Protein AF-0000000078444090 (afdb_homodimer)

Nearest PDB structures (foldseek):
  6neu-assembly3_B  TM=7.704E-01  e=2.405E-23  Talaromyces stipitatus ATCC 10500
  5mzk-assembly1_A  TM=6.919E-01  e=2.244E-19  Pseudomonas fluorescens
  5x6q-assembly1_A  TM=6.931E-01  e=4.967E-19  Pseudomonas fluorescens
  6foy-assembly1_A  TM=7.038E-01  e=1.007E-17  Pseudomonas fluorescens
  5nak-assembly1_B  TM=7.046E-01  e=2.961E-17  Pseudomonas fluorescens

Structure (mmCIF, N/CA/C/O backbone):
data_AF-0000000078444090-model_v1
#
loop_
_entity.id
_entity.type
_entity.pdbx_description
1 polymer 'Salicylate hydroxylase'
#
loop_
_atom_site.group_PDB
_atom_site.id
_atom_site.type_symbol
_atom_site.label_atom_id
_atom_site.label_alt_id
_atom_site.label_comp_id
_atom_site.label_asym_id
_atom_site.label_entity_id
_atom_site.label_seq_id
_atom_site.pdbx_PDB_ins_code
_atom_site.Cartn_x
_atom_site.Cartn_y
_atom_site.Cartn_z
_atom_site.occupancy
_atom_site.B_iso_or_equiv
_atom_site.auth_seq_id
_atom_site.auth_comp_id
_atom_site.auth_asym_id
_atom_site.auth_atom_id
_atom_site.pdbx_PDB_model_num
ATOM 1 N N . MET A 1 1 ? 32.938 17.219 -3.74 1 83.38 1 MET A N 1
ATOM 2 C CA . MET A 1 1 ? 32.25 18.125 -2.803 1 83.38 1 MET A CA 1
ATOM 3 C C . MET A 1 1 ? 30.938 17.547 -2.342 1 83.38 1 MET A C 1
ATOM 5 O O . MET A 1 1 ? 30.312 16.766 -3.061 1 83.38 1 MET A O 1
ATOM 9 N N . PRO A 1 2 ? 30.562 17.922 -1.137 1 93.38 2 PRO A N 1
ATOM 10 C CA . PRO A 1 2 ? 29.266 17.422 -0.648 1 93.38 2 PRO A CA 1
ATOM 11 C C . PRO A 1 2 ? 28.078 18.078 -1.335 1 93.38 2 PRO A C 1
ATOM 13 O O . PRO A 1 2 ? 28.172 19.219 -1.79 1 93.38 2 PRO A O 1
ATOM 16 N N . LEU A 1 3 ? 27.047 17.328 -1.494 1 95.69 3 LEU A N 1
ATOM 17 C CA . LEU A 1 3 ? 25.781 17.891 -1.929 1 95.69 3 LEU A CA 1
ATOM 18 C C . LEU A 1 3 ? 25.234 18.875 -0.898 1 95.69 3 LEU A C 1
ATOM 20 O O . LEU A 1 3 ? 25.094 18.531 0.28 1 95.69 3 LEU A O 1
ATOM 24 N N . ARG A 1 4 ? 25.047 20.125 -1.273 1 96.88 4 ARG A N 1
ATOM 25 C CA . ARG A 1 4 ? 24.531 21.141 -0.364 1 96.88 4 ARG A CA 1
ATOM 26 C C . ARG A 1 4 ? 23.016 21.25 -0.485 1 96.88 4 ARG A C 1
ATOM 28 O O . ARG A 1 4 ? 22.5 21.641 -1.532 1 96.88 4 ARG A O 1
ATOM 35 N N . ILE A 1 5 ? 22.312 20.953 0.616 1 98.44 5 ILE A N 1
ATOM 36 C CA . ILE A 1 5 ? 20.859 20.969 0.633 1 98.44 5 ILE A CA 1
ATOM 37 C C . ILE A 1 5 ? 20.359 22.078 1.569 1 98.44 5 ILE A C 1
ATOM 39 O O . ILE A 1 5 ? 20.688 22.078 2.758 1 98.44 5 ILE A O 1
ATOM 43 N N . GLY A 1 6 ? 19.594 23.062 1.029 1 98.5 6 GLY A N 1
ATOM 44 C CA . GLY A 1 6 ? 18.922 24.078 1.829 1 98.5 6 GLY A CA 1
ATOM 45 C C . GLY A 1 6 ? 17.453 23.797 2.029 1 98.5 6 GLY A C 1
ATOM 46 O O . GLY A 1 6 ? 16.719 23.578 1.062 1 98.5 6 GLY A O 1
ATOM 47 N N . ILE A 1 7 ? 17 23.766 3.281 1 98.88 7 ILE A N 1
ATOM 48 C CA . ILE A 1 7 ? 15.602 23.547 3.605 1 98.88 7 ILE A CA 1
ATOM 49 C C . ILE A 1 7 ? 14.992 24.828 4.156 1 98.88 7 ILE A C 1
ATOM 51 O O . ILE A 1 7 ? 15.578 25.484 5.031 1 98.88 7 ILE A O 1
ATOM 55 N N . VAL A 1 8 ? 13.836 25.234 3.584 1 98.5 8 VAL A N 1
ATOM 56 C CA . VAL A 1 8 ? 13.164 26.438 4.055 1 98.5 8 VAL A CA 1
ATOM 57 C C . VAL A 1 8 ? 11.969 26.047 4.922 1 98.5 8 VAL A C 1
ATOM 59 O O . VAL A 1 8 ? 10.961 25.547 4.418 1 98.5 8 VAL A O 1
ATOM 62 N N . GLY A 1 9 ? 12.016 26.344 6.207 1 97.44 9 GLY A N 1
ATOM 63 C CA . GLY A 1 9 ? 11.016 25.938 7.18 1 97.44 9 GLY A CA 1
ATOM 64 C C . GLY A 1 9 ? 11.461 24.797 8.055 1 97.44 9 GLY A C 1
ATOM 65 O O . GLY A 1 9 ? 12.023 23.812 7.559 1 97.44 9 GLY A O 1
ATOM 66 N N . ALA A 1 10 ? 11.219 24.922 9.383 1 97.06 10 ALA A N 1
ATOM 67 C CA . ALA A 1 10 ? 11.617 23.875 10.32 1 97.06 10 ALA A CA 1
ATOM 68 C C . ALA A 1 10 ? 10.461 23.5 11.25 1 97.06 10 ALA A C 1
ATOM 70 O O . ALA A 1 10 ? 10.664 23.281 12.445 1 97.06 10 ALA A O 1
ATOM 71 N N . GLY A 1 11 ? 9.258 23.516 10.711 1 95.75 11 GLY A N 1
ATOM 72 C CA . GLY A 1 11 ? 8.141 22.875 11.391 1 95.75 11 GLY A CA 1
ATOM 73 C C . GLY A 1 11 ? 8.219 21.359 11.367 1 95.75 11 GLY A C 1
ATOM 74 O O . GLY A 1 11 ? 9.305 20.797 11.234 1 95.75 11 GLY A O 1
ATOM 75 N N . LEU A 1 12 ? 7.086 20.734 11.516 1 96.38 12 LEU A N 1
ATOM 76 C CA . LEU A 1 12 ? 7.051 19.266 11.555 1 96.38 12 LEU A CA 1
ATOM 77 C C . LEU A 1 12 ? 7.641 18.688 10.273 1 96.38 12 LEU A C 1
ATOM 79 O O . LEU A 1 12 ? 8.547 17.844 10.336 1 96.38 12 LEU A O 1
ATOM 83 N N . VAL A 1 13 ? 7.184 19.125 9.141 1 97.88 13 VAL A N 1
ATOM 84 C CA . VAL A 1 13 ? 7.621 18.578 7.863 1 97.88 13 VAL A CA 1
ATOM 85 C C . VAL A 1 13 ? 9.07 18.969 7.602 1 97.88 13 VAL A C 1
ATOM 87 O O . VAL A 1 13 ? 9.875 18.141 7.168 1 97.88 13 VAL A O 1
ATOM 90 N N . GLY A 1 14 ? 9.445 20.234 7.895 1 98.31 14 GLY A N 1
ATOM 91 C CA . GLY A 1 14 ? 10.82 20.672 7.73 1 98.31 14 GLY A CA 1
ATOM 92 C C . GLY A 1 14 ? 11.797 19.891 8.586 1 98.31 14 GLY A C 1
ATOM 93 O O . GLY A 1 14 ? 12.891 19.531 8.125 1 98.31 14 GLY A O 1
ATOM 94 N N . SER A 1 15 ? 11.445 19.641 9.805 1 98.12 15 SER A N 1
ATOM 95 C CA . SER A 1 15 ? 12.297 18.859 10.688 1 98.12 15 SER A CA 1
ATOM 96 C C . SER A 1 15 ? 12.445 17.422 10.188 1 98.12 15 SER A C 1
ATOM 98 O O . SER A 1 15 ? 13.523 16.828 10.281 1 98.12 15 SER A O 1
ATOM 100 N N . ALA A 1 16 ? 11.352 16.859 9.711 1 98.69 16 ALA A N 1
ATOM 101 C CA . ALA A 1 16 ? 11.422 15.539 9.109 1 98.69 16 ALA A CA 1
ATOM 102 C C . ALA A 1 16 ? 12.344 15.531 7.898 1 98.69 16 ALA A C 1
ATOM 104 O O . ALA A 1 16 ? 13.07 14.562 7.668 1 98.69 16 ALA A O 1
ATOM 105 N N . ALA A 1 17 ? 12.273 16.578 7.113 1 98.88 17 ALA A N 1
ATOM 106 C CA . ALA A 1 17 ? 13.172 16.703 5.965 1 98.88 17 ALA A CA 1
ATOM 107 C C . ALA A 1 17 ? 14.633 16.688 6.402 1 98.88 17 ALA A C 1
ATOM 109 O O . ALA A 1 17 ? 15.461 16 5.812 1 98.88 17 ALA A O 1
ATOM 110 N N . VAL A 1 18 ? 14.945 17.469 7.441 1 98.81 18 VAL A N 1
ATOM 111 C CA . VAL A 1 18 ? 16.312 17.516 7.957 1 98.81 18 VAL A CA 1
ATOM 112 C C . VAL A 1 18 ? 16.75 16.125 8.391 1 98.81 18 VAL A C 1
ATOM 114 O O . VAL A 1 18 ? 17.828 15.656 8.023 1 98.81 18 VAL A O 1
ATOM 117 N N . LEU A 1 19 ? 15.883 15.422 9.133 1 98.69 19 LEU A N 1
ATOM 118 C CA . LEU A 1 19 ? 16.203 14.094 9.648 1 98.69 19 LEU A CA 1
ATOM 119 C C . LEU A 1 19 ? 16.469 13.117 8.508 1 98.69 19 LEU A C 1
ATOM 121 O O . LEU A 1 19 ? 17.469 12.391 8.523 1 98.69 19 LEU A O 1
ATOM 125 N N . ALA A 1 20 ? 15.586 13.094 7.531 1 98.75 20 ALA A N 1
ATOM 126 C CA . ALA A 1 20 ? 15.703 12.148 6.43 1 98.75 20 ALA A CA 1
ATOM 127 C C . ALA A 1 20 ? 16.938 12.445 5.574 1 98.75 20 ALA A C 1
ATOM 129 O O . ALA A 1 20 ? 17.766 11.562 5.328 1 98.75 20 ALA A O 1
ATOM 130 N N . LEU A 1 21 ? 17.109 13.719 5.16 1 98.75 21 LEU A N 1
ATOM 131 C CA . LEU A 1 21 ? 18.125 14.086 4.18 1 98.75 21 LEU A CA 1
ATOM 132 C C . LEU A 1 21 ? 19.516 14.094 4.812 1 98.75 21 LEU A C 1
ATOM 134 O O . LEU A 1 21 ? 20.516 13.977 4.109 1 98.75 21 LEU A O 1
ATOM 138 N N . SER A 1 22 ? 19.625 14.258 6.105 1 98.19 22 SER A N 1
ATOM 139 C CA . SER A 1 22 ? 20.922 14.227 6.793 1 98.19 22 SER A CA 1
ATOM 140 C C . SER A 1 22 ? 21.531 12.828 6.754 1 98.19 22 SER A C 1
ATOM 142 O O . SER A 1 22 ? 22.719 12.656 7.062 1 98.19 22 SER A O 1
ATOM 144 N N . ARG A 1 23 ? 20.797 11.867 6.371 1 97.25 23 ARG A N 1
ATOM 145 C CA . ARG A 1 23 ? 21.281 10.492 6.289 1 97.25 23 ARG A CA 1
ATOM 146 C C . ARG A 1 23 ? 22.047 10.258 4.988 1 97.25 23 ARG A C 1
ATOM 148 O O . ARG A 1 23 ? 22.719 9.234 4.832 1 97.25 23 ARG A O 1
ATOM 155 N N . LEU A 1 24 ? 21.922 11.117 4.047 1 97.69 24 LEU A N 1
ATOM 156 C CA . LEU A 1 24 ? 22.609 10.984 2.77 1 97.69 24 LEU A CA 1
ATOM 157 C C . LEU A 1 24 ? 24.125 11.062 2.959 1 97.69 24 LEU A C 1
ATOM 159 O O . LEU A 1 24 ? 24.625 11.938 3.668 1 97.69 24 LEU A O 1
ATOM 163 N N . PRO A 1 25 ? 24.844 10.164 2.34 1 95.69 25 PRO A N 1
ATOM 164 C CA . PRO A 1 25 ? 26.297 10.281 2.387 1 95.69 25 PRO A CA 1
ATOM 165 C C . PRO A 1 25 ? 26.828 11.484 1.608 1 95.69 25 PRO A C 1
ATOM 167 O O . PRO A 1 25 ? 26.281 11.828 0.554 1 95.69 25 PRO A O 1
ATOM 170 N N . ASP A 1 26 ? 27.828 12.141 2.125 1 95 26 ASP A N 1
ATOM 171 C CA . ASP A 1 26 ? 28.516 13.25 1.468 1 95 26 ASP A CA 1
ATOM 172 C C . ASP A 1 26 ? 27.547 14.375 1.132 1 95 26 ASP A C 1
ATOM 174 O O . ASP A 1 26 ? 27.516 14.852 -0.006 1 95 26 ASP A O 1
ATOM 178 N N . ALA A 1 27 ? 26.672 14.703 2.086 1 96.69 27 ALA A N 1
ATOM 179 C CA . ALA A 1 27 ? 25.719 15.797 1.943 1 96.69 27 ALA A CA 1
ATOM 180 C C . ALA A 1 27 ? 25.75 16.703 3.166 1 96.69 27 ALA A C 1
ATOM 182 O O . ALA A 1 27 ? 26.016 16.266 4.281 1 96.69 27 ALA A O 1
ATOM 183 N N . GLU A 1 28 ? 25.547 17.953 2.947 1 97.19 28 GLU A N 1
ATOM 184 C CA . GLU A 1 28 ? 25.375 18.969 3.984 1 97.19 28 GLU A CA 1
ATOM 185 C C . GLU A 1 28 ? 23.969 19.547 3.961 1 97.19 28 GLU A C 1
ATOM 187 O O . GLU A 1 28 ? 23.531 20.109 2.945 1 97.19 28 GLU A O 1
ATOM 192 N N . VAL A 1 29 ? 23.328 19.453 5.09 1 98.44 29 VAL A N 1
ATOM 193 C CA . VAL A 1 29 ? 21.922 19.875 5.18 1 98.44 29 VAL A CA 1
ATOM 194 C C . VAL A 1 29 ? 21.797 21.016 6.176 1 98.44 29 VAL A C 1
ATOM 196 O O . VAL A 1 29 ? 22.281 20.938 7.305 1 98.44 29 VAL A O 1
ATOM 199 N N . VAL A 1 30 ? 21.109 22.094 5.777 1 98.12 30 VAL A N 1
ATOM 200 C CA . VAL A 1 30 ? 20.828 23.203 6.676 1 98.12 30 VAL A CA 1
ATOM 201 C C . VAL A 1 30 ? 19.391 23.672 6.457 1 98.12 30 VAL A C 1
ATOM 203 O O . VAL A 1 30 ? 18.953 23.859 5.32 1 98.12 30 VAL A O 1
ATOM 206 N N . ALA A 1 31 ? 18.719 23.828 7.551 1 98.56 31 ALA A N 1
ATOM 207 C CA . ALA A 1 31 ? 17.359 24.359 7.492 1 98.56 31 ALA A CA 1
ATOM 208 C C . ALA A 1 31 ? 17.297 25.781 8.078 1 98.56 31 ALA A C 1
ATOM 210 O O . ALA A 1 31 ? 18.031 26.094 9.008 1 98.56 31 ALA A O 1
ATOM 211 N N . PHE A 1 32 ? 16.406 26.562 7.535 1 96.94 32 PHE A N 1
ATOM 212 C CA . PHE A 1 32 ? 16.203 27.938 7.98 1 96.94 32 PHE A CA 1
ATOM 213 C C . PHE A 1 32 ? 14.773 28.141 8.453 1 96.94 32 PHE A C 1
ATOM 215 O O . PHE A 1 32 ? 13.828 27.828 7.727 1 96.94 32 PHE A O 1
ATOM 222 N N . GLU A 1 33 ? 14.609 28.609 9.641 1 96.19 33 GLU A N 1
ATOM 223 C CA . GLU A 1 33 ? 13.305 28.906 10.242 1 96.19 33 GLU A CA 1
ATOM 224 C C . GLU A 1 33 ? 13.164 30.391 10.57 1 96.19 33 GLU A C 1
ATOM 226 O O . GLU A 1 33 ? 14.086 31 11.125 1 96.19 33 GLU A O 1
ATOM 231 N N . LYS A 1 34 ? 12.031 30.922 10.172 1 93.5 34 LYS A N 1
ATOM 232 C CA . LYS A 1 34 ? 11.805 32.344 10.375 1 93.5 34 LYS A CA 1
ATOM 233 C C . LYS A 1 34 ? 11.641 32.688 11.859 1 93.5 34 LYS A C 1
ATOM 235 O O . LYS A 1 34 ? 12.031 33.75 12.312 1 93.5 34 LYS A O 1
ATOM 240 N N . ALA A 1 35 ? 11.008 31.812 12.625 1 92.75 35 ALA A N 1
ATOM 241 C CA . ALA A 1 35 ? 10.805 32.031 14.055 1 92.75 35 ALA A CA 1
ATOM 242 C C . ALA A 1 35 ? 12.133 32.031 14.805 1 92.75 35 ALA A C 1
ATOM 244 O O . ALA A 1 35 ? 13.078 31.344 14.398 1 92.75 35 ALA A O 1
ATOM 245 N N . PRO A 1 36 ? 12.234 32.719 15.906 1 92.94 36 PRO A N 1
ATOM 246 C CA . PRO A 1 36 ? 13.484 32.781 16.672 1 92.94 36 PRO A CA 1
ATOM 247 C C . PRO A 1 36 ? 13.812 31.484 17.391 1 92.94 36 PRO A C 1
ATOM 249 O O . PRO A 1 36 ? 14.969 31.25 17.766 1 92.94 36 PRO A O 1
ATOM 252 N N . SER A 1 37 ? 12.75 30.672 17.609 1 92.31 37 SER A N 1
ATOM 253 C CA . SER A 1 37 ? 12.922 29.375 18.25 1 92.31 37 SER A CA 1
ATOM 254 C C . SER A 1 37 ? 11.844 28.391 17.812 1 92.31 37 SER A C 1
ATOM 256 O O . SER A 1 37 ? 10.891 28.766 17.125 1 92.31 37 SER A O 1
ATOM 258 N N . ALA A 1 38 ? 12.133 27.172 18.219 1 88.19 38 ALA A N 1
ATOM 259 C CA . ALA A 1 38 ? 11.148 26.141 17.906 1 88.19 38 ALA A CA 1
ATOM 260 C C . ALA A 1 38 ? 9.805 26.438 18.547 1 88.19 38 ALA A C 1
ATOM 262 O O . ALA A 1 38 ? 9.742 26.781 19.734 1 88.19 38 ALA A O 1
ATOM 263 N N . ARG A 1 39 ? 8.812 26.547 17.656 1 77.5 39 ARG A N 1
ATOM 264 C CA . ARG A 1 39 ? 7.48 26.766 18.203 1 77.5 39 ARG A CA 1
ATOM 265 C C . ARG A 1 39 ? 6.418 26.047 17.391 1 77.5 39 ARG A C 1
ATOM 267 O O . ARG A 1 39 ? 6.539 25.938 16.156 1 77.5 39 ARG A O 1
ATOM 274 N N . GLU A 1 40 ? 5.68 25.344 18 1 67.75 40 GLU A N 1
ATOM 275 C CA . GLU A 1 40 ? 4.453 24.812 17.406 1 67.75 40 GLU A CA 1
ATOM 276 C C . GLU A 1 40 ? 3.223 25.281 18.172 1 67.75 40 GLU A C 1
ATOM 278 O O . GLU A 1 40 ? 3.25 25.375 19.406 1 67.75 40 GLU A O 1
ATOM 283 N N . ALA A 1 41 ? 2.287 26.297 17.578 1 61.12 41 ALA A N 1
ATOM 284 C CA . ALA A 1 41 ? 1.018 26.719 18.156 1 61.12 41 ALA A CA 1
ATOM 285 C C . ALA A 1 41 ? 0.082 25.547 18.375 1 61.12 41 ALA A C 1
ATOM 287 O O . ALA A 1 41 ? 0.019 24.625 17.547 1 61.12 41 ALA A O 1
ATOM 288 N N . GLY A 1 42 ? -0.166 24.797 19.391 1 58.62 42 GLY A N 1
ATOM 289 C CA . GLY A 1 42 ? -0.359 23.484 20 1 58.62 42 GLY A CA 1
ATOM 290 C C . GLY A 1 42 ? -1.688 22.859 19.641 1 58.62 42 GLY A C 1
ATOM 291 O O . GLY A 1 42 ? -2.746 23.344 20.047 1 58.62 42 GLY A O 1
ATOM 292 N N . ALA A 1 43 ? -2.277 22.422 18.578 1 79.56 43 ALA A N 1
ATOM 293 C CA . ALA A 1 43 ? -3.434 21.547 18.391 1 79.56 43 ALA A CA 1
ATOM 294 C C . ALA A 1 43 ? -3.012 20.078 18.359 1 79.56 43 ALA A C 1
ATOM 296 O O . ALA A 1 43 ? -1.836 19.766 18.547 1 79.56 43 ALA A O 1
ATOM 297 N N . TRP A 1 44 ? -3.883 19.266 18.531 1 89.19 44 TRP A N 1
ATOM 298 C CA . TRP A 1 44 ? -3.58 17.844 18.469 1 89.19 44 TRP A CA 1
ATOM 299 C C . TRP A 1 44 ? -3.455 17.375 17.016 1 89.19 44 TRP A C 1
ATOM 301 O O . TRP A 1 44 ? -3.789 18.109 16.094 1 89.19 44 TRP A O 1
ATOM 311 N N . ILE A 1 45 ? -2.684 16.328 16.797 1 93.81 45 ILE A N 1
ATOM 312 C CA . ILE A 1 45 ? -2.352 15.805 15.477 1 93.81 45 ILE A CA 1
ATOM 313 C C . ILE A 1 45 ? -2.588 14.297 15.445 1 93.81 45 ILE A C 1
ATOM 315 O O . ILE A 1 45 ? -2.357 13.609 16.453 1 93.81 45 ILE A O 1
ATOM 319 N N . SER A 1 46 ? -3.1 13.906 14.32 1 95.44 46 SER A N 1
ATOM 320 C CA . SER A 1 46 ? -3.221 12.477 14.07 1 95.44 46 SER A CA 1
ATOM 321 C C . SER A 1 46 ? -1.963 11.922 13.414 1 95.44 46 SER A C 1
ATOM 323 O O . SER A 1 46 ? -1.43 12.523 12.477 1 95.44 46 SER A O 1
ATOM 325 N N . LEU A 1 47 ? -1.456 10.844 13.953 1 97 47 LEU A N 1
ATOM 326 C CA . LEU A 1 47 ? -0.4 10.062 13.32 1 97 47 LEU A CA 1
ATOM 327 C C . LEU A 1 47 ? -0.982 8.875 12.555 1 97 47 LEU A C 1
ATOM 329 O O . LEU A 1 47 ? -1.197 7.809 13.125 1 97 47 LEU A O 1
ATOM 333 N N . THR A 1 48 ? -1.205 9.078 11.258 1 97.44 48 THR A N 1
ATOM 334 C CA . THR A 1 48 ? -1.743 7.996 10.438 1 97.44 48 THR A CA 1
ATOM 335 C C . THR A 1 48 ? -0.699 6.902 10.227 1 97.44 48 THR A C 1
ATOM 337 O O . THR A 1 48 ? 0.48 7.098 10.531 1 97.44 48 THR A O 1
ATOM 340 N N . VAL A 1 49 ? -1.111 5.762 9.727 1 98.12 49 VAL A N 1
ATOM 341 C CA . VAL A 1 49 ? -0.21 4.652 9.43 1 98.12 49 VAL A CA 1
ATOM 342 C C . VAL A 1 49 ? 0.861 5.105 8.445 1 98.12 49 VAL A C 1
ATOM 344 O O . VAL A 1 49 ? 2.037 4.766 8.594 1 98.12 49 VAL A O 1
ATOM 347 N N . THR A 1 50 ? 0.49 5.895 7.438 1 98.06 50 THR A N 1
ATOM 348 C CA . THR A 1 50 ? 1.425 6.453 6.469 1 98.06 50 THR A CA 1
ATOM 349 C C . THR A 1 50 ? 2.545 7.215 7.168 1 98.06 50 THR A C 1
ATOM 351 O O . THR A 1 50 ? 3.725 6.98 6.898 1 98.06 50 THR A O 1
ATOM 354 N N . GLY A 1 51 ? 2.145 8.141 8.047 1 98.19 51 GLY A N 1
ATOM 355 C CA . GLY A 1 51 ? 3.129 8.922 8.773 1 98.19 51 GLY A CA 1
ATOM 356 C C . GLY A 1 51 ? 4.008 8.07 9.68 1 98.19 51 GLY A C 1
ATOM 357 O O . GLY A 1 51 ? 5.219 8.289 9.75 1 98.19 51 GLY A O 1
ATOM 358 N N . LEU A 1 52 ? 3.424 7.086 10.328 1 98.44 52 LEU A N 1
ATOM 359 C CA . LEU A 1 52 ? 4.152 6.238 11.266 1 98.44 52 LEU A CA 1
ATOM 360 C C . LEU A 1 52 ? 5.16 5.359 10.531 1 98.44 52 LEU A C 1
ATOM 362 O O . LEU A 1 52 ? 6.258 5.117 11.031 1 98.44 52 LEU A O 1
ATOM 366 N N . LYS A 1 53 ? 4.781 4.867 9.328 1 98.19 53 LYS A N 1
ATOM 367 C CA . LYS A 1 53 ? 5.711 4.078 8.523 1 98.19 53 LYS A CA 1
ATOM 368 C C . LYS A 1 53 ? 6.973 4.879 8.203 1 98.19 53 LYS A C 1
ATOM 370 O O . LYS A 1 53 ? 8.062 4.316 8.133 1 98.19 53 LYS A O 1
ATOM 375 N N . VAL A 1 54 ? 6.84 6.168 8.039 1 98.31 54 VAL A N 1
ATOM 376 C CA . VAL A 1 54 ? 7.973 7.027 7.719 1 98.31 54 VAL A CA 1
ATOM 377 C C . VAL A 1 54 ? 8.727 7.391 8.992 1 98.31 54 VAL A C 1
ATOM 379 O O . VAL A 1 54 ? 9.945 7.219 9.07 1 98.31 54 VAL A O 1
ATOM 382 N N . LEU A 1 55 ? 7.996 7.832 10.016 1 98.38 55 LEU A N 1
ATOM 383 C CA . LEU A 1 55 ? 8.617 8.32 11.242 1 98.38 55 LEU A CA 1
ATOM 384 C C . LEU A 1 55 ? 9.438 7.223 11.906 1 98.38 55 LEU A C 1
ATOM 386 O O . LEU A 1 55 ? 10.5 7.492 12.469 1 98.38 55 LEU A O 1
ATOM 390 N N . THR A 1 56 ? 8.992 5.98 11.836 1 97.31 56 THR A N 1
ATOM 391 C CA . THR A 1 56 ? 9.672 4.879 12.508 1 97.31 56 THR A CA 1
ATOM 392 C C . THR A 1 56 ? 11 4.562 11.812 1 97.31 56 THR A C 1
ATOM 394 O O . THR A 1 56 ? 11.844 3.865 12.375 1 97.31 56 THR A O 1
ATOM 397 N N . LYS A 1 57 ? 11.156 5 10.602 1 96.38 57 LYS A N 1
ATOM 398 C CA . LYS A 1 57 ? 12.43 4.852 9.906 1 96.38 57 LYS A CA 1
ATOM 399 C C . LYS A 1 57 ? 13.422 5.926 10.344 1 96.38 57 LYS A C 1
ATOM 401 O O . LYS A 1 57 ? 14.633 5.77 10.172 1 96.38 57 LYS A O 1
ATOM 406 N N . LEU A 1 58 ? 12.93 7.012 10.891 1 97.31 58 LEU A N 1
ATOM 407 C CA . LEU A 1 58 ? 13.75 8.164 11.234 1 97.31 58 LEU A CA 1
ATOM 408 C C . LEU A 1 58 ? 14.031 8.219 12.727 1 97.31 58 LEU A C 1
ATOM 410 O O . LEU A 1 58 ? 15.062 8.734 13.156 1 97.31 58 LEU A O 1
ATOM 414 N N . ILE A 1 59 ? 13.039 7.781 13.508 1 97.31 59 ILE A N 1
ATOM 415 C CA . ILE A 1 59 ? 13.055 7.844 14.969 1 97.31 59 ILE A CA 1
ATOM 416 C C . ILE A 1 59 ? 12.711 6.473 15.547 1 97.31 59 ILE A C 1
ATOM 418 O O . ILE A 1 59 ? 11.867 5.758 15.008 1 97.31 59 ILE A O 1
ATOM 422 N N . PRO A 1 60 ? 13.391 6.066 16.703 1 96.88 60 PRO A N 1
ATOM 423 C CA . PRO A 1 60 ? 13.008 4.801 17.328 1 96.88 60 PRO A CA 1
ATOM 424 C C . PRO A 1 60 ? 11.516 4.73 17.641 1 96.88 60 PRO A C 1
ATOM 426 O O . PRO A 1 60 ? 10.961 5.652 18.25 1 96.88 60 PRO A O 1
ATOM 429 N N . PRO A 1 61 ? 10.883 3.631 17.25 1 96.5 61 PRO A N 1
ATOM 430 C CA . PRO A 1 61 ? 9.43 3.516 17.422 1 96.5 61 PRO A CA 1
ATOM 431 C C . PRO A 1 61 ? 8.992 3.676 18.875 1 96.5 61 PRO A C 1
ATOM 433 O O . PRO A 1 61 ? 7.918 4.227 19.141 1 96.5 61 PRO A O 1
ATOM 436 N N . ALA A 1 62 ? 9.797 3.26 19.781 1 97.06 62 ALA A N 1
ATOM 437 C CA . ALA A 1 62 ? 9.453 3.336 21.203 1 97.06 62 ALA A CA 1
ATOM 438 C C . ALA A 1 62 ? 9.289 4.785 21.641 1 97.06 62 ALA A C 1
ATOM 440 O O . ALA A 1 62 ? 8.445 5.086 22.484 1 97.06 62 ALA A O 1
ATOM 441 N N . GLU A 1 63 ? 10.078 5.688 21.094 1 98.19 63 GLU A N 1
ATOM 442 C CA . GLU A 1 63 ? 9.992 7.102 21.453 1 98.19 63 GLU A CA 1
ATOM 443 C C . GLU A 1 63 ? 8.719 7.734 20.922 1 98.19 63 GLU A C 1
ATOM 445 O O . GLU A 1 63 ? 8.133 8.609 21.547 1 98.19 63 GLU A O 1
ATOM 450 N N . ILE A 1 64 ? 8.281 7.281 19.75 1 98.25 64 ILE A N 1
ATOM 451 C CA . ILE A 1 64 ? 7.023 7.758 19.188 1 98.25 64 ILE A CA 1
ATOM 452 C C . ILE A 1 64 ? 5.855 7.273 20.031 1 98.25 64 ILE A C 1
ATOM 454 O O . ILE A 1 64 ? 4.973 8.055 20.391 1 98.25 64 ILE A O 1
ATOM 458 N N . SER A 1 65 ? 5.922 5.977 20.375 1 97.44 65 SER A N 1
ATOM 459 C CA . SER A 1 65 ? 4.852 5.367 21.156 1 97.44 65 SER A CA 1
ATOM 460 C C . SER A 1 65 ? 4.727 6.027 22.531 1 97.44 65 SER A C 1
ATOM 462 O O . SER A 1 65 ? 3.623 6.141 23.078 1 97.44 65 SER A O 1
ATOM 464 N N . ALA A 1 66 ? 5.785 6.531 23.047 1 97.88 66 ALA A N 1
ATOM 465 C CA . ALA A 1 66 ? 5.805 7.121 24.391 1 97.88 66 ALA A CA 1
ATOM 466 C C . ALA A 1 66 ? 4.977 8.398 24.438 1 97.88 66 ALA A C 1
ATOM 468 O O . ALA A 1 66 ? 4.488 8.797 25.5 1 97.88 66 ALA A O 1
ATOM 469 N N . ILE A 1 67 ? 4.727 9.031 23.312 1 97.69 67 ILE A N 1
ATOM 470 C CA . ILE A 1 67 ? 4.02 10.312 23.344 1 97.69 67 ILE A CA 1
ATOM 471 C C . ILE A 1 67 ? 2.674 10.164 22.641 1 97.69 67 ILE A C 1
ATOM 473 O O . ILE A 1 67 ? 1.981 11.156 22.391 1 97.69 67 ILE A O 1
ATOM 477 N N . ALA A 1 68 ? 2.283 8.977 22.266 1 97.62 68 ALA A N 1
ATOM 478 C CA . ALA A 1 68 ? 1.104 8.781 21.422 1 97.62 68 ALA A CA 1
ATOM 479 C C . ALA A 1 68 ? 0.017 8.016 22.188 1 97.62 68 ALA A C 1
ATOM 481 O O . ALA A 1 68 ? 0.316 7.18 23.031 1 97.62 68 ALA A O 1
ATOM 482 N N . TYR A 1 69 ? -1.21 8.344 21.891 1 97.75 69 TYR A N 1
ATOM 483 C CA . TYR A 1 69 ? -2.375 7.582 22.312 1 97.75 69 TYR A CA 1
ATOM 484 C C . TYR A 1 69 ? -2.896 6.699 21.188 1 97.75 69 TYR A C 1
ATOM 486 O O . TYR A 1 69 ? -2.977 7.133 20.047 1 97.75 69 TYR A O 1
ATOM 494 N N . ARG A 1 70 ? -3.197 5.453 21.531 1 96.56 70 ARG A N 1
ATOM 495 C CA . ARG A 1 70 ? -3.863 4.516 20.641 1 96.56 70 ARG A CA 1
ATOM 496 C C . ARG A 1 70 ? -5.094 3.906 21.297 1 96.56 70 ARG A C 1
ATOM 498 O O . ARG A 1 70 ? -5.062 3.559 22.484 1 96.56 70 ARG A O 1
ATOM 505 N N . PRO A 1 71 ? -6.172 3.865 20.438 1 94.44 71 PRO A N 1
ATOM 506 C CA . PRO A 1 71 ? -7.328 3.182 21.016 1 94.44 71 PRO A CA 1
ATOM 507 C C . PRO A 1 71 ? -7.07 1.696 21.266 1 94.44 71 PRO A C 1
ATOM 509 O O . PRO A 1 71 ? -6.391 1.042 20.469 1 94.44 71 PRO A O 1
ATOM 512 N N . PRO A 1 72 ? -7.625 1.171 22.328 1 89.56 72 PRO A N 1
ATOM 513 C CA . PRO A 1 72 ? -7.34 -0.216 22.703 1 89.56 72 PRO A CA 1
ATOM 514 C C . PRO A 1 72 ? -7.875 -1.225 21.688 1 89.56 72 PRO A C 1
ATOM 516 O O . PRO A 1 72 ? -7.336 -2.328 21.562 1 89.56 72 PRO A O 1
ATOM 519 N N . ASP A 1 73 ? -8.875 -0.993 20.906 1 91.38 73 ASP A N 1
ATOM 520 C CA . ASP A 1 73 ? -9.492 -1.967 20.016 1 91.38 73 ASP A CA 1
ATOM 521 C C . ASP A 1 73 ? -9.125 -1.689 18.547 1 91.38 73 ASP A C 1
ATOM 523 O O . ASP A 1 73 ? -9.727 -2.252 17.641 1 91.38 73 ASP A O 1
ATOM 527 N N . ARG A 1 74 ? -8.227 -0.79 18.281 1 93.62 74 ARG A N 1
ATOM 528 C CA . ARG A 1 74 ? -7.715 -0.424 16.969 1 93.62 74 ARG A CA 1
ATOM 529 C C . ARG A 1 74 ? -8.758 0.359 16.172 1 93.62 74 ARG A C 1
ATOM 531 O O . ARG A 1 74 ? -8.617 0.536 14.961 1 93.62 74 ARG A O 1
ATOM 538 N N . ALA A 1 75 ? -9.914 0.694 16.844 1 95.06 75 ALA A N 1
ATOM 539 C CA . ALA A 1 75 ? -10.852 1.646 16.25 1 95.06 75 ALA A CA 1
ATOM 540 C C . ALA A 1 75 ? -10.312 3.07 16.328 1 95.06 75 ALA A C 1
ATOM 542 O O . ALA A 1 75 ? -10.523 3.766 17.328 1 95.06 75 ALA A O 1
ATOM 543 N N . VAL A 1 76 ? -9.781 3.518 15.258 1 95.5 76 VAL A N 1
ATOM 544 C CA . VAL A 1 76 ? -8.938 4.703 15.328 1 95.5 76 VAL A CA 1
ATOM 545 C C . VAL A 1 76 ? -9.773 5.953 15.062 1 95.5 76 VAL A C 1
ATOM 547 O O . VAL A 1 76 ? -9.305 7.078 15.258 1 95.5 76 VAL A O 1
ATOM 550 N N . TYR A 1 77 ? -10.992 5.816 14.57 1 94.88 77 TYR A N 1
ATOM 551 C CA . TYR A 1 77 ? -11.93 6.906 14.32 1 94.88 77 TYR A CA 1
ATOM 552 C C . TYR A 1 77 ? -13.367 6.422 14.414 1 94.88 77 TYR A C 1
ATOM 554 O O . TYR A 1 77 ? -13.789 5.551 13.648 1 94.88 77 TYR A O 1
ATOM 562 N N . VAL A 1 78 ? -14.125 6.945 15.328 1 95.56 78 VAL A N 1
ATOM 563 C CA . VAL A 1 78 ? -15.516 6.566 15.539 1 95.56 78 VAL A CA 1
ATOM 564 C C . VAL A 1 78 ? -16.438 7.73 15.164 1 95.56 78 VAL A C 1
ATOM 566 O O . VAL A 1 78 ? -16.312 8.82 15.734 1 95.56 78 VAL A O 1
ATOM 569 N N . THR A 1 79 ? -17.297 7.523 14.195 1 94.38 79 THR A N 1
ATOM 570 C CA . THR A 1 79 ? -18.281 8.531 13.812 1 94.38 79 THR A CA 1
ATOM 571 C C . THR A 1 79 ? -19.594 8.297 14.547 1 94.38 79 THR A C 1
ATOM 573 O O . THR A 1 79 ? -20.125 7.188 14.547 1 94.38 79 THR A O 1
ATOM 576 N N . ARG A 1 80 ? -20.094 9.383 15.125 1 95 80 ARG A N 1
ATOM 577 C CA . ARG A 1 80 ? -21.297 9.305 15.93 1 95 80 ARG A CA 1
ATOM 578 C C . ARG A 1 80 ? -22.359 10.273 15.422 1 95 80 ARG A C 1
ATOM 580 O O . ARG A 1 80 ? -22.031 11.312 14.844 1 95 80 ARG A O 1
ATOM 587 N N . HIS A 1 81 ? -23.609 9.859 15.664 1 93.56 81 HIS A N 1
ATOM 588 C CA . HIS A 1 81 ? -24.734 10.766 15.406 1 93.56 81 HIS A CA 1
ATOM 589 C C . HIS A 1 81 ? -24.656 11.992 16.312 1 93.56 81 HIS A C 1
ATOM 591 O O . HIS A 1 81 ? -24.406 11.867 17.516 1 93.56 81 HIS A O 1
ATOM 597 N N . TRP A 1 82 ? -24.922 13.109 15.805 1 93.69 82 TRP A N 1
ATOM 598 C CA . TRP A 1 82 ? -24.703 14.391 16.469 1 93.69 82 TRP A CA 1
ATOM 599 C C . TRP A 1 82 ? -25.547 14.508 17.734 1 93.69 82 TRP A C 1
ATOM 601 O O . TRP A 1 82 ? -25.109 15.055 18.734 1 93.69 82 TRP A O 1
ATOM 611 N N . ARG A 1 83 ? -26.734 13.984 17.75 1 93.5 83 ARG A N 1
ATOM 612 C CA . ARG A 1 83 ? -27.688 14.227 18.812 1 93.5 83 ARG A CA 1
ATOM 613 C C . ARG A 1 83 ? -27.719 13.055 19.797 1 93.5 83 ARG A C 1
ATOM 615 O O . ARG A 1 83 ? -27.75 13.25 21 1 93.5 83 ARG A O 1
ATOM 622 N N . THR A 1 84 ? -27.672 11.828 19.234 1 93.38 84 THR A N 1
ATOM 623 C CA . THR A 1 84 ? -27.891 10.656 20.078 1 93.38 84 THR A CA 1
ATOM 624 C C . THR A 1 84 ? -26.562 10.055 20.516 1 93.38 84 THR A C 1
ATOM 626 O O . THR A 1 84 ? -26.516 9.273 21.469 1 93.38 84 THR A O 1
ATOM 629 N N . GLY A 1 85 ? -25.547 10.336 19.812 1 94.44 85 GLY A N 1
ATOM 630 C CA . GLY A 1 85 ? -24.266 9.719 20.109 1 94.44 85 GLY A CA 1
ATOM 631 C C . GLY A 1 85 ? -24.141 8.297 19.594 1 94.44 85 GLY A C 1
ATOM 632 O O . GLY A 1 85 ? -23.141 7.625 19.828 1 94.44 85 GLY A O 1
ATOM 633 N N . ALA A 1 86 ? -25.141 7.871 18.859 1 93.75 86 ALA A N 1
ATOM 634 C CA . ALA A 1 86 ? -25.094 6.527 18.281 1 93.75 86 ALA A CA 1
ATOM 635 C C . ALA A 1 86 ? -23.922 6.383 17.328 1 93.75 86 ALA A C 1
ATOM 637 O O . ALA A 1 86 ? -23.625 7.297 16.547 1 93.75 86 ALA A O 1
ATOM 638 N N . VAL A 1 87 ? -23.266 5.223 17.406 1 94.75 87 VAL A N 1
ATOM 639 C CA . VAL A 1 87 ? -22.141 4.969 16.516 1 94.75 87 VAL A CA 1
ATOM 640 C C . VAL A 1 87 ? -22.656 4.727 15.094 1 94.75 87 VAL A C 1
ATOM 642 O O . VAL A 1 87 ? -23.484 3.842 14.867 1 94.75 87 VAL A O 1
ATOM 645 N N . LEU A 1 88 ? -22.172 5.559 14.172 1 91.75 88 LEU A N 1
ATOM 646 C CA . LEU A 1 88 ? -22.5 5.379 12.766 1 91.75 88 LEU A CA 1
ATOM 647 C C . LEU A 1 88 ? -21.469 4.504 12.07 1 91.75 88 LEU A C 1
ATOM 649 O O . LEU A 1 88 ? -21.812 3.646 11.258 1 91.75 88 LEU A O 1
ATOM 653 N N . LEU A 1 89 ? -20.266 4.73 12.328 1 92.38 89 LEU A N 1
ATOM 654 C CA . LEU A 1 89 ? -19.156 4.039 11.688 1 92.38 89 LEU A CA 1
ATOM 655 C C . LEU A 1 89 ? -17.969 3.918 12.633 1 92.38 89 LEU A C 1
ATOM 657 O O . LEU A 1 89 ? -17.703 4.832 13.414 1 92.38 89 LEU A O 1
ATOM 661 N N . ARG A 1 90 ? -17.281 2.787 12.602 1 93.81 90 ARG A N 1
ATOM 662 C CA . ARG A 1 90 ? -15.969 2.605 13.211 1 93.81 90 ARG A CA 1
ATOM 663 C C . ARG A 1 90 ? -14.898 2.318 12.164 1 93.81 90 ARG A C 1
ATOM 665 O O . ARG A 1 90 ? -15.047 1.389 11.367 1 93.81 90 ARG A O 1
ATOM 672 N N . ASN A 1 91 ? -13.961 3.145 12.094 1 93.81 91 ASN A N 1
ATOM 673 C CA . ASN A 1 91 ? -12.805 2.906 11.227 1 93.81 91 ASN A CA 1
ATOM 674 C C . ASN A 1 91 ? -11.648 2.285 12 1 93.81 91 ASN A C 1
ATOM 676 O O . ASN A 1 91 ? -11.227 2.812 13.031 1 93.81 91 ASN A O 1
ATOM 680 N N . TYR A 1 92 ? -11.133 1.168 11.492 1 95.38 92 TYR A N 1
ATOM 681 C CA . TYR A 1 92 ? -10.047 0.441 12.141 1 95.38 92 TYR A CA 1
ATOM 682 C C . TYR A 1 92 ? -8.758 0.542 11.336 1 95.38 92 TYR A C 1
ATOM 684 O O . TYR A 1 92 ? -8.789 0.635 10.109 1 95.38 92 TYR A O 1
ATOM 692 N N . SER A 1 93 ? -7.582 0.607 12.039 1 96.44 93 SER A N 1
ATOM 693 C CA . SER A 1 93 ? -6.336 0.296 11.352 1 96.44 93 SER A CA 1
ATOM 694 C C . SER A 1 93 ? -6.301 -1.161 10.898 1 96.44 93 SER A C 1
ATOM 696 O O . SER A 1 93 ? -6.855 -2.035 11.57 1 96.44 93 SER A O 1
ATOM 698 N N . SER A 1 94 ? -5.602 -1.399 9.75 1 95.75 94 SER A N 1
ATOM 699 C CA . SER A 1 94 ? -5.59 -2.727 9.141 1 95.75 94 SER A CA 1
ATOM 700 C C . SER A 1 94 ? -5.004 -3.766 10.094 1 95.75 94 SER A C 1
ATOM 702 O O . SER A 1 94 ? -4.059 -3.477 10.828 1 95.75 94 SER A O 1
ATOM 704 N N . ASP A 1 95 ? -5.434 -4.973 9.945 1 92.94 95 ASP A N 1
ATOM 705 C CA . ASP A 1 95 ? -5.121 -6.062 10.867 1 92.94 95 ASP A CA 1
ATOM 706 C C . ASP A 1 95 ? -3.664 -6.5 10.719 1 92.94 95 ASP A C 1
ATOM 708 O O . ASP A 1 95 ? -3.057 -6.984 11.672 1 92.94 95 ASP A O 1
ATOM 712 N N . HIS A 1 96 ? -3.135 -6.332 9.555 1 95.56 96 HIS A N 1
ATOM 713 C CA . HIS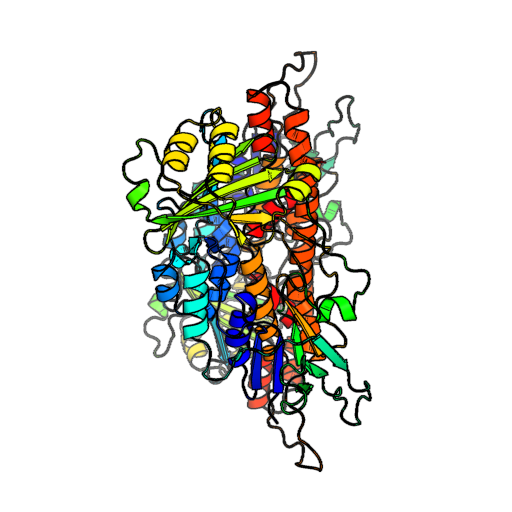 A 1 96 ? -1.802 -6.863 9.305 1 95.56 96 HIS A CA 1
ATOM 714 C C . HIS A 1 96 ? -0.727 -6 9.953 1 95.56 96 HIS A C 1
ATOM 716 O O . HIS A 1 96 ? 0.438 -6.398 10.023 1 95.56 96 HIS A O 1
ATOM 722 N N . LEU A 1 97 ? -1.091 -4.848 10.523 1 97.19 97 LEU A N 1
ATOM 723 C CA . LEU A 1 97 ? -0.135 -3.893 11.07 1 97.19 97 LEU A CA 1
ATOM 724 C C . LEU A 1 97 ? 0.254 -4.27 12.5 1 97.19 97 LEU A C 1
ATOM 726 O O . LEU A 1 97 ? -0.601 -4.66 13.297 1 97.19 97 LEU A O 1
ATOM 730 N N . LYS A 1 98 ? 1.552 -4.156 12.844 1 97.06 98 LYS A N 1
ATOM 731 C CA . LYS A 1 98 ? 2.006 -4.211 14.227 1 97.06 98 LYS A CA 1
ATOM 732 C C . LYS A 1 98 ? 1.421 -3.059 15.047 1 97.06 98 LYS A C 1
ATOM 734 O O . LYS A 1 98 ? 1.02 -2.037 14.484 1 97.06 98 LYS A O 1
ATOM 739 N N . ASP A 1 99 ? 1.444 -3.195 16.328 1 95.38 99 ASP A N 1
ATOM 740 C CA . ASP A 1 99 ? 0.791 -2.24 17.219 1 95.38 99 ASP A CA 1
ATOM 741 C C . ASP A 1 99 ? 1.414 -0.853 17.094 1 95.38 99 ASP A C 1
ATOM 743 O O . ASP A 1 99 ? 0.704 0.156 17.094 1 95.38 99 ASP A O 1
ATOM 747 N N . ASP A 1 100 ? 2.656 -0.768 16.875 1 95.44 100 ASP A N 1
ATOM 748 C CA . ASP A 1 100 ? 3.365 0.507 16.812 1 95.44 100 ASP A CA 1
ATOM 749 C C . ASP A 1 100 ? 2.984 1.296 15.562 1 95.44 100 ASP A C 1
ATOM 751 O O . ASP A 1 100 ? 3.281 2.488 15.461 1 95.44 100 ASP A O 1
ATOM 755 N N . TYR A 1 101 ? 2.281 0.614 14.695 1 97.44 101 TYR A N 1
ATOM 756 C CA . TYR A 1 101 ? 1.946 1.263 13.43 1 97.44 101 TYR A CA 1
ATOM 757 C C . TYR A 1 101 ? 0.462 1.603 13.367 1 97.44 101 TYR A C 1
ATOM 759 O O . TYR A 1 101 ? 0 2.217 12.406 1 97.44 101 TYR A O 1
ATOM 767 N N . VAL A 1 102 ? -0.278 1.216 14.438 1 97.5 102 VAL A N 1
ATOM 768 C CA . VAL A 1 102 ? -1.683 1.603 14.516 1 97.5 102 VAL A CA 1
ATOM 769 C C . VAL A 1 102 ? -1.796 3.121 14.625 1 97.5 102 VAL A C 1
ATOM 771 O O . VAL A 1 102 ? -1.035 3.758 15.359 1 97.5 102 VAL A O 1
ATOM 774 N N . GLN A 1 103 ? -2.684 3.666 13.836 1 97.44 103 GLN A N 1
ATOM 775 C CA . GLN A 1 103 ? -2.896 5.109 13.867 1 97.44 103 GLN A CA 1
ATOM 776 C C . GLN A 1 103 ? -3.051 5.613 15.305 1 97.44 103 GLN A C 1
ATOM 778 O O . GLN A 1 103 ? -3.701 4.965 16.125 1 97.44 103 GLN A O 1
ATOM 783 N N . ALA A 1 104 ? -2.463 6.773 15.602 1 97.56 104 ALA A N 1
ATOM 784 C CA . ALA A 1 104 ? -2.389 7.297 16.953 1 97.56 104 ALA A CA 1
ATOM 785 C C . ALA A 1 104 ? -2.586 8.812 16.969 1 97.56 104 ALA A C 1
ATOM 787 O O . ALA A 1 104 ? -2.746 9.43 15.922 1 97.56 104 ALA A O 1
ATOM 788 N N . ARG A 1 105 ? -2.688 9.344 18.188 1 97.31 105 ARG A N 1
ATOM 789 C CA . ARG A 1 105 ? -2.877 10.781 18.344 1 97.31 105 ARG A CA 1
ATOM 790 C C . ARG A 1 105 ? -1.98 11.336 19.438 1 97.31 105 ARG A C 1
ATOM 792 O O . ARG A 1 105 ? -1.727 10.664 20.438 1 97.31 105 ARG A O 1
ATOM 799 N N . THR A 1 106 ? -1.517 12.5 19.156 1 96 106 THR A N 1
ATOM 800 C CA . THR A 1 106 ? -0.717 13.234 20.125 1 96 106 THR A CA 1
ATOM 801 C C . THR A 1 106 ? -0.865 14.742 19.922 1 96 106 THR A C 1
ATOM 803 O O . THR A 1 106 ? -1.824 15.195 19.297 1 96 106 THR A O 1
ATOM 806 N N . HIS A 1 107 ? -0.051 15.516 20.641 1 92 107 HIS A N 1
ATOM 807 C CA . HIS A 1 107 ? 0.031 16.953 20.453 1 92 107 HIS A CA 1
ATOM 808 C C . HIS A 1 107 ? 1.24 17.344 19.594 1 92 107 HIS A C 1
ATOM 810 O O . HIS A 1 107 ? 2.26 16.641 19.625 1 92 107 HIS A O 1
ATOM 816 N N . ARG A 1 108 ? 1.102 18.391 18.891 1 93.19 108 ARG A N 1
ATOM 817 C CA . ARG A 1 108 ? 2.107 18.812 17.906 1 93.19 108 ARG A CA 1
ATOM 818 C C . ARG A 1 108 ? 3.422 19.172 18.594 1 93.19 108 ARG A C 1
ATOM 820 O O . ARG A 1 108 ? 4.5 18.844 18.094 1 93.19 108 ARG A O 1
ATOM 827 N N . GLU A 1 109 ? 3.312 19.766 19.75 1 92.94 109 GLU A N 1
ATOM 828 C CA . GLU A 1 109 ? 4.508 20.266 20.422 1 92.94 109 GLU A CA 1
ATOM 829 C C . GLU A 1 109 ? 5.43 19.109 20.828 1 92.94 109 GLU A C 1
ATOM 831 O O . GLU A 1 109 ? 6.621 19.125 20.5 1 92.94 109 GLU A O 1
ATOM 836 N N . PRO A 1 110 ? 4.906 18.109 21.516 1 94.5 110 PRO A N 1
ATOM 837 C CA . PRO A 1 110 ? 5.777 16.984 21.844 1 94.5 110 PRO A CA 1
ATOM 838 C C . PRO A 1 110 ? 6.332 16.281 20.609 1 94.5 110 PRO A C 1
ATOM 840 O O . PRO A 1 110 ? 7.461 15.781 20.625 1 94.5 110 PRO A O 1
ATOM 843 N N . LEU A 1 111 ? 5.57 16.188 19.594 1 96.62 111 LEU A N 1
ATOM 844 C CA . LEU A 1 111 ? 6.055 15.555 18.375 1 96.62 111 LEU A CA 1
ATOM 845 C C . LEU A 1 111 ? 7.211 16.344 17.781 1 96.62 111 LEU A C 1
ATOM 847 O O . LEU A 1 111 ? 8.227 15.773 17.391 1 96.62 111 LEU A O 1
ATOM 851 N N . LEU A 1 112 ? 7.023 17.641 17.688 1 96.56 112 LEU A N 1
ATOM 852 C CA . LEU A 1 112 ? 8.102 18.484 17.156 1 96.56 112 LEU A CA 1
ATOM 853 C C . LEU A 1 112 ? 9.352 18.344 18.016 1 96.56 112 LEU A C 1
ATOM 855 O O . LEU A 1 112 ? 10.461 18.203 17.5 1 96.56 112 LEU A O 1
ATOM 859 N N . LYS A 1 113 ? 9.148 18.406 19.328 1 95.88 113 LYS A N 1
ATOM 860 C CA . LYS A 1 113 ? 10.273 18.266 20.25 1 95.88 113 LYS A CA 1
ATOM 861 C C . LYS A 1 113 ? 11 16.938 20.016 1 95.88 113 LYS A C 1
ATOM 863 O O . LYS A 1 113 ? 12.234 16.891 20.016 1 95.88 113 LYS A O 1
ATOM 868 N N . LEU A 1 114 ? 10.242 15.93 19.859 1 97.44 114 LEU A N 1
ATOM 869 C CA . LEU A 1 114 ? 10.82 14.617 19.609 1 97.44 114 LEU A CA 1
ATOM 870 C C . LEU A 1 114 ? 11.625 14.617 18.312 1 97.44 114 LEU A C 1
ATOM 872 O O . LEU A 1 114 ? 12.766 14.148 18.281 1 97.44 114 LEU A O 1
ATOM 876 N N . LEU A 1 115 ? 11.07 15.133 17.234 1 97.94 115 LEU A N 1
ATOM 877 C CA . LEU A 1 115 ? 11.781 15.219 15.969 1 97.94 115 LEU A CA 1
ATOM 878 C C . LEU A 1 115 ? 13.086 16 16.125 1 97.94 115 LEU A C 1
ATOM 880 O O . LEU A 1 115 ? 14.141 15.539 15.695 1 97.94 115 LEU A O 1
ATOM 884 N N . LEU A 1 116 ? 13 17.141 16.781 1 97.19 116 LEU A N 1
ATOM 885 C CA . LEU A 1 116 ? 14.141 18.047 16.938 1 97.19 116 LEU A CA 1
ATOM 886 C C . LEU A 1 116 ? 15.242 17.391 17.75 1 97.19 116 LEU A C 1
ATOM 888 O O . LEU A 1 116 ? 16.422 17.672 17.547 1 97.19 116 LEU A O 1
ATOM 892 N N . SER A 1 117 ? 14.867 16.516 18.656 1 97.56 117 SER A N 1
ATOM 893 C CA . SER A 1 117 ? 15.852 15.852 19.5 1 97.56 117 SER A CA 1
ATOM 894 C C . SER A 1 117 ? 16.734 14.914 18.688 1 97.56 117 SER A C 1
ATOM 896 O O . SER A 1 117 ? 17.812 14.516 19.141 1 97.56 117 SER A O 1
ATOM 898 N N . HIS A 1 118 ? 16.328 14.555 17.516 1 98 118 HIS A N 1
ATOM 899 C CA . HIS A 1 118 ? 17.109 13.656 16.672 1 98 118 HIS A CA 1
ATOM 900 C C . HIS A 1 118 ? 17.797 14.414 15.539 1 98 118 HIS A C 1
ATOM 902 O O . HIS A 1 118 ? 18.562 13.836 14.781 1 98 118 HIS A O 1
ATOM 908 N N . VAL A 1 119 ? 17.484 15.703 15.391 1 96.94 119 VAL A N 1
ATOM 909 C CA . VAL A 1 119 ? 18.109 16.531 14.367 1 96.94 119 VAL A CA 1
ATOM 910 C C . VAL A 1 119 ? 19.562 16.828 14.742 1 96.94 119 VAL A C 1
ATOM 912 O O . VAL A 1 119 ? 19.859 17.156 15.891 1 96.94 119 VAL A O 1
ATOM 915 N N . PRO A 1 120 ? 20.484 16.703 13.766 1 95.81 120 PRO A N 1
ATOM 916 C CA . PRO A 1 120 ? 21.875 17.031 14.07 1 95.81 120 PRO A CA 1
ATOM 917 C C . PRO A 1 120 ? 22.062 18.469 14.562 1 95.81 120 PRO A C 1
ATOM 919 O O . PRO A 1 120 ? 21.391 19.375 14.078 1 95.81 120 PRO A O 1
ATOM 922 N N . THR A 1 121 ? 23 18.609 15.461 1 94 121 THR A N 1
ATOM 923 C CA . THR A 1 121 ? 23.281 19.922 16.016 1 94 121 THR A CA 1
ATOM 924 C C . THR A 1 121 ? 23.703 20.891 14.922 1 94 121 THR A C 1
ATOM 926 O O . THR A 1 121 ? 24.516 20.562 14.062 1 94 121 THR A O 1
ATOM 929 N N . GLY A 1 122 ? 23.062 22.031 14.914 1 94.12 122 GLY A N 1
ATOM 930 C CA . GLY A 1 122 ? 23.453 23.078 13.984 1 94.12 122 GLY A CA 1
ATOM 931 C C . GLY A 1 122 ? 22.75 22.984 12.648 1 94.12 122 GLY A C 1
ATOM 932 O O . GLY A 1 122 ? 22.891 23.875 11.797 1 94.12 122 GLY A O 1
ATOM 933 N N . ALA A 1 123 ? 21.953 22.016 12.477 1 97.44 123 ALA A N 1
ATOM 934 C CA . ALA A 1 123 ? 21.328 21.781 11.18 1 97.44 123 ALA A CA 1
ATOM 935 C C . ALA A 1 123 ? 20.156 22.75 10.961 1 97.44 123 ALA A C 1
ATOM 937 O O . ALA A 1 123 ? 19.672 22.906 9.836 1 97.44 123 ALA A O 1
ATOM 938 N N . ILE A 1 124 ? 19.688 23.359 11.984 1 97.75 124 ILE A N 1
ATOM 939 C CA . ILE A 1 124 ? 18.594 24.312 11.867 1 97.75 124 ILE A CA 1
ATOM 940 C C . ILE A 1 124 ? 19.047 25.672 12.367 1 97.75 124 ILE A C 1
ATOM 942 O O . ILE A 1 124 ? 19.594 25.797 13.469 1 97.75 124 ILE A O 1
ATOM 946 N N . GLN A 1 125 ? 18.859 26.625 11.555 1 95.88 125 GLN A N 1
ATOM 947 C CA . GLN A 1 125 ? 19.125 28.016 11.906 1 95.88 125 GLN A CA 1
ATOM 948 C C . GLN A 1 125 ? 17.828 28.797 12.086 1 95.88 125 GLN A C 1
ATOM 950 O O . GLN A 1 125 ? 17.047 28.938 11.141 1 95.88 125 GLN A O 1
ATOM 955 N N . TYR A 1 126 ? 17.594 29.281 13.242 1 94.56 126 TYR A N 1
ATOM 956 C CA . TYR A 1 126 ? 16.391 30.031 13.586 1 94.56 126 TYR A CA 1
ATOM 957 C C . TYR A 1 126 ? 16.562 31.516 13.32 1 94.56 126 TYR A C 1
ATOM 959 O O . TYR A 1 126 ? 17.688 32 13.164 1 94.56 126 TYR A O 1
ATOM 967 N N . GLY A 1 127 ? 15.438 32.219 13.219 1 91.94 127 GLY A N 1
ATOM 968 C CA . GLY A 1 127 ? 15.469 33.656 12.984 1 91.94 127 GLY A CA 1
ATOM 969 C C . GLY A 1 127 ? 15.977 34.031 11.602 1 91.94 127 GLY A C 1
ATOM 970 O O . GLY A 1 127 ? 16.641 35.062 11.438 1 91.94 127 GLY A O 1
ATOM 971 N N . GLN A 1 128 ? 15.742 33.125 10.625 1 92 128 GLN A N 1
ATOM 972 C CA . GLN A 1 128 ? 16.234 33.312 9.266 1 92 128 GLN A CA 1
ATOM 973 C C . GLN A 1 128 ? 15.078 33.281 8.258 1 92 128 GLN A C 1
ATOM 975 O O . GLN A 1 128 ? 14.906 32.281 7.559 1 92 128 GLN A O 1
ATOM 980 N N . PRO A 1 129 ? 14.352 34.344 8.141 1 93.38 129 PRO A N 1
ATOM 981 C CA . PRO A 1 129 ? 13.25 34.344 7.18 1 93.38 129 PRO A CA 1
ATOM 982 C C . PRO A 1 129 ? 13.727 34.344 5.73 1 93.38 129 PRO A C 1
ATOM 984 O O . PRO A 1 129 ? 14.461 35.25 5.324 1 93.38 129 PRO A O 1
ATOM 987 N N . VAL A 1 130 ? 13.391 33.344 4.996 1 95.44 130 VAL A N 1
ATOM 988 C CA . VAL A 1 130 ? 13.68 33.281 3.57 1 95.44 130 VAL A CA 1
ATOM 989 C C . VAL A 1 130 ? 12.57 33.969 2.781 1 95.44 130 VAL A C 1
ATOM 991 O O . VAL A 1 130 ? 11.383 33.719 3.021 1 95.44 130 VAL A O 1
ATOM 994 N N . VAL A 1 131 ? 12.961 34.781 1.802 1 93.62 131 VAL A N 1
ATOM 995 C CA . VAL A 1 131 ? 11.945 35.594 1.113 1 93.62 131 VAL A CA 1
ATOM 996 C C . VAL A 1 131 ? 11.867 35.156 -0.351 1 93.62 131 VAL A C 1
ATOM 998 O O . VAL A 1 131 ? 10.938 35.531 -1.068 1 93.62 131 VAL A O 1
ATOM 1001 N N . GLY A 1 132 ? 12.805 34.344 -0.779 1 93.88 132 GLY A N 1
ATOM 1002 C CA . GLY A 1 132 ? 12.781 33.906 -2.162 1 93.88 132 GLY A CA 1
ATOM 1003 C C . GLY A 1 132 ? 14.039 33.156 -2.568 1 93.88 132 GLY A C 1
ATOM 1004 O O . GLY A 1 132 ? 14.891 32.844 -1.727 1 93.88 132 GLY A O 1
ATOM 1005 N N . VAL A 1 133 ? 14.039 32.781 -3.83 1 94.69 133 VAL A N 1
ATOM 1006 C CA . VAL A 1 133 ? 15.203 32.062 -4.375 1 94.69 133 VAL A CA 1
ATOM 1007 C C . VAL A 1 133 ? 15.594 32.719 -5.711 1 94.69 133 VAL A C 1
ATOM 1009 O O . VAL A 1 133 ? 14.758 33.312 -6.395 1 94.69 133 VAL A O 1
ATOM 1012 N N . GLU A 1 134 ? 16.875 32.688 -6.012 1 92.31 134 GLU A N 1
ATOM 1013 C CA . GLU A 1 134 ? 17.406 33 -7.332 1 92.31 134 GLU A CA 1
ATOM 1014 C C . GLU A 1 134 ? 18.094 31.781 -7.953 1 92.31 134 GLU A C 1
ATOM 1016 O O . GLU A 1 134 ? 18.828 31.062 -7.277 1 92.31 134 GLU A O 1
ATOM 1021 N N . LEU A 1 135 ? 17.703 31.547 -9.195 1 89 135 LEU A N 1
ATOM 1022 C CA . LEU A 1 135 ? 18.312 30.438 -9.922 1 89 135 LEU A CA 1
ATOM 1023 C C . LEU A 1 135 ? 19.5 30.906 -10.75 1 89 135 LEU A C 1
ATOM 1025 O O . LEU A 1 135 ? 19.375 31.844 -11.539 1 89 135 LEU A O 1
ATOM 1029 N N . ALA A 1 136 ? 20.625 30.469 -10.391 1 77.25 136 ALA A N 1
ATOM 1030 C CA . ALA A 1 136 ? 21.766 30.75 -11.273 1 77.25 136 ALA A CA 1
ATOM 1031 C C . ALA A 1 136 ? 21.5 30.25 -12.688 1 77.25 136 ALA A C 1
ATOM 1033 O O . ALA A 1 136 ? 20.781 29.266 -12.883 1 77.25 136 ALA A O 1
ATOM 1034 N N . PRO A 1 137 ? 21.828 31.172 -13.727 1 65.12 137 PRO A N 1
ATOM 1035 C CA . PRO A 1 137 ? 21.562 30.797 -15.125 1 65.12 137 PRO A CA 1
ATOM 1036 C C . PRO A 1 137 ? 21.953 29.359 -15.438 1 65.12 137 PRO A C 1
ATOM 1038 O O . PRO A 1 137 ? 22.875 28.812 -14.82 1 65.12 137 PRO A O 1
ATOM 1041 N N . ASN A 1 138 ? 20.938 28.609 -15.93 1 55.28 138 ASN A N 1
ATOM 1042 C CA . ASN A 1 138 ? 21.031 27.203 -16.328 1 55.28 138 ASN A CA 1
ATOM 1043 C C . ASN A 1 138 ? 22.297 26.922 -17.141 1 55.28 138 ASN A C 1
ATOM 1045 O O . ASN A 1 138 ? 22.234 26.359 -18.234 1 55.28 138 ASN A O 1
ATOM 1049 N N . ASP A 1 139 ? 23.219 27.703 -17.094 1 48.94 139 ASP A N 1
ATOM 1050 C CA . ASP A 1 139 ? 24.266 27.234 -17.984 1 48.94 139 ASP A CA 1
ATOM 1051 C C . ASP A 1 139 ? 24.75 25.844 -17.594 1 48.94 139 ASP A C 1
ATOM 1053 O O . ASP A 1 139 ? 25.078 25.609 -16.422 1 48.94 139 ASP A O 1
ATOM 1057 N N . ILE A 1 140 ? 24.047 24.875 -18.156 1 49.34 140 ILE A N 1
ATOM 1058 C CA . ILE A 1 140 ? 24.641 23.547 -18.047 1 49.34 140 ILE A CA 1
ATOM 1059 C C . ILE A 1 140 ? 26.156 23.656 -18.188 1 49.34 140 ILE A C 1
ATOM 1061 O O . ILE A 1 140 ? 26.656 24.156 -19.203 1 49.34 140 ILE A O 1
ATOM 1065 N N . ASP A 1 141 ? 26.734 23.797 -17.219 1 48.25 141 ASP A N 1
ATOM 1066 C CA . ASP A 1 141 ? 28.188 23.828 -17.438 1 48.25 141 ASP A CA 1
ATOM 1067 C C . ASP A 1 141 ? 28.641 22.594 -18.203 1 48.25 141 ASP A C 1
ATOM 1069 O O . ASP A 1 141 ? 27.844 21.719 -18.531 1 48.25 141 ASP A O 1
ATOM 1073 N N . LYS A 1 142 ? 29.859 22.75 -18.719 1 44.06 142 LYS A N 1
ATOM 1074 C CA . LYS A 1 142 ? 30.453 21.734 -19.578 1 44.06 142 LYS A CA 1
ATOM 1075 C C . LYS A 1 142 ? 30.219 20.328 -19.016 1 44.06 142 LYS A C 1
ATOM 1077 O O . LYS A 1 142 ? 30.328 19.344 -19.75 1 44.06 142 LYS A O 1
ATOM 1082 N N . ASP A 1 143 ? 30.078 20.375 -17.656 1 45.41 143 ASP A N 1
ATOM 1083 C CA . ASP A 1 143 ? 30 19.047 -17.047 1 45.41 143 ASP A CA 1
ATOM 1084 C C . ASP A 1 143 ? 28.547 18.641 -16.812 1 45.41 143 ASP A C 1
ATOM 1086 O O . ASP A 1 143 ? 28.297 17.609 -16.172 1 45.41 143 ASP A O 1
ATOM 1090 N N . GLY A 1 144 ? 27.672 19.531 -17.281 1 52.44 144 GLY A N 1
ATOM 1091 C CA . GLY A 1 144 ? 26.266 19.172 -17.266 1 52.44 144 GLY A CA 1
ATOM 1092 C C . GLY A 1 144 ? 25.578 19.484 -15.961 1 52.44 144 GLY A C 1
ATOM 1093 O O . GLY A 1 144 ? 24.438 19.078 -15.734 1 52.44 144 GLY A O 1
ATOM 1094 N N . ALA A 1 145 ? 26.391 20.156 -15.109 1 56.81 145 ALA A N 1
ATOM 1095 C CA . ALA A 1 145 ? 25.828 20.469 -13.797 1 56.81 145 ALA A CA 1
ATOM 1096 C C . ALA A 1 145 ? 25.109 21.812 -13.812 1 56.81 145 ALA A C 1
ATOM 1098 O O . ALA A 1 145 ? 25.531 22.734 -14.484 1 56.81 145 ALA A O 1
ATOM 1099 N N . ARG A 1 146 ? 23.859 21.781 -13.219 1 69.69 146 ARG A N 1
ATOM 1100 C CA . ARG A 1 146 ? 23.094 23.016 -13.094 1 69.69 146 ARG A CA 1
ATOM 1101 C C . ARG A 1 146 ? 23.672 23.906 -11.992 1 69.69 146 ARG A C 1
ATOM 1103 O O . ARG A 1 146 ? 24.25 23.406 -11.023 1 69.69 146 ARG A O 1
ATOM 1110 N N . GLY A 1 147 ? 23.734 25.25 -12.203 1 80.62 147 GLY A N 1
ATOM 1111 C CA . GLY A 1 147 ? 24.188 26.188 -11.188 1 80.62 147 GLY A CA 1
ATOM 1112 C C . GLY A 1 147 ? 23.406 26.094 -9.898 1 80.62 147 GLY A C 1
ATOM 1113 O O . GLY A 1 147 ? 22.359 25.438 -9.844 1 80.62 147 GLY A O 1
ATOM 1114 N N . PRO A 1 148 ? 23.891 26.594 -8.867 1 89.12 148 PRO A N 1
ATOM 1115 C CA . PRO A 1 148 ? 23.266 26.531 -7.547 1 89.12 148 PRO A CA 1
ATOM 1116 C C . PRO A 1 148 ? 21.969 27.328 -7.469 1 89.12 148 PRO A C 1
ATOM 1118 O O . PRO A 1 148 ? 21.672 28.125 -8.375 1 89.12 148 PRO A O 1
ATOM 1121 N N . VAL A 1 149 ? 21.203 27.062 -6.496 1 94.06 149 VAL A N 1
ATOM 1122 C CA . VAL A 1 149 ? 20.062 27.859 -6.082 1 94.06 149 VAL A CA 1
ATOM 1123 C C . VAL A 1 149 ? 20.453 28.766 -4.922 1 94.06 149 VAL A C 1
ATOM 1125 O O . VAL A 1 149 ? 20.953 28.297 -3.895 1 94.06 149 VAL A O 1
ATOM 1128 N N . ARG A 1 150 ? 20.297 30.031 -5.125 1 94.56 150 ARG A N 1
ATOM 1129 C CA . ARG A 1 150 ? 20.625 31 -4.09 1 94.56 150 ARG A CA 1
ATOM 1130 C C . ARG A 1 150 ? 19.406 31.344 -3.252 1 94.56 150 ARG A C 1
ATOM 1132 O O . ARG A 1 150 ? 18.406 31.844 -3.777 1 94.56 150 ARG A O 1
ATOM 1139 N N . LEU A 1 151 ? 19.406 31.047 -1.957 1 95.62 151 LEU A N 1
ATOM 1140 C CA . LEU A 1 151 ? 18.359 31.469 -1.032 1 95.62 151 LEU A CA 1
ATOM 1141 C C . LEU A 1 151 ? 18.547 32.938 -0.629 1 95.62 151 LEU A C 1
ATOM 1143 O O . LEU A 1 151 ? 19.672 33.344 -0.346 1 95.62 151 LEU A O 1
ATOM 1147 N N . LEU A 1 152 ? 17.469 33.656 -0.663 1 93.88 152 LEU A N 1
ATOM 1148 C CA . LEU A 1 152 ? 17.484 35.062 -0.259 1 93.88 152 LEU A CA 1
ATOM 1149 C C . LEU A 1 152 ? 16.828 35.219 1.107 1 93.88 152 LEU A C 1
ATOM 1151 O O . LEU A 1 152 ? 15.727 34.719 1.342 1 93.88 152 LEU A O 1
ATOM 1155 N N . PHE A 1 153 ? 17.531 35.875 2.016 1 93.56 153 PHE A N 1
ATOM 1156 C CA . PHE A 1 153 ? 17.031 36.094 3.371 1 93.56 153 PHE A CA 1
ATOM 1157 C C . PHE A 1 153 ? 16.578 37.531 3.566 1 93.56 153 PHE A C 1
ATOM 1159 O O . PHE A 1 153 ? 17.078 38.438 2.895 1 93.56 153 PHE A O 1
ATOM 1166 N N . ALA A 1 154 ? 15.531 37.594 4.441 1 86.94 154 ALA A N 1
ATOM 1167 C CA . ALA A 1 154 ? 15.148 38.969 4.832 1 86.94 154 ALA A CA 1
ATOM 1168 C C . ALA A 1 154 ? 16.188 39.594 5.746 1 86.94 154 ALA A C 1
ATOM 1170 O O . ALA A 1 154 ? 16.797 38.906 6.574 1 86.94 154 ALA A O 1
ATOM 1171 N N . ASN A 1 155 ? 16.953 40.656 5.422 1 67.69 155 ASN A N 1
ATOM 1172 C CA . ASN A 1 155 ? 17.969 41.312 6.234 1 67.69 155 ASN A CA 1
ATOM 1173 C C . ASN A 1 155 ? 17.359 42 7.461 1 67.69 155 ASN A C 1
ATOM 1175 O O . ASN A 1 155 ? 16.75 43.062 7.348 1 67.69 155 ASN A O 1
ATOM 1179 N N . PRO A 1 156 ? 17.219 41.031 8.539 1 56.53 156 PRO A N 1
ATOM 1180 C CA . PRO A 1 156 ? 16.609 41.719 9.664 1 56.53 156 PRO A CA 1
ATOM 1181 C C . PRO A 1 156 ? 17.406 42.938 10.109 1 56.53 156 PRO A C 1
ATOM 1183 O O . PRO A 1 156 ? 16.828 43.938 10.602 1 56.53 156 PRO A O 1
ATOM 1186 N N . ASP A 1 157 ? 18.766 42.562 10.477 1 53.16 157 ASP A N 1
ATOM 1187 C CA . ASP A 1 157 ? 19.547 43.562 11.211 1 53.16 157 ASP A CA 1
ATOM 1188 C C . ASP A 1 157 ? 20.062 44.656 10.281 1 53.16 157 ASP A C 1
ATOM 1190 O O . ASP A 1 157 ? 20.969 45.406 10.641 1 53.16 157 ASP A O 1
ATOM 1194 N N . GLY A 1 158 ? 19.672 45.062 9.297 1 50.28 158 GLY A N 1
ATOM 1195 C CA . GLY A 1 158 ? 20.094 46.281 8.664 1 50.28 158 GLY A CA 1
ATOM 1196 C C . GLY A 1 158 ? 21.406 46.156 7.914 1 50.28 158 GLY A C 1
ATOM 1197 O O . GLY A 1 158 ? 22.172 47.125 7.805 1 50.28 158 GLY A O 1
ATOM 1198 N N . GLY A 1 159 ? 22 44.875 7.438 1 51.41 159 GLY A N 1
ATOM 1199 C CA . GLY A 1 159 ? 23.109 44.875 6.512 1 51.41 159 GLY A CA 1
ATOM 1200 C C . GLY A 1 159 ? 24.156 43.812 6.863 1 51.41 159 GLY A C 1
ATOM 1201 O O . GLY A 1 159 ? 25.141 43.656 6.133 1 51.41 159 GLY A O 1
ATOM 1202 N N . THR A 1 160 ? 24.344 43.188 8.125 1 50 160 THR A N 1
ATOM 1203 C CA . THR A 1 160 ? 25.531 42.406 8.477 1 50 160 THR A CA 1
ATOM 1204 C C . THR A 1 160 ? 25.312 40.938 8.117 1 50 160 THR A C 1
ATOM 1206 O O . THR A 1 160 ? 26.281 40.156 8.039 1 50 160 THR A O 1
ATOM 1209 N N . THR A 1 161 ? 24.266 40.312 8.141 1 55.31 161 THR A N 1
ATOM 1210 C CA . THR A 1 161 ? 24.078 38.875 7.879 1 55.31 161 THR A CA 1
ATOM 1211 C C . THR A 1 161 ? 23.875 38.625 6.387 1 55.31 161 THR A C 1
ATOM 1213 O O . THR A 1 161 ? 23.234 39.438 5.695 1 55.31 161 THR A O 1
ATOM 1216 N N . PRO A 1 162 ? 24.781 37.562 5.891 1 62.19 162 PRO A N 1
ATOM 1217 C CA . PRO A 1 162 ? 24.641 37.281 4.461 1 62.19 162 PRO A CA 1
ATOM 1218 C C . PRO A 1 162 ? 23.172 37.25 4.008 1 62.19 162 PRO A C 1
ATOM 1220 O O . PRO A 1 162 ? 22.328 36.688 4.719 1 62.19 162 PRO A O 1
ATOM 1223 N N . THR A 1 163 ? 22.969 37.969 2.875 1 79 163 THR A N 1
ATOM 1224 C CA . THR A 1 163 ? 21.641 38.188 2.301 1 79 163 THR A CA 1
ATOM 1225 C C . THR A 1 163 ? 21.266 37.062 1.354 1 79 163 THR A C 1
ATOM 1227 O O . THR A 1 163 ? 20.156 37.031 0.827 1 79 163 THR A O 1
ATOM 1230 N N . SER A 1 164 ? 22.297 36.094 1.341 1 90.38 164 SER A N 1
ATOM 1231 C CA . SER A 1 164 ? 21.969 35 0.448 1 90.38 164 SER A CA 1
ATOM 1232 C C . SER A 1 164 ? 22.922 33.844 0.651 1 90.38 164 SER A C 1
ATOM 1234 O O . SER A 1 164 ? 24 34 1.225 1 90.38 164 SER A O 1
ATOM 1236 N N . ARG A 1 165 ? 22.609 32.656 0.437 1 93.19 165 ARG A N 1
ATOM 1237 C CA . ARG A 1 165 ? 23.422 31.438 0.494 1 93.19 165 ARG A CA 1
ATOM 1238 C C . ARG A 1 165 ? 23.094 30.516 -0.67 1 93.19 165 ARG A C 1
ATOM 1240 O O . ARG A 1 165 ? 21.922 30.344 -1.033 1 93.19 165 ARG A O 1
ATOM 1247 N N . ASP A 1 166 ? 24.141 29.828 -1.235 1 93.62 166 ASP A N 1
ATOM 1248 C CA . ASP A 1 166 ? 23.984 28.969 -2.404 1 93.62 166 ASP A CA 1
ATOM 1249 C C . ASP A 1 166 ? 23.828 27.516 -1.995 1 93.62 166 ASP A C 1
ATOM 1251 O O . ASP A 1 166 ? 24.516 27.031 -1.09 1 93.62 166 ASP A O 1
ATOM 1255 N N . PHE A 1 167 ? 22.953 26.828 -2.605 1 95.88 167 PHE A N 1
ATOM 1256 C CA . PHE A 1 167 ? 22.734 25.406 -2.41 1 95.88 167 PHE A CA 1
ATOM 1257 C C . PHE A 1 167 ? 22.594 24.688 -3.75 1 95.88 167 PHE A C 1
ATOM 1259 O O . PHE A 1 167 ? 22.328 25.328 -4.773 1 95.88 167 PHE A O 1
ATOM 1266 N N . ASP A 1 168 ? 22.859 23.406 -3.773 1 94.81 168 ASP A N 1
ATOM 1267 C CA . ASP A 1 168 ? 22.672 22.625 -4.98 1 94.81 168 ASP A CA 1
ATOM 1268 C C . ASP A 1 168 ? 21.203 22.266 -5.188 1 94.81 168 ASP A C 1
ATOM 1270 O O . ASP A 1 168 ? 20.734 22.156 -6.32 1 94.81 168 ASP A O 1
ATOM 1274 N N . ILE A 1 169 ? 20.469 22.062 -4.105 1 96.75 169 ILE A N 1
ATOM 1275 C CA . ILE A 1 169 ? 19.047 21.797 -4.113 1 96.75 169 ILE A CA 1
ATOM 1276 C C . ILE A 1 169 ? 18.375 22.484 -2.92 1 96.75 169 ILE A C 1
ATOM 1278 O O . ILE A 1 169 ? 18.953 22.531 -1.829 1 96.75 169 ILE A O 1
ATOM 1282 N N . VAL A 1 170 ? 17.188 23.016 -3.148 1 98.31 170 VAL A N 1
ATOM 1283 C CA . VAL A 1 170 ? 16.391 23.641 -2.102 1 98.31 170 VAL A CA 1
ATOM 1284 C C . VAL A 1 170 ? 15.102 22.859 -1.892 1 98.31 170 VAL A C 1
ATOM 1286 O O . VAL A 1 170 ? 14.453 22.438 -2.855 1 98.31 170 VAL A O 1
ATOM 1289 N N . VAL A 1 171 ? 14.773 22.594 -0.665 1 98.88 171 VAL A N 1
ATOM 1290 C CA . VAL A 1 171 ? 13.508 21.969 -0.276 1 98.88 171 VAL A CA 1
ATOM 1291 C C . VAL A 1 171 ? 12.609 23 0.396 1 98.88 171 VAL A C 1
ATOM 1293 O O . VAL A 1 171 ? 12.922 23.5 1.482 1 98.88 171 VAL A O 1
ATOM 1296 N N . ALA A 1 172 ? 11.547 23.344 -0.312 1 98.88 172 ALA A N 1
ATOM 1297 C CA . ALA A 1 172 ? 10.578 24.281 0.244 1 98.88 172 ALA A CA 1
ATOM 1298 C C . ALA A 1 172 ? 9.602 23.562 1.183 1 98.88 172 ALA A C 1
ATOM 1300 O O . ALA A 1 172 ? 8.641 22.938 0.732 1 98.88 172 ALA A O 1
ATOM 1301 N N . ALA A 1 173 ? 9.812 23.703 2.461 1 98.62 173 ALA A N 1
ATOM 1302 C CA . ALA A 1 173 ? 8.945 23.203 3.531 1 98.62 173 ALA A CA 1
ATOM 1303 C C . ALA A 1 173 ? 8.383 24.344 4.359 1 98.62 173 ALA A C 1
ATOM 1305 O O . ALA A 1 173 ? 8.242 24.234 5.578 1 98.62 173 ALA A O 1
ATOM 1306 N N . ASP A 1 174 ? 8.094 25.438 3.701 1 97.12 174 ASP A N 1
ATOM 1307 C CA . ASP A 1 174 ? 7.785 26.703 4.379 1 97.12 174 ASP A CA 1
ATOM 1308 C C . ASP A 1 174 ? 6.277 26.891 4.527 1 97.12 174 ASP A C 1
ATOM 1310 O O . ASP A 1 174 ? 5.816 27.984 4.824 1 97.12 174 ASP A O 1
ATOM 1314 N N . GLY A 1 175 ? 5.512 25.906 4.277 1 95.12 175 GLY A N 1
ATOM 1315 C CA . GLY A 1 175 ? 4.137 25.844 4.738 1 95.12 175 GLY A CA 1
ATOM 1316 C C . GLY A 1 175 ? 3.16 26.531 3.793 1 95.12 175 GLY A C 1
ATOM 1317 O O . GLY A 1 175 ? 3.469 26.734 2.617 1 95.12 175 GLY A O 1
ATOM 1318 N N . LEU A 1 176 ? 1.961 26.781 4.277 1 94.5 176 LEU A N 1
ATOM 1319 C CA . LEU A 1 176 ? 0.771 27.219 3.557 1 94.5 176 LEU A CA 1
ATOM 1320 C C . LEU A 1 176 ? 1.04 28.516 2.812 1 94.5 176 LEU A C 1
ATOM 1322 O O . LEU A 1 176 ? 0.56 28.703 1.692 1 94.5 176 LEU A O 1
ATOM 1326 N N . TYR A 1 177 ? 1.809 29.375 3.334 1 93.75 177 TYR A N 1
ATOM 1327 C CA . TYR A 1 177 ? 2.059 30.672 2.744 1 93.75 177 TYR A CA 1
ATOM 1328 C C . TYR A 1 177 ? 3.467 30.75 2.168 1 93.75 177 TYR A C 1
ATOM 1330 O O . TYR A 1 177 ? 4.137 31.781 2.289 1 93.75 177 TYR A O 1
ATOM 1338 N N . SER A 1 178 ? 3.867 29.734 1.64 1 96.12 178 SER A N 1
ATOM 1339 C CA . SER A 1 178 ? 5.211 29.578 1.091 1 96.12 178 SER A CA 1
ATOM 1340 C C . SER A 1 178 ? 5.555 30.719 0.14 1 96.12 178 SER A C 1
ATOM 1342 O O . SER A 1 178 ? 4.961 30.844 -0.933 1 96.12 178 SER A O 1
ATOM 1344 N N . PRO A 1 179 ? 6.613 31.547 0.497 1 94.62 179 PRO A N 1
ATOM 1345 C CA . PRO A 1 179 ? 7.078 32.562 -0.435 1 94.62 179 PRO A CA 1
ATOM 1346 C C . PRO A 1 179 ? 7.723 31.984 -1.688 1 94.62 179 PRO A C 1
ATOM 1348 O O . PRO A 1 179 ? 7.652 32.594 -2.764 1 94.62 179 PRO A O 1
ATOM 1351 N N . ILE A 1 180 ? 8.336 30.812 -1.551 1 96.31 180 ILE A N 1
ATOM 1352 C CA . ILE A 1 180 ? 8.984 30.188 -2.695 1 96.31 180 ILE A CA 1
ATOM 1353 C C . ILE A 1 180 ? 7.93 29.734 -3.705 1 96.31 180 ILE A C 1
ATOM 1355 O O . ILE A 1 180 ? 8.07 29.969 -4.906 1 96.31 180 ILE A O 1
ATOM 1359 N N . ARG A 1 181 ? 6.871 29.062 -3.189 1 96.81 181 ARG A N 1
ATOM 1360 C CA . ARG A 1 181 ? 5.797 28.641 -4.086 1 96.81 181 ARG A CA 1
ATOM 1361 C C . ARG A 1 181 ? 5.25 29.828 -4.871 1 96.81 181 ARG A C 1
ATOM 1363 O O . ARG A 1 181 ? 5.035 29.734 -6.082 1 96.81 181 ARG A O 1
ATOM 1370 N N . ARG A 1 182 ? 5.055 30.953 -4.234 1 94.5 182 ARG A N 1
ATOM 1371 C CA . ARG A 1 182 ? 4.457 32.125 -4.852 1 94.5 182 ARG A CA 1
ATOM 1372 C C . ARG A 1 182 ? 5.344 32.656 -5.973 1 94.5 182 ARG A C 1
ATOM 1374 O O . ARG A 1 182 ? 4.848 33.25 -6.93 1 94.5 182 ARG A O 1
ATOM 1381 N N . GLN A 1 183 ? 6.574 32.5 -5.867 1 94.44 183 GLN A N 1
ATOM 1382 C CA . GLN A 1 183 ? 7.512 32.969 -6.891 1 94.44 183 GLN A CA 1
ATOM 1383 C C . GLN A 1 183 ? 7.312 32.188 -8.195 1 94.44 183 GLN A C 1
ATOM 1385 O O . GLN A 1 183 ? 7.418 32.781 -9.281 1 94.44 183 GLN A O 1
ATOM 1390 N N . PHE A 1 184 ? 7.02 31 -8.125 1 95.06 184 PHE A N 1
ATOM 1391 C CA . PHE A 1 184 ? 6.934 30.156 -9.32 1 95.06 184 PHE A CA 1
ATOM 1392 C C . PHE A 1 184 ? 5.488 30.031 -9.789 1 95.06 184 PHE A C 1
ATOM 1394 O O . PHE A 1 184 ? 5.234 29.719 -10.945 1 95.06 184 PHE A O 1
ATOM 1401 N N . TRP A 1 185 ? 4.574 30.203 -8.859 1 95.5 185 TRP A N 1
ATOM 1402 C CA . TRP A 1 185 ? 3.148 30.203 -9.172 1 95.5 185 TRP A CA 1
ATOM 1403 C C . TRP A 1 185 ? 2.477 31.453 -8.609 1 95.5 185 TRP A C 1
ATOM 1405 O O . TRP A 1 185 ? 1.694 31.375 -7.66 1 95.5 185 TRP A O 1
ATOM 1415 N N . PRO A 1 186 ? 2.633 32.562 -9.305 1 92.56 186 PRO A N 1
ATOM 1416 C CA . PRO A 1 186 ? 2.145 33.844 -8.781 1 92.56 186 PRO A CA 1
ATOM 1417 C C . PRO A 1 186 ? 0.622 33.875 -8.695 1 92.56 186 PRO A C 1
ATOM 1419 O O . PRO A 1 186 ? 0.075 34.688 -7.938 1 92.56 186 PRO A O 1
ATOM 1422 N N . ASP A 1 187 ? -0.054 33.031 -9.43 1 93.06 187 ASP A N 1
ATOM 1423 C CA . ASP A 1 187 ? -1.514 33.031 -9.422 1 93.06 187 ASP A CA 1
ATOM 1424 C C . ASP A 1 187 ? -2.062 32.156 -8.297 1 93.06 187 ASP A C 1
ATOM 1426 O O . ASP A 1 187 ? -3.271 32.156 -8.055 1 93.06 187 ASP A O 1
ATOM 1430 N N . HIS A 1 188 ? -1.166 31.469 -7.652 1 93.19 188 HIS A N 1
ATOM 1431 C CA . HIS A 1 188 ? -1.587 30.656 -6.516 1 93.19 188 HIS A CA 1
ATOM 1432 C C . HIS A 1 188 ? -2.119 31.531 -5.383 1 93.19 188 HIS A C 1
ATOM 1434 O O . HIS A 1 188 ? -1.442 32.469 -4.941 1 93.19 188 HIS A O 1
ATOM 1440 N N . ARG A 1 189 ? -3.342 31.25 -4.91 1 91.81 189 ARG A N 1
ATOM 1441 C CA . ARG A 1 189 ? -3.957 32.031 -3.852 1 91.81 189 ARG A CA 1
ATOM 1442 C C . ARG A 1 189 ? -4.457 31.141 -2.719 1 91.81 189 ARG A C 1
ATOM 1444 O O . ARG A 1 189 ? -5.141 30.156 -2.963 1 91.81 189 ARG A O 1
ATOM 1451 N N . VAL A 1 190 ? -4.059 31.531 -1.51 1 92.06 190 VAL A N 1
ATOM 1452 C CA . VAL A 1 190 ? -4.617 30.922 -0.303 1 92.06 190 VAL A CA 1
ATOM 1453 C C . VAL A 1 190 ? -5.883 31.672 0.109 1 92.06 190 VAL A C 1
ATOM 1455 O O . VAL A 1 190 ? -5.902 32.906 0.121 1 92.06 190 VAL A O 1
ATOM 1458 N N . SER A 1 191 ? -6.957 30.938 0.336 1 89.81 191 SER A N 1
ATOM 1459 C CA . SER A 1 191 ? -8.219 31.562 0.711 1 89.81 191 SER A CA 1
ATOM 1460 C C . SER A 1 191 ? -8.883 30.812 1.867 1 89.81 191 SER A C 1
ATOM 1462 O O . SER A 1 191 ? -8.594 29.641 2.105 1 89.81 191 SER A O 1
ATOM 1464 N N . PHE A 1 192 ? -9.695 31.578 2.594 1 89.38 192 PHE A N 1
ATOM 1465 C CA . PHE A 1 192 ? -10.508 31 3.668 1 89.38 192 PHE A CA 1
ATOM 1466 C C . PHE A 1 192 ? -11.555 30.062 3.109 1 89.38 192 PHE A C 1
ATOM 1468 O O . PHE A 1 192 ? -12.297 30.406 2.189 1 89.38 192 PHE A O 1
ATOM 1475 N N . GLU A 1 193 ? -11.664 28.844 3.707 1 85.12 193 GLU A N 1
ATOM 1476 C CA . GLU A 1 193 ? -12.539 27.812 3.182 1 85.12 193 GLU A CA 1
ATOM 1477 C C . GLU A 1 193 ? -13.953 27.922 3.746 1 85.12 193 GLU A C 1
ATOM 1479 O O . GLU A 1 193 ? -14.828 27.109 3.436 1 85.12 193 GLU A O 1
ATOM 1484 N N . GLY A 1 194 ? -14.141 28.906 4.609 1 88.56 194 GLY A N 1
ATOM 1485 C CA . GLY A 1 194 ? -15.484 29.141 5.117 1 88.56 194 GLY A CA 1
ATOM 1486 C C . GLY A 1 194 ? -15.742 28.469 6.449 1 88.56 194 GLY A C 1
ATOM 1487 O O . GLY A 1 194 ? -16.859 28.516 6.969 1 88.56 194 GLY A O 1
ATOM 1488 N N . ALA A 1 195 ? -14.742 27.859 6.965 1 92.38 195 ALA A N 1
ATOM 1489 C CA . ALA A 1 195 ? -14.922 27.156 8.234 1 92.38 195 ALA A CA 1
ATOM 1490 C C . ALA A 1 195 ? -13.773 27.469 9.195 1 92.38 195 ALA A C 1
ATOM 1492 O O . ALA A 1 195 ? -12.688 27.859 8.766 1 92.38 195 ALA A O 1
ATOM 1493 N N . VAL A 1 196 ? -14.117 27.359 10.5 1 94.88 196 VAL A N 1
ATOM 1494 C CA . VAL A 1 196 ? -13.133 27.578 11.555 1 94.88 196 VAL A CA 1
ATOM 1495 C C . VAL A 1 196 ? -13.047 26.328 12.43 1 94.88 196 VAL A C 1
ATOM 1497 O O . VAL A 1 196 ? -14.062 25.719 12.758 1 94.88 196 VAL A O 1
ATOM 1500 N N . ALA A 1 197 ? -11.852 25.906 12.727 1 95.25 197 ALA A N 1
ATOM 1501 C CA . ALA A 1 197 ? -11.625 24.891 13.742 1 95.25 197 ALA A CA 1
ATOM 1502 C C . ALA A 1 197 ? -11.32 25.531 15.102 1 95.25 197 ALA A C 1
ATOM 1504 O O . ALA A 1 197 ? -10.375 26.312 15.227 1 95.25 197 ALA A O 1
ATOM 1505 N N . TYR A 1 198 ? -12.133 25.266 16.016 1 96.38 198 TYR A N 1
ATOM 1506 C CA . TYR A 1 198 ? -11.867 25.641 17.406 1 96.38 198 TYR A CA 1
ATOM 1507 C C . TYR A 1 198 ? -11.25 24.484 18.172 1 96.38 198 TYR A C 1
ATOM 1509 O O . TYR A 1 198 ? -11.812 23.375 18.219 1 96.38 198 TYR A O 1
ATOM 1517 N N . ARG A 1 199 ? -10.086 24.75 18.766 1 95.62 199 ARG A N 1
ATOM 1518 C CA . ARG A 1 199 ? -9.328 23.641 19.328 1 95.62 199 ARG A CA 1
ATOM 1519 C C . ARG A 1 199 ? -8.844 23.953 20.734 1 95.62 199 ARG A C 1
ATOM 1521 O O . ARG A 1 199 ? -8.57 25.109 21.047 1 95.62 199 ARG A O 1
ATOM 1528 N N . THR A 1 200 ? -8.766 22.922 21.531 1 95.38 200 THR A N 1
ATOM 1529 C CA . THR A 1 200 ? -8.109 23.016 22.828 1 95.38 200 THR A CA 1
ATOM 1530 C C . THR A 1 200 ? -7.586 21.656 23.281 1 95.38 200 THR A C 1
ATOM 1532 O O . THR A 1 200 ? -8.031 20.625 22.781 1 95.38 200 THR A O 1
ATOM 1535 N N . ILE A 1 201 ? -6.562 21.703 24.047 1 95.25 201 ILE A N 1
ATOM 1536 C CA . ILE A 1 201 ? -5.984 20.547 24.734 1 95.25 201 ILE A CA 1
ATOM 1537 C C . ILE A 1 201 ? -5.887 20.812 26.234 1 95.25 201 ILE A C 1
ATOM 1539 O O . ILE A 1 201 ? -5.543 21.922 26.641 1 95.25 201 ILE A O 1
ATOM 1543 N N . PHE A 1 202 ? -6.223 19.844 27 1 95.5 202 PHE A N 1
ATOM 1544 C CA . PHE A 1 202 ? -6.137 19.953 28.453 1 95.5 202 PHE A CA 1
ATOM 1545 C C . PHE A 1 202 ? -5.902 18.594 29.078 1 95.5 202 PHE A C 1
ATOM 1547 O O . PHE A 1 202 ? -5.988 17.562 28.406 1 95.5 202 PHE A O 1
ATOM 1554 N N . PRO A 1 203 ? -5.523 18.516 30.359 1 96.5 203 PRO A N 1
ATOM 1555 C CA . PRO A 1 203 ? -5.277 17.219 31 1 96.5 203 PRO A CA 1
ATOM 1556 C C . PRO A 1 203 ? -6.508 16.312 31 1 96.5 203 PRO A C 1
ATOM 1558 O O . PRO A 1 203 ? -7.613 16.766 31.312 1 96.5 203 PRO A O 1
ATOM 1561 N N . ALA A 1 204 ? -6.227 15.094 30.672 1 96.62 204 ALA A N 1
ATOM 1562 C CA . ALA A 1 204 ? -7.301 14.109 30.562 1 96.62 204 ALA A CA 1
ATOM 1563 C C . ALA A 1 204 ? -8.008 13.914 31.891 1 96.62 204 ALA A C 1
ATOM 1565 O O . ALA A 1 204 ? -9.18 13.523 31.938 1 96.62 204 ALA A O 1
ATOM 1566 N N . ALA A 1 205 ? -7.41 14.195 32.938 1 96.75 205 ALA A N 1
ATOM 1567 C CA . ALA A 1 205 ? -7.973 14.055 34.281 1 96.75 205 ALA A CA 1
ATOM 1568 C C . ALA A 1 205 ? -9.234 14.898 34.438 1 96.75 205 ALA A C 1
ATOM 1570 O O . ALA A 1 205 ? -10.133 14.547 35.219 1 96.75 205 ALA A O 1
ATOM 1571 N N . ARG A 1 206 ? -9.336 15.961 33.656 1 97 206 ARG A N 1
ATOM 1572 C CA . ARG A 1 206 ? -10.469 16.875 33.75 1 97 206 ARG A CA 1
ATOM 1573 C C . ARG A 1 206 ? -11.75 16.234 33.25 1 97 206 ARG A C 1
ATOM 1575 O O . ARG A 1 206 ? -12.852 16.688 33.562 1 97 206 ARG A O 1
ATOM 1582 N N . VAL A 1 207 ? -11.602 15.203 32.438 1 97.31 207 VAL A N 1
ATOM 1583 C CA . VAL A 1 207 ? -12.797 14.562 31.891 1 97.31 207 VAL A CA 1
ATOM 1584 C C . VAL A 1 207 ? -12.914 13.141 32.438 1 97.31 207 VAL A C 1
ATOM 1586 O O . VAL A 1 207 ? -13.812 12.398 32.031 1 97.31 207 VAL A O 1
ATOM 1589 N N . ALA A 1 208 ? -12.117 12.656 33.312 1 94.69 208 ALA A N 1
ATOM 1590 C CA . ALA A 1 208 ? -12.078 11.289 33.812 1 94.69 208 ALA A CA 1
ATOM 1591 C C . ALA A 1 208 ? -13.359 10.953 34.562 1 94.69 208 ALA A C 1
ATOM 1593 O O . ALA A 1 208 ? -13.789 9.805 34.594 1 94.69 208 ALA A O 1
ATOM 1594 N N . GLY A 1 209 ? -14.023 11.922 35.094 1 93.5 209 GLY A N 1
ATOM 1595 C CA . GLY A 1 209 ? -15.203 11.688 35.906 1 93.5 209 GLY A CA 1
ATOM 1596 C C . GLY A 1 209 ? -16.5 11.758 35.125 1 93.5 209 GLY A C 1
ATOM 1597 O O . GLY A 1 209 ? -17.578 11.5 35.656 1 93.5 209 GLY A O 1
ATOM 1598 N N . ILE A 1 210 ? -16.375 11.984 33.844 1 96.38 210 ILE A N 1
ATOM 1599 C CA . ILE A 1 210 ? -17.578 12.133 33.031 1 96.38 210 ILE A CA 1
ATOM 1600 C C . ILE A 1 210 ? -18.094 10.75 32.625 1 96.38 210 ILE A C 1
ATOM 1602 O O . ILE A 1 210 ? -17.438 10.031 31.875 1 96.38 210 ILE A O 1
ATOM 1606 N N . ALA A 1 211 ? -19.266 10.398 33.125 1 93.69 211 ALA A N 1
ATOM 1607 C CA . ALA A 1 211 ? -19.891 9.102 32.844 1 93.69 211 ALA A CA 1
ATOM 1608 C C . ALA A 1 211 ? -20.219 8.969 31.359 1 93.69 211 ALA A C 1
ATOM 1610 O O . ALA A 1 211 ? -20.766 9.891 30.75 1 93.69 211 ALA A O 1
ATOM 1611 N N . GLY A 1 212 ? -19.781 7.895 30.859 1 91.88 212 GLY A N 1
ATOM 1612 C CA . GLY A 1 212 ? -20.141 7.605 29.484 1 91.88 212 GLY A CA 1
ATOM 1613 C C . GLY A 1 212 ? -19.109 8.047 28.484 1 91.88 212 GLY A C 1
ATOM 1614 O O . GLY A 1 212 ? -19.203 7.723 27.297 1 91.88 212 GLY A O 1
ATOM 1615 N N . LEU A 1 213 ? -18.156 8.789 28.938 1 93.75 213 LEU A N 1
ATOM 1616 C CA . LEU A 1 213 ? -17.109 9.219 28.016 1 93.75 213 LEU A CA 1
ATOM 1617 C C . LEU A 1 213 ? -16.266 8.023 27.578 1 93.75 213 LEU A C 1
ATOM 1619 O O . LEU A 1 213 ? -15.734 7.289 28.406 1 93.75 213 LEU A O 1
ATOM 1623 N N . HIS A 1 214 ? -16.188 7.844 26.281 1 88.94 214 HIS A N 1
ATOM 1624 C CA . HIS A 1 214 ? -15.508 6.691 25.703 1 88.94 214 HIS A CA 1
ATOM 1625 C C . HIS A 1 214 ? -14 6.934 25.609 1 88.94 214 HIS A C 1
ATOM 1627 O O . HIS A 1 214 ? -13.562 8.07 25.438 1 88.94 214 HIS A O 1
ATOM 1633 N N . ASP A 1 215 ? -13.266 5.844 25.812 1 91.5 215 ASP A N 1
ATOM 1634 C CA . ASP A 1 215 ? -11.828 5.883 25.562 1 91.5 215 ASP A CA 1
ATOM 1635 C C . ASP A 1 215 ? -11.531 5.633 24.078 1 91.5 215 ASP A C 1
ATOM 1637 O O . ASP A 1 215 ? -11.055 4.559 23.719 1 91.5 215 ASP A O 1
ATOM 1641 N N . ASP A 1 216 ? -11.875 6.527 23.297 1 93 216 ASP A N 1
ATOM 1642 C CA . ASP A 1 216 ? -11.711 6.434 21.859 1 93 216 ASP A CA 1
ATOM 1643 C C . ASP A 1 216 ? -11.547 7.816 21.219 1 93 216 ASP A C 1
ATOM 1645 O O . ASP A 1 216 ? -11.312 8.797 21.938 1 93 216 ASP A O 1
ATOM 1649 N N . SER A 1 217 ? -11.422 7.918 19.984 1 95.56 217 SER A N 1
ATOM 1650 C CA . SER A 1 217 ? -11.461 9.133 19.172 1 95.56 217 SER A CA 1
ATOM 1651 C C . SER A 1 217 ? -12.773 9.234 18.406 1 95.56 217 SER A C 1
ATOM 1653 O O . SER A 1 217 ? -12.953 8.586 17.375 1 95.56 217 SER A O 1
ATOM 1655 N N . SER A 1 218 ? -13.602 10.109 18.906 1 96.38 218 SER A N 1
ATOM 1656 C CA . SER A 1 218 ? -14.969 10.156 18.391 1 96.38 218 SER A CA 1
ATOM 1657 C C . SER A 1 218 ? -15.266 11.5 17.734 1 96.38 218 SER A C 1
ATOM 1659 O O . SER A 1 218 ? -14.859 12.547 18.25 1 96.38 218 SER A O 1
ATOM 1661 N N . ALA A 1 219 ? -15.961 11.445 16.641 1 96 219 ALA A N 1
ATOM 1662 C CA . ALA A 1 219 ? -16.453 12.625 15.938 1 96 219 ALA A CA 1
ATOM 1663 C C . ALA A 1 219 ? -17.969 12.594 15.805 1 96 219 ALA A C 1
ATOM 1665 O O . ALA A 1 219 ? -18.516 11.68 15.188 1 96 219 ALA A O 1
ATOM 1666 N N . TRP A 1 220 ? -18.641 13.523 16.469 1 95.75 220 TRP A N 1
ATOM 1667 C CA . TRP A 1 220 ? -20.062 13.75 16.234 1 95.75 220 TRP A CA 1
ATOM 1668 C C . TRP A 1 220 ? -20.281 14.633 15.016 1 95.75 220 TRP A C 1
ATOM 1670 O O . TRP A 1 220 ? -19.656 15.68 14.875 1 95.75 220 TRP A O 1
ATOM 1680 N N . ARG A 1 221 ? -21.188 14.195 14.125 1 91.56 221 ARG A N 1
ATOM 1681 C CA . ARG A 1 221 ? -21.297 14.891 12.852 1 91.56 221 ARG A CA 1
ATOM 1682 C C . ARG A 1 221 ? -22.75 15.289 12.578 1 91.56 221 ARG A C 1
ATOM 1684 O O . ARG A 1 221 ? -23.672 14.523 12.844 1 91.56 221 ARG A O 1
ATOM 1691 N N . ARG A 1 222 ? -22.891 16.531 12.125 1 86.5 222 ARG A N 1
ATOM 1692 C CA . ARG A 1 222 ? -24.156 17.047 11.609 1 86.5 222 ARG A CA 1
ATOM 1693 C C . ARG A 1 222 ? -23.922 18.047 10.477 1 86.5 222 ARG A C 1
ATOM 1695 O O . ARG A 1 222 ? -23.297 19.094 10.672 1 86.5 222 ARG A O 1
ATOM 1702 N N . ASP A 1 223 ? -24.484 17.875 9.289 1 75.94 223 ASP A N 1
ATOM 1703 C CA . ASP A 1 223 ? -24.547 18.844 8.195 1 75.94 223 ASP A CA 1
ATOM 1704 C C . ASP A 1 223 ? -23.188 19.516 7.98 1 75.94 223 ASP A C 1
ATOM 1706 O O . ASP A 1 223 ? -23.109 20.734 7.945 1 75.94 223 ASP A O 1
ATOM 1710 N N . GLY A 1 224 ? -22.141 18.781 8.062 1 77.75 224 GLY A N 1
ATOM 1711 C CA . GLY A 1 224 ? -20.828 19.344 7.777 1 77.75 224 GLY A CA 1
ATOM 1712 C C . GLY A 1 224 ? -20.078 19.766 9.023 1 77.75 224 GLY A C 1
ATOM 1713 O O . GLY A 1 224 ? -18.875 20.031 8.969 1 77.75 224 GLY A O 1
ATOM 1714 N N . GLU A 1 225 ? -20.766 19.969 10.141 1 89.31 225 GLU A N 1
ATOM 1715 C CA . GLU A 1 225 ? -20.125 20.312 11.406 1 89.31 225 GLU A CA 1
ATOM 1716 C C . GLU A 1 225 ? -19.625 19.062 12.125 1 89.31 225 GLU A C 1
ATOM 1718 O O . GLU A 1 225 ? -20.234 17.984 12.008 1 89.31 225 GLU A O 1
ATOM 1723 N N . VAL A 1 226 ? -18.547 19.297 12.844 1 93.94 226 VAL A N 1
ATOM 1724 C CA . VAL A 1 226 ? -17.953 18.156 13.539 1 93.94 226 VAL A CA 1
ATOM 1725 C C . VAL A 1 226 ? -17.531 18.578 14.945 1 93.94 226 VAL A C 1
ATOM 1727 O O . VAL A 1 226 ? -16.984 19.672 15.133 1 93.94 226 VAL A O 1
ATOM 1730 N N . VAL A 1 227 ? -17.875 17.828 15.938 1 97.25 227 VAL A N 1
ATOM 1731 C CA . VAL A 1 227 ? -17.25 17.875 17.25 1 97.25 227 VAL A CA 1
ATOM 1732 C C . VAL A 1 227 ? -16.391 16.625 17.469 1 97.25 227 VAL A C 1
ATOM 1734 O O . VAL A 1 227 ? -16.891 15.508 17.5 1 97.25 227 VAL A O 1
ATOM 1737 N N . PHE A 1 228 ? -15.141 16.859 17.609 1 96.88 228 PHE A N 1
ATOM 1738 C CA . PHE A 1 228 ? -14.172 15.773 17.719 1 96.88 228 PHE A CA 1
ATOM 1739 C C . PHE A 1 228 ? -13.562 15.734 19.109 1 96.88 228 PHE A C 1
ATOM 1741 O O . PHE A 1 228 ? -13.016 16.734 19.578 1 96.88 228 PHE A O 1
ATOM 1748 N N . LEU A 1 229 ? -13.727 14.641 19.828 1 97.31 229 LEU A N 1
ATOM 1749 C CA . LEU A 1 229 ? -13.164 14.391 21.141 1 97.31 229 LEU A CA 1
ATOM 1750 C C . LEU A 1 229 ? -12.203 13.203 21.125 1 97.31 229 LEU A C 1
ATOM 1752 O O . LEU A 1 229 ? -12.516 12.164 20.547 1 97.31 229 LEU A O 1
ATOM 1756 N N . SER A 1 230 ? -11.055 13.398 21.734 1 97 230 SER A N 1
ATOM 1757 C CA . SER A 1 230 ? -10.117 12.281 21.75 1 97 230 SER A CA 1
ATOM 1758 C C . SER A 1 230 ? -9.133 12.398 22.906 1 97 230 SER A C 1
ATOM 1760 O O . SER A 1 230 ? -8.656 13.492 23.219 1 97 230 SER A O 1
ATOM 1762 N N . ALA A 1 231 ? -8.883 11.203 23.469 1 96.25 231 ALA A N 1
ATOM 1763 C CA . ALA A 1 231 ? -7.672 11.117 24.281 1 96.25 231 ALA A CA 1
ATOM 1764 C C . ALA A 1 231 ? -6.426 11.32 23.422 1 96.25 231 ALA A C 1
ATOM 1766 O O . ALA A 1 231 ? -6.426 10.992 22.234 1 96.25 231 ALA A O 1
ATOM 1767 N N . LEU A 1 232 ? -5.422 11.914 24 1 96.69 232 LEU A N 1
ATOM 1768 C CA . LEU A 1 232 ? -4.129 12.133 23.375 1 96.69 232 LEU A CA 1
ATOM 1769 C C . LEU A 1 232 ? -3.004 11.531 24.203 1 96.69 232 LEU A C 1
ATOM 1771 O O . LEU A 1 232 ? -3.23 11.086 25.328 1 96.69 232 LEU A O 1
ATOM 1775 N N . GLY A 1 233 ? -1.852 11.461 23.594 1 96.75 233 GLY A N 1
ATOM 1776 C CA . GLY A 1 233 ? -0.698 11.023 24.359 1 96.75 233 GLY A CA 1
ATOM 1777 C C . GLY A 1 233 ? -0.377 11.93 25.531 1 96.75 233 GLY A C 1
ATOM 1778 O O . GLY A 1 233 ? -0.894 13.047 25.625 1 96.75 233 GLY A O 1
ATOM 1779 N N . LEU A 1 234 ? 0.404 11.32 26.438 1 96.81 234 LEU A N 1
ATOM 1780 C CA . LEU A 1 234 ? 0.954 12.047 27.578 1 96.81 234 LEU A CA 1
ATOM 1781 C C . LEU A 1 234 ? -0.157 12.508 28.516 1 96.81 234 LEU A C 1
ATOM 1783 O O . LEU A 1 234 ? -0.056 13.578 29.125 1 96.81 234 LEU A O 1
ATOM 1787 N N . GLY A 1 235 ? -1.287 11.844 28.5 1 95.88 235 GLY A N 1
ATOM 1788 C CA . GLY A 1 235 ? -2.357 12.102 29.453 1 95.88 235 GLY A CA 1
ATOM 1789 C C . GLY A 1 235 ? -3.162 13.344 29.125 1 95.88 235 GLY A C 1
ATOM 1790 O O . GLY A 1 235 ? -3.727 13.977 30.016 1 95.88 235 GLY A O 1
ATOM 1791 N N . MET A 1 236 ? -3.15 13.695 27.875 1 95.94 236 MET A N 1
ATOM 1792 C CA . MET A 1 236 ? -3.893 14.883 27.453 1 95.94 236 MET A CA 1
ATOM 1793 C C . MET A 1 236 ? -5.195 14.492 26.766 1 95.94 236 MET A C 1
ATOM 1795 O O . MET A 1 236 ? -5.402 13.328 26.438 1 95.94 236 MET A O 1
ATOM 1799 N N . TYR A 1 237 ? -6.102 15.43 26.688 1 96.62 237 TYR A N 1
ATOM 1800 C CA . TYR A 1 237 ? -7.383 15.281 26 1 96.62 237 TYR A CA 1
ATOM 1801 C C . TYR A 1 237 ? -7.637 16.453 25.047 1 96.62 237 TYR A C 1
ATOM 1803 O O . TYR A 1 237 ? -7.309 17.594 25.359 1 96.62 237 TYR A O 1
ATOM 1811 N N . GLY A 1 238 ? -8.172 16.109 23.844 1 96.25 238 GLY A N 1
ATOM 1812 C CA . GLY A 1 238 ? -8.375 17.156 22.859 1 96.25 238 GLY A CA 1
ATOM 1813 C C . GLY A 1 238 ? -9.828 17.328 22.469 1 96.25 238 GLY A C 1
ATOM 1814 O O . GLY A 1 238 ? -10.594 16.359 22.422 1 96.25 238 GLY A O 1
ATOM 1815 N N . VAL A 1 239 ? -10.203 18.609 22.234 1 96.94 239 VAL A N 1
ATOM 1816 C CA . VAL A 1 239 ? -11.5 18.984 21.688 1 96.94 239 VAL A CA 1
ATOM 1817 C C . VAL A 1 239 ? -11.312 19.812 20.422 1 96.94 239 VAL A C 1
ATOM 1819 O O . VAL A 1 239 ? -10.555 20.797 20.438 1 96.94 239 VAL A O 1
ATOM 1822 N N . VAL A 1 240 ? -11.938 19.406 19.375 1 96.56 240 VAL A N 1
ATOM 1823 C CA . VAL A 1 240 ? -11.969 20.188 18.141 1 96.56 240 VAL A CA 1
ATOM 1824 C C . VAL A 1 240 ? -13.414 20.359 17.672 1 96.56 240 VAL A C 1
ATOM 1826 O O . VAL A 1 240 ? -14.172 19.391 17.625 1 96.56 240 VAL A O 1
ATOM 1829 N N . ILE A 1 241 ? -13.797 21.547 17.453 1 96.81 241 ILE A N 1
ATOM 1830 C CA . ILE A 1 241 ? -15.07 21.875 16.828 1 96.81 241 ILE A CA 1
ATOM 1831 C C . ILE A 1 241 ? -14.836 22.547 15.477 1 96.81 241 ILE A C 1
ATOM 1833 O O . ILE A 1 241 ? -14.18 23.594 15.406 1 96.81 241 ILE A O 1
ATOM 1837 N N . ILE A 1 242 ? -15.289 21.938 14.461 1 94.69 242 ILE A N 1
ATOM 1838 C CA . ILE A 1 242 ? -15.211 22.547 13.133 1 94.69 242 ILE A CA 1
ATOM 1839 C C . ILE A 1 242 ? -16.609 22.969 12.672 1 94.69 242 ILE A C 1
ATOM 1841 O O . ILE A 1 242 ? -17.516 22.141 12.609 1 94.69 242 ILE A O 1
ATOM 1845 N N . ARG A 1 243 ? -16.688 24.141 12.359 1 93.62 243 ARG A N 1
ATOM 1846 C CA . ARG A 1 243 ? -17.984 24.656 11.922 1 93.62 243 ARG A CA 1
ATOM 1847 C C . ARG A 1 243 ? -17.812 25.766 10.891 1 93.62 243 ARG A C 1
ATOM 1849 O O . ARG A 1 243 ? -16.797 26.453 10.875 1 93.62 243 ARG A O 1
ATOM 1856 N N . ASP A 1 244 ? -18.891 25.953 10.102 1 91.75 244 ASP A N 1
ATOM 1857 C CA . ASP A 1 244 ? -18.938 27.062 9.156 1 91.75 244 ASP A CA 1
ATOM 1858 C C . ASP A 1 244 ? -19.125 28.391 9.883 1 91.75 244 ASP A C 1
ATOM 1860 O O . ASP A 1 244 ? -19.906 28.484 10.828 1 91.75 244 ASP A O 1
ATOM 1864 N N . GLU A 1 245 ? -18.281 29.281 9.555 1 93.81 245 GLU A N 1
ATOM 1865 C CA . GLU A 1 245 ? -18.438 30.641 10.062 1 93.81 245 GLU A CA 1
ATOM 1866 C C . GLU A 1 245 ? -18.656 31.641 8.922 1 93.81 245 GLU A C 1
ATOM 1868 O O . GLU A 1 245 ? -18.016 31.531 7.871 1 93.81 245 GLU A O 1
ATOM 1873 N N . THR A 1 246 ? -19.531 32.594 9.094 1 89.38 246 THR A N 1
ATOM 1874 C CA . THR A 1 246 ? -19.859 33.562 8.062 1 89.38 246 THR A CA 1
ATOM 1875 C C . THR A 1 246 ? -18.766 34.625 7.957 1 89.38 246 THR A C 1
ATOM 1877 O O . THR A 1 246 ? -18.047 34.906 8.93 1 89.38 246 THR A O 1
ATOM 1880 N N . PRO A 1 247 ? -18.703 35.188 6.758 1 87.5 247 PRO A N 1
ATOM 1881 C CA . PRO A 1 247 ? -17.781 36.281 6.613 1 87.5 247 PRO A CA 1
ATOM 1882 C C . PRO A 1 247 ? -18.047 37.406 7.609 1 87.5 247 PRO A C 1
ATOM 1884 O O . PRO A 1 247 ? -17.109 38.031 8.117 1 87.5 247 PRO A O 1
ATOM 1887 N N . GLU A 1 248 ? -19.25 37.688 7.91 1 90.69 248 GLU A N 1
ATOM 1888 C CA . GLU A 1 248 ? -19.609 38.719 8.859 1 90.69 248 GLU A CA 1
ATOM 1889 C C . GLU A 1 248 ? -19.062 38.406 10.25 1 90.69 248 GLU A C 1
ATOM 1891 O O . GLU A 1 248 ? -18.562 39.312 10.93 1 90.69 248 GLU A O 1
ATOM 1896 N N . TYR A 1 249 ? -19.172 37.156 10.594 1 92.19 249 TYR A N 1
ATOM 1897 C CA . TYR A 1 249 ? -18.641 36.781 11.898 1 92.19 249 TYR A CA 1
ATOM 1898 C C . TYR A 1 249 ? -17.125 36.938 11.953 1 92.19 249 TYR A C 1
ATOM 1900 O O . TYR A 1 249 ? -16.578 37.406 12.945 1 92.19 249 TYR A O 1
ATOM 1908 N N . MET A 1 250 ? -16.547 36.531 10.945 1 91.75 250 MET A N 1
ATOM 1909 C CA . MET A 1 250 ? -15.094 36.625 10.859 1 91.75 250 MET A CA 1
ATOM 1910 C C . MET A 1 250 ? -14.633 38.094 10.953 1 91.75 250 MET A C 1
ATOM 1912 O O . MET A 1 250 ? -13.672 38.375 11.664 1 91.75 250 MET A O 1
ATOM 1916 N N . ASP A 1 251 ? -15.305 38.906 10.25 1 91.06 251 ASP A N 1
ATOM 1917 C CA . ASP A 1 251 ? -14.961 40.344 10.258 1 91.06 251 ASP A CA 1
ATOM 1918 C C . ASP A 1 251 ? -15.172 40.938 11.641 1 91.06 251 ASP A C 1
ATOM 1920 O O . ASP A 1 251 ? -14.344 41.75 12.109 1 91.06 251 ASP A O 1
ATOM 1924 N N . ARG A 1 252 ? -16.203 40.594 12.188 1 92.06 252 ARG A N 1
ATOM 1925 C CA . ARG A 1 252 ? -16.578 41.156 13.492 1 92.06 252 ARG A CA 1
ATOM 1926 C C . ARG A 1 252 ? -15.594 40.719 14.57 1 92.06 252 ARG A C 1
ATOM 1928 O O . ARG A 1 252 ? -15.234 41.5 15.453 1 92.06 252 ARG A O 1
ATOM 1935 N N . THR A 1 253 ? -15.172 39.469 14.523 1 92.19 253 THR A N 1
ATOM 1936 C CA . THR A 1 253 ? -14.367 38.906 15.602 1 92.19 253 THR A CA 1
ATOM 1937 C C . THR A 1 253 ? -12.883 39 15.281 1 92.19 253 THR A C 1
ATOM 1939 O O . THR A 1 253 ? -12.039 38.906 16.172 1 92.19 253 THR A O 1
ATOM 1942 N N . GLY A 1 254 ? -12.57 39.094 13.977 1 92.25 254 GLY A N 1
ATOM 1943 C CA . GLY A 1 254 ? -11.18 39.188 13.562 1 92.25 254 GLY A CA 1
ATOM 1944 C C . GLY A 1 254 ? -10.406 37.906 13.844 1 92.25 254 GLY A C 1
ATOM 1945 O O . GLY A 1 254 ? -9.219 37.938 14.18 1 92.25 254 GLY A O 1
ATOM 1946 N N . LEU A 1 255 ? -11.078 36.812 13.766 1 90.94 255 LEU A N 1
ATOM 1947 C CA . LEU A 1 255 ? -10.43 35.562 14.062 1 90.94 255 LEU A CA 1
ATOM 1948 C C . LEU A 1 255 ? -9.258 35.312 13.109 1 90.94 255 LEU A C 1
ATOM 1950 O O . LEU A 1 255 ? -9.375 35.531 11.906 1 90.94 255 LEU A O 1
ATOM 1954 N N . ARG A 1 256 ? -8.164 34.875 13.664 1 88.56 256 ARG A N 1
ATOM 1955 C CA . ARG A 1 256 ? -6.949 34.5 12.945 1 88.56 256 ARG A CA 1
ATOM 1956 C C . ARG A 1 256 ? -6.344 33.25 13.516 1 88.56 256 ARG A C 1
ATOM 1958 O O . ARG A 1 256 ? -6.887 32.656 14.453 1 88.56 256 ARG A O 1
ATOM 1965 N N . TRP A 1 257 ? -5.309 32.812 12.883 1 86.44 257 TRP A N 1
ATOM 1966 C CA . TRP A 1 257 ? -4.66 31.562 13.289 1 86.44 257 TRP A CA 1
ATOM 1967 C C . TRP A 1 257 ? -4.211 31.641 14.75 1 86.44 257 TRP A C 1
ATOM 1969 O O . TRP A 1 257 ? -3.504 32.562 15.141 1 86.44 257 TRP A O 1
ATOM 1979 N N . GLU A 1 258 ? -4.605 30.609 15.516 1 85.38 258 GLU A N 1
ATOM 1980 C CA . GLU A 1 258 ? -4.281 30.484 16.938 1 85.38 258 GLU A CA 1
ATOM 1981 C C . GLU A 1 258 ? -4.852 31.641 17.734 1 85.38 258 GLU A C 1
ATOM 1983 O O . GLU A 1 258 ? -4.219 32.125 18.688 1 85.38 258 GLU A O 1
ATOM 1988 N N . HIS A 1 259 ? -5.992 32.062 17.406 1 90.5 259 HIS A N 1
ATOM 1989 C CA . HIS A 1 259 ? -6.633 33.188 18.078 1 90.5 259 HIS A CA 1
ATOM 1990 C C . HIS A 1 259 ? -7.453 32.719 19.281 1 90.5 259 HIS A C 1
ATOM 1992 O O . HIS A 1 259 ? -8.422 31.969 19.109 1 90.5 259 HIS A O 1
ATOM 1998 N N . PRO A 1 260 ? -7.129 33.156 20.469 1 93.81 260 PRO A N 1
ATOM 1999 C CA . PRO A 1 260 ? -7.996 32.812 21.609 1 93.81 260 PRO A CA 1
ATOM 2000 C C . PRO A 1 260 ? -9.383 33.438 21.484 1 93.81 260 PRO A C 1
ATOM 2002 O O . PRO A 1 260 ? -9.508 34.656 21.203 1 93.81 260 PRO A O 1
ATOM 2005 N N . ILE A 1 261 ? -10.359 32.688 21.656 1 95.06 261 ILE A N 1
ATOM 2006 C CA . ILE A 1 261 ? -11.711 33.219 21.453 1 95.06 261 ILE A CA 1
ATOM 2007 C C . ILE A 1 261 ? -12.273 33.75 22.766 1 95.06 261 ILE A C 1
ATOM 2009 O O . ILE A 1 261 ? -13.359 34.312 22.797 1 95.06 261 ILE A O 1
ATOM 2013 N N . GLY A 1 262 ? -11.609 33.531 23.875 1 93.88 262 GLY A N 1
ATOM 2014 C CA . GLY A 1 262 ? -12 34.062 25.188 1 93.88 262 GLY A CA 1
ATOM 2015 C C . GLY A 1 262 ? -13.227 33.375 25.766 1 93.88 262 GLY A C 1
ATOM 2016 O O . GLY A 1 262 ? -13.766 32.438 25.141 1 93.88 262 GLY A O 1
ATOM 2017 N N . ALA A 1 263 ? -13.641 33.875 26.891 1 94.75 263 ALA A N 1
ATOM 2018 C CA . ALA A 1 263 ? -14.766 33.281 27.625 1 94.75 263 ALA A CA 1
ATOM 2019 C C . ALA A 1 263 ? -16.062 33.406 26.812 1 94.75 263 ALA A C 1
ATOM 2021 O O . ALA A 1 263 ? -16.891 32.5 26.812 1 94.75 263 ALA A O 1
ATOM 2022 N N . ALA A 1 264 ? -16.172 34.469 26.203 1 94.19 264 ALA A N 1
ATOM 2023 C CA . ALA A 1 264 ? -17.375 34.719 25.406 1 94.19 264 ALA A CA 1
ATOM 2024 C C . ALA A 1 264 ? -17.469 33.719 24.234 1 94.19 264 ALA A C 1
ATOM 2026 O O . ALA A 1 264 ? -18.547 33.25 23.891 1 94.19 264 ALA A O 1
ATOM 2027 N N . GLY A 1 265 ? -16.328 33.562 23.625 1 95.69 265 GLY A N 1
ATOM 2028 C CA . GLY A 1 265 ? -16.297 32.594 22.547 1 95.69 265 GLY A CA 1
ATOM 2029 C C . GLY A 1 265 ? -16.625 31.172 22.984 1 95.69 265 GLY A C 1
ATOM 2030 O O . GLY A 1 265 ? -17.375 30.469 22.312 1 95.69 265 GLY A O 1
ATOM 2031 N N . VAL A 1 266 ? -16.109 30.766 24.141 1 97.06 266 VAL A N 1
ATOM 2032 C CA . VAL A 1 266 ? -16.391 29.453 24.688 1 97.06 266 VAL A CA 1
ATOM 2033 C C . VAL A 1 266 ? -17.875 29.328 25.047 1 97.06 266 VAL A C 1
ATOM 2035 O O . VAL A 1 266 ? -18.5 28.312 24.766 1 97.06 266 VAL A O 1
ATOM 2038 N N . ALA A 1 267 ? -18.406 30.375 25.609 1 97.06 267 ALA A N 1
ATOM 2039 C CA . ALA A 1 267 ? -19.812 30.391 25.953 1 97.06 267 ALA A CA 1
ATOM 2040 C C . ALA A 1 267 ? -20.688 30.25 24.703 1 97.06 267 ALA A C 1
ATOM 2042 O O . ALA A 1 267 ? -21.719 29.578 24.719 1 97.06 267 ALA A O 1
ATOM 2043 N N . ARG A 1 268 ? -20.266 30.938 23.656 1 96.88 268 ARG A N 1
ATOM 2044 C CA . ARG A 1 268 ? -20.984 30.828 22.391 1 96.88 268 ARG A CA 1
ATOM 2045 C C . ARG A 1 268 ? -21.031 29.391 21.906 1 96.88 268 ARG A C 1
ATOM 2047 O O . ARG A 1 268 ? -22.078 28.891 21.516 1 96.88 268 ARG A O 1
ATOM 2054 N N . LEU A 1 269 ? -19.891 28.766 21.984 1 97.56 269 LEU A N 1
ATOM 2055 C CA . LEU A 1 269 ? -19.828 27.375 21.531 1 97.56 269 LEU A CA 1
ATOM 2056 C C . LEU A 1 269 ? -20.656 26.469 22.422 1 97.56 269 LEU A C 1
ATOM 2058 O O . LEU A 1 269 ? -21.359 25.578 21.922 1 97.56 269 LEU A O 1
ATOM 2062 N N . ARG A 1 270 ? -20.641 26.672 23.719 1 97.88 270 ARG A N 1
ATOM 2063 C CA . ARG A 1 270 ? -21.484 25.906 24.625 1 97.88 270 ARG A CA 1
ATOM 2064 C C . ARG A 1 270 ? -22.969 26.047 24.266 1 97.88 270 ARG A C 1
ATOM 2066 O O . ARG A 1 270 ? -23.703 25.062 24.281 1 97.88 270 ARG A O 1
ATOM 2073 N N . GLY A 1 271 ? -23.344 27.234 23.922 1 97.62 271 GLY A N 1
ATOM 2074 C CA . GLY A 1 271 ? -24.719 27.484 23.516 1 97.62 271 GLY A CA 1
ATOM 2075 C C . GLY A 1 271 ? -25.078 26.812 22.203 1 97.62 271 GLY A C 1
ATOM 2076 O O . GLY A 1 271 ? -26.141 26.219 22.078 1 97.62 271 GLY A O 1
ATOM 2077 N N . LEU A 1 272 ? -24.203 26.922 21.234 1 96.25 272 LEU A N 1
ATOM 2078 C CA . LEU A 1 272 ? -24.438 26.406 19.891 1 96.25 272 LEU A CA 1
ATOM 2079 C C . LEU A 1 272 ? -24.562 24.875 19.922 1 96.25 272 LEU A C 1
ATOM 2081 O O . LEU A 1 272 ? -25.297 24.297 19.109 1 96.25 272 LEU A O 1
ATOM 2085 N N . TYR A 1 273 ? -23.922 24.219 20.906 1 97.44 273 TYR A N 1
ATOM 2086 C CA . TYR A 1 273 ? -23.875 22.766 20.891 1 97.44 273 TYR A CA 1
ATOM 2087 C C . TYR A 1 273 ? -24.625 22.172 22.078 1 97.44 273 TYR A C 1
ATOM 2089 O O . TYR A 1 273 ? -24.422 21.016 22.438 1 97.44 273 TYR A O 1
ATOM 2097 N N . ALA A 1 274 ? -25.484 22.938 22.609 1 97 274 ALA A N 1
ATOM 2098 C CA . ALA A 1 274 ? -26.281 22.531 23.766 1 97 274 ALA A CA 1
ATOM 2099 C C . ALA A 1 274 ? -27.266 21.438 23.391 1 97 274 ALA A C 1
ATOM 2101 O O . ALA A 1 274 ? -27.625 20.594 24.234 1 97 274 ALA A O 1
ATOM 2102 N N . ASP A 1 275 ? -27.688 21.422 22.078 1 95.94 275 ASP A N 1
ATOM 2103 C CA . ASP A 1 275 ? -28.703 20.453 21.656 1 95.94 275 ASP A CA 1
ATOM 2104 C C . ASP A 1 275 ? -28.047 19.203 21.078 1 95.94 275 ASP A C 1
ATOM 2106 O O . ASP A 1 275 ? -28.75 18.312 20.594 1 95.94 275 ASP A O 1
ATOM 2110 N N . TRP A 1 276 ? -26.828 19.172 21.078 1 97.19 276 TRP A N 1
ATOM 2111 C CA . TRP A 1 276 ? -26.109 17.984 20.625 1 97.19 276 TRP A CA 1
ATOM 2112 C C . TRP A 1 276 ? -26.062 16.922 21.719 1 97.19 276 TRP A C 1
ATOM 2114 O O . TRP A 1 276 ? -26.734 17.047 22.734 1 97.19 276 TRP A O 1
ATOM 2124 N N . ASP A 1 277 ? -25.406 15.727 21.469 1 96.88 277 ASP A N 1
ATOM 2125 C CA . ASP A 1 277 ? -25.188 14.695 22.484 1 96.88 277 ASP A CA 1
ATOM 2126 C C . ASP A 1 277 ? -24.781 15.312 23.828 1 96.88 277 ASP A C 1
ATOM 2128 O O . ASP A 1 277 ? -23.828 16.094 23.891 1 96.88 277 ASP A O 1
ATOM 2132 N N . PRO A 1 278 ? -25.469 14.992 24.906 1 96.88 278 PRO A N 1
ATOM 2133 C CA . PRO A 1 278 ? -25.203 15.586 26.219 1 96.88 278 PRO A CA 1
ATOM 2134 C C . PRO A 1 278 ? -23.75 15.406 26.656 1 96.88 278 PRO A C 1
ATOM 2136 O O . PRO A 1 278 ? -23.234 16.203 27.438 1 96.88 278 PRO A O 1
ATOM 2139 N N . LEU A 1 279 ? -23.125 14.414 26.188 1 97.06 279 LEU A N 1
ATOM 2140 C CA . LEU A 1 279 ? -21.719 14.188 26.484 1 97.06 279 LEU A CA 1
ATOM 2141 C C . LEU A 1 279 ? -20.875 15.375 26.062 1 97.06 279 LEU A C 1
ATOM 2143 O O . LEU A 1 279 ? -19.891 15.719 26.719 1 97.06 279 LEU A O 1
ATOM 2147 N N . ILE A 1 280 ? -21.219 15.969 24.953 1 97.81 280 ILE A N 1
ATOM 2148 C CA . ILE A 1 280 ? -20.5 17.109 24.422 1 97.81 280 ILE A CA 1
ATOM 2149 C C . ILE A 1 280 ? -20.594 18.281 25.391 1 97.81 280 ILE A C 1
ATOM 2151 O O . ILE A 1 280 ? -19.594 18.938 25.703 1 97.81 280 ILE A O 1
ATOM 2155 N N . GLY A 1 281 ? -21.781 18.5 25.906 1 97.38 281 GLY A N 1
ATOM 2156 C CA . GLY A 1 281 ? -21.969 19.547 26.875 1 97.38 281 GLY A CA 1
ATOM 2157 C C . GLY A 1 281 ? -21.172 19.344 28.141 1 97.38 281 GLY A C 1
ATOM 2158 O O . GLY A 1 281 ? -20.609 20.297 28.703 1 97.38 281 GLY A O 1
ATOM 2159 N N . ARG A 1 282 ? -21.094 18.141 28.594 1 97.62 282 ARG A N 1
ATOM 2160 C CA . ARG A 1 282 ? -20.344 17.812 29.797 1 97.62 282 ARG A CA 1
ATOM 2161 C C . ARG A 1 282 ? -18.844 18.078 29.594 1 97.62 282 ARG A C 1
ATOM 2163 O O . ARG A 1 282 ? -18.172 18.594 30.484 1 97.62 282 ARG A O 1
ATOM 2170 N N . VAL A 1 283 ? -18.344 17.734 28.453 1 98 283 VAL A N 1
ATOM 2171 C CA . VAL A 1 283 ? -16.938 17.969 28.156 1 98 283 VAL A CA 1
ATOM 2172 C C . VAL A 1 283 ? -16.672 19.453 28.016 1 98 283 VAL A C 1
ATOM 2174 O O . VAL A 1 283 ? -15.703 19.984 28.562 1 98 283 VAL A O 1
ATOM 2177 N N . LEU A 1 284 ? -17.562 20.188 27.281 1 97.75 284 LEU A N 1
ATOM 2178 C CA . LEU A 1 284 ? -17.375 21.609 27.062 1 97.75 284 LEU A CA 1
ATOM 2179 C C . LEU A 1 284 ? -17.438 22.391 28.375 1 97.75 284 LEU A C 1
ATOM 2181 O O . LEU A 1 284 ? -16.875 23.469 28.484 1 97.75 284 LEU A O 1
ATOM 2185 N N . ALA A 1 285 ? -18.094 21.812 29.344 1 96.62 285 ALA A N 1
ATOM 2186 C CA . ALA A 1 285 ? -18.25 22.469 30.641 1 96.62 285 ALA A CA 1
ATOM 2187 C C . ALA A 1 285 ? -16.906 22.594 31.359 1 96.62 285 ALA A C 1
ATOM 2189 O O . ALA A 1 285 ? -16.719 23.484 32.188 1 96.62 285 ALA A O 1
ATOM 2190 N N . VAL A 1 286 ? -15.977 21.734 31.031 1 95.56 286 VAL A N 1
ATOM 2191 C CA . VAL A 1 286 ? -14.703 21.766 31.75 1 95.56 286 VAL A CA 1
ATOM 2192 C C . VAL A 1 286 ? -13.656 22.5 30.922 1 95.56 286 VAL A C 1
ATOM 2194 O O . VAL A 1 286 ? -12.5 22.609 31.328 1 95.56 286 VAL A O 1
ATOM 2197 N N . VAL A 1 287 ? -14.047 22.984 29.75 1 95.81 287 VAL A N 1
ATOM 2198 C CA . VAL A 1 287 ? -13.141 23.703 28.859 1 95.81 287 VAL A CA 1
ATOM 2199 C C . VAL A 1 287 ? -13.062 25.172 29.281 1 95.81 287 VAL A C 1
ATOM 2201 O O . VAL A 1 287 ? -14.078 25.859 29.328 1 95.81 287 VAL A O 1
ATOM 2204 N N . ASP A 1 288 ? -11.812 25.578 29.484 1 92.81 288 ASP A N 1
ATOM 2205 C CA . ASP A 1 288 ? -11.625 26.953 29.953 1 92.81 288 ASP A CA 1
ATOM 2206 C C . ASP A 1 288 ? -11.305 27.891 28.797 1 92.81 288 ASP A C 1
ATOM 2208 O O . ASP A 1 288 ? -11.445 29.109 28.922 1 92.81 288 ASP A O 1
ATOM 2212 N N . GLY A 1 289 ? -10.828 27.453 27.797 1 94.81 289 GLY A N 1
ATOM 2213 C CA . GLY A 1 289 ? -10.422 28.25 26.672 1 94.81 289 GLY A CA 1
ATOM 2214 C C . GLY A 1 289 ? -10.219 27.438 25.406 1 94.81 289 GLY A C 1
ATOM 2215 O O . GLY A 1 289 ? -9.961 26.234 25.469 1 94.81 289 GLY A O 1
ATOM 2216 N N . MET A 1 290 ? -10.453 28.125 24.328 1 95.44 290 MET A N 1
ATOM 2217 C CA . MET A 1 290 ? -10.219 27.547 23.016 1 95.44 290 MET A CA 1
ATOM 2218 C C . MET A 1 290 ? -9.578 28.547 22.078 1 95.44 290 MET A C 1
ATOM 2220 O O . MET A 1 290 ? -9.75 29.766 22.25 1 95.44 290 MET A O 1
ATOM 2224 N N . ASP A 1 291 ? -8.82 28.016 21.125 1 95 291 ASP A N 1
ATOM 2225 C CA . ASP A 1 291 ? -8.234 28.828 20.062 1 95 291 ASP A CA 1
ATOM 2226 C C . ASP A 1 291 ? -8.914 28.562 18.719 1 95 291 ASP A C 1
ATOM 2228 O O . ASP A 1 291 ? -9.312 27.438 18.438 1 95 291 ASP A O 1
ATOM 2232 N N . ALA A 1 292 ? -9.055 29.672 18 1 94.94 292 ALA A N 1
ATOM 2233 C CA . ALA A 1 292 ? -9.633 29.578 16.656 1 94.94 292 ALA A CA 1
ATOM 2234 C C . ALA A 1 292 ? -8.547 29.375 15.602 1 94.94 292 ALA A C 1
ATOM 2236 O O . ALA A 1 292 ? -7.48 29.984 15.68 1 94.94 292 ALA A O 1
ATOM 2237 N N . TYR A 1 293 ? -8.812 28.5 14.672 1 93.25 293 TYR A N 1
ATOM 2238 C CA . TYR A 1 293 ? -7.977 28.25 13.5 1 93.25 293 TYR A CA 1
ATOM 2239 C C . TYR A 1 293 ? -8.797 28.297 12.219 1 93.25 293 TYR A C 1
ATOM 2241 O O . TYR A 1 293 ? -9.328 27.281 11.766 1 93.25 293 TYR A O 1
ATOM 2249 N N . PRO A 1 294 ? -8.922 29.547 11.664 1 93.38 294 PRO A N 1
ATOM 2250 C CA . PRO A 1 294 ? -9.57 29.578 10.352 1 93.38 294 PRO A CA 1
ATOM 2251 C C . PRO A 1 294 ? -8.93 28.625 9.352 1 93.38 294 PRO A C 1
ATOM 2253 O O . PRO A 1 294 ? -7.699 28.547 9.258 1 93.38 294 PRO A O 1
ATOM 2256 N N . LEU A 1 295 ? -9.742 27.859 8.672 1 91.69 295 LEU A N 1
ATOM 2257 C CA . LEU A 1 295 ? -9.234 26.875 7.723 1 91.69 295 LEU A CA 1
ATOM 2258 C C . LEU A 1 295 ? -9 27.516 6.355 1 91.69 295 LEU A C 1
ATOM 2260 O O . LEU A 1 295 ? -9.953 27.766 5.613 1 91.69 295 LEU A O 1
ATOM 2264 N N . ASP A 1 296 ? -7.723 27.766 6.082 1 90.25 296 ASP A N 1
ATOM 2265 C CA . ASP A 1 296 ? -7.273 28.297 4.793 1 90.25 296 ASP A CA 1
ATOM 2266 C C . ASP A 1 296 ? -6.695 27.172 3.924 1 90.25 296 ASP A C 1
ATOM 2268 O O . ASP A 1 296 ? -6.125 26.219 4.438 1 90.25 296 ASP A O 1
ATOM 2272 N N . SER A 1 297 ? -6.984 27.297 2.707 1 90.44 297 SER A N 1
ATOM 2273 C CA . SER A 1 297 ? -6.395 26.344 1.771 1 90.44 297 SER A CA 1
ATOM 2274 C C . SER A 1 297 ? -6.164 26.984 0.406 1 90.44 297 SER A C 1
ATOM 2276 O O . SER A 1 297 ? -6.477 28.156 0.202 1 90.44 297 SER A O 1
ATOM 2278 N N . GLY A 1 298 ? -5.445 26.312 -0.439 1 91.75 298 GLY A N 1
ATOM 2279 C CA . GLY A 1 298 ? -5.188 26.672 -1.824 1 91.75 298 GLY A CA 1
ATOM 2280 C C . GLY A 1 298 ? -5.047 25.469 -2.738 1 91.75 298 GLY A C 1
ATOM 2281 O O . GLY A 1 298 ? -5.07 24.328 -2.279 1 91.75 298 GLY A O 1
ATOM 2282 N N . PRO A 1 299 ? -4.977 25.797 -4.02 1 94.06 299 PRO A N 1
ATOM 2283 C CA . PRO A 1 299 ? -4.816 24.688 -4.961 1 94.06 299 PRO A CA 1
ATOM 2284 C C . PRO A 1 299 ? -3.543 23.875 -4.707 1 94.06 299 PRO A C 1
ATOM 2286 O O . PRO A 1 299 ? -2.51 24.453 -4.344 1 94.06 299 PRO A O 1
ATOM 2289 N N . TRP A 1 300 ? -3.635 22.562 -4.801 1 97 300 TRP A N 1
ATOM 2290 C CA . TRP A 1 300 ? -2.443 21.734 -4.676 1 97 300 TRP A CA 1
ATOM 2291 C C . TRP A 1 300 ? -1.556 21.875 -5.91 1 97 300 TRP A C 1
ATOM 2293 O O . TRP A 1 300 ? -2.053 22.062 -7.023 1 97 300 TRP A O 1
ATOM 2303 N N . LEU A 1 301 ? -0.256 21.828 -5.715 1 97.69 301 LEU A N 1
ATOM 2304 C CA . LEU A 1 301 ? 0.667 21.906 -6.844 1 97.69 301 LEU A CA 1
ATOM 2305 C C . LEU A 1 301 ? 0.531 20.672 -7.738 1 97.69 301 LEU A C 1
ATOM 2307 O O . LEU A 1 301 ? 0.432 19.547 -7.246 1 97.69 301 LEU A O 1
ATOM 2311 N N . GLN A 1 302 ? 0.526 20.891 -9.055 1 96.94 302 GLN A N 1
ATOM 2312 C CA . GLN A 1 302 ? 0.46 19.828 -10.039 1 96.94 302 GLN A CA 1
ATOM 2313 C C . GLN A 1 302 ? 1.856 19.359 -10.438 1 96.94 302 GLN A C 1
ATOM 2315 O O . GLN A 1 302 ? 2.002 18.406 -11.211 1 96.94 302 GLN A O 1
ATOM 2320 N N . GLN A 1 303 ? 2.844 20.016 -9.93 1 97.31 303 GLN A N 1
ATOM 2321 C CA . GLN A 1 303 ? 4.262 19.672 -10.023 1 97.31 303 GLN A CA 1
ATOM 2322 C C . GLN A 1 303 ? 4.965 19.906 -8.688 1 97.31 303 GLN A C 1
ATOM 2324 O O . GLN A 1 303 ? 4.82 20.969 -8.086 1 97.31 303 GLN A O 1
ATOM 2329 N N . LEU A 1 304 ? 5.734 18.984 -8.258 1 98.44 304 LEU A N 1
ATOM 2330 C CA . LEU A 1 304 ? 6.312 19.094 -6.922 1 98.44 304 LEU A CA 1
ATOM 2331 C C . LEU A 1 304 ? 7.746 19.609 -6.988 1 98.44 304 LEU A C 1
ATOM 2333 O O . LEU A 1 304 ? 8.352 19.891 -5.957 1 98.44 304 LEU A O 1
ATOM 2337 N N . ALA A 1 305 ? 8.297 19.609 -8.172 1 97.44 305 ALA A N 1
ATOM 2338 C CA . ALA A 1 305 ? 9.672 20.062 -8.375 1 97.44 305 ALA A CA 1
ATOM 2339 C C . ALA A 1 305 ? 9.727 21.203 -9.391 1 97.44 305 ALA A C 1
ATOM 2341 O O . ALA A 1 305 ? 8.867 21.297 -10.266 1 97.44 305 ALA A O 1
ATOM 2342 N N . GLN A 1 306 ? 10.688 22.078 -9.203 1 93.88 306 GLN A N 1
ATOM 2343 C CA . GLN A 1 306 ? 10.891 23.188 -10.117 1 93.88 306 GLN A CA 1
ATOM 2344 C C . GLN A 1 306 ? 12.359 23.344 -10.5 1 93.88 306 GLN A C 1
ATOM 2346 O O . GLN A 1 306 ? 13.242 23.172 -9.648 1 93.88 306 GLN A O 1
ATOM 2351 N N . ALA A 1 307 ? 12.688 23.562 -11.758 1 91.25 307 ALA A N 1
ATOM 2352 C CA . ALA A 1 307 ? 13.992 23.922 -12.297 1 91.25 307 ALA A CA 1
ATOM 2353 C C . ALA A 1 307 ? 15.016 22.828 -12.062 1 91.25 307 ALA A C 1
ATOM 2355 O O . ALA A 1 307 ? 16.219 23.078 -12.055 1 91.25 307 ALA A O 1
ATOM 2356 N N . ASP A 1 308 ? 14.516 21.641 -11.688 1 91.56 308 ASP A N 1
ATOM 2357 C CA . ASP A 1 308 ? 15.359 20.484 -11.406 1 91.56 308 ASP A CA 1
ATOM 2358 C C . ASP A 1 308 ? 16.266 20.734 -10.211 1 91.56 308 ASP A C 1
ATOM 2360 O O . ASP A 1 308 ? 17.359 20.172 -10.117 1 91.56 308 ASP A O 1
ATOM 2364 N N . ARG A 1 309 ? 15.859 21.688 -9.312 1 94.19 309 ARG A N 1
ATOM 2365 C CA . ARG A 1 309 ? 16.734 22.016 -8.18 1 94.19 309 ARG A CA 1
ATOM 2366 C C . ARG A 1 309 ? 15.914 22.359 -6.941 1 94.19 309 ARG A C 1
ATOM 2368 O O . ARG A 1 309 ? 16.469 22.594 -5.871 1 94.19 309 ARG A O 1
ATOM 2375 N N . ILE A 1 310 ? 14.594 22.438 -7.078 1 97.5 310 ILE A N 1
ATOM 2376 C CA . ILE A 1 310 ? 13.734 22.797 -5.961 1 97.5 310 ILE A CA 1
ATOM 2377 C C . ILE A 1 310 ? 12.648 21.734 -5.777 1 97.5 310 ILE A C 1
ATOM 2379 O O . ILE A 1 310 ? 12.008 21.328 -6.75 1 97.5 310 ILE A O 1
ATOM 2383 N N . ALA A 1 311 ? 12.477 21.281 -4.625 1 98.81 311 ALA A N 1
ATOM 2384 C CA . ALA A 1 311 ? 11.391 20.359 -4.262 1 98.81 311 ALA A CA 1
ATOM 2385 C C . ALA A 1 311 ? 10.422 21.031 -3.281 1 98.81 311 ALA A C 1
ATOM 2387 O O . ALA A 1 311 ? 10.852 21.734 -2.361 1 98.81 311 ALA A O 1
ATOM 2388 N N . PHE A 1 312 ? 9.148 20.891 -3.496 1 98.81 312 PHE A N 1
ATOM 2389 C CA . PHE A 1 312 ? 8.117 21.359 -2.588 1 98.81 312 PHE A CA 1
ATOM 2390 C C . PHE A 1 312 ? 7.512 20.203 -1.8 1 98.81 312 PHE A C 1
ATOM 2392 O O . PHE A 1 312 ? 7.137 19.188 -2.377 1 98.81 312 PHE A O 1
ATOM 2399 N N . VAL A 1 313 ? 7.395 20.375 -0.412 1 98.81 313 VAL A N 1
ATOM 2400 C CA . VAL A 1 313 ? 6.879 19.312 0.44 1 98.81 313 VAL A CA 1
ATOM 2401 C C . VAL A 1 313 ? 5.855 19.875 1.42 1 98.81 313 VAL A C 1
ATOM 2403 O O . VAL A 1 313 ? 5.91 21.062 1.77 1 98.81 313 VAL A O 1
ATOM 2406 N N . GLY A 1 314 ? 4.934 19.062 1.885 1 98.12 314 GLY A N 1
ATOM 2407 C CA . GLY A 1 314 ? 3.932 19.469 2.859 1 98.12 314 GLY A CA 1
ATOM 2408 C C . GLY A 1 314 ? 2.994 20.547 2.344 1 98.12 314 GLY A C 1
ATOM 2409 O O . GLY A 1 314 ? 2.609 20.531 1.173 1 98.12 314 GLY A O 1
ATOM 2410 N N . ASP A 1 315 ? 2.631 21.422 3.236 1 96.5 315 ASP A N 1
ATOM 2411 C CA . ASP A 1 315 ? 1.624 22.422 2.922 1 96.5 315 ASP A CA 1
ATOM 2412 C C . ASP A 1 315 ? 2.143 23.406 1.874 1 96.5 315 ASP A C 1
ATOM 2414 O O . ASP A 1 315 ? 1.361 24.141 1.258 1 96.5 315 ASP A O 1
ATOM 2418 N N . ALA A 1 316 ? 3.463 23.438 1.658 1 97.88 316 ALA A N 1
ATOM 2419 C CA . ALA A 1 316 ? 3.988 24.234 0.554 1 97.88 316 ALA A CA 1
ATOM 2420 C C . ALA A 1 316 ? 3.553 23.656 -0.792 1 97.88 316 ALA A C 1
ATOM 2422 O O . ALA A 1 316 ? 3.459 24.391 -1.783 1 97.88 316 ALA A O 1
ATOM 2423 N N . ALA A 1 317 ? 3.273 22.391 -0.835 1 98.25 317 ALA A N 1
ATOM 2424 C CA . ALA A 1 317 ? 2.889 21.719 -2.074 1 98.25 317 ALA A CA 1
ATOM 2425 C C . ALA A 1 317 ? 1.399 21.391 -2.078 1 98.25 317 ALA A C 1
ATOM 2427 O O . ALA A 1 317 ? 0.729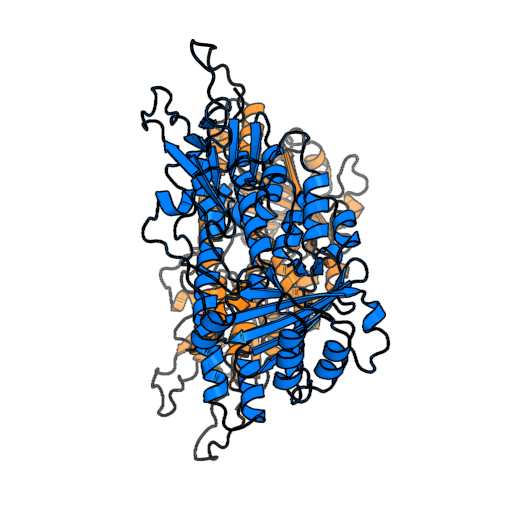 21.516 -3.104 1 98.25 317 ALA A O 1
ATOM 2428 N N . HIS A 1 318 ? 0.907 20.922 -0.987 1 97.75 318 HIS A N 1
ATOM 2429 C CA . HIS A 1 318 ? -0.457 20.422 -0.926 1 97.75 318 HIS A CA 1
ATOM 2430 C C . HIS A 1 318 ? -1.131 20.797 0.387 1 97.75 318 HIS A C 1
ATOM 2432 O O . HIS A 1 318 ? -1.303 19.953 1.27 1 97.75 318 HIS A O 1
ATOM 2438 N N . PRO A 1 319 ? -1.594 22.016 0.481 1 95.12 319 PRO A N 1
ATOM 2439 C CA . PRO A 1 319 ? -2.268 22.469 1.697 1 95.12 319 PRO A CA 1
ATOM 2440 C C . PRO A 1 319 ? -3.617 21.797 1.917 1 95.12 319 PRO A C 1
ATOM 2442 O O . PRO A 1 319 ? -4.551 22.016 1.14 1 95.12 319 PRO A O 1
ATOM 2445 N N . THR A 1 320 ? -3.816 21.062 3.016 1 89.06 320 THR A N 1
ATOM 2446 C CA . THR A 1 320 ? -4.965 20.188 3.217 1 89.06 320 THR A CA 1
ATOM 2447 C C . THR A 1 320 ? -6.031 20.875 4.059 1 89.06 320 THR A C 1
ATOM 2449 O O . THR A 1 320 ? -7.176 20.422 4.125 1 89.06 320 THR A O 1
ATOM 2452 N N . ALA A 1 321 ? -5.758 21.969 4.734 1 85.31 321 ALA A N 1
ATOM 2453 C CA . ALA A 1 321 ? -6.668 22.609 5.676 1 85.31 321 ALA A CA 1
ATOM 2454 C C . ALA A 1 321 ? -7.172 21.625 6.723 1 85.31 321 ALA A C 1
ATOM 2456 O O . ALA A 1 321 ? -8.352 21.641 7.082 1 85.31 321 ALA A O 1
ATOM 2457 N N . GLY A 1 322 ? -6.367 20.656 7.051 1 86.31 322 GLY A N 1
ATOM 2458 C CA . GLY A 1 322 ? -6.715 19.719 8.102 1 86.31 322 GLY A CA 1
ATOM 2459 C C . GLY A 1 322 ? -7.457 18.5 7.59 1 86.31 322 GLY A C 1
ATOM 2460 O O . GLY A 1 322 ? -7.773 17.594 8.359 1 86.31 322 GLY A O 1
ATOM 2461 N N . ALA A 1 323 ? -7.691 18.375 6.324 1 85.81 323 ALA A N 1
ATOM 2462 C CA . ALA A 1 323 ? -8.469 17.281 5.758 1 85.81 323 ALA A CA 1
ATOM 2463 C C . ALA A 1 323 ? -7.848 15.93 6.121 1 85.81 323 ALA A C 1
ATOM 2465 O O . ALA A 1 323 ? -6.625 15.766 6.062 1 85.81 323 ALA A O 1
ATOM 2466 N N . TYR A 1 324 ? -8.688 15.016 6.633 1 88.69 324 TYR A N 1
ATOM 2467 C CA . TYR A 1 324 ? -8.367 13.625 6.934 1 88.69 324 TYR A CA 1
ATOM 2468 C C . TYR A 1 324 ? -7.352 13.531 8.062 1 88.69 324 TYR A C 1
ATOM 2470 O O . TYR A 1 324 ? -6.902 12.43 8.414 1 88.69 324 TYR A O 1
ATOM 2478 N N . GLY A 1 325 ? -6.918 14.648 8.633 1 91.5 325 GLY A N 1
ATOM 2479 C CA . GLY A 1 325 ? -5.848 14.586 9.609 1 91.5 325 GLY A CA 1
ATOM 2480 C C . GLY A 1 325 ? -4.57 13.977 9.07 1 91.5 325 GLY A C 1
ATOM 2481 O O . GLY A 1 325 ? -3.824 13.328 9.805 1 91.5 325 GLY A O 1
ATOM 2482 N N . ALA A 1 326 ? -4.344 14.156 7.793 1 94.06 326 ALA A N 1
ATOM 2483 C CA . ALA A 1 326 ? -3.279 13.398 7.141 1 94.06 326 ALA A CA 1
ATOM 2484 C C . ALA A 1 326 ? -2.215 14.328 6.57 1 94.06 326 ALA A C 1
ATOM 2486 O O . ALA A 1 326 ? -1.26 13.875 5.938 1 94.06 326 ALA A O 1
ATOM 2487 N N . GLY A 1 327 ? -2.311 15.648 6.789 1 95.06 327 GLY A N 1
ATOM 2488 C CA . GLY A 1 327 ? -1.405 16.609 6.172 1 95.06 327 GLY A CA 1
ATOM 2489 C C . GLY A 1 327 ? 0.048 16.375 6.543 1 95.06 327 GLY A C 1
ATOM 2490 O O . GLY A 1 327 ? 0.91 16.281 5.668 1 95.06 327 GLY A O 1
ATOM 2491 N N . ALA A 1 328 ? 0.276 16.297 7.82 1 95.81 328 ALA A N 1
ATOM 2492 C CA . ALA A 1 328 ? 1.649 16.094 8.273 1 95.81 328 ALA A CA 1
ATOM 2493 C C . ALA A 1 328 ? 2.203 14.773 7.758 1 95.81 328 ALA A C 1
ATOM 2495 O O . ALA A 1 328 ? 3.355 14.703 7.324 1 95.81 328 ALA A O 1
ATOM 2496 N N . ALA A 1 329 ? 1.363 13.758 7.832 1 97.5 329 ALA A N 1
ATOM 2497 C CA . ALA A 1 329 ? 1.776 12.438 7.363 1 97.5 329 ALA A CA 1
ATOM 2498 C C . ALA A 1 329 ? 2.184 12.484 5.895 1 97.5 329 ALA A C 1
ATOM 2500 O O . ALA A 1 329 ? 3.193 11.891 5.508 1 97.5 329 ALA A O 1
ATOM 2501 N N . MET A 1 330 ? 1.395 13.133 5.062 1 98.19 330 MET A N 1
ATOM 2502 C CA . MET A 1 330 ? 1.738 13.281 3.65 1 98.19 330 MET A CA 1
ATOM 2503 C C . MET A 1 330 ? 3.045 14.055 3.488 1 98.19 330 MET A C 1
ATOM 2505 O O . MET A 1 330 ? 3.875 13.703 2.648 1 98.19 330 MET A O 1
ATOM 2509 N N . GLY A 1 331 ? 3.229 15.055 4.285 1 98.56 331 GLY A N 1
ATOM 2510 C CA . GLY A 1 331 ? 4.48 15.789 4.27 1 98.56 331 GLY A CA 1
ATOM 2511 C C . GLY A 1 331 ? 5.684 14.938 4.633 1 98.56 331 GLY A C 1
ATOM 2512 O O . GLY A 1 331 ? 6.73 15.031 3.988 1 98.56 331 GLY A O 1
ATOM 2513 N N . PHE A 1 332 ? 5.531 14.141 5.742 1 98.75 332 PHE A N 1
ATOM 2514 C CA . PHE A 1 332 ? 6.59 13.203 6.098 1 98.75 332 PHE A CA 1
ATOM 2515 C C . PHE A 1 332 ? 6.914 12.273 4.93 1 98.75 332 PHE A C 1
ATOM 2517 O O . PHE A 1 332 ? 8.086 12 4.656 1 98.75 332 PHE A O 1
ATOM 2524 N N . GLY A 1 333 ? 5.836 11.82 4.281 1 98.81 333 GLY A N 1
ATOM 2525 C CA . GLY A 1 333 ? 6.016 10.969 3.111 1 98.81 333 GLY A CA 1
ATOM 2526 C C . GLY A 1 333 ? 6.816 11.641 2.008 1 98.81 333 GLY A C 1
ATOM 2527 O O . GLY A 1 333 ? 7.648 11 1.363 1 98.81 333 GLY A O 1
ATOM 2528 N N . ASP A 1 334 ? 6.551 12.93 1.794 1 98.88 334 ASP A N 1
ATOM 2529 C CA . ASP A 1 334 ? 7.312 13.68 0.805 1 98.88 334 ASP A CA 1
ATOM 2530 C C . ASP A 1 334 ? 8.805 13.68 1.139 1 98.88 334 ASP A C 1
ATOM 2532 O O . ASP A 1 334 ? 9.641 13.445 0.264 1 98.88 334 ASP A O 1
ATOM 2536 N N . CYS A 1 335 ? 9.102 13.898 2.355 1 98.88 335 CYS A N 1
ATOM 2537 C CA . CYS A 1 335 ? 10.492 13.984 2.799 1 98.88 335 CYS A CA 1
ATOM 2538 C C . CYS A 1 335 ? 11.203 12.648 2.627 1 98.88 335 CYS A C 1
ATOM 2540 O O . CYS A 1 335 ? 12.336 12.594 2.158 1 98.88 335 CYS A O 1
ATOM 2542 N N . TRP A 1 336 ? 10.516 11.602 2.975 1 98.88 336 TRP A N 1
ATOM 2543 C CA . TRP A 1 336 ? 11.078 10.266 2.828 1 98.88 336 TRP A CA 1
ATOM 2544 C C . TRP A 1 336 ? 11.297 9.93 1.358 1 98.88 336 TRP A C 1
ATOM 2546 O O . TRP A 1 336 ? 12.352 9.398 0.988 1 98.88 336 TRP A O 1
ATOM 2556 N N . ALA A 1 337 ? 10.297 10.211 0.549 1 98.81 337 ALA A N 1
ATOM 2557 C CA . ALA A 1 337 ? 10.422 9.945 -0.883 1 98.81 337 ALA A CA 1
ATOM 2558 C C . ALA A 1 337 ? 11.602 10.695 -1.485 1 98.81 337 ALA A C 1
ATOM 2560 O O . ALA A 1 337 ? 12.336 10.156 -2.314 1 98.81 337 ALA A O 1
ATOM 2561 N N . LEU A 1 338 ? 11.789 11.945 -1.086 1 98.88 338 LEU A N 1
ATOM 2562 C CA . LEU A 1 338 ? 12.898 12.742 -1.591 1 98.88 338 LEU A CA 1
ATOM 2563 C C . LEU A 1 338 ? 14.234 12.141 -1.175 1 98.88 338 LEU A C 1
ATOM 2565 O O . LEU A 1 338 ? 15.164 12.055 -1.985 1 98.88 338 LEU A O 1
ATOM 2569 N N . TYR A 1 339 ? 14.391 11.727 0.104 1 98.81 339 TYR A N 1
ATOM 2570 C CA . TYR A 1 339 ? 15.594 11.07 0.6 1 98.81 339 TYR A CA 1
ATOM 2571 C C . TYR A 1 339 ? 15.914 9.828 -0.228 1 98.81 339 TYR A C 1
ATOM 2573 O O . TYR A 1 339 ? 17.047 9.664 -0.69 1 98.81 339 TYR A O 1
ATOM 2581 N N . ARG A 1 340 ? 14.898 9.008 -0.461 1 97.94 340 ARG A N 1
ATOM 2582 C CA . ARG A 1 340 ? 15.07 7.766 -1.202 1 97.94 340 ARG A CA 1
ATOM 2583 C C . ARG A 1 340 ? 15.461 8.039 -2.65 1 97.94 340 ARG A C 1
ATOM 2585 O O . ARG A 1 340 ? 16.312 7.348 -3.215 1 97.94 340 ARG A O 1
ATOM 2592 N N . ALA A 1 341 ? 14.805 9.023 -3.246 1 98 341 ALA A N 1
ATOM 2593 C CA . ALA A 1 341 ? 15.086 9.398 -4.629 1 98 341 ALA A CA 1
ATOM 2594 C C . ALA A 1 341 ? 16.531 9.883 -4.785 1 98 341 ALA A C 1
ATOM 2596 O O . ALA A 1 341 ? 17.234 9.477 -5.715 1 98 341 ALA A O 1
ATOM 2597 N N . LEU A 1 342 ? 16.984 10.758 -3.879 1 97.88 342 LEU A N 1
ATOM 2598 C CA . LEU A 1 342 ? 18.359 11.25 -3.914 1 97.88 342 LEU A CA 1
ATOM 2599 C C . LEU A 1 342 ? 19.344 10.109 -3.697 1 97.88 342 LEU A C 1
ATOM 2601 O O . LEU A 1 342 ? 20.344 10.016 -4.402 1 97.88 342 LEU A O 1
ATOM 2605 N N . SER A 1 343 ? 19.062 9.242 -2.756 1 95.81 343 SER A N 1
ATOM 2606 C CA . SER A 1 343 ? 19.922 8.094 -2.49 1 95.81 343 SER A CA 1
ATOM 2607 C C . SER A 1 343 ? 20.094 7.227 -3.736 1 95.81 343 SER A C 1
ATOM 2609 O O . SER A 1 343 ? 21.203 6.773 -4.039 1 95.81 343 SER A O 1
ATOM 2611 N N . ALA A 1 344 ? 19.047 7.031 -4.469 1 93.38 344 ALA A N 1
ATOM 2612 C CA . ALA A 1 344 ? 19.062 6.176 -5.652 1 93.38 344 ALA A CA 1
ATOM 2613 C C . ALA A 1 344 ? 19.797 6.848 -6.809 1 93.38 344 ALA A C 1
ATOM 2615 O O . ALA A 1 344 ? 20.219 6.18 -7.758 1 93.38 344 ALA A O 1
ATOM 2616 N N . SER A 1 345 ? 19.906 8.102 -6.746 1 92.44 345 SER A N 1
ATOM 2617 C CA . SER A 1 345 ? 20.5 8.844 -7.852 1 92.44 345 SER A CA 1
ATOM 2618 C C . SER A 1 345 ? 22.016 8.953 -7.691 1 92.44 345 SER A C 1
ATOM 2620 O O . SER A 1 345 ? 22.703 9.453 -8.586 1 92.44 345 SER A O 1
ATOM 2622 N N . ARG A 1 346 ? 22.516 8.477 -6.582 1 90.88 346 ARG A N 1
ATOM 2623 C CA . ARG A 1 346 ? 23.938 8.609 -6.293 1 90.88 346 ARG A CA 1
ATOM 2624 C C . ARG A 1 346 ? 24.766 7.621 -7.109 1 90.88 346 ARG A C 1
ATOM 2626 O O . ARG A 1 346 ? 24.422 6.438 -7.184 1 90.88 346 ARG A O 1
ATOM 2633 N N . SER A 1 347 ? 25.75 8.031 -7.727 1 80.75 347 SER A N 1
ATOM 2634 C CA . SER A 1 347 ? 26.656 7.172 -8.484 1 80.75 347 SER A CA 1
ATOM 2635 C C . SER A 1 347 ? 27.609 6.426 -7.562 1 80.75 347 SER A C 1
ATOM 2637 O O . SER A 1 347 ? 28.047 6.961 -6.539 1 80.75 347 SER A O 1
ATOM 2639 N N . ALA A 1 348 ? 27.781 5 -7.754 1 64.94 348 ALA A N 1
ATOM 2640 C CA . ALA A 1 348 ? 28.688 4.168 -6.977 1 64.94 348 ALA A CA 1
ATOM 2641 C C . ALA A 1 348 ? 30.141 4.613 -7.16 1 64.94 348 ALA A C 1
ATOM 2643 O O . ALA A 1 348 ? 30.969 4.426 -6.273 1 64.94 348 ALA A O 1
ATOM 2644 N N . ALA A 1 349 ? 30.719 4.363 -8.516 1 50.84 349 ALA A N 1
ATOM 2645 C CA . ALA A 1 349 ? 32.125 4.305 -8.859 1 50.84 349 ALA A CA 1
ATOM 2646 C C . ALA A 1 349 ? 32.875 5.512 -8.297 1 50.84 349 ALA A C 1
ATOM 2648 O O . ALA A 1 349 ? 32.531 6.66 -8.578 1 50.84 349 ALA A O 1
ATOM 2649 N N . ALA A 1 350 ? 33.5 5.395 -7.184 1 44.94 350 ALA A N 1
ATOM 2650 C CA . ALA A 1 350 ? 34.688 6.219 -7.055 1 44.94 350 ALA A CA 1
ATOM 2651 C C . ALA A 1 350 ? 35.438 6.312 -8.383 1 44.94 350 ALA A C 1
ATOM 2653 O O . ALA A 1 350 ? 36.656 6.586 -8.406 1 44.94 350 ALA A O 1
ATOM 2654 N N . ASP A 1 351 ? 34.938 5.688 -9.453 1 40 351 ASP A N 1
ATOM 2655 C CA . ASP A 1 351 ? 35.906 5.637 -10.555 1 40 351 ASP A CA 1
ATOM 2656 C C . ASP A 1 351 ? 36.625 6.977 -10.719 1 40 351 ASP A C 1
ATOM 2658 O O . ASP A 1 351 ? 36.094 8.023 -10.328 1 40 351 ASP A O 1
ATOM 2662 N N . GLU A 1 352 ? 37.875 6.652 -11.305 1 39.81 352 GLU A N 1
ATOM 2663 C CA . GLU A 1 352 ? 39.062 7.41 -11.688 1 39.81 352 GLU A CA 1
ATOM 2664 C C . GLU A 1 352 ? 38.688 8.656 -12.477 1 39.81 352 GLU A C 1
ATOM 2666 O O . GLU A 1 352 ? 38.719 8.656 -13.711 1 39.81 352 GLU A O 1
ATOM 2671 N N . GLN A 1 353 ? 37.5 8.969 -12.547 1 38.28 353 GLN A N 1
ATOM 2672 C CA . GLN A 1 353 ? 37.75 10.141 -13.375 1 38.28 353 GLN A CA 1
ATOM 2673 C C . GLN A 1 353 ? 39.031 10.867 -12.938 1 38.28 353 GLN A C 1
ATOM 2675 O O . GLN A 1 353 ? 39.219 11.109 -11.742 1 38.28 353 GLN A O 1
ATOM 2680 N N . PRO A 1 354 ? 40 10.812 -13.789 1 36.69 354 PRO A N 1
ATOM 2681 C CA . PRO A 1 354 ? 41.156 11.625 -13.461 1 36.69 354 PRO A CA 1
ATOM 2682 C C . PRO A 1 354 ? 40.781 12.93 -12.758 1 36.69 354 PRO A C 1
ATOM 2684 O O . PRO A 1 354 ? 39.719 13.5 -13.023 1 36.69 354 PRO A O 1
ATOM 2687 N N . ALA A 1 355 ? 41.375 13.156 -11.672 1 38.41 355 ALA A N 1
ATOM 2688 C CA . ALA A 1 355 ? 41.469 14.461 -11.023 1 38.41 355 ALA A CA 1
ATOM 2689 C C . ALA A 1 355 ? 41.406 15.586 -12.055 1 38.41 355 ALA A C 1
ATOM 2691 O O . ALA A 1 355 ? 42.406 16.297 -12.258 1 38.41 355 ALA A O 1
ATOM 2692 N N . SER A 1 356 ? 41.094 15.344 -13.266 1 37.44 356 SER A N 1
ATOM 2693 C CA . SER A 1 356 ? 41.406 16.641 -13.844 1 37.44 356 SER A CA 1
ATOM 2694 C C . SER A 1 356 ? 40.969 17.781 -12.914 1 37.44 356 SER A C 1
ATOM 2696 O O . SER A 1 356 ? 40.25 17.531 -11.938 1 37.44 356 SER A O 1
ATOM 2698 N N . THR A 1 357 ? 40.844 19.016 -13.609 1 38.44 357 THR A N 1
ATOM 2699 C CA . THR A 1 357 ? 41.062 20.312 -13 1 38.44 357 THR A CA 1
ATOM 2700 C C . THR A 1 357 ? 40.125 20.547 -11.828 1 38.44 357 THR A C 1
ATOM 2702 O O . THR A 1 357 ? 40.562 20.984 -10.758 1 38.44 357 THR A O 1
ATOM 2705 N N . GLY A 1 358 ? 38.844 21.266 -12.18 1 38.06 358 GLY A N 1
ATOM 2706 C CA . GLY A 1 358 ? 38.125 22.188 -11.32 1 38.06 358 GLY A CA 1
ATOM 2707 C C . GLY A 1 358 ? 37.344 21.484 -10.211 1 38.06 358 GLY A C 1
ATOM 2708 O O . GLY A 1 358 ? 37.469 20.266 -10.055 1 38.06 358 GLY A O 1
ATOM 2709 N N . GLN A 1 359 ? 36.375 22.297 -9.398 1 45.03 359 GLN A N 1
ATOM 2710 C CA . GLN A 1 359 ? 35.5 22.156 -8.242 1 45.03 359 GLN A CA 1
ATOM 2711 C C . GLN A 1 359 ? 34.656 20.891 -8.336 1 45.03 359 GLN A C 1
ATOM 2713 O O . GLN A 1 359 ? 33.906 20.734 -9.281 1 45.03 359 GLN A O 1
ATOM 2718 N N . SER A 1 360 ? 35.031 19.781 -7.949 1 54.34 360 SER A N 1
ATOM 2719 C CA . SER A 1 360 ? 34.531 18.406 -7.902 1 54.34 360 SER A CA 1
ATOM 2720 C C . SER A 1 360 ? 33.062 18.359 -7.578 1 54.34 360 SER A C 1
ATOM 2722 O O . SER A 1 360 ? 32.625 18.875 -6.555 1 54.34 360 SER A O 1
ATOM 2724 N N . ALA A 1 361 ? 32.094 18.125 -8.547 1 69.12 361 ALA A N 1
ATOM 2725 C CA . ALA A 1 361 ? 30.641 18.016 -8.539 1 69.12 361 ALA A CA 1
ATOM 2726 C C . ALA A 1 361 ? 30.188 16.859 -7.652 1 69.12 361 ALA A C 1
ATOM 2728 O O . ALA A 1 361 ? 30.906 15.883 -7.465 1 69.12 361 ALA A O 1
ATOM 2729 N N . HIS A 1 362 ? 29.234 17.109 -6.676 1 81.31 362 HIS A N 1
ATOM 2730 C CA . HIS A 1 362 ? 28.641 16.047 -5.871 1 81.31 362 HIS A CA 1
ATOM 2731 C C . HIS A 1 362 ? 28.219 14.867 -6.742 1 81.31 362 HIS A C 1
ATOM 2733 O O . HIS A 1 362 ? 28.172 14.977 -7.969 1 81.31 362 HIS A O 1
ATOM 2739 N N . ARG A 1 363 ? 28.016 13.75 -6.18 1 87.88 363 ARG A N 1
ATOM 2740 C CA . ARG A 1 363 ? 27.828 12.492 -6.887 1 87.88 363 ARG A CA 1
ATOM 2741 C C . ARG A 1 363 ? 26.344 12.227 -7.137 1 87.88 363 ARG A C 1
ATOM 2743 O O . ARG A 1 363 ? 25.969 11.156 -7.625 1 87.88 363 ARG A O 1
ATOM 2750 N N . TYR A 1 364 ? 25.516 13.195 -6.828 1 93.31 364 TYR A N 1
ATOM 2751 C CA . TYR A 1 364 ? 24.078 13.008 -6.945 1 93.31 364 TYR A CA 1
ATOM 2752 C C . TYR A 1 364 ? 23.562 13.578 -8.258 1 93.31 364 TYR A C 1
ATOM 2754 O O . TYR A 1 364 ? 23.953 14.672 -8.664 1 93.31 364 TYR A O 1
ATOM 2762 N N . ASP A 1 365 ? 22.734 12.859 -8.961 1 92.69 365 ASP A N 1
ATOM 2763 C CA . ASP A 1 365 ? 21.953 13.367 -10.086 1 92.69 365 ASP A CA 1
ATOM 2764 C C . ASP A 1 365 ? 20.641 13.961 -9.617 1 92.69 365 ASP A C 1
ATOM 2766 O O . ASP A 1 365 ? 19.625 13.258 -9.531 1 92.69 365 ASP A O 1
ATOM 2770 N N . ILE A 1 366 ? 20.625 15.258 -9.375 1 95.31 366 ILE A N 1
ATOM 2771 C CA . ILE A 1 366 ? 19.5 15.938 -8.742 1 95.31 366 ILE A CA 1
ATOM 2772 C C . ILE A 1 366 ? 18.281 15.883 -9.664 1 95.31 366 ILE A C 1
ATOM 2774 O O . ILE A 1 366 ? 17.172 15.633 -9.203 1 95.31 366 ILE A O 1
ATOM 2778 N N . ALA A 1 367 ? 18.438 16.109 -10.914 1 94.06 367 ALA A N 1
ATOM 2779 C CA . ALA A 1 367 ? 17.328 16.094 -11.867 1 94.06 367 ALA A CA 1
ATOM 2780 C C . ALA A 1 367 ? 16.625 14.742 -11.867 1 94.06 367 ALA A C 1
ATOM 2782 O O . ALA A 1 367 ? 15.398 14.672 -11.812 1 94.06 367 ALA A O 1
ATOM 2783 N N . LYS A 1 368 ? 17.422 13.688 -11.906 1 94.88 368 LYS A N 1
ATOM 2784 C CA . LYS A 1 368 ? 16.875 12.344 -11.859 1 94.88 368 LYS A CA 1
ATOM 2785 C C . LYS A 1 368 ? 16.125 12.102 -10.547 1 94.88 368 LYS A C 1
ATOM 2787 O O . LYS A 1 368 ? 15.031 11.547 -10.539 1 94.88 368 LYS A O 1
ATOM 2792 N N . ALA A 1 369 ? 16.75 12.508 -9.453 1 97.44 369 ALA A N 1
ATOM 2793 C CA . ALA A 1 369 ? 16.141 12.336 -8.141 1 97.44 369 ALA A CA 1
ATOM 2794 C C . ALA A 1 369 ? 14.789 13.031 -8.062 1 97.44 369 ALA A C 1
ATOM 2796 O O . ALA A 1 369 ? 13.82 12.469 -7.547 1 97.44 369 ALA A O 1
ATOM 2797 N N . LEU A 1 370 ? 14.68 14.219 -8.609 1 97.69 370 LEU A N 1
ATOM 2798 C CA . LEU A 1 370 ? 13.445 14.992 -8.539 1 97.69 370 LEU A CA 1
ATOM 2799 C C . LEU A 1 370 ? 12.367 14.375 -9.43 1 97.69 370 LEU A C 1
ATOM 2801 O O . LEU A 1 370 ? 11.18 14.43 -9.102 1 97.69 370 LEU A O 1
ATOM 2805 N N . ARG A 1 371 ? 12.742 13.773 -10.523 1 97.19 371 ARG A N 1
ATOM 2806 C CA . ARG A 1 371 ? 11.781 13.047 -11.344 1 97.19 371 ARG A CA 1
ATOM 2807 C C . ARG A 1 371 ? 11.227 11.836 -10.602 1 97.19 371 ARG A C 1
ATOM 2809 O O . ARG A 1 371 ? 10.016 11.594 -10.617 1 97.19 371 ARG A O 1
ATOM 2816 N N . ILE A 1 372 ? 12.125 11.078 -9.945 1 97.62 372 ILE A N 1
ATOM 2817 C CA . ILE A 1 372 ? 11.719 9.922 -9.156 1 97.62 372 ILE A CA 1
ATOM 2818 C C . ILE A 1 372 ? 10.781 10.367 -8.039 1 97.62 372 ILE A C 1
ATOM 2820 O O . ILE A 1 372 ? 9.734 9.758 -7.812 1 97.62 372 ILE A O 1
ATOM 2824 N N . PHE A 1 373 ? 11.164 11.469 -7.379 1 98.69 373 PHE A N 1
ATOM 2825 C CA . PHE A 1 373 ? 10.367 12.055 -6.301 1 98.69 373 PHE A CA 1
ATOM 2826 C C . PHE A 1 373 ? 8.961 12.383 -6.781 1 98.69 373 PHE A C 1
ATOM 2828 O O . PHE A 1 373 ? 7.977 11.961 -6.164 1 98.69 373 PHE A O 1
ATOM 2835 N N . GLU A 1 374 ? 8.836 13.047 -7.859 1 98.25 374 GLU A N 1
ATOM 2836 C CA . GLU A 1 374 ? 7.547 13.461 -8.406 1 98.25 374 GLU A CA 1
ATOM 2837 C C . GLU A 1 374 ? 6.715 12.25 -8.828 1 98.25 374 GLU A C 1
ATOM 2839 O O . GLU A 1 374 ? 5.516 12.188 -8.547 1 98.25 374 GLU A O 1
ATOM 2844 N N . GLN A 1 375 ? 7.332 11.344 -9.406 1 97.19 375 GLN A N 1
ATOM 2845 C CA . GLN A 1 375 ? 6.621 10.156 -9.867 1 97.19 375 GLN A CA 1
ATOM 2846 C C . GLN A 1 375 ? 6.109 9.336 -8.688 1 97.19 375 GLN A C 1
ATOM 2848 O O . GLN A 1 375 ? 5.055 8.695 -8.781 1 97.19 375 GLN A O 1
ATOM 2853 N N . ALA A 1 376 ? 6.828 9.32 -7.621 1 98.12 376 ALA A N 1
ATOM 2854 C CA . ALA A 1 376 ? 6.465 8.539 -6.445 1 98.12 376 ALA A CA 1
ATOM 2855 C C . ALA A 1 376 ? 5.301 9.18 -5.695 1 98.12 376 ALA A C 1
ATOM 2857 O O . ALA A 1 376 ? 4.453 8.477 -5.137 1 98.12 376 ALA A O 1
ATOM 2858 N N . ARG A 1 377 ? 5.215 10.492 -5.691 1 98.75 377 ARG A N 1
ATOM 2859 C CA . ARG A 1 377 ? 4.312 11.164 -4.758 1 98.75 377 ARG A CA 1
ATOM 2860 C C . ARG A 1 377 ? 3.09 11.711 -5.48 1 98.75 377 ARG A C 1
ATOM 2862 O O . ARG A 1 377 ? 1.973 11.648 -4.961 1 98.75 377 ARG A O 1
ATOM 2869 N N . LEU A 1 378 ? 3.238 12.211 -6.672 1 98.38 378 LEU A N 1
ATOM 2870 C CA . LEU A 1 378 ? 2.25 13.07 -7.316 1 98.38 378 LEU A CA 1
ATOM 2871 C C . LEU A 1 378 ? 0.96 12.297 -7.59 1 98.38 378 LEU A C 1
ATOM 2873 O O . LEU A 1 378 ? -0.135 12.805 -7.332 1 98.38 378 LEU A O 1
ATOM 2877 N N . PRO A 1 379 ? 1.024 11.047 -8.086 1 97.12 379 PRO A N 1
ATOM 2878 C CA . PRO A 1 379 ? -0.229 10.344 -8.383 1 97.12 379 PRO A CA 1
ATOM 2879 C C . PRO A 1 379 ? -1.13 10.211 -7.152 1 97.12 379 PRO A C 1
ATOM 2881 O O . PRO A 1 379 ? -2.34 10.438 -7.242 1 97.12 379 PRO A O 1
ATOM 2884 N N . PHE A 1 380 ? -0.56 9.844 -6.055 1 97.81 380 PHE A N 1
ATOM 2885 C CA . PHE A 1 380 ? -1.336 9.711 -4.828 1 97.81 380 PHE A CA 1
ATOM 2886 C C . PHE A 1 380 ? -1.912 11.055 -4.406 1 97.81 380 PHE A C 1
ATOM 2888 O O . PHE A 1 380 ? -3.088 11.148 -4.051 1 97.81 380 PHE A O 1
ATOM 2895 N N . LEU A 1 381 ? -1.11 12.102 -4.41 1 98.25 381 LEU A N 1
ATOM 2896 C CA . LEU A 1 381 ? -1.537 13.422 -3.967 1 98.25 381 LEU A CA 1
ATOM 2897 C C . LEU A 1 381 ? -2.668 13.953 -4.844 1 98.25 381 LEU A C 1
ATOM 2899 O O . LEU A 1 381 ? -3.641 14.516 -4.332 1 98.25 381 LEU A O 1
ATOM 2903 N N . LEU A 1 382 ? -2.551 13.75 -6.109 1 96.94 382 LEU A N 1
ATOM 2904 C CA . LEU A 1 382 ? -3.607 14.188 -7.016 1 96.94 382 LEU A CA 1
ATOM 2905 C C . LEU A 1 382 ? -4.906 13.438 -6.738 1 96.94 382 LEU A C 1
ATOM 2907 O O . LEU A 1 382 ? -5.992 14.023 -6.816 1 96.94 382 LEU A O 1
ATOM 2911 N N . ARG A 1 383 ? -4.797 12.195 -6.43 1 96.25 383 ARG A N 1
ATOM 2912 C CA . ARG A 1 383 ? -5.984 11.414 -6.098 1 96.25 383 ARG A CA 1
ATOM 2913 C C . ARG A 1 383 ? -6.629 11.922 -4.812 1 96.25 383 ARG A C 1
ATOM 2915 O O . ARG A 1 383 ? -7.855 11.969 -4.707 1 96.25 383 ARG A O 1
ATOM 2922 N N . VAL A 1 384 ? -5.852 12.242 -3.818 1 96.19 384 VAL A N 1
ATOM 2923 C CA . VAL A 1 384 ? -6.375 12.781 -2.564 1 96.19 384 VAL A CA 1
ATOM 2924 C C . VAL A 1 384 ? -7.078 14.109 -2.826 1 96.19 384 VAL A C 1
ATOM 2926 O O . VAL A 1 384 ? -8.156 14.367 -2.285 1 96.19 384 VAL A O 1
ATOM 2929 N N . GLU A 1 385 ? -6.441 14.938 -3.65 1 95.12 385 GLU A N 1
ATOM 2930 C CA . GLU A 1 385 ? -7.07 16.203 -4.004 1 95.12 385 GLU A CA 1
ATOM 2931 C C . GLU A 1 385 ? -8.445 15.992 -4.625 1 95.12 385 GLU A C 1
ATOM 2933 O O . GLU A 1 385 ? -9.414 16.672 -4.266 1 95.12 385 GLU A O 1
ATOM 2938 N N . GLU A 1 386 ? -8.492 15.055 -5.543 1 93 386 GLU A N 1
ATOM 2939 C CA . GLU A 1 386 ? -9.766 14.703 -6.16 1 93 386 GLU A CA 1
ATOM 2940 C C . GLU A 1 386 ? -10.781 14.258 -5.113 1 93 386 GLU A C 1
ATOM 2942 O O . GLU A 1 386 ? -11.953 14.641 -5.172 1 93 386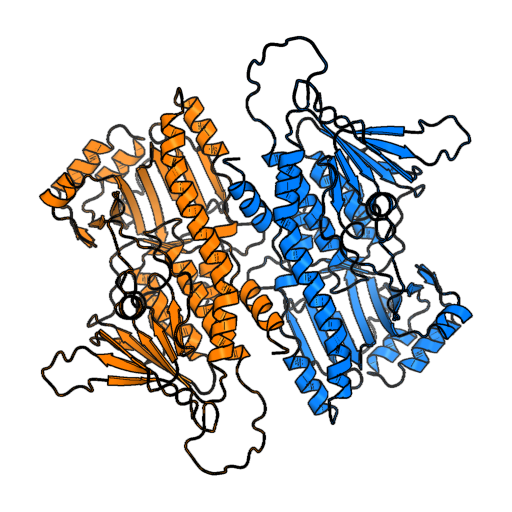 GLU A O 1
ATOM 2947 N N . GLN A 1 387 ? -10.336 13.445 -4.207 1 91.69 387 GLN A N 1
ATOM 2948 C CA . GLN A 1 387 ? -11.227 12.953 -3.158 1 91.69 387 GLN A CA 1
ATOM 2949 C C . GLN A 1 387 ? -11.742 14.102 -2.293 1 91.69 387 GLN A C 1
ATOM 2951 O O . GLN A 1 387 ? -12.906 14.109 -1.896 1 91.69 387 GLN A O 1
ATOM 2956 N N . MET A 1 388 ? -10.898 15.031 -1.962 1 89.44 388 MET A N 1
ATOM 2957 C CA . MET A 1 388 ? -11.297 16.188 -1.177 1 89.44 388 MET A CA 1
ATOM 2958 C C . MET A 1 388 ? -12.398 16.969 -1.883 1 89.44 388 MET A C 1
ATOM 2960 O O . MET A 1 388 ? -13.352 17.438 -1.243 1 89.44 388 MET A O 1
ATOM 2964 N N . GLU A 1 389 ? -12.281 17.141 -3.15 1 86.12 389 GLU A N 1
ATOM 2965 C CA . GLU A 1 389 ? -13.305 17.828 -3.938 1 86.12 389 GLU A CA 1
ATOM 2966 C C . GLU A 1 389 ? -14.625 17.062 -3.898 1 86.12 389 GLU A C 1
ATOM 2968 O O . GLU A 1 389 ? -15.688 17.672 -3.736 1 86.12 389 GLU A O 1
ATOM 2973 N N . LEU A 1 390 ? -14.508 15.789 -3.994 1 83.56 390 LEU A N 1
ATOM 2974 C CA . LEU A 1 390 ? -15.703 14.953 -3.949 1 83.56 390 LEU A CA 1
ATOM 2975 C C . LEU A 1 390 ? -16.375 15.031 -2.584 1 83.56 390 LEU A C 1
ATOM 2977 O O . LEU A 1 390 ? -17.594 15.148 -2.496 1 83.56 390 LEU A O 1
ATOM 2981 N N . ASP A 1 391 ? -15.594 15.008 -1.548 1 82.56 391 ASP A N 1
ATOM 2982 C CA . ASP A 1 391 ? -16.125 15.086 -0.188 1 82.56 391 ASP A CA 1
ATOM 2983 C C . ASP A 1 391 ? -16.797 16.438 0.061 1 82.56 391 ASP A C 1
ATOM 2985 O O . ASP A 1 391 ? -17.812 16.5 0.76 1 82.56 391 ASP A O 1
ATOM 2989 N N . GLY A 1 392 ? -16.188 17.5 -0.384 1 76.06 392 GLY A N 1
ATOM 2990 C CA . GLY A 1 392 ? -16.781 18.812 -0.241 1 76.06 392 GLY A CA 1
ATOM 2991 C C . GLY A 1 392 ? -18.156 18.938 -0.887 1 76.06 392 GLY A C 1
ATOM 2992 O O . GLY A 1 392 ? -19.047 19.562 -0.332 1 76.06 392 GLY A O 1
ATOM 2993 N N . ARG A 1 393 ? -18.359 18.25 -1.941 1 69.69 393 ARG A N 1
ATOM 2994 C CA . ARG A 1 393 ? -19.641 18.281 -2.66 1 69.69 393 ARG A CA 1
ATOM 2995 C C . ARG A 1 393 ? -20.688 17.422 -1.95 1 69.69 393 ARG A C 1
ATOM 2997 O O . ARG A 1 393 ? -21.844 17.812 -1.834 1 69.69 393 ARG A O 1
ATOM 3004 N N . ASP A 1 394 ? -20.328 16.234 -1.487 1 66.62 394 ASP A N 1
ATOM 3005 C CA . ASP A 1 394 ? -21.234 15.234 -0.939 1 66.62 394 ASP A CA 1
ATOM 3006 C C . ASP A 1 394 ? -21.766 15.664 0.43 1 66.62 394 ASP A C 1
ATOM 3008 O O . ASP A 1 394 ? -22.938 15.461 0.741 1 66.62 394 ASP A O 1
ATOM 3012 N N . GLY A 1 395 ? -20.875 16.016 1.338 1 59.5 395 GLY A N 1
ATOM 3013 C CA . GLY A 1 395 ? -21.312 16.391 2.676 1 59.5 395 GLY A CA 1
ATOM 3014 C C . GLY A 1 395 ? -22.5 17.328 2.676 1 59.5 395 GLY A C 1
ATOM 3015 O O . GLY A 1 395 ? -23.469 17.094 3.395 1 59.5 395 GLY A O 1
ATOM 3016 N N . ARG A 1 396 ? -22.531 18.141 1.871 1 56.56 396 ARG A N 1
ATOM 3017 C CA . ARG A 1 396 ? -23.625 19.094 1.773 1 56.56 396 ARG A CA 1
ATOM 3018 C C . ARG A 1 396 ? -24.875 18.453 1.166 1 56.56 396 ARG A C 1
ATOM 3020 O O . ARG A 1 396 ? -25.984 18.719 1.596 1 56.56 396 ARG A O 1
ATOM 3027 N N . TYR A 1 397 ? -24.562 17.484 0.448 1 55.84 397 TYR A N 1
ATOM 3028 C CA . TYR A 1 397 ? -25.656 16.891 -0.312 1 55.84 397 TYR A CA 1
ATOM 3029 C C . TYR A 1 397 ? -26.438 15.883 0.534 1 55.84 397 TYR A C 1
ATOM 3031 O O . TYR A 1 397 ? -27.672 15.852 0.508 1 55.84 397 TYR A O 1
ATOM 3039 N N . VAL A 1 398 ? -25.703 15.094 1.242 1 61.84 398 VAL A N 1
ATOM 3040 C CA . VAL A 1 398 ? -26.359 14.047 2.012 1 61.84 398 VAL A CA 1
ATOM 3041 C C . VAL A 1 398 ? -27.359 14.664 2.982 1 61.84 398 VAL A C 1
ATOM 3043 O O . VAL A 1 398 ? -28.484 14.18 3.123 1 61.84 398 VAL A O 1
ATOM 3046 N N . SER A 1 399 ? -27.047 15.641 3.578 1 62.09 399 SER A N 1
ATOM 3047 C CA . SER A 1 399 ? -27.906 16.281 4.57 1 62.09 399 SER A CA 1
ATOM 3048 C C . SER A 1 399 ? -29.141 16.891 3.922 1 62.09 399 SER A C 1
ATOM 3050 O O . SER A 1 399 ? -30.25 16.75 4.445 1 62.09 399 SER A O 1
ATOM 3052 N N . ALA A 1 400 ? -28.906 17.391 2.812 1 64.88 400 ALA A N 1
ATOM 3053 C CA . ALA A 1 400 ? -30.016 18.094 2.148 1 64.88 400 ALA A CA 1
ATOM 3054 C C . ALA A 1 400 ? -31.016 17.109 1.561 1 64.88 400 ALA A C 1
ATOM 3056 O O . ALA A 1 400 ? -32.219 17.406 1.469 1 64.88 400 ALA A O 1
ATOM 3057 N N . ALA A 1 401 ? -30.531 16 1.317 1 68.25 401 ALA A N 1
ATOM 3058 C CA . ALA A 1 401 ? -31.359 15.078 0.549 1 68.25 401 ALA A CA 1
ATOM 3059 C C . ALA A 1 401 ? -32.094 14.117 1.469 1 68.25 401 ALA A C 1
ATOM 3061 O O . ALA A 1 401 ? -33.094 13.5 1.062 1 68.25 401 ALA A O 1
ATOM 3062 N N . ALA A 1 402 ? -31.672 14.078 2.68 1 75.5 402 ALA A N 1
ATOM 3063 C CA . ALA A 1 402 ? -32.281 13.07 3.551 1 75.5 402 ALA A CA 1
ATOM 3064 C C . ALA A 1 402 ? -33.625 13.539 4.086 1 75.5 402 ALA A C 1
ATOM 3066 O O . ALA A 1 402 ? -33.75 14.672 4.535 1 75.5 402 ALA A O 1
ATOM 3067 N N . ALA A 1 403 ? -34.562 12.68 3.904 1 76.06 403 ALA A N 1
ATOM 3068 C CA . ALA A 1 403 ? -35.906 12.977 4.324 1 76.06 403 ALA A CA 1
ATOM 3069 C C . ALA A 1 403 ? -36.031 13.016 5.848 1 76.06 403 ALA A C 1
ATOM 3071 O O . ALA A 1 403 ? -36.844 13.75 6.398 1 76.06 403 ALA A O 1
ATOM 3072 N N . ASP A 1 404 ? -35.312 12.172 6.434 1 80.75 404 ASP A N 1
ATOM 3073 C CA . ASP A 1 404 ? -35.344 12.102 7.895 1 80.75 404 ASP A CA 1
ATOM 3074 C C . ASP A 1 404 ? -33.969 11.641 8.422 1 80.75 404 ASP A C 1
ATOM 3076 O O . ASP A 1 404 ? -33.031 11.484 7.656 1 80.75 404 ASP A O 1
ATOM 3080 N N . GLU A 1 405 ? -33.969 11.547 9.688 1 81.12 405 GLU A N 1
ATOM 3081 C CA . GLU A 1 405 ? -32.719 11.25 10.367 1 81.12 405 GLU A CA 1
ATOM 3082 C C . GLU A 1 405 ? -32.219 9.844 10.039 1 81.12 405 GLU A C 1
ATOM 3084 O O . GLU A 1 405 ? -31.031 9.609 9.906 1 81.12 405 GLU A O 1
ATOM 3089 N N . GLN A 1 406 ? -33.125 9.008 9.93 1 82.06 406 GLN A N 1
ATOM 3090 C CA . GLN A 1 406 ? -32.781 7.621 9.625 1 82.06 406 GLN A CA 1
ATOM 3091 C C . GLN A 1 406 ? -32.188 7.508 8.227 1 82.06 406 GLN A C 1
ATOM 3093 O O . GLN A 1 406 ? -31.203 6.789 8.016 1 82.06 406 GLN A O 1
ATOM 3098 N N . GLU A 1 407 ? -32.781 8.242 7.402 1 83.38 407 GLU A N 1
ATOM 3099 C CA . GLU A 1 407 ? -32.281 8.242 6.035 1 83.38 407 GLU A CA 1
ATOM 3100 C C . GLU A 1 407 ? -30.906 8.914 5.965 1 83.38 407 GLU A C 1
ATOM 3102 O O . GLU A 1 407 ? -30.031 8.484 5.207 1 83.38 407 GLU A O 1
ATOM 3107 N N . TRP A 1 408 ? -30.766 9.898 6.73 1 82.19 408 TRP A N 1
ATOM 3108 C CA . TRP A 1 408 ? -29.469 10.562 6.762 1 82.19 408 TRP A CA 1
ATOM 3109 C C . TRP A 1 408 ? -28.375 9.602 7.219 1 82.19 408 TRP A C 1
ATOM 3111 O O . TRP A 1 408 ? -27.312 9.516 6.59 1 82.19 408 TRP A O 1
ATOM 3121 N N . MET A 1 409 ? -28.703 8.898 8.234 1 84.25 409 MET A N 1
ATOM 3122 C CA . MET A 1 409 ? -27.719 7.965 8.789 1 84.25 409 MET A CA 1
ATOM 3123 C C . MET A 1 409 ? -27.359 6.895 7.766 1 84.25 409 MET A C 1
ATOM 3125 O O . MET A 1 409 ? -26.172 6.582 7.586 1 84.25 409 MET A O 1
ATOM 3129 N N . ARG A 1 410 ? -28.344 6.465 7.184 1 82.81 410 ARG A N 1
ATOM 3130 C CA . ARG A 1 410 ? -28.125 5.434 6.176 1 82.81 410 ARG A CA 1
ATOM 3131 C C . ARG A 1 410 ? -27.266 5.957 5.035 1 82.81 410 ARG A C 1
ATOM 3133 O O . ARG A 1 410 ? -26.297 5.312 4.637 1 82.81 410 ARG A O 1
ATOM 3140 N N . ARG A 1 411 ? -27.609 7.066 4.551 1 80 411 ARG A N 1
ATOM 3141 C CA . ARG A 1 411 ? -26.875 7.672 3.441 1 80 411 ARG A CA 1
ATOM 3142 C C . ARG A 1 411 ? -25.438 7.984 3.842 1 80 411 ARG A C 1
ATOM 3144 O O . ARG A 1 411 ? -24.516 7.828 3.037 1 80 411 ARG A O 1
ATOM 3151 N N . TYR A 1 412 ? -25.297 8.398 5.035 1 81.62 412 TYR A N 1
ATOM 3152 C CA . TYR A 1 412 ? -23.953 8.719 5.508 1 81.62 412 TYR A CA 1
ATOM 3153 C C . TYR A 1 412 ? -23.062 7.48 5.5 1 81.62 412 TYR A C 1
ATOM 3155 O O . TYR A 1 412 ? -21.938 7.52 4.984 1 81.62 412 TYR A O 1
ATOM 3163 N N . VAL A 1 413 ? -23.531 6.473 6.02 1 81.62 413 VAL A N 1
ATOM 3164 C CA . VAL A 1 413 ? -22.766 5.234 6.113 1 81.62 413 VAL A CA 1
ATOM 3165 C C . VAL A 1 413 ? -22.453 4.715 4.715 1 81.62 413 VAL A C 1
ATOM 3167 O O . VAL A 1 413 ? -21.328 4.305 4.438 1 81.62 413 VAL A O 1
ATOM 3170 N N . GLU A 1 414 ? -23.391 4.82 3.857 1 78.5 414 GLU A N 1
ATOM 3171 C CA . GLU A 1 414 ? -23.234 4.32 2.494 1 78.5 414 GLU A CA 1
ATOM 3172 C C . GLU A 1 414 ? -22.188 5.125 1.727 1 78.5 414 GLU A C 1
ATOM 3174 O O . GLU A 1 414 ? -21.484 4.582 0.869 1 78.5 414 GLU A O 1
ATOM 3179 N N . ARG A 1 415 ? -22.047 6.312 2.129 1 79.56 415 ARG A N 1
ATOM 3180 C CA . ARG A 1 415 ? -21.203 7.211 1.342 1 79.56 415 ARG A CA 1
ATOM 3181 C C . ARG A 1 415 ? -19.828 7.379 1.982 1 79.56 415 ARG A C 1
ATOM 3183 O O . ARG A 1 415 ? -18.984 8.109 1.463 1 79.56 415 ARG A O 1
ATOM 3190 N N . ASN A 1 416 ? -19.625 6.688 3.082 1 80.06 416 ASN A N 1
ATOM 3191 C CA . ASN A 1 416 ? -18.359 6.832 3.781 1 80.06 416 ASN A CA 1
ATOM 3192 C C . ASN A 1 416 ? -17.719 5.477 4.082 1 80.06 416 ASN A C 1
ATOM 3194 O O . ASN A 1 416 ? -17.438 5.164 5.242 1 80.06 416 ASN A O 1
ATOM 3198 N N . PRO A 1 417 ? -17.406 4.793 3.029 1 77.56 417 PRO A N 1
ATOM 3199 C CA . PRO A 1 417 ? -16.688 3.539 3.271 1 77.56 417 PRO A CA 1
ATOM 3200 C C . PRO A 1 417 ? -15.297 3.758 3.85 1 77.56 417 PRO A C 1
ATOM 3202 O O . PRO A 1 417 ? -14.828 4.898 3.928 1 77.56 417 PRO A O 1
ATOM 3205 N N . SER A 1 418 ? -14.727 2.633 4.305 1 81.19 418 SER A N 1
ATOM 3206 C CA . SER A 1 418 ? -13.367 2.688 4.84 1 81.19 418 SER A CA 1
ATOM 3207 C C . SER A 1 418 ? -12.406 3.324 3.842 1 81.19 418 SER A C 1
ATOM 3209 O O . SER A 1 418 ? -12.492 3.064 2.639 1 81.19 418 SER A O 1
ATOM 3211 N N . SER A 1 419 ? -11.602 4.227 4.32 1 84.69 419 SER A N 1
ATOM 3212 C CA . SER A 1 419 ? -10.695 4.969 3.443 1 84.69 419 SER A CA 1
ATOM 3213 C C . SER A 1 419 ? -9.242 4.777 3.861 1 84.69 419 SER A C 1
ATOM 3215 O O . SER A 1 419 ? -8.461 5.73 3.846 1 84.69 419 SER A O 1
ATOM 3217 N N . ASN A 1 420 ? -8.914 3.531 4.254 1 95 420 ASN A N 1
ATOM 3218 C CA . ASN A 1 420 ? -7.539 3.229 4.648 1 95 420 ASN A CA 1
ATOM 3219 C C . ASN A 1 420 ? -6.559 3.498 3.51 1 95 420 ASN A C 1
ATOM 3221 O O . ASN A 1 420 ? -5.359 3.666 3.746 1 95 420 ASN A O 1
ATOM 3225 N N . TRP A 1 421 ? -7.082 3.537 2.26 1 95.38 421 TRP A N 1
ATOM 3226 C CA . TRP A 1 421 ? -6.199 3.799 1.126 1 95.38 421 TRP A CA 1
ATOM 3227 C C . TRP A 1 421 ? -5.477 5.129 1.294 1 95.38 421 TRP A C 1
ATOM 3229 O O . TRP A 1 421 ? -4.348 5.297 0.824 1 95.38 421 TRP A O 1
ATOM 3239 N N . LEU A 1 422 ? -6.125 6.047 2.023 1 95.31 422 LEU A N 1
ATOM 3240 C CA . LEU A 1 422 ? -5.582 7.383 2.229 1 95.31 422 LEU A CA 1
ATOM 3241 C C . LEU A 1 422 ? -4.688 7.426 3.463 1 95.31 422 LEU A C 1
ATOM 3243 O O . LEU A 1 422 ? -3.604 8.008 3.43 1 95.31 422 LEU A O 1
ATOM 3247 N N . THR A 1 423 ? -5.051 6.691 4.523 1 96.38 423 THR A N 1
ATOM 3248 C CA . THR A 1 423 ? -4.375 6.824 5.809 1 96.38 423 THR A CA 1
ATOM 3249 C C . THR A 1 423 ? -3.303 5.754 5.965 1 96.38 423 THR A C 1
ATOM 3251 O O . THR A 1 423 ? -2.486 5.812 6.891 1 96.38 423 THR A O 1
ATOM 3254 N N . GLU A 1 424 ? -3.283 4.758 5.086 1 97.69 424 GLU A N 1
ATOM 3255 C CA . GLU A 1 424 ? -2.305 3.68 5.211 1 97.69 424 GLU A CA 1
ATOM 3256 C C . GLU A 1 424 ? -1.466 3.545 3.943 1 97.69 424 GLU A C 1
ATOM 3258 O O . GLU A 1 424 ? -0.871 2.494 3.695 1 97.69 424 GLU A O 1
ATOM 3263 N N . HIS A 1 425 ? -1.465 4.609 3.176 1 97.12 425 HIS A N 1
ATOM 3264 C CA . HIS A 1 425 ? -0.647 4.672 1.969 1 97.12 425 HIS A CA 1
ATOM 3265 C C . HIS A 1 425 ? 0.816 4.379 2.279 1 97.12 425 HIS A C 1
ATOM 3267 O O . HIS A 1 425 ? 1.354 4.867 3.275 1 97.12 425 HIS A O 1
ATOM 3273 N N . ASP A 1 426 ? 1.455 3.547 1.461 1 97.5 426 ASP A N 1
ATOM 3274 C CA . ASP A 1 426 ? 2.842 3.164 1.702 1 97.5 426 ASP A CA 1
ATOM 3275 C C . ASP A 1 426 ? 3.789 3.904 0.762 1 97.5 426 ASP A C 1
ATOM 3277 O O . ASP A 1 426 ? 4.02 3.467 -0.367 1 97.5 426 ASP A O 1
ATOM 3281 N N . VAL A 1 427 ? 4.414 4.91 1.25 1 98.25 427 VAL A N 1
ATOM 3282 C CA . VAL A 1 427 ? 5.266 5.781 0.449 1 98.25 427 VAL A CA 1
ATOM 3283 C C . VAL A 1 427 ? 6.52 5.023 0.016 1 98.25 427 VAL A C 1
ATOM 3285 O O . VAL A 1 427 ? 7.004 5.203 -1.104 1 98.25 427 VAL A O 1
ATOM 3288 N N . GLU A 1 428 ? 7.062 4.188 0.885 1 97.81 428 GLU A N 1
ATOM 3289 C CA . GLU A 1 428 ? 8.258 3.418 0.545 1 97.81 428 GLU A CA 1
ATOM 3290 C C . GLU A 1 428 ? 8.008 2.527 -0.669 1 97.81 428 GLU A C 1
ATOM 3292 O O . GLU A 1 428 ? 8.852 2.445 -1.567 1 97.81 428 GLU A O 1
ATOM 3297 N N . LEU A 1 429 ? 6.848 1.848 -0.722 1 96.81 429 LEU A N 1
ATOM 3298 C CA . LEU A 1 429 ? 6.531 0.989 -1.858 1 96.81 429 LEU A CA 1
ATOM 3299 C C . LEU A 1 429 ? 6.426 1.804 -3.143 1 96.81 429 LEU A C 1
ATOM 3301 O O . LEU A 1 429 ? 6.898 1.37 -4.199 1 96.81 429 LEU A O 1
ATOM 3305 N N . GLU A 1 430 ? 5.816 3.006 -3.018 1 97.19 430 GLU A N 1
ATOM 3306 C CA . GLU A 1 430 ? 5.68 3.863 -4.191 1 97.19 430 GLU A CA 1
ATOM 3307 C C . GLU A 1 430 ? 7.043 4.32 -4.703 1 97.19 430 GLU A C 1
ATOM 3309 O O . GLU A 1 430 ? 7.262 4.398 -5.914 1 97.19 430 GLU A O 1
ATOM 3314 N N . VAL A 1 431 ? 7.883 4.676 -3.807 1 97.12 431 VAL A N 1
ATOM 3315 C CA . VAL A 1 431 ? 9.188 5.172 -4.238 1 97.12 431 VAL A CA 1
ATOM 3316 C C . VAL A 1 431 ? 10.016 4.023 -4.812 1 97.12 431 VAL A C 1
ATOM 3318 O O . VAL A 1 431 ? 10.766 4.211 -5.773 1 97.12 431 VAL A O 1
ATOM 3321 N N . GLN A 1 432 ? 9.977 2.773 -4.242 1 95.56 432 GLN A N 1
ATOM 3322 C CA . GLN A 1 432 ? 10.633 1.609 -4.832 1 95.56 432 GLN A CA 1
ATOM 3323 C C . GLN A 1 432 ? 10.195 1.41 -6.281 1 95.56 432 GLN A C 1
ATOM 3325 O O . GLN A 1 432 ? 11.031 1.188 -7.156 1 95.56 432 GLN A O 1
ATOM 3330 N N . ASN A 1 433 ? 8.93 1.479 -6.48 1 95.12 433 ASN A N 1
ATOM 3331 C CA . ASN A 1 433 ? 8.375 1.333 -7.82 1 95.12 433 ASN A CA 1
ATOM 3332 C C . ASN A 1 433 ? 8.914 2.395 -8.773 1 95.12 433 ASN A C 1
ATOM 3334 O O . ASN A 1 433 ? 9.328 2.08 -9.891 1 95.12 433 ASN A O 1
ATOM 3338 N N . ALA A 1 434 ? 8.945 3.625 -8.328 1 95.81 434 ALA A N 1
ATOM 3339 C CA . ALA A 1 434 ? 9.445 4.73 -9.141 1 95.81 434 ALA A CA 1
ATOM 3340 C C . ALA A 1 434 ? 10.93 4.555 -9.461 1 95.81 434 ALA A C 1
ATOM 3342 O O . ALA A 1 434 ? 11.359 4.797 -10.594 1 95.81 434 ALA A O 1
ATOM 3343 N N . ILE A 1 435 ? 11.734 4.16 -8.461 1 94.44 435 ILE A N 1
ATOM 3344 C CA . ILE A 1 435 ? 13.164 3.936 -8.656 1 94.44 435 ILE A CA 1
ATOM 3345 C C . ILE A 1 435 ? 13.383 2.865 -9.719 1 94.44 435 ILE A C 1
ATOM 3347 O O . ILE A 1 435 ? 14.211 3.033 -10.617 1 94.44 435 ILE A O 1
ATOM 3351 N N . MET A 1 436 ? 12.617 1.773 -9.648 1 90.44 436 MET A N 1
ATOM 3352 C CA . MET A 1 436 ? 12.758 0.664 -10.586 1 90.44 436 MET A CA 1
ATOM 3353 C C . MET A 1 436 ? 12.477 1.123 -12.016 1 90.44 436 MET A C 1
ATOM 3355 O O . MET A 1 436 ? 13.102 0.634 -12.961 1 90.44 436 MET A O 1
ATOM 3359 N N . ARG A 1 437 ? 11.648 2.045 -12.133 1 88.44 437 ARG A N 1
ATOM 3360 C CA . ARG A 1 437 ? 11.289 2.549 -13.461 1 88.44 437 ARG A CA 1
ATOM 3361 C C . ARG A 1 437 ? 12.422 3.369 -14.062 1 88.44 437 ARG A C 1
ATOM 3363 O O . ARG A 1 437 ? 12.461 3.584 -15.273 1 88.44 437 ARG A O 1
ATOM 3370 N N . HIS A 1 438 ? 13.312 3.834 -13.242 1 86.25 438 HIS A N 1
ATOM 3371 C CA . HIS A 1 438 ? 14.344 4.75 -13.711 1 86.25 438 HIS A CA 1
ATOM 3372 C C . HIS A 1 438 ? 15.719 4.09 -13.703 1 86.25 438 HIS A C 1
ATOM 3374 O O . HIS A 1 438 ? 16.734 4.762 -13.883 1 86.25 438 HIS A O 1
ATOM 3380 N N . LEU A 1 439 ? 15.797 2.803 -13.477 1 74.12 439 LEU A N 1
ATOM 3381 C CA . LEU A 1 439 ? 17.094 2.146 -13.43 1 74.12 439 LEU A CA 1
ATOM 3382 C C . LEU A 1 439 ? 17.797 2.244 -14.781 1 74.12 439 LEU A C 1
ATOM 3384 O O . LEU A 1 439 ? 19.031 2.324 -14.836 1 74.12 439 LEU A O 1
ATOM 3388 N N . ASP A 1 440 ? 17 2.129 -16.016 1 61.41 440 ASP A N 1
ATOM 3389 C CA . ASP A 1 440 ? 17.672 2.123 -17.312 1 61.41 440 ASP A CA 1
ATOM 3390 C C . ASP A 1 440 ? 17.875 3.545 -17.828 1 61.41 440 ASP A C 1
ATOM 3392 O O . ASP A 1 440 ? 18.375 3.742 -18.938 1 61.41 440 ASP A O 1
ATOM 3396 N N . SER A 1 441 ? 17.312 4.539 -17.094 1 53.53 441 SER A N 1
ATOM 3397 C CA . SER A 1 441 ? 17.453 5.871 -17.672 1 53.53 441 SER A CA 1
ATOM 3398 C C . SER A 1 441 ? 18.734 6.551 -17.172 1 53.53 441 SER A C 1
ATOM 3400 O O . SER A 1 441 ? 19.188 6.293 -16.062 1 53.53 441 SER A O 1
ATOM 3402 N N . MET B 1 1 ? -34.344 -12.609 -6.625 1 83.56 1 MET B N 1
ATOM 3403 C CA . MET B 1 1 ? -33.562 -13.812 -6.949 1 83.56 1 MET B CA 1
ATOM 3404 C C . MET B 1 1 ? -32.094 -13.633 -6.602 1 83.56 1 MET B C 1
ATOM 3406 O O . MET B 1 1 ? -31.594 -12.508 -6.59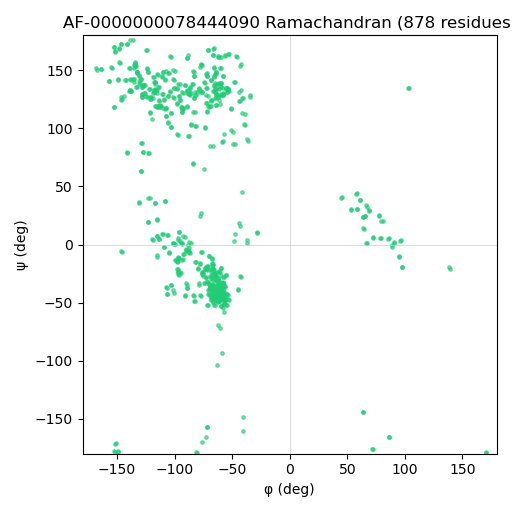8 1 83.56 1 MET B O 1
ATOM 3410 N N . PRO B 1 2 ? -31.484 -14.742 -6.281 1 93.44 2 PRO B N 1
ATOM 3411 C CA . PRO B 1 2 ? -30.047 -14.633 -5.957 1 93.44 2 PRO B CA 1
ATOM 3412 C C . PRO B 1 2 ? -29.188 -14.367 -7.188 1 93.44 2 PRO B C 1
ATOM 3414 O O . PRO B 1 2 ? -29.547 -14.75 -8.297 1 93.44 2 PRO B O 1
ATOM 3417 N N . LEU B 1 3 ? -28.141 -13.641 -6.98 1 95.62 3 LEU B N 1
ATOM 3418 C CA . LEU B 1 3 ? -27.125 -13.5 -8.016 1 95.62 3 LEU B CA 1
ATOM 3419 C C . LEU B 1 3 ? -26.469 -14.844 -8.312 1 95.62 3 LEU B C 1
ATOM 3421 O O . LEU B 1 3 ? -25.969 -15.508 -7.398 1 95.62 3 LEU B O 1
ATOM 3425 N N . ARG B 1 4 ? -26.547 -15.32 -9.531 1 96.81 4 ARG B N 1
ATOM 3426 C CA . ARG B 1 4 ? -25.938 -16.594 -9.914 1 96.81 4 ARG B CA 1
ATOM 3427 C C . ARG B 1 4 ? -24.531 -16.375 -10.484 1 96.81 4 ARG B C 1
ATOM 3429 O O . ARG B 1 4 ? -24.375 -15.75 -11.539 1 96.81 4 ARG B O 1
ATOM 3436 N N . ILE B 1 5 ? -23.531 -16.938 -9.797 1 98.44 5 ILE B N 1
ATOM 3437 C CA . ILE B 1 5 ? -22.141 -16.766 -10.195 1 98.44 5 ILE B CA 1
ATOM 3438 C C . ILE B 1 5 ? -21.562 -18.109 -10.625 1 98.44 5 ILE B C 1
ATOM 3440 O O . ILE B 1 5 ? -21.562 -19.078 -9.852 1 98.44 5 ILE B O 1
ATOM 3444 N N . GLY B 1 6 ? -21.109 -18.219 -11.898 1 98.5 6 GLY B N 1
ATOM 3445 C CA . GLY B 1 6 ? -20.375 -19.391 -12.383 1 98.5 6 GLY B CA 1
ATOM 3446 C C . GLY B 1 6 ? -18.875 -19.156 -12.453 1 98.5 6 GLY B C 1
ATOM 3447 O O . GLY B 1 6 ? -18.406 -18.188 -13.047 1 98.5 6 GLY B O 1
ATOM 3448 N N . ILE B 1 7 ? -18.109 -20.047 -11.82 1 98.88 7 ILE B N 1
ATOM 3449 C CA . ILE B 1 7 ? -16.656 -19.969 -11.844 1 98.88 7 ILE B CA 1
ATOM 3450 C C . ILE B 1 7 ? -16.094 -21.125 -12.672 1 98.88 7 ILE B C 1
ATOM 3452 O O . ILE B 1 7 ? -16.5 -22.281 -12.492 1 98.88 7 ILE B O 1
ATOM 3456 N N . VAL B 1 8 ? -15.203 -20.797 -13.625 1 98.5 8 VAL B N 1
ATOM 3457 C CA . VAL B 1 8 ? -14.578 -21.828 -14.453 1 98.5 8 VAL B CA 1
ATOM 3458 C C . VAL B 1 8 ? -13.156 -22.078 -13.969 1 98.5 8 VAL B C 1
ATOM 3460 O O . VAL B 1 8 ? -12.273 -21.25 -14.148 1 98.5 8 VAL B O 1
ATOM 3463 N N . GLY B 1 9 ? -12.898 -23.266 -13.438 1 97.44 9 GLY B N 1
ATOM 3464 C CA . GLY B 1 9 ? -11.625 -23.625 -12.836 1 97.44 9 GLY B CA 1
ATOM 3465 C C . GLY B 1 9 ? -11.664 -23.609 -11.32 1 97.44 9 GLY B C 1
ATOM 3466 O O . GLY B 1 9 ? -12.195 -22.688 -10.711 1 97.44 9 GLY B O 1
ATOM 3467 N N . ALA B 1 10 ? -11.078 -24.688 -10.703 1 97.06 10 ALA B N 1
ATOM 3468 C CA . ALA B 1 10 ? -11.07 -24.797 -9.25 1 97.06 10 ALA B CA 1
ATOM 3469 C C . ALA B 1 10 ? -9.672 -25.125 -8.734 1 97.06 10 ALA B C 1
ATOM 3471 O O . ALA B 1 10 ? -9.508 -25.922 -7.812 1 97.06 10 ALA B O 1
ATOM 3472 N N . GLY B 1 11 ? -8.672 -24.562 -9.391 1 95.75 11 GLY B N 1
ATOM 3473 C CA . GLY B 1 11 ? -7.336 -24.531 -8.805 1 95.75 11 GLY B CA 1
ATOM 3474 C C . GLY B 1 11 ? -7.219 -23.562 -7.641 1 95.75 11 GLY B C 1
ATOM 3475 O O . GLY B 1 11 ? -8.211 -23.234 -6.988 1 95.75 11 GLY B O 1
ATOM 3476 N N . LEU B 1 12 ? -6.02 -23.125 -7.367 1 96.38 12 LEU B N 1
ATOM 3477 C CA . LEU B 1 12 ? -5.785 -22.219 -6.246 1 96.38 12 LEU B CA 1
ATOM 3478 C C . LEU B 1 12 ? -6.617 -20.953 -6.379 1 96.38 12 LEU B C 1
ATOM 3480 O O . LEU B 1 12 ? -7.359 -20.594 -5.465 1 96.38 12 LEU B O 1
ATOM 3484 N N . VAL B 1 13 ? -6.555 -20.312 -7.52 1 97.88 13 VAL B N 1
ATOM 3485 C CA . VAL B 1 13 ? -7.242 -19.047 -7.738 1 97.88 13 VAL B CA 1
ATOM 3486 C C . VAL B 1 13 ? -8.75 -19.281 -7.789 1 97.88 13 VAL B C 1
ATOM 3488 O O . VAL B 1 13 ? -9.523 -18.516 -7.188 1 97.88 13 VAL B O 1
ATOM 3491 N N . GLY B 1 14 ? -9.188 -20.359 -8.484 1 98.31 14 GLY B N 1
ATOM 3492 C CA . GLY B 1 14 ? -10.602 -20.688 -8.531 1 98.31 14 GLY B CA 1
ATOM 3493 C C . GLY B 1 14 ? -11.195 -20.969 -7.168 1 98.31 14 GLY B C 1
ATOM 3494 O O . GLY B 1 14 ? -12.312 -20.531 -6.867 1 98.31 14 GLY B O 1
ATOM 3495 N N . SER B 1 15 ? -10.508 -21.703 -6.367 1 98.12 15 SER B N 1
ATOM 3496 C CA . SER B 1 15 ? -10.977 -21.984 -5.016 1 98.12 15 SER B CA 1
ATOM 3497 C C . SER B 1 15 ? -11.07 -20.719 -4.176 1 98.12 15 SER B C 1
ATOM 3499 O O . SER B 1 15 ? -11.992 -20.562 -3.379 1 98.12 15 SER B O 1
ATOM 3501 N N . ALA B 1 16 ? -10.07 -19.859 -4.324 1 98.69 16 ALA B N 1
ATOM 3502 C CA . ALA B 1 16 ? -10.125 -18.562 -3.641 1 98.69 16 ALA B CA 1
ATOM 3503 C C . ALA B 1 16 ? -11.336 -17.766 -4.098 1 98.69 16 ALA B C 1
ATOM 3505 O O . ALA B 1 16 ? -11.969 -17.062 -3.293 1 98.69 16 ALA B O 1
ATOM 3506 N N . ALA B 1 17 ? -11.625 -17.812 -5.379 1 98.88 17 ALA B N 1
ATOM 3507 C CA . ALA B 1 17 ? -12.805 -17.141 -5.898 1 98.88 17 ALA B CA 1
ATOM 3508 C C . ALA B 1 17 ? -14.078 -17.656 -5.238 1 98.88 17 ALA B C 1
ATOM 3510 O O . ALA B 1 17 ? -14.938 -16.875 -4.828 1 98.88 17 ALA B O 1
ATOM 3511 N N . VAL B 1 18 ? -14.195 -18.984 -5.145 1 98.81 18 VAL B N 1
ATOM 3512 C CA . VAL B 1 18 ? -15.359 -19.578 -4.508 1 98.81 18 VAL B CA 1
ATOM 3513 C C . VAL B 1 18 ? -15.477 -19.094 -3.066 1 98.81 18 VAL B C 1
ATOM 3515 O O . VAL B 1 18 ? -16.547 -18.656 -2.635 1 98.81 18 VAL B O 1
ATOM 3518 N N . LEU B 1 19 ? -14.367 -19.094 -2.328 1 98.69 19 LEU B N 1
ATOM 3519 C CA . LEU B 1 19 ? -14.359 -18.688 -0.928 1 98.69 19 LEU B CA 1
ATOM 3520 C C . LEU B 1 19 ? -14.797 -17.234 -0.781 1 98.69 19 LEU B C 1
ATOM 3522 O O . LEU B 1 19 ? -15.641 -16.922 0.057 1 98.69 19 LEU B O 1
ATOM 3526 N N . ALA B 1 20 ? -14.219 -16.359 -1.569 1 98.75 20 ALA B N 1
ATOM 3527 C CA . ALA B 1 20 ? -14.508 -14.938 -1.46 1 98.75 20 ALA B CA 1
ATOM 3528 C C . ALA B 1 20 ? -15.953 -14.633 -1.855 1 98.75 20 ALA B C 1
ATOM 3530 O O . ALA B 1 20 ? -16.688 -13.992 -1.103 1 98.75 20 ALA B O 1
ATOM 3531 N N . LEU B 1 21 ? -16.391 -15.156 -3.018 1 98.75 21 LEU B N 1
ATOM 3532 C CA . LEU B 1 21 ? -17.672 -14.766 -3.602 1 98.75 21 LEU B CA 1
ATOM 3533 C C . LEU B 1 21 ? -18.828 -15.438 -2.867 1 98.75 21 LEU B C 1
ATOM 3535 O O . LEU B 1 21 ? -19.969 -14.961 -2.916 1 98.75 21 LEU B O 1
ATOM 3539 N N . SER B 1 22 ? -18.609 -16.547 -2.205 1 98.19 22 SER B N 1
ATOM 3540 C CA . SER B 1 22 ? -19.641 -17.219 -1.431 1 98.19 22 SER B CA 1
ATOM 3541 C C . SER B 1 22 ? -20.062 -16.391 -0.219 1 98.19 22 SER B C 1
ATOM 3543 O O . SER B 1 22 ? -21.078 -16.672 0.412 1 98.19 22 SER B O 1
ATOM 3545 N N . ARG B 1 23 ? -19.328 -15.391 0.099 1 97.25 23 ARG B N 1
ATOM 3546 C CA . ARG B 1 23 ? -19.641 -14.516 1.229 1 97.25 23 ARG B CA 1
ATOM 3547 C C . ARG B 1 23 ? -20.688 -13.477 0.854 1 97.25 23 ARG B C 1
ATOM 3549 O O . ARG B 1 23 ? -21.234 -12.797 1.725 1 97.25 23 ARG B O 1
ATOM 3556 N N . LEU B 1 24 ? -20.938 -13.289 -0.396 1 97.62 24 LEU B N 1
ATOM 3557 C CA . LEU B 1 24 ? -21.922 -12.32 -0.853 1 97.62 24 LEU B CA 1
ATOM 3558 C C . LEU B 1 24 ? -23.312 -12.703 -0.393 1 97.62 24 LEU B C 1
ATOM 3560 O O . LEU B 1 24 ? -23.719 -13.867 -0.516 1 97.62 24 LEU B O 1
ATOM 3564 N N . PRO B 1 25 ? -24.062 -11.75 0.128 1 95.69 25 PRO B N 1
ATOM 3565 C CA . PRO B 1 25 ? -25.453 -12.047 0.466 1 95.69 25 PRO B CA 1
ATOM 3566 C C . PRO B 1 25 ? -26.328 -12.289 -0.768 1 95.69 25 PRO B C 1
ATOM 3568 O O . PRO B 1 25 ? -26.141 -11.633 -1.795 1 95.69 25 PRO B O 1
ATOM 3571 N N . ASP B 1 26 ? -27.234 -13.227 -0.685 1 95.12 26 ASP B N 1
ATOM 3572 C CA . ASP B 1 26 ? -28.219 -13.516 -1.726 1 95.12 26 ASP B CA 1
ATOM 3573 C C . ASP B 1 26 ? -27.531 -13.852 -3.049 1 95.12 26 ASP B C 1
ATOM 3575 O O . ASP B 1 26 ? -27.859 -13.281 -4.09 1 95.12 26 ASP B O 1
ATOM 3579 N N . ALA B 1 27 ? -26.484 -14.672 -2.969 1 96.69 27 ALA B N 1
ATOM 3580 C CA . ALA B 1 27 ? -25.75 -15.133 -4.148 1 96.69 27 ALA B CA 1
ATOM 3581 C C . ALA B 1 27 ? -25.562 -16.641 -4.125 1 96.69 27 ALA B C 1
ATOM 3583 O O . ALA B 1 27 ? -25.453 -17.25 -3.053 1 96.69 27 ALA B O 1
ATOM 3584 N N . GLU B 1 28 ? -25.594 -17.25 -5.266 1 97.25 28 GLU B N 1
ATOM 3585 C CA . GLU B 1 28 ? -25.281 -18.656 -5.484 1 97.25 28 GLU B CA 1
ATOM 3586 C C . GLU B 1 28 ? -24.016 -18.812 -6.32 1 97.25 28 GLU B C 1
ATOM 3588 O O . GLU B 1 28 ? -23.953 -18.328 -7.449 1 97.25 28 GLU B O 1
ATOM 3593 N N . VAL B 1 29 ? -23.094 -19.547 -5.762 1 98.44 29 VAL B N 1
ATOM 3594 C CA . VAL B 1 29 ? -21.781 -19.688 -6.406 1 98.44 29 VAL B CA 1
ATOM 3595 C C . VAL B 1 29 ? -21.531 -21.156 -6.738 1 98.44 29 VAL B C 1
ATOM 3597 O O . VAL B 1 29 ? -21.688 -22.031 -5.879 1 98.44 29 VAL B O 1
ATOM 3600 N N . VAL B 1 30 ? -21.141 -21.438 -7.973 1 98.12 30 VAL B N 1
ATOM 3601 C CA . VAL B 1 30 ? -20.766 -22.781 -8.375 1 98.12 30 VAL B CA 1
ATOM 3602 C C . VAL B 1 30 ? -19.516 -22.734 -9.258 1 98.12 30 VAL B C 1
ATOM 3604 O O . VAL B 1 30 ? -19.438 -21.922 -10.18 1 98.12 30 VAL B O 1
ATOM 3607 N N . ALA B 1 31 ? -18.594 -23.578 -8.914 1 98.56 31 ALA B N 1
ATOM 3608 C CA . ALA B 1 31 ? -17.391 -23.688 -9.727 1 98.56 31 ALA B CA 1
ATOM 3609 C C . ALA B 1 31 ? -17.344 -25.016 -10.469 1 98.56 31 ALA B C 1
ATOM 3611 O O . ALA B 1 31 ? -17.844 -26.031 -9.977 1 98.56 31 ALA B O 1
ATOM 3612 N N . PHE B 1 32 ? -16.75 -24.984 -11.625 1 96.88 32 PHE B N 1
ATOM 3613 C CA . PHE B 1 32 ? -16.625 -26.172 -12.469 1 96.88 32 PHE B CA 1
ATOM 3614 C C . PHE B 1 32 ? -15.148 -26.469 -12.75 1 96.88 32 PHE B C 1
ATOM 3616 O O . PHE B 1 32 ? -14.406 -25.594 -13.188 1 96.88 32 PHE B O 1
ATOM 3623 N N . GLU B 1 33 ? -14.719 -27.656 -12.453 1 96.12 33 GLU B N 1
ATOM 3624 C CA . GLU B 1 33 ? -13.352 -28.125 -12.672 1 96.12 33 GLU B CA 1
ATOM 3625 C C . GLU B 1 33 ? -13.32 -29.297 -13.648 1 96.12 33 GLU B C 1
ATOM 3627 O O . GLU B 1 33 ? -14.133 -30.219 -13.547 1 96.12 33 GLU B O 1
ATOM 3632 N N . LYS B 1 34 ? -12.414 -29.188 -14.609 1 93.5 34 LYS B N 1
ATOM 3633 C CA . LYS B 1 34 ? -12.328 -30.219 -15.641 1 93.5 34 LYS B CA 1
ATOM 3634 C C . LYS B 1 34 ? -11.812 -31.531 -15.07 1 93.5 34 LYS B C 1
ATOM 3636 O O . LYS B 1 34 ? -12.195 -32.594 -15.523 1 93.5 34 LYS B O 1
ATOM 3641 N N . ALA B 1 35 ? -10.883 -31.484 -14.125 1 92.69 35 ALA B N 1
ATOM 3642 C CA . ALA B 1 35 ? -10.328 -32.688 -13.516 1 92.69 35 ALA B CA 1
ATOM 3643 C C . ALA B 1 35 ? -11.391 -33.438 -12.703 1 92.69 35 ALA B C 1
ATOM 3645 O O . ALA B 1 35 ? -12.312 -32.812 -12.164 1 92.69 35 ALA B O 1
ATOM 3646 N N . PRO B 1 36 ? -11.273 -34.719 -12.555 1 93 36 PRO B N 1
ATOM 3647 C CA . PRO B 1 36 ? -12.266 -35.5 -11.82 1 93 36 PRO B CA 1
ATOM 3648 C C . PRO B 1 36 ? -12.211 -35.281 -10.312 1 93 36 PRO B C 1
ATOM 3650 O O . PRO B 1 36 ? -13.172 -35.562 -9.602 1 93 36 PRO B O 1
ATOM 3653 N N . SER B 1 37 ? -11.023 -34.781 -9.836 1 92.31 37 SER B N 1
ATOM 3654 C CA . SER B 1 37 ? -10.844 -34.469 -8.422 1 92.31 37 SER B CA 1
ATOM 3655 C C . SER B 1 37 ? -9.805 -33.375 -8.227 1 92.31 37 SER B C 1
ATOM 3657 O O . SER B 1 37 ? -9.133 -32.969 -9.18 1 92.31 37 SER B O 1
ATOM 3659 N N . ALA B 1 38 ? -9.797 -32.938 -6.977 1 88.25 38 ALA B N 1
ATOM 3660 C CA . ALA B 1 38 ? -8.812 -31.922 -6.645 1 88.25 38 ALA B CA 1
ATOM 3661 C C . ALA B 1 38 ? -7.391 -32.438 -6.855 1 88.25 38 ALA B C 1
ATOM 3663 O O . ALA B 1 38 ? -7.055 -33.531 -6.43 1 88.25 38 ALA B O 1
ATOM 3664 N N . ARG B 1 39 ? -6.684 -31.641 -7.691 1 78 39 ARG B N 1
ATOM 3665 C CA . ARG B 1 39 ? -5.293 -32.031 -7.895 1 78 39 ARG B CA 1
ATOM 3666 C C . ARG B 1 39 ? -4.402 -30.812 -8.102 1 78 39 ARG B C 1
ATOM 3668 O O . ARG B 1 39 ? -4.824 -29.828 -8.719 1 78 39 ARG B O 1
ATOM 3675 N N . GLU B 1 40 ? -3.406 -30.719 -7.359 1 69.81 40 GLU B N 1
ATOM 3676 C CA . GLU B 1 40 ? -2.328 -29.766 -7.621 1 69.81 40 GLU B CA 1
ATOM 3677 C C . GLU B 1 40 ? -1 -30.484 -7.84 1 69.81 40 GLU B C 1
ATOM 3679 O O . GLU B 1 40 ? -0.739 -31.516 -7.215 1 69.81 40 GLU B O 1
ATOM 3684 N N . ALA B 1 41 ? -0.371 -30.156 -9.016 1 64 41 ALA B N 1
ATOM 3685 C CA . ALA B 1 41 ? 0.951 -30.719 -9.281 1 64 41 ALA B CA 1
ATOM 3686 C C . ALA B 1 41 ? 1.994 -30.125 -8.328 1 64 41 ALA B C 1
ATOM 3688 O O . ALA B 1 41 ? 1.863 -28.984 -7.879 1 64 41 ALA B O 1
ATOM 3689 N N . GLY B 1 42 ? 2.812 -30.859 -7.488 1 62.75 42 GLY B N 1
ATOM 3690 C CA . GLY B 1 42 ? 3.783 -30.906 -6.406 1 62.75 42 GLY B CA 1
ATOM 3691 C C . GLY B 1 42 ? 4.84 -29.828 -6.504 1 62.75 42 GLY B C 1
ATOM 3692 O O . GLY B 1 42 ? 6 -30.047 -6.145 1 62.75 42 GLY B O 1
ATOM 3693 N N . ALA B 1 43 ? 4.27 -28.484 -6.824 1 80.31 43 ALA B N 1
ATOM 3694 C CA . ALA B 1 43 ? 5.32 -27.469 -6.789 1 80.31 43 ALA B CA 1
ATOM 3695 C C . ALA B 1 43 ? 5.188 -26.578 -5.551 1 80.31 43 ALA B C 1
ATOM 3697 O O . ALA B 1 43 ? 4.227 -26.719 -4.789 1 80.31 43 ALA B O 1
ATOM 3698 N N . TRP B 1 44 ? 6.352 -26.156 -5.152 1 89.62 44 TRP B N 1
ATOM 3699 C CA . TRP B 1 44 ? 6.277 -25.25 -4.02 1 89.62 44 TRP B CA 1
ATOM 3700 C C . TRP B 1 44 ? 5.84 -23.859 -4.473 1 89.62 44 TRP B C 1
ATOM 3702 O O . TRP B 1 44 ? 5.797 -23.578 -5.672 1 89.62 44 TRP B O 1
ATOM 3712 N N . ILE B 1 45 ? 5.266 -23.109 -3.58 1 93.88 45 ILE B N 1
ATOM 3713 C CA . ILE B 1 45 ? 4.664 -21.812 -3.861 1 93.88 45 ILE B CA 1
ATOM 3714 C C . ILE B 1 45 ? 5.078 -20.812 -2.789 1 93.88 45 ILE B C 1
ATOM 3716 O O . ILE B 1 45 ? 5.215 -21.172 -1.615 1 93.88 45 ILE B O 1
ATOM 3720 N N . SER B 1 46 ? 5.336 -19.641 -3.285 1 95.5 46 SER B N 1
ATOM 3721 C CA . SER B 1 46 ? 5.57 -18.531 -2.371 1 95.5 46 SER B CA 1
ATOM 3722 C C . SER B 1 46 ? 4.262 -17.844 -1.995 1 95.5 46 SER B C 1
ATOM 3724 O O . SER B 1 46 ? 3.416 -17.594 -2.857 1 95.5 46 SER B O 1
ATOM 3726 N N . LEU B 1 47 ? 4.078 -17.625 -0.721 1 97.06 47 LEU B N 1
ATOM 3727 C CA . LEU B 1 47 ? 3 -16.781 -0.213 1 97.06 47 LEU B CA 1
ATOM 3728 C C . LEU B 1 47 ? 3.504 -15.375 0.086 1 97.06 47 LEU B C 1
ATOM 3730 O O . LEU B 1 47 ? 4.012 -15.117 1.18 1 97.06 47 LEU B O 1
ATOM 3734 N N . THR B 1 48 ? 3.334 -14.477 -0.883 1 97.56 48 THR B N 1
ATOM 3735 C CA . THR B 1 48 ? 3.768 -13.102 -0.682 1 97.56 48 THR B CA 1
ATOM 3736 C C . THR B 1 48 ? 2.859 -12.383 0.316 1 97.56 48 THR B C 1
ATOM 3738 O O . THR B 1 48 ? 1.791 -12.891 0.663 1 97.56 48 THR B O 1
ATOM 3741 N N . VAL B 1 49 ? 3.266 -11.227 0.787 1 98.19 49 VAL B N 1
ATOM 3742 C CA . VAL B 1 49 ? 2.473 -10.422 1.707 1 98.19 49 VAL B CA 1
ATOM 3743 C C . VAL B 1 49 ? 1.124 -10.086 1.071 1 98.19 49 VAL B C 1
ATOM 3745 O O . VAL B 1 49 ? 0.087 -10.141 1.736 1 98.19 49 VAL B O 1
ATOM 3748 N N . THR B 1 50 ? 1.106 -9.773 -0.222 1 98.12 50 THR B N 1
ATOM 3749 C CA . THR B 1 50 ? -0.121 -9.5 -0.962 1 98.12 50 THR B CA 1
ATOM 3750 C C . THR B 1 50 ? -1.1 -10.664 -0.831 1 98.12 50 THR B C 1
ATOM 3752 O O . THR B 1 50 ? -2.268 -10.469 -0.491 1 98.12 50 THR B O 1
ATOM 3755 N N . GLY B 1 51 ? -0.599 -11.859 -1.127 1 98.25 51 GLY B N 1
ATOM 3756 C CA . GLY B 1 51 ? -1.441 -13.039 -1.027 1 98.25 51 GLY B CA 1
ATOM 3757 C C . GLY B 1 51 ? -1.926 -13.312 0.384 1 98.25 51 GLY B C 1
ATOM 3758 O O . GLY B 1 51 ? -3.088 -13.664 0.591 1 98.25 51 GLY B O 1
ATOM 3759 N N . LEU B 1 52 ? -1.065 -13.117 1.359 1 98.44 52 LEU B N 1
ATOM 3760 C CA . LEU B 1 52 ? -1.394 -13.391 2.754 1 98.44 52 LEU B CA 1
ATOM 3761 C C . LEU B 1 52 ? -2.439 -12.406 3.27 1 98.44 52 LEU B C 1
ATOM 3763 O O . LEU B 1 52 ? -3.318 -12.781 4.047 1 98.44 52 LEU B O 1
ATOM 3767 N N . LYS B 1 53 ? -2.342 -11.133 2.838 1 98.25 53 LYS B N 1
ATOM 3768 C CA . LYS B 1 53 ? -3.344 -10.141 3.221 1 98.25 53 LYS B CA 1
ATOM 3769 C C . LYS B 1 53 ? -4.738 -10.562 2.764 1 98.25 53 LYS B C 1
ATOM 3771 O O . LYS B 1 53 ? -5.73 -10.297 3.445 1 98.25 53 LYS B O 1
ATOM 3776 N N . VAL B 1 54 ? -4.824 -11.242 1.646 1 98.31 54 VAL B N 1
ATOM 3777 C CA . VAL B 1 54 ? -6.105 -11.688 1.108 1 98.31 54 VAL B CA 1
ATOM 3778 C C . VAL B 1 54 ? -6.523 -12.992 1.781 1 98.31 54 VAL B C 1
ATOM 3780 O O . VAL B 1 54 ? -7.641 -13.102 2.291 1 98.31 54 VAL B O 1
ATOM 3783 N N . LEU B 1 55 ? -5.609 -13.953 1.841 1 98.38 55 LEU B N 1
ATOM 3784 C CA . LEU B 1 55 ? -5.93 -15.281 2.354 1 98.38 55 LEU B CA 1
ATOM 3785 C C . LEU B 1 55 ? -6.383 -15.203 3.807 1 98.38 55 LEU B C 1
ATOM 3787 O O . LEU B 1 55 ? -7.281 -15.945 4.219 1 98.38 55 LEU B O 1
ATOM 3791 N N . THR B 1 56 ? -5.82 -14.305 4.59 1 97.38 56 THR B N 1
ATOM 3792 C CA . THR B 1 56 ? -6.145 -14.211 6.008 1 97.38 56 THR B CA 1
ATOM 3793 C C . THR B 1 56 ? -7.551 -13.648 6.203 1 97.38 56 THR B C 1
ATOM 3795 O O . THR B 1 56 ? -8.117 -13.75 7.297 1 97.38 56 THR B O 1
ATOM 3798 N N . LYS B 1 57 ? -8.086 -13.016 5.195 1 96.44 57 LYS B N 1
ATOM 3799 C CA . LYS B 1 57 ? -9.477 -12.562 5.25 1 96.44 57 LYS B CA 1
ATOM 3800 C C . LYS B 1 57 ? -10.438 -13.711 4.957 1 96.44 57 LYS B C 1
ATOM 3802 O O . LYS B 1 57 ? -11.617 -13.633 5.309 1 96.44 57 LYS B O 1
ATOM 3807 N N . LEU B 1 58 ? -9.969 -14.75 4.324 1 97.31 58 LEU B N 1
ATOM 3808 C CA . LEU B 1 58 ? -10.812 -15.844 3.863 1 97.31 58 LEU B CA 1
ATOM 3809 C C . LEU B 1 58 ? -10.68 -17.047 4.777 1 97.31 58 LEU B C 1
ATOM 3811 O O . LEU B 1 58 ? -11.617 -17.844 4.914 1 97.31 58 LEU B O 1
ATOM 3815 N N . ILE B 1 59 ? -9.469 -17.25 5.297 1 97.31 59 ILE B N 1
ATOM 3816 C CA . ILE B 1 59 ? -9.094 -18.406 6.105 1 97.31 59 ILE B CA 1
ATOM 3817 C C . ILE B 1 59 ? -8.43 -17.938 7.398 1 97.31 59 ILE B C 1
ATOM 3819 O O . ILE B 1 59 ? -7.68 -16.953 7.402 1 97.31 59 ILE B O 1
ATOM 3823 N N . PRO B 1 60 ? -8.703 -18.656 8.578 1 96.94 60 PRO B N 1
ATOM 3824 C CA . PRO B 1 60 ? -8 -18.281 9.805 1 96.94 60 PRO B CA 1
ATOM 3825 C C . PRO B 1 60 ? -6.484 -18.281 9.641 1 96.94 60 PRO B C 1
ATOM 3827 O O . PRO B 1 60 ? -5.914 -19.25 9.141 1 96.94 60 PRO B O 1
ATOM 3830 N N . PRO B 1 61 ? -5.84 -17.219 10.07 1 96.56 61 PRO B N 1
ATOM 3831 C CA . PRO B 1 61 ? -4.395 -17.078 9.867 1 96.56 61 PRO B CA 1
ATOM 3832 C C . PRO B 1 61 ? -3.6 -18.234 10.477 1 96.56 61 PRO B C 1
ATOM 3834 O O . PRO B 1 61 ? -2.578 -18.641 9.922 1 96.56 61 PRO B O 1
ATOM 3837 N N . ALA B 1 62 ? -4.078 -18.766 11.555 1 97.12 62 ALA B N 1
ATOM 3838 C CA . ALA B 1 62 ? -3.373 -19.844 12.234 1 97.12 62 ALA B CA 1
ATOM 3839 C C . ALA B 1 62 ? -3.283 -21.078 11.336 1 97.12 62 ALA B C 1
ATOM 3841 O O . ALA B 1 62 ? -2.289 -21.812 11.375 1 97.12 62 ALA B O 1
ATOM 3842 N N . GLU B 1 63 ? -4.309 -21.344 10.547 1 98.25 63 GLU B N 1
ATOM 3843 C CA . GLU B 1 63 ? -4.316 -22.5 9.656 1 98.25 63 GLU B CA 1
ATOM 3844 C C . GLU B 1 63 ? -3.326 -22.312 8.508 1 98.25 63 GLU B C 1
ATOM 3846 O O . GLU B 1 63 ? -2.709 -23.281 8.055 1 98.25 63 GLU B O 1
ATOM 3851 N N . ILE B 1 64 ? -3.164 -21.078 8.047 1 98.25 64 ILE B N 1
ATOM 3852 C CA . ILE B 1 64 ? -2.182 -20.781 7.008 1 98.25 64 ILE B CA 1
ATOM 3853 C C . ILE B 1 64 ? -0.772 -20.969 7.562 1 98.25 64 ILE B C 1
ATOM 3855 O O . ILE B 1 64 ? 0.062 -21.625 6.938 1 98.25 64 ILE B O 1
ATOM 3859 N N . SER B 1 65 ? -0.577 -20.422 8.766 1 97.5 65 SER B N 1
ATOM 3860 C CA . SER B 1 65 ? 0.735 -20.5 9.398 1 97.5 65 SER B CA 1
ATOM 3861 C C . SER B 1 65 ? 1.141 -21.938 9.672 1 97.5 65 SER B C 1
ATOM 3863 O O . SER B 1 65 ? 2.322 -22.281 9.602 1 97.5 65 SER B O 1
ATOM 3865 N N . ALA B 1 66 ? 0.208 -22.797 9.875 1 97.88 66 ALA B N 1
ATOM 3866 C CA . ALA B 1 66 ? 0.473 -24.188 10.211 1 97.88 66 ALA B CA 1
ATOM 3867 C C . ALA B 1 66 ? 1.107 -24.922 9.039 1 97.88 66 ALA B C 1
ATOM 3869 O O . ALA B 1 66 ? 1.807 -25.922 9.227 1 97.88 66 ALA B O 1
ATOM 3870 N N . ILE B 1 67 ? 0.962 -24.438 7.836 1 97.69 67 ILE B N 1
ATOM 3871 C CA . ILE B 1 67 ? 1.48 -25.172 6.688 1 97.69 67 ILE B CA 1
ATOM 3872 C C . ILE B 1 67 ? 2.586 -24.375 6.016 1 97.69 67 ILE B C 1
ATOM 3874 O O . ILE B 1 67 ? 3.047 -24.719 4.926 1 97.69 67 ILE B O 1
ATOM 3878 N N . ALA B 1 68 ? 3.012 -23.281 6.59 1 97.56 68 ALA B N 1
ATOM 3879 C CA . ALA B 1 68 ? 3.936 -22.359 5.93 1 97.56 68 ALA B CA 1
ATOM 3880 C C . ALA B 1 68 ? 5.277 -22.312 6.66 1 97.56 68 ALA B C 1
ATOM 3882 O O . ALA B 1 68 ? 5.332 -22.469 7.883 1 97.56 68 ALA B O 1
ATOM 3883 N N . TYR B 1 69 ? 6.324 -22.141 5.91 1 97.75 69 TYR B N 1
ATOM 3884 C CA . TYR B 1 69 ? 7.652 -21.828 6.43 1 97.75 69 TYR B CA 1
ATOM 3885 C C . TYR B 1 69 ? 7.957 -20.344 6.301 1 97.75 69 TYR B C 1
ATOM 3887 O O . TYR B 1 69 ? 7.664 -19.734 5.273 1 97.75 69 TYR B O 1
ATOM 3895 N N . ARG B 1 70 ? 8.492 -19.781 7.371 1 96.56 70 ARG B N 1
ATOM 3896 C CA . ARG B 1 70 ? 9.008 -18.406 7.375 1 96.56 70 ARG B CA 1
ATOM 3897 C C . ARG B 1 70 ? 10.438 -18.375 7.895 1 96.56 70 ARG B C 1
ATOM 3899 O O . ARG B 1 70 ? 10.781 -19.062 8.859 1 96.56 70 ARG B O 1
ATOM 3906 N N . PRO B 1 71 ? 11.242 -17.531 7.133 1 94.5 71 PRO B N 1
ATOM 3907 C CA . PRO B 1 71 ? 12.594 -17.391 7.68 1 94.5 71 PRO B CA 1
ATOM 3908 C C . PRO B 1 71 ? 12.617 -16.688 9.031 1 94.5 71 PRO B C 1
ATOM 3910 O O . PRO B 1 71 ? 11.836 -15.75 9.25 1 94.5 71 PRO B O 1
ATOM 3913 N N . PRO B 1 72 ? 13.492 -17.078 9.898 1 89.62 72 PRO B N 1
ATOM 3914 C CA . PRO B 1 72 ? 13.5 -16.531 11.258 1 89.62 72 PRO B CA 1
ATOM 3915 C C . PRO B 1 72 ? 13.867 -15.055 11.289 1 89.62 72 PRO B C 1
ATOM 3917 O O . PRO B 1 72 ? 13.469 -14.336 12.211 1 89.62 72 PRO B O 1
ATOM 3920 N N . ASP B 1 73 ? 14.594 -14.469 10.383 1 91.38 73 ASP B N 1
ATOM 3921 C CA . ASP B 1 73 ? 15.07 -13.086 10.438 1 91.38 73 ASP B CA 1
ATOM 3922 C C . ASP B 1 73 ? 14.289 -12.195 9.477 1 91.38 73 ASP B C 1
ATOM 3924 O O . ASP B 1 73 ? 14.688 -11.062 9.203 1 91.38 73 ASP B O 1
ATOM 3928 N N . ARG B 1 74 ? 13.234 -12.68 8.867 1 93.56 74 ARG B N 1
ATOM 3929 C CA . ARG B 1 74 ? 12.344 -11.969 7.953 1 93.56 74 ARG B CA 1
ATOM 3930 C C . ARG B 1 74 ? 13.023 -11.727 6.609 1 93.56 74 ARG B C 1
ATOM 3932 O O . ARG B 1 74 ? 12.531 -10.938 5.797 1 93.56 74 ARG B O 1
ATOM 3939 N N . ALA B 1 75 ? 14.266 -12.305 6.434 1 95.06 75 ALA B N 1
ATOM 3940 C CA . ALA B 1 75 ? 14.867 -12.328 5.105 1 95.06 75 ALA B CA 1
ATOM 3941 C C . ALA B 1 75 ? 14.18 -13.359 4.211 1 95.06 75 ALA B C 1
ATOM 3943 O O . ALA B 1 75 ? 14.562 -14.531 4.211 1 95.06 75 ALA B O 1
ATOM 3944 N N . VAL B 1 76 ? 13.336 -12.891 3.381 1 95.44 76 VAL B N 1
ATOM 3945 C CA . VAL B 1 76 ? 12.383 -13.805 2.744 1 95.44 76 VAL B CA 1
ATOM 3946 C C . VAL B 1 76 ? 12.953 -14.281 1.408 1 95.44 76 VAL B C 1
ATOM 3948 O O . VAL B 1 76 ? 12.406 -15.203 0.793 1 95.44 76 VAL B O 1
ATOM 3951 N N . TYR B 1 77 ? 14 -13.664 0.898 1 94.88 77 TYR B N 1
ATOM 3952 C CA . TYR B 1 77 ? 14.68 -14.039 -0.336 1 94.88 77 TYR B CA 1
ATOM 3953 C C . TYR B 1 77 ? 16.141 -13.617 -0.306 1 94.88 77 TYR B C 1
ATOM 3955 O O . TYR B 1 77 ? 16.453 -12.422 -0.208 1 94.88 77 TYR B O 1
ATOM 3963 N N . VAL B 1 78 ? 17.047 -14.547 -0.378 1 95.69 78 VAL B N 1
ATOM 3964 C CA . VAL B 1 78 ? 18.469 -14.289 -0.346 1 95.69 78 VAL B CA 1
ATOM 3965 C C . VAL B 1 78 ? 19.094 -14.617 -1.703 1 95.69 78 VAL B C 1
ATOM 3967 O O . VAL B 1 78 ? 19 -15.75 -2.176 1 95.69 78 VAL B O 1
ATOM 3970 N N . THR B 1 79 ? 19.672 -13.633 -2.352 1 94.38 79 THR B N 1
ATOM 3971 C CA . THR B 1 79 ? 20.375 -13.844 -3.611 1 94.38 79 THR B CA 1
ATOM 3972 C C . THR B 1 79 ? 21.859 -14.086 -3.365 1 94.38 79 THR B C 1
ATOM 3974 O O . THR B 1 79 ? 22.516 -13.32 -2.66 1 94.38 79 THR B O 1
ATOM 3977 N N . ARG B 1 80 ? 22.344 -15.148 -3.979 1 95.06 80 ARG B N 1
ATOM 3978 C CA . ARG B 1 80 ? 23.734 -15.547 -3.779 1 95.06 80 ARG B CA 1
ATOM 3979 C C . ARG B 1 80 ? 24.484 -15.633 -5.109 1 95.06 80 ARG B C 1
ATOM 3981 O O . ARG B 1 80 ? 23.875 -15.891 -6.148 1 95.06 80 ARG B O 1
ATOM 3988 N N . HIS B 1 81 ? 25.797 -15.398 -4.992 1 93.62 81 HIS B N 1
ATOM 3989 C CA . HIS B 1 81 ? 26.656 -15.625 -6.137 1 93.62 81 HIS B CA 1
ATOM 3990 C C . HIS B 1 81 ? 26.688 -17.094 -6.527 1 93.62 81 HIS B C 1
ATOM 3992 O O . HIS B 1 81 ? 26.797 -17.969 -5.664 1 93.62 81 HIS B O 1
ATOM 3998 N N . TRP B 1 82 ? 26.656 -17.391 -7.746 1 93.69 82 TRP B N 1
ATOM 3999 C CA . TRP B 1 82 ? 26.453 -18.734 -8.273 1 93.69 82 TRP B CA 1
ATOM 4000 C C . TRP B 1 82 ? 27.594 -19.656 -7.859 1 93.69 82 TRP B C 1
ATOM 4002 O O . TRP B 1 82 ? 27.375 -20.828 -7.562 1 93.69 82 TRP B O 1
ATOM 4012 N N . ARG B 1 83 ? 28.781 -19.172 -7.781 1 93.44 83 ARG B N 1
ATOM 4013 C CA . ARG B 1 83 ? 29.953 -20.031 -7.598 1 93.44 83 ARG B CA 1
ATOM 4014 C C . ARG B 1 83 ? 30.422 -20.016 -6.141 1 93.44 83 ARG B C 1
ATOM 4016 O O . ARG B 1 83 ? 30.75 -21.062 -5.586 1 93.44 83 ARG B O 1
ATOM 4023 N N . THR B 1 84 ? 30.375 -18.828 -5.516 1 93.44 84 THR B N 1
ATOM 4024 C CA . THR B 1 84 ? 30.969 -18.703 -4.195 1 93.44 84 THR B CA 1
ATOM 4025 C C . THR B 1 84 ? 29.906 -18.828 -3.105 1 93.44 84 THR B C 1
ATOM 4027 O O . THR B 1 84 ? 30.234 -19.047 -1.938 1 93.44 84 THR B O 1
ATOM 4030 N N . GLY B 1 85 ? 28.719 -18.609 -3.441 1 94.5 85 GLY B N 1
ATOM 4031 C CA . GLY B 1 85 ? 27.656 -18.609 -2.443 1 94.5 85 GLY B CA 1
ATOM 4032 C C . GLY B 1 85 ? 27.594 -17.328 -1.636 1 94.5 85 GLY B C 1
ATOM 4033 O O . GLY B 1 85 ? 26.781 -17.219 -0.708 1 94.5 85 GLY B O 1
ATOM 4034 N N . ALA B 1 86 ? 28.406 -16.375 -2.023 1 93.75 86 ALA B N 1
ATOM 4035 C CA . ALA B 1 86 ? 28.375 -15.094 -1.326 1 93.75 86 ALA B CA 1
ATOM 4036 C C . ALA B 1 86 ? 27.016 -14.422 -1.459 1 93.75 86 ALA B C 1
ATOM 4038 O O . ALA B 1 86 ? 26.406 -14.453 -2.527 1 93.75 86 ALA B O 1
ATOM 4039 N N . VAL B 1 87 ? 26.562 -13.844 -0.336 1 94.88 87 VAL B N 1
ATOM 4040 C CA . VAL B 1 87 ? 25.281 -13.148 -0.357 1 94.88 87 VAL B CA 1
ATOM 4041 C C . VAL B 1 87 ? 25.406 -11.844 -1.137 1 94.88 87 VAL B C 1
ATOM 4043 O O . VAL B 1 87 ? 26.25 -11 -0.815 1 94.88 87 VAL B O 1
ATOM 4046 N N . LEU B 1 88 ? 24.594 -11.727 -2.178 1 91.81 88 LEU B N 1
ATOM 4047 C CA . LEU B 1 88 ? 24.531 -10.492 -2.955 1 91.81 88 LEU B CA 1
ATOM 4048 C C . LEU B 1 88 ? 23.469 -9.547 -2.408 1 91.81 88 LEU B C 1
ATOM 4050 O O . LEU B 1 88 ? 23.703 -8.336 -2.322 1 91.81 88 LEU B O 1
ATOM 4054 N N . LEU B 1 89 ? 22.375 -10.055 -2.109 1 92.5 89 LEU B N 1
ATOM 4055 C CA . LEU B 1 89 ? 21.234 -9.273 -1.653 1 92.5 89 LEU B CA 1
ATOM 4056 C C . LEU B 1 89 ? 20.375 -10.078 -0.683 1 92.5 89 LEU B C 1
ATOM 4058 O O . LEU B 1 89 ? 20.219 -11.289 -0.844 1 92.5 89 LEU B O 1
ATOM 4062 N N . ARG B 1 90 ? 19.844 -9.422 0.347 1 93.88 90 ARG B N 1
ATOM 4063 C CA . ARG B 1 90 ? 18.781 -9.945 1.202 1 93.88 90 ARG B CA 1
ATOM 4064 C C . ARG B 1 90 ? 17.531 -9.102 1.095 1 93.88 90 ARG B C 1
ATOM 4066 O O . ARG B 1 90 ? 17.562 -7.887 1.31 1 93.88 90 ARG B O 1
ATOM 4073 N N . ASN B 1 91 ? 16.5 -9.695 0.666 1 93.81 91 ASN B N 1
ATOM 4074 C CA . ASN B 1 91 ? 15.203 -9.031 0.656 1 93.81 91 ASN B CA 1
ATOM 4075 C C . ASN B 1 91 ? 14.383 -9.383 1.897 1 93.81 91 ASN B C 1
ATOM 4077 O O . ASN B 1 91 ? 14.195 -10.562 2.213 1 93.81 91 ASN B O 1
ATOM 4081 N N . TYR B 1 92 ? 13.898 -8.352 2.602 1 95.44 92 TYR B N 1
ATOM 4082 C CA . TYR B 1 92 ? 13.141 -8.531 3.836 1 95.44 92 TYR B CA 1
ATOM 4083 C C . TYR B 1 92 ? 11.68 -8.156 3.641 1 95.44 92 TYR B C 1
ATOM 4085 O O . TYR B 1 92 ? 11.359 -7.27 2.842 1 95.44 92 TYR B O 1
ATOM 4093 N N . SER B 1 93 ? 10.734 -8.891 4.316 1 96.5 93 SER B N 1
ATOM 4094 C CA . SER B 1 93 ? 9.398 -8.328 4.488 1 96.5 93 SER B CA 1
ATOM 4095 C C . SER B 1 93 ? 9.43 -7.07 5.348 1 96.5 93 SER B C 1
ATOM 4097 O O . SER B 1 93 ? 10.258 -6.957 6.254 1 96.5 93 SER B O 1
ATOM 4099 N N . SER B 1 94 ? 8.484 -6.129 5.051 1 95.81 94 SER B N 1
ATOM 4100 C CA . SER B 1 94 ? 8.484 -4.828 5.711 1 95.81 94 SER B CA 1
ATOM 4101 C C . SER B 1 94 ? 8.328 -4.98 7.223 1 95.81 94 SER B C 1
ATOM 4103 O O . SER B 1 94 ? 7.594 -5.852 7.691 1 95.81 94 SER B O 1
ATOM 4105 N N . ASP B 1 95 ? 8.859 -4.039 7.945 1 92.94 95 ASP B N 1
ATOM 4106 C CA . ASP B 1 95 ? 8.953 -4.098 9.398 1 92.94 95 ASP B CA 1
ATOM 4107 C C . ASP B 1 95 ? 7.586 -3.896 10.047 1 92.94 95 ASP B C 1
ATOM 4109 O O . ASP B 1 95 ? 7.336 -4.398 11.141 1 92.94 95 ASP B O 1
ATOM 4113 N N . HIS B 1 96 ? 6.734 -3.191 9.383 1 95.62 96 HIS B N 1
ATOM 4114 C CA . HIS B 1 96 ? 5.465 -2.834 10.008 1 95.62 96 HIS B CA 1
ATOM 4115 C C . HIS B 1 96 ? 4.504 -4.02 10.016 1 95.62 96 HIS B C 1
ATOM 4117 O O . HIS B 1 96 ? 3.463 -3.969 10.68 1 95.62 96 HIS B O 1
ATOM 4123 N N . LEU B 1 97 ? 4.859 -5.133 9.375 1 97.25 97 LEU B N 1
ATOM 4124 C CA . LEU B 1 97 ? 3.969 -6.277 9.227 1 97.25 97 LEU B CA 1
ATOM 4125 C C . LEU B 1 97 ? 4.035 -7.18 10.453 1 97.25 97 LEU B C 1
ATOM 4127 O O . LEU B 1 97 ? 5.117 -7.434 10.984 1 97.25 97 LEU B O 1
ATOM 4131 N N . LYS B 1 98 ? 2.877 -7.684 10.922 1 97.06 98 LYS B N 1
ATOM 4132 C CA . LYS B 1 98 ? 2.828 -8.773 11.898 1 97.06 98 LYS B CA 1
ATOM 4133 C C . LYS B 1 98 ? 3.453 -10.047 11.336 1 97.06 98 LYS B C 1
ATOM 4135 O O . LYS B 1 98 ? 3.549 -10.211 10.117 1 97.06 98 LYS B O 1
ATOM 4140 N N . ASP B 1 99 ? 3.795 -10.953 12.203 1 95.38 99 ASP B N 1
ATOM 4141 C CA . ASP B 1 99 ? 4.535 -12.148 11.812 1 95.38 99 ASP B CA 1
ATOM 4142 C C . ASP B 1 99 ? 3.725 -13 10.844 1 95.38 99 ASP B C 1
ATOM 4144 O O . ASP B 1 99 ? 4.273 -13.547 9.883 1 95.38 99 ASP B O 1
ATOM 4148 N N . ASP B 1 100 ? 2.469 -13.047 10.992 1 95.5 100 ASP B N 1
ATOM 4149 C CA . ASP B 1 100 ? 1.611 -13.906 10.18 1 95.5 100 ASP B CA 1
ATOM 4150 C C . ASP B 1 100 ? 1.531 -13.398 8.742 1 95.5 100 ASP B C 1
ATOM 4152 O O . ASP B 1 100 ? 1.064 -14.109 7.852 1 95.5 100 ASP B O 1
ATOM 4156 N N . TYR B 1 101 ? 2.062 -12.211 8.555 1 97.44 101 TYR B N 1
ATOM 4157 C CA . TYR B 1 101 ? 1.953 -11.617 7.23 1 97.44 101 TYR B CA 1
ATOM 4158 C C . TYR B 1 101 ? 3.307 -11.586 6.531 1 97.44 101 TYR B C 1
ATOM 4160 O O . TYR B 1 101 ? 3.406 -11.172 5.371 1 97.44 101 TYR B O 1
ATOM 4168 N N . VAL B 1 102 ? 4.355 -12.062 7.25 1 97.56 102 VAL B N 1
ATOM 4169 C CA . VAL B 1 102 ? 5.668 -12.18 6.621 1 97.56 102 VAL B CA 1
ATOM 4170 C C . VAL B 1 102 ? 5.605 -13.211 5.492 1 97.56 102 VAL B C 1
ATOM 4172 O O . VAL B 1 102 ? 4.996 -14.273 5.645 1 97.56 102 VAL B O 1
ATOM 4175 N N . GLN B 1 103 ? 6.16 -12.844 4.367 1 97.5 103 GLN B N 1
ATOM 4176 C CA . GLN B 1 103 ? 6.18 -13.75 3.225 1 97.5 103 GLN B CA 1
ATOM 4177 C C . GLN B 1 103 ? 6.648 -15.141 3.639 1 97.5 103 GLN B C 1
ATOM 4179 O O . GLN B 1 103 ? 7.582 -15.273 4.434 1 97.5 103 GLN B O 1
ATOM 4184 N N . ALA B 1 104 ? 6.023 -16.172 3.088 1 97.56 104 ALA B N 1
ATOM 4185 C CA . ALA B 1 104 ? 6.25 -17.547 3.506 1 97.56 104 ALA B CA 1
ATOM 4186 C C . ALA B 1 104 ? 6.242 -18.5 2.307 1 97.56 104 ALA B C 1
ATOM 4188 O O . ALA B 1 104 ? 6.035 -18.062 1.171 1 97.56 104 ALA B O 1
ATOM 4189 N N . ARG B 1 105 ? 6.594 -19.75 2.574 1 97.31 105 ARG B N 1
ATOM 4190 C CA . ARG B 1 105 ? 6.629 -20.766 1.516 1 97.31 105 ARG B CA 1
ATOM 4191 C C . ARG B 1 105 ? 6.004 -22.078 1.981 1 97.31 105 ARG B C 1
ATOM 4193 O O . ARG B 1 105 ? 6.125 -22.438 3.15 1 97.31 105 ARG B O 1
ATOM 4200 N N . THR B 1 106 ? 5.336 -22.641 1.049 1 96 106 THR B N 1
ATOM 4201 C CA . THR B 1 106 ? 4.746 -23.953 1.273 1 96 106 THR B CA 1
ATOM 4202 C C . THR B 1 106 ? 4.633 -24.734 -0.038 1 96 106 THR B C 1
ATOM 4204 O O . THR B 1 106 ? 5.32 -24.422 -1.011 1 96 106 THR B O 1
ATOM 4207 N N . HIS B 1 107 ? 3.939 -25.875 -0.001 1 92.06 107 HIS B N 1
ATOM 4208 C CA . HIS B 1 107 ? 3.629 -26.641 -1.2 1 92.06 107 HIS B CA 1
ATOM 4209 C C . HIS B 1 107 ? 2.189 -26.406 -1.646 1 92.06 107 HIS B C 1
ATOM 4211 O O . HIS B 1 107 ? 1.316 -26.125 -0.821 1 92.06 107 HIS B O 1
ATOM 4217 N N . ARG B 1 108 ? 1.985 -26.5 -2.904 1 93.38 108 ARG B N 1
ATOM 4218 C CA . ARG B 1 108 ? 0.707 -26.141 -3.512 1 93.38 108 ARG B CA 1
ATOM 4219 C C . ARG B 1 108 ? -0.405 -27.078 -3.025 1 93.38 108 ARG B C 1
ATOM 4221 O O . ARG B 1 108 ? -1.526 -26.625 -2.777 1 93.38 108 ARG B O 1
ATOM 4228 N N . GLU B 1 109 ? -0.064 -28.312 -2.84 1 93 109 GLU B N 1
ATOM 4229 C CA . GLU B 1 109 ? -1.085 -29.297 -2.5 1 93 109 GLU B CA 1
ATOM 4230 C C . GLU B 1 109 ? -1.705 -29 -1.137 1 93 109 GLU B C 1
ATOM 4232 O O . GLU B 1 109 ? -2.928 -28.922 -1.011 1 93 109 GLU B O 1
ATOM 4237 N N . PRO B 1 110 ? -0.897 -28.828 -0.108 1 94.5 110 PRO B N 1
ATOM 4238 C CA . PRO B 1 110 ? -1.49 -28.484 1.185 1 94.5 110 PRO B CA 1
ATOM 4239 C C . PRO B 1 110 ? -2.264 -27.172 1.142 1 94.5 110 PRO B C 1
ATOM 4241 O O . PRO B 1 110 ? -3.266 -27.016 1.846 1 94.5 110 PRO B O 1
ATOM 4244 N N . LEU B 1 111 ? -1.793 -26.219 0.411 1 96.69 111 LEU B N 1
ATOM 4245 C CA . LEU B 1 111 ? -2.504 -24.953 0.311 1 96.69 111 LEU B CA 1
ATOM 4246 C C . LEU B 1 111 ? -3.873 -25.156 -0.333 1 96.69 111 LEU B C 1
ATOM 4248 O O . LEU B 1 111 ? -4.875 -24.625 0.157 1 96.69 111 LEU B O 1
ATOM 4252 N N . LEU B 1 112 ? -3.893 -25.875 -1.417 1 96.62 112 LEU B N 1
ATOM 4253 C CA . LEU B 1 112 ? -5.172 -26.156 -2.066 1 96.62 112 LEU B CA 1
ATOM 4254 C C . LEU B 1 112 ? -6.113 -26.891 -1.125 1 96.62 112 LEU B C 1
ATOM 4256 O O . LEU B 1 112 ? -7.293 -26.547 -1.016 1 96.62 112 LEU B O 1
ATOM 4260 N N . LYS B 1 113 ? -5.57 -27.906 -0.464 1 95.88 113 LYS B N 1
ATOM 4261 C CA . LYS B 1 113 ? -6.375 -28.656 0.49 1 95.88 113 LYS B CA 1
ATOM 4262 C C . LYS B 1 113 ? -6.957 -27.734 1.564 1 95.88 113 LYS B C 1
ATOM 4264 O O . LYS B 1 113 ? -8.125 -27.875 1.935 1 95.88 113 LYS B O 1
ATOM 4269 N N . LEU B 1 114 ? -6.141 -26.875 2.037 1 97.44 114 LEU B N 1
ATOM 4270 C CA . LEU B 1 114 ? -6.59 -25.938 3.051 1 97.44 114 LEU B CA 1
ATOM 4271 C C . LEU B 1 114 ? -7.711 -25.047 2.514 1 97.44 114 LEU B C 1
ATOM 4273 O O . LEU B 1 114 ? -8.742 -24.891 3.164 1 97.44 114 LEU B O 1
ATOM 4277 N N . LEU B 1 115 ? -7.539 -24.484 1.331 1 97.94 115 LEU B N 1
ATOM 4278 C CA . LEU B 1 115 ? -8.578 -23.672 0.721 1 97.94 115 LEU B CA 1
ATOM 4279 C C . LEU B 1 115 ? -9.875 -24.453 0.574 1 97.94 115 LEU B C 1
ATOM 4281 O O . LEU B 1 115 ? -10.945 -23.969 0.96 1 97.94 115 LEU B O 1
ATOM 4285 N N . LEU B 1 116 ? -9.773 -25.672 0.058 1 97.19 116 LEU B N 1
ATOM 4286 C CA . LEU B 1 116 ? -10.93 -26.5 -0.236 1 97.19 116 LEU B CA 1
ATOM 4287 C C . LEU B 1 116 ? -11.672 -26.859 1.044 1 97.19 116 LEU B C 1
ATOM 4289 O O . LEU B 1 116 ? -12.898 -27.047 1.029 1 97.19 116 LEU B O 1
ATOM 4293 N N . SER B 1 117 ? -10.961 -26.953 2.148 1 97.56 117 SER B N 1
ATOM 4294 C CA . SER B 1 117 ? -11.578 -27.297 3.42 1 97.56 117 SER B CA 1
ATOM 4295 C C . SER B 1 117 ? -12.523 -26.203 3.896 1 97.56 117 SER B C 1
ATOM 4297 O O . SER B 1 117 ? -13.375 -26.438 4.758 1 97.56 117 SER B O 1
ATOM 4299 N N . HIS B 1 118 ? -12.406 -25.016 3.363 1 98 118 HIS B N 1
ATOM 4300 C CA . HIS B 1 118 ? -13.258 -23.906 3.766 1 98 118 HIS B CA 1
ATOM 4301 C C . HIS B 1 118 ? -14.32 -23.609 2.709 1 98 118 HIS B C 1
ATOM 4303 O O . HIS B 1 118 ? -15.188 -22.766 2.916 1 98 118 HIS B O 1
ATOM 4309 N N . VAL B 1 119 ? -14.242 -24.281 1.565 1 96.94 119 VAL B N 1
ATOM 4310 C CA . VAL B 1 119 ? -15.211 -24.109 0.493 1 96.94 119 VAL B CA 1
ATOM 4311 C C . VAL B 1 119 ? -16.531 -24.766 0.88 1 96.94 119 VAL B C 1
ATOM 4313 O O . VAL B 1 119 ? -16.547 -25.891 1.391 1 96.94 119 VAL B O 1
ATOM 4316 N N . PRO B 1 120 ? -17.672 -24.062 0.657 1 95.81 120 PRO B N 1
ATOM 4317 C CA . PRO B 1 120 ? -18.953 -24.672 0.961 1 95.81 120 PRO B CA 1
ATOM 4318 C C . PRO B 1 120 ? -19.172 -25.984 0.204 1 95.81 120 PRO B C 1
ATOM 4320 O O . PRO B 1 120 ? -18.781 -26.094 -0.958 1 95.81 120 PRO B O 1
ATOM 4323 N N . THR B 1 121 ? -19.844 -26.875 0.879 1 93.94 121 THR B N 1
ATOM 4324 C CA . THR B 1 121 ? -20.141 -28.172 0.277 1 93.94 121 THR B CA 1
ATOM 4325 C C . THR B 1 121 ? -20.953 -28.016 -0.998 1 93.94 121 THR B C 1
ATOM 4327 O O . THR B 1 121 ? -21.922 -27.25 -1.024 1 93.94 121 THR B O 1
ATOM 4330 N N . GLY B 1 122 ? -20.5 -28.625 -2.043 1 94.12 122 GLY B N 1
ATOM 4331 C CA . GLY B 1 122 ? -21.25 -28.641 -3.287 1 94.12 122 GLY B CA 1
ATOM 4332 C C . GLY B 1 122 ? -20.938 -27.469 -4.188 1 94.12 122 GLY B C 1
ATOM 4333 O O . GLY B 1 122 ? -21.422 -27.391 -5.316 1 94.12 122 GLY B O 1
ATOM 4334 N N . ALA B 1 123 ? -20.094 -26.625 -3.756 1 97.44 123 ALA B N 1
ATOM 4335 C CA . ALA B 1 123 ? -19.828 -25.406 -4.516 1 97.44 123 ALA B CA 1
ATOM 4336 C C . ALA B 1 123 ? -18.906 -25.688 -5.695 1 97.44 123 ALA B C 1
ATOM 4338 O O . ALA B 1 123 ? -18.766 -24.859 -6.605 1 97.44 123 ALA B O 1
ATOM 4339 N N . ILE B 1 124 ? -1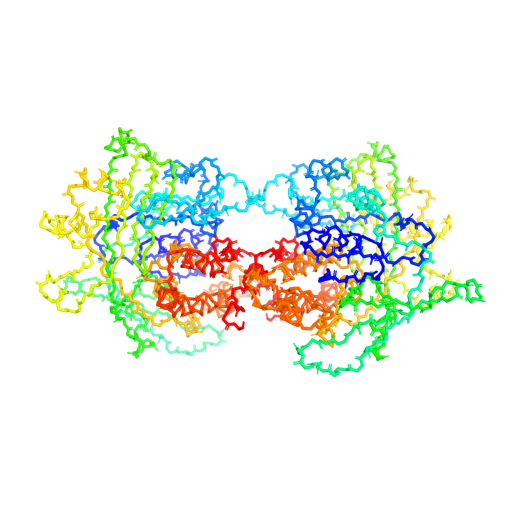8.266 -26.797 -5.691 1 97.75 124 ILE B N 1
ATOM 4340 C CA . ILE B 1 124 ? -17.375 -27.156 -6.785 1 97.75 124 ILE B CA 1
ATOM 4341 C C . ILE B 1 124 ? -17.828 -28.469 -7.418 1 97.75 124 ILE B C 1
ATOM 4343 O O . ILE B 1 124 ? -18.078 -29.453 -6.715 1 97.75 124 ILE B O 1
ATOM 4347 N N . GLN B 1 125 ? -18 -28.422 -8.664 1 95.81 125 GLN B N 1
ATOM 4348 C CA . GLN B 1 125 ? -18.344 -29.609 -9.445 1 95.81 125 GLN B CA 1
ATOM 4349 C C . GLN B 1 125 ? -17.156 -30.062 -10.289 1 95.81 125 GLN B C 1
ATOM 4351 O O . GLN B 1 125 ? -16.688 -29.328 -11.156 1 95.81 125 GLN B O 1
ATOM 4356 N N . TYR B 1 126 ? -16.672 -31.219 -10.047 1 94.5 126 TYR B N 1
ATOM 4357 C CA . TYR B 1 126 ? -15.531 -31.797 -10.742 1 94.5 126 TYR B CA 1
ATOM 4358 C C . TYR B 1 126 ? -15.961 -32.562 -11.984 1 94.5 126 TYR B C 1
ATOM 4360 O O . TYR B 1 126 ? -17.141 -32.906 -12.133 1 94.5 126 TYR B O 1
ATOM 4368 N N . GLY B 1 127 ? -15.008 -32.781 -12.898 1 91.88 127 GLY B N 1
ATOM 4369 C CA . GLY B 1 127 ? -15.289 -33.5 -14.117 1 91.88 127 GLY B CA 1
ATOM 4370 C C . GLY B 1 127 ? -16.188 -32.75 -15.07 1 91.88 127 GLY B C 1
ATOM 4371 O O . GLY B 1 127 ? -17.016 -33.344 -15.766 1 91.88 127 GLY B O 1
ATOM 4372 N N . GLN B 1 128 ? -16.125 -31.406 -15.023 1 91.88 128 GLN B N 1
ATOM 4373 C CA . GLN B 1 128 ? -16.969 -30.547 -15.836 1 91.88 128 GLN B CA 1
ATOM 4374 C C . GLN B 1 128 ? -16.141 -29.609 -16.703 1 91.88 128 GLN B C 1
ATOM 4376 O O . GLN B 1 128 ? -16.031 -28.406 -16.391 1 91.88 128 GLN B O 1
ATOM 4381 N N . PRO B 1 129 ? -15.625 -30.094 -17.781 1 93.38 129 PRO B N 1
ATOM 4382 C CA . PRO B 1 129 ? -14.836 -29.219 -18.641 1 93.38 129 PRO B CA 1
ATOM 4383 C C . PRO B 1 129 ? -15.695 -28.188 -19.375 1 93.38 129 PRO B C 1
ATOM 4385 O O . PRO B 1 129 ? -16.625 -28.547 -20.094 1 93.38 129 PRO B O 1
ATOM 4388 N N . VAL B 1 130 ? -15.438 -26.938 -19.125 1 95.31 130 VAL B N 1
ATOM 4389 C CA . VAL B 1 130 ? -16.094 -25.844 -19.828 1 95.31 130 VAL B CA 1
ATOM 4390 C C . VAL B 1 130 ? -15.336 -25.531 -21.125 1 95.31 130 VAL B C 1
ATOM 4392 O O . VAL B 1 130 ? -14.109 -25.406 -21.109 1 95.31 130 VAL B O 1
ATOM 4395 N N . VAL B 1 131 ? -16.094 -25.359 -22.219 1 93.5 131 VAL B N 1
ATOM 4396 C CA . VAL B 1 131 ? -15.414 -25.188 -23.5 1 93.5 131 VAL B CA 1
ATOM 4397 C C . VAL B 1 131 ? -15.68 -23.797 -24.047 1 93.5 131 VAL B C 1
ATOM 4399 O O . VAL B 1 131 ? -15.047 -23.375 -25.016 1 93.5 131 VAL B O 1
ATOM 4402 N N . GLY B 1 132 ? -16.578 -23.078 -23.422 1 93.81 132 GLY B N 1
ATOM 4403 C CA . GLY B 1 132 ? -16.875 -21.75 -23.906 1 93.81 132 GLY B CA 1
ATOM 4404 C C . GLY B 1 132 ? -18.094 -21.125 -23.219 1 93.81 132 GLY B C 1
ATOM 4405 O O . GLY B 1 132 ? -18.625 -21.688 -22.266 1 93.81 132 GLY B O 1
ATOM 4406 N N . VAL B 1 133 ? -18.375 -19.922 -23.672 1 94.62 133 VAL B N 1
ATOM 4407 C CA . VAL B 1 133 ? -19.547 -19.219 -23.141 1 94.62 133 VAL B CA 1
ATOM 4408 C C . VAL B 1 133 ? -20.359 -18.641 -24.297 1 94.62 133 VAL B C 1
ATOM 4410 O O . VAL B 1 133 ? -19.828 -18.391 -25.375 1 94.62 133 VAL B O 1
ATOM 4413 N N . GLU B 1 134 ? -21.656 -18.562 -24.125 1 92.25 134 GLU B N 1
ATOM 4414 C CA . GLU B 1 134 ? -22.578 -17.828 -24.984 1 92.25 134 GLU B CA 1
ATOM 4415 C C . GLU B 1 134 ? -23.234 -16.672 -24.234 1 92.25 134 GLU B C 1
ATOM 4417 O O . GLU B 1 134 ? -23.656 -16.828 -23.094 1 92.25 134 GLU B O 1
ATOM 4422 N N . LEU B 1 135 ? -23.172 -15.523 -24.875 1 88.88 135 LEU B N 1
ATOM 4423 C CA . LEU B 1 135 ? -23.797 -14.344 -24.281 1 88.88 135 LEU B CA 1
ATOM 4424 C C . LEU B 1 135 ? -25.219 -14.164 -24.812 1 88.88 135 LEU B C 1
ATOM 4426 O O . LEU B 1 135 ? -25.453 -14.133 -26.016 1 88.88 135 LEU B O 1
ATOM 4430 N N . ALA B 1 136 ? -26.141 -14.312 -23.953 1 77.19 136 ALA B N 1
ATOM 4431 C CA . ALA B 1 136 ? -27.5 -13.969 -24.375 1 77.19 136 ALA B CA 1
ATOM 4432 C C . ALA B 1 136 ? -27.562 -12.531 -24.891 1 77.19 136 ALA B C 1
ATOM 4434 O O . ALA B 1 136 ? -26.797 -11.672 -24.469 1 77.19 136 ALA B O 1
ATOM 4435 N N . PRO B 1 137 ? -28.297 -12.367 -26.109 1 65.31 137 PRO B N 1
ATOM 4436 C CA . PRO B 1 137 ? -28.359 -11.031 -26.719 1 65.31 137 PRO B CA 1
ATOM 4437 C C . PRO B 1 137 ? -28.625 -9.93 -25.703 1 65.31 137 PRO B C 1
ATOM 4439 O O . PRO B 1 137 ? -29.25 -10.172 -24.672 1 65.31 137 PRO B O 1
ATOM 4442 N N . ASN B 1 138 ? -27.688 -8.961 -25.688 1 54.97 138 ASN B N 1
ATOM 4443 C CA . ASN B 1 138 ? -27.688 -7.777 -24.844 1 54.97 138 ASN B CA 1
ATOM 4444 C C . ASN B 1 138 ? -29.078 -7.133 -24.781 1 54.97 138 ASN B C 1
ATOM 4446 O O . ASN B 1 138 ? -29.203 -5.91 -24.875 1 54.97 138 ASN B O 1
ATOM 4450 N N . ASP B 1 139 ? -30.047 -7.742 -25.141 1 49.06 139 ASP B N 1
ATOM 4451 C CA . ASP B 1 139 ? -31.219 -6.879 -25.031 1 49.06 139 ASP B CA 1
ATOM 4452 C C . ASP B 1 139 ? -31.406 -6.379 -23.609 1 49.06 139 ASP B C 1
ATOM 4454 O O . ASP B 1 139 ? -31.391 -7.168 -22.656 1 49.06 139 ASP B O 1
ATOM 4458 N N . ILE B 1 140 ? -30.766 -5.254 -23.359 1 49.22 140 ILE B N 1
ATOM 4459 C CA . ILE B 1 140 ? -31.156 -4.586 -22.109 1 49.22 140 ILE B CA 1
ATOM 4460 C C . ILE B 1 140 ? -32.656 -4.762 -21.875 1 49.22 140 ILE B C 1
ATOM 4462 O O . ILE B 1 140 ? -33.469 -4.371 -22.719 1 49.22 140 ILE B O 1
ATOM 4466 N N . ASP B 1 141 ? -32.938 -5.711 -21.281 1 48.38 141 ASP B N 1
ATOM 4467 C CA . ASP B 1 141 ? -34.375 -5.766 -21.062 1 48.38 141 ASP B CA 1
ATOM 4468 C C . ASP B 1 141 ? -34.875 -4.469 -20.438 1 48.38 141 ASP B C 1
ATOM 4470 O O . ASP B 1 141 ? -34.094 -3.547 -20.188 1 48.38 141 ASP B O 1
ATOM 4474 N N . LYS B 1 142 ? -36.188 -4.379 -20.562 1 43.12 142 LYS B N 1
ATOM 4475 C CA . LYS B 1 142 ? -36.875 -3.174 -20.125 1 43.12 142 LYS B CA 1
ATOM 4476 C C . LYS B 1 142 ? -36.344 -2.668 -18.797 1 43.12 142 LYS B C 1
ATOM 4478 O O . LYS B 1 142 ? -36.562 -1.505 -18.438 1 43.12 142 LYS B O 1
ATOM 4483 N N . ASP B 1 143 ? -35.844 -3.691 -18.047 1 44.81 143 ASP B N 1
ATOM 4484 C CA . ASP B 1 143 ? -35.438 -3.295 -16.703 1 44.81 143 ASP B CA 1
ATOM 4485 C C . ASP B 1 143 ? -33.938 -3.018 -16.625 1 44.81 143 ASP B C 1
ATOM 4487 O O . ASP B 1 143 ? -33.406 -2.814 -15.531 1 44.81 143 ASP B O 1
ATOM 4491 N N . GLY B 1 144 ? -33.344 -3.084 -17.844 1 52.75 144 GLY B N 1
ATOM 4492 C CA . GLY B 1 144 ? -31.969 -2.666 -17.906 1 52.75 144 GLY B CA 1
ATOM 4493 C C . GLY B 1 144 ? -31 -3.775 -17.547 1 52.75 144 GLY B C 1
ATOM 4494 O O . GLY B 1 144 ? -29.797 -3.529 -17.375 1 52.75 144 GLY B O 1
ATOM 4495 N N . ALA B 1 145 ? -31.594 -4.953 -17.344 1 56.84 145 ALA B N 1
ATOM 4496 C CA . ALA B 1 145 ? -30.75 -6.074 -16.938 1 56.84 145 ALA B CA 1
ATOM 4497 C C . ALA B 1 145 ? -30.219 -6.82 -18.156 1 56.84 145 ALA B C 1
ATOM 4499 O O . ALA B 1 145 ? -30.922 -6.961 -19.156 1 56.84 145 ALA B O 1
ATOM 4500 N N . ARG B 1 146 ? -28.875 -7.082 -18.125 1 69.94 146 ARG B N 1
ATOM 4501 C CA . ARG B 1 146 ? -28.266 -7.867 -19.188 1 69.94 146 ARG B CA 1
ATOM 4502 C C . ARG B 1 146 ? -28.625 -9.344 -19.062 1 69.94 146 ARG B C 1
ATOM 4504 O O . ARG B 1 146 ? -28.859 -9.836 -17.953 1 69.94 146 ARG B O 1
ATOM 4511 N N . GLY B 1 147 ? -28.922 -10.031 -20.188 1 80.56 147 GLY B N 1
ATOM 4512 C CA . GLY B 1 147 ? -29.203 -11.461 -20.188 1 80.56 147 GLY B CA 1
ATOM 4513 C C . GLY B 1 147 ? -28.078 -12.281 -19.578 1 80.56 147 GLY B C 1
ATOM 4514 O O . GLY B 1 147 ? -27 -11.766 -19.312 1 80.56 147 GLY B O 1
ATOM 4515 N N . PRO B 1 148 ? -28.328 -13.461 -19.219 1 89 148 PRO B N 1
ATOM 4516 C CA . PRO B 1 148 ? -27.359 -14.344 -18.578 1 89 148 PRO B CA 1
ATOM 4517 C C . PRO B 1 148 ? -26.219 -14.734 -19.5 1 89 148 PRO B C 1
ATOM 4519 O O . PRO B 1 148 ? -26.281 -14.5 -20.703 1 89 148 PRO B O 1
ATOM 4522 N N . VAL B 1 149 ? -25.188 -15.211 -18.922 1 94.06 149 VAL B N 1
ATOM 4523 C CA . VAL B 1 149 ? -24.094 -15.883 -19.609 1 94.06 149 VAL B CA 1
ATOM 4524 C C . VAL B 1 149 ? -24.266 -17.391 -19.516 1 94.06 149 VAL B C 1
ATOM 4526 O O . VAL B 1 149 ? -24.391 -17.938 -18.422 1 94.06 149 VAL B O 1
ATOM 4529 N N . ARG B 1 150 ? -24.344 -18.016 -20.641 1 94.5 150 ARG B N 1
ATOM 4530 C CA . ARG B 1 150 ? -24.516 -19.453 -20.688 1 94.5 150 ARG B CA 1
ATOM 4531 C C . ARG B 1 150 ? -23.156 -20.156 -20.781 1 94.5 150 ARG B C 1
ATOM 4533 O O . ARG B 1 150 ? -22.422 -19.938 -21.75 1 94.5 150 ARG B O 1
ATOM 4540 N N . LEU B 1 151 ? -22.766 -20.953 -19.812 1 95.56 151 LEU B N 1
ATOM 4541 C CA . LEU B 1 151 ? -21.578 -21.797 -19.875 1 95.56 151 LEU B CA 1
ATOM 4542 C C . LEU B 1 151 ? -21.844 -23.047 -20.703 1 95.56 151 LEU B C 1
ATOM 4544 O O . LEU B 1 151 ? -22.891 -23.688 -20.562 1 95.56 151 LEU B O 1
ATOM 4548 N N . LEU B 1 152 ? -20.906 -23.344 -21.562 1 93.69 152 LEU B N 1
ATOM 4549 C CA . LEU B 1 152 ? -20.984 -24.531 -22.391 1 93.69 152 LEU B CA 1
ATOM 4550 C C . LEU B 1 152 ? -20.016 -25.594 -21.906 1 93.69 152 LEU B C 1
ATOM 4552 O O . LEU B 1 152 ? -18.844 -25.312 -21.688 1 93.69 152 LEU B O 1
ATOM 4556 N N . PHE B 1 153 ? -20.516 -26.797 -21.688 1 93.38 153 PHE B N 1
ATOM 4557 C CA . PHE B 1 153 ? -19.703 -27.906 -21.188 1 93.38 153 PHE B CA 1
ATOM 4558 C C . PHE B 1 153 ? -19.422 -28.906 -22.297 1 93.38 153 PHE B C 1
ATOM 4560 O O . PHE B 1 153 ? -20.188 -29.047 -23.234 1 93.38 153 PHE B O 1
ATOM 4567 N N . ALA B 1 154 ? -18.188 -29.484 -22.109 1 86.69 154 ALA B N 1
ATOM 4568 C CA . ALA B 1 154 ? -17.891 -30.594 -23.016 1 86.69 154 ALA B CA 1
ATOM 4569 C C . ALA B 1 154 ? -18.719 -31.828 -22.656 1 86.69 154 ALA B C 1
ATOM 4571 O O . ALA B 1 154 ? -18.969 -32.094 -21.484 1 86.69 154 ALA B O 1
ATOM 4572 N N . ASN B 1 155 ? -19.672 -32.375 -23.453 1 67.81 155 ASN B N 1
ATOM 4573 C CA . ASN B 1 155 ? -20.5 -33.531 -23.188 1 67.81 155 ASN B CA 1
ATOM 4574 C C . ASN B 1 155 ? -19.672 -34.812 -23.188 1 67.81 155 ASN B C 1
ATOM 4576 O O . ASN B 1 155 ? -19.312 -35.344 -24.25 1 67.81 155 ASN B O 1
ATOM 4580 N N . PRO B 1 156 ? -19.062 -35.031 -21.891 1 56.72 156 PRO B N 1
ATOM 4581 C CA . PRO B 1 156 ? -18.266 -36.25 -21.969 1 56.72 156 PRO B CA 1
ATOM 4582 C C . PRO B 1 156 ? -19.078 -37.469 -22.375 1 56.72 156 PRO B C 1
ATOM 4584 O O . PRO B 1 156 ? -18.547 -38.406 -22.984 1 56.72 156 PRO B O 1
ATOM 4587 N N . ASP B 1 157 ? -20.234 -37.656 -21.5 1 53.56 157 ASP B N 1
ATOM 4588 C CA . ASP B 1 157 ? -20.922 -38.938 -21.578 1 53.56 157 ASP B CA 1
ATOM 4589 C C . ASP B 1 157 ? -21.812 -39 -22.812 1 53.56 157 ASP B C 1
ATOM 4591 O O . ASP B 1 157 ? -22.688 -39.844 -22.922 1 53.56 157 ASP B O 1
ATOM 4595 N N . GLY B 1 158 ? -21.766 -38.438 -23.812 1 50.62 158 GLY B N 1
ATOM 4596 C CA . GLY B 1 158 ? -22.5 -38.781 -25.016 1 50.62 158 GLY B CA 1
ATOM 4597 C C . GLY B 1 158 ? -23.938 -38.281 -25.016 1 50.62 158 GLY B C 1
ATOM 4598 O O . GLY B 1 158 ? -24.812 -38.906 -25.625 1 50.62 158 GLY B O 1
ATOM 4599 N N . GLY B 1 159 ? -24.453 -37.188 -24.156 1 51.25 159 GLY B N 1
ATOM 4600 C CA . GLY B 1 159 ? -25.766 -36.625 -24.391 1 51.25 159 GLY B CA 1
ATOM 4601 C C . GLY B 1 159 ? -26.547 -36.375 -23.109 1 51.25 159 GLY B C 1
ATOM 4602 O O . GLY B 1 159 ? -27.641 -35.812 -23.141 1 51.25 159 GLY B O 1
ATOM 4603 N N . THR B 1 160 ? -26.312 -36.969 -21.828 1 50.09 160 THR B N 1
ATOM 4604 C CA . THR B 1 160 ? -27.234 -36.906 -20.703 1 50.09 160 THR B CA 1
ATOM 4605 C C . THR B 1 160 ? -26.953 -35.656 -19.844 1 50.09 160 THR B C 1
ATOM 4607 O O . THR B 1 160 ? -27.797 -35.25 -19.047 1 50.09 160 THR B O 1
ATOM 4610 N N . THR B 1 161 ? -25.859 -35.156 -19.625 1 55.28 161 THR B N 1
ATOM 4611 C CA . THR B 1 161 ? -25.562 -34.031 -18.75 1 55.28 161 THR B CA 1
ATOM 4612 C C . THR B 1 161 ? -25.75 -32.719 -19.484 1 55.28 161 THR B C 1
ATOM 4614 O O . THR B 1 161 ? -25.406 -32.594 -20.656 1 55.28 161 THR B O 1
ATOM 4617 N N . PRO B 1 162 ? -26.594 -31.766 -18.719 1 62.12 162 PRO B N 1
ATOM 4618 C CA . PRO B 1 162 ? -26.812 -30.484 -19.391 1 62.12 162 PRO B CA 1
ATOM 4619 C C . PRO B 1 162 ? -25.547 -29.906 -20.016 1 62.12 162 PRO B C 1
ATOM 4621 O O . PRO B 1 162 ? -24.469 -30 -19.406 1 62.12 162 PRO B O 1
ATOM 4624 N N . THR B 1 163 ? -25.734 -29.5 -21.297 1 78.94 163 THR B N 1
ATOM 4625 C CA . THR B 1 163 ? -24.656 -29.016 -22.156 1 78.94 163 THR B CA 1
ATOM 4626 C C . THR B 1 163 ? -24.422 -27.531 -21.938 1 78.94 163 THR B C 1
ATOM 4628 O O . THR B 1 163 ? -23.484 -26.953 -22.516 1 78.94 163 THR B O 1
ATOM 4631 N N . SER B 1 164 ? -25.281 -27.062 -20.953 1 90.19 164 SER B N 1
ATOM 4632 C CA . SER B 1 164 ? -25.078 -25.641 -20.719 1 90.19 164 SER B CA 1
ATOM 4633 C C . SER B 1 164 ? -25.781 -25.172 -19.453 1 90.19 164 SER B C 1
ATOM 4635 O O . SER B 1 164 ? -26.672 -25.859 -18.953 1 90.19 164 SER B O 1
ATOM 4637 N N . ARG B 1 165 ? -25.391 -24.234 -18.75 1 93.06 165 ARG B N 1
ATOM 4638 C CA . ARG B 1 165 ? -25.984 -23.609 -17.578 1 93.06 165 ARG B CA 1
ATOM 4639 C C . ARG B 1 165 ? -25.859 -22.094 -17.625 1 93.06 165 ARG B C 1
ATOM 4641 O O . ARG B 1 165 ? -24.828 -21.562 -18.031 1 93.06 165 ARG B O 1
ATOM 4648 N N . ASP B 1 166 ? -26.922 -21.359 -17.172 1 93.56 166 ASP B N 1
ATOM 4649 C CA . ASP B 1 166 ? -26.969 -19.906 -17.234 1 93.56 166 ASP B CA 1
ATOM 4650 C C . ASP B 1 166 ? -26.516 -19.266 -15.922 1 93.56 166 ASP B C 1
ATOM 4652 O O . ASP B 1 166 ? -26.875 -19.75 -14.844 1 93.56 166 ASP B O 1
ATOM 4656 N N . PHE B 1 167 ? -25.781 -18.266 -15.992 1 95.88 167 PHE B N 1
ATOM 4657 C CA . PHE B 1 167 ? -25.328 -17.484 -14.852 1 95.88 167 PHE B CA 1
ATOM 4658 C C . PHE B 1 167 ? -25.469 -15.992 -15.125 1 95.88 167 PHE B C 1
ATOM 4660 O O . PHE B 1 167 ? -25.562 -15.578 -16.281 1 95.88 167 PHE B O 1
ATOM 4667 N N . ASP B 1 168 ? -25.562 -15.195 -14.102 1 94.75 168 ASP B N 1
ATOM 4668 C CA . ASP B 1 168 ? -25.609 -13.75 -14.25 1 94.75 168 ASP B CA 1
ATOM 4669 C C . ASP B 1 168 ? -24.219 -13.18 -14.5 1 94.75 168 ASP B C 1
ATOM 4671 O O . ASP B 1 168 ? -24.062 -12.188 -15.219 1 94.75 168 ASP B O 1
ATOM 4675 N N . ILE B 1 169 ? -23.203 -13.773 -13.898 1 96.75 169 ILE B N 1
ATOM 4676 C CA . ILE B 1 169 ? -21.797 -13.406 -14.086 1 96.75 169 ILE B CA 1
ATOM 4677 C C . ILE B 1 169 ? -20.938 -14.672 -14.094 1 96.75 169 ILE B C 1
ATOM 4679 O O . ILE B 1 169 ? -21.188 -15.609 -13.328 1 96.75 169 ILE B O 1
ATOM 4683 N N . VAL B 1 170 ? -19.938 -14.68 -14.961 1 98.31 170 VAL B N 1
ATOM 4684 C CA . VAL B 1 170 ? -18.969 -15.773 -15.047 1 98.31 170 VAL B CA 1
ATOM 4685 C C . VAL B 1 170 ? -17.578 -15.273 -14.672 1 98.31 170 VAL B C 1
ATOM 4687 O O . VAL B 1 170 ? -17.172 -14.188 -15.102 1 98.31 170 VAL B O 1
ATOM 4690 N N . VAL B 1 171 ? -16.906 -16 -13.836 1 98.88 171 VAL B N 1
ATOM 4691 C CA . VAL B 1 171 ? -15.516 -15.734 -13.469 1 98.88 171 VAL B CA 1
ATOM 4692 C C . VAL B 1 171 ? -14.602 -16.781 -14.117 1 98.88 171 VAL B C 1
ATOM 4694 O O . VAL B 1 171 ? -14.672 -17.969 -13.773 1 98.88 171 VAL B O 1
ATOM 4697 N N . ALA B 1 172 ? -13.828 -16.312 -15.07 1 98.88 172 ALA B N 1
ATOM 4698 C CA . ALA B 1 172 ? -12.867 -17.203 -15.727 1 98.88 172 ALA B CA 1
ATOM 4699 C C . ALA B 1 172 ? -11.594 -17.344 -14.898 1 98.88 172 ALA B C 1
ATOM 4701 O O . ALA B 1 172 ? -10.719 -16.469 -14.938 1 98.88 172 ALA B O 1
ATOM 4702 N N . ALA B 1 173 ? -11.461 -18.422 -14.203 1 98.62 173 ALA B N 1
ATOM 4703 C CA . ALA B 1 173 ? -10.289 -18.812 -13.43 1 98.62 173 ALA B CA 1
ATOM 4704 C C . ALA B 1 173 ? -9.672 -20.094 -13.977 1 98.62 173 ALA B C 1
ATOM 4706 O O . ALA B 1 173 ? -9.188 -20.938 -13.211 1 98.62 173 ALA B O 1
ATOM 4707 N N . ASP B 1 174 ? -9.711 -20.25 -15.281 1 97.12 174 ASP B N 1
ATOM 4708 C CA . ASP B 1 174 ? -9.398 -21.516 -15.93 1 97.12 174 ASP B CA 1
ATOM 4709 C C . ASP B 1 174 ? -7.949 -21.547 -16.391 1 97.12 174 ASP B C 1
ATOM 4711 O O . ASP B 1 174 ? -7.57 -22.406 -17.188 1 97.12 174 ASP B O 1
ATOM 4715 N N . GLY B 1 175 ? -7.164 -20.641 -16 1 95.25 175 GLY B N 1
ATOM 4716 C CA . GLY B 1 175 ? -5.715 -20.781 -16.062 1 95.25 175 GLY B CA 1
ATOM 4717 C C . GLY B 1 175 ? -5.129 -20.359 -17.406 1 95.25 175 GLY B C 1
ATOM 4718 O O . GLY B 1 175 ? -5.77 -19.641 -18.156 1 95.25 175 GLY B O 1
ATOM 4719 N N . LEU B 1 176 ? -3.885 -20.734 -17.625 1 94.5 176 LEU B N 1
ATOM 4720 C CA . LEU B 1 176 ? -3.002 -20.312 -18.703 1 94.5 176 LEU B CA 1
ATOM 4721 C C . LEU B 1 176 ? -3.629 -20.594 -20.062 1 94.5 176 LEU B C 1
ATOM 4723 O O . LEU B 1 176 ? -3.498 -19.797 -21 1 94.5 176 LEU B O 1
ATOM 4727 N N . TYR B 1 177 ? -4.336 -21.641 -20.203 1 93.81 177 TYR B N 1
ATOM 4728 C CA . TYR B 1 177 ? -4.902 -22.047 -21.484 1 93.81 177 TYR B CA 1
ATOM 4729 C C . TYR B 1 177 ? -6.414 -21.844 -21.5 1 93.81 177 TYR B C 1
ATOM 4731 O O . TYR B 1 177 ? -7.152 -22.672 -22.031 1 93.81 177 TYR B O 1
ATOM 4739 N N . SER B 1 178 ? -6.812 -20.844 -20.922 1 96.06 178 SER B N 1
ATOM 4740 C CA . SER B 1 178 ? -8.219 -20.5 -20.75 1 96.06 178 SER B CA 1
ATOM 4741 C C . SER B 1 178 ? -8.953 -20.547 -22.094 1 96.06 178 SER B C 1
ATOM 4743 O O . SER B 1 178 ? -8.695 -19.719 -22.969 1 96.06 178 SER B O 1
ATOM 4745 N N . PRO B 1 179 ? -9.977 -21.453 -22.234 1 94.56 179 PRO B N 1
ATOM 4746 C CA . PRO B 1 179 ? -10.805 -21.453 -23.438 1 94.56 179 PRO B CA 1
ATOM 4747 C C . PRO B 1 179 ? -11.68 -20.219 -23.547 1 94.56 179 PRO B C 1
ATOM 4749 O O . PRO B 1 179 ? -11.984 -19.766 -24.656 1 94.56 179 PRO B O 1
ATOM 4752 N N . ILE B 1 180 ? -12.078 -19.656 -22.406 1 96.25 180 ILE B N 1
ATOM 4753 C CA . ILE B 1 180 ? -12.93 -18.469 -22.422 1 96.25 180 ILE B CA 1
ATOM 4754 C C . ILE B 1 180 ? -12.133 -17.281 -22.953 1 96.25 180 ILE B C 1
ATOM 4756 O O . ILE B 1 180 ? -12.625 -16.531 -23.797 1 96.25 180 ILE B O 1
ATOM 4760 N N . ARG B 1 181 ? -10.898 -17.109 -22.406 1 96.81 181 ARG B N 1
ATOM 4761 C CA . ARG B 1 181 ? -10.062 -16.031 -22.906 1 96.81 181 ARG B CA 1
ATOM 4762 C C . ARG B 1 181 ? -9.906 -16.109 -24.422 1 96.81 181 ARG B C 1
ATOM 4764 O O . ARG B 1 181 ? -10.023 -15.086 -25.109 1 96.81 181 ARG B O 1
ATOM 4771 N N . ARG B 1 182 ? -9.68 -17.266 -24.953 1 94.5 182 ARG B N 1
ATOM 4772 C CA . ARG B 1 182 ? -9.438 -17.469 -26.391 1 94.5 182 ARG B CA 1
ATOM 4773 C C . ARG B 1 182 ? -10.656 -17.062 -27.203 1 94.5 182 ARG B C 1
ATOM 4775 O O . ARG B 1 182 ? -10.516 -16.641 -28.359 1 94.5 182 ARG B O 1
ATOM 4782 N N . GLN B 1 183 ? -11.789 -17.219 -26.703 1 94.44 183 GLN B N 1
ATOM 4783 C CA . GLN B 1 183 ? -13.016 -16.844 -27.391 1 94.44 183 GLN B CA 1
ATOM 4784 C C . GLN B 1 183 ? -13.086 -15.344 -27.625 1 94.44 183 GLN B C 1
ATOM 4786 O O . GLN B 1 183 ? -13.547 -14.891 -28.672 1 94.44 183 GLN B O 1
ATOM 4791 N N . PHE B 1 184 ? -12.641 -14.594 -26.734 1 95.06 184 PHE B N 1
ATOM 4792 C CA . PHE B 1 184 ? -12.781 -13.148 -26.812 1 95.06 184 PHE B CA 1
ATOM 4793 C C . PHE B 1 184 ? -11.516 -12.516 -27.391 1 95.06 184 PHE B C 1
ATOM 4795 O O . PHE B 1 184 ? -11.547 -11.391 -27.891 1 95.06 184 PHE B O 1
ATOM 4802 N N . TRP B 1 185 ? -10.406 -13.203 -27.219 1 95.5 185 TRP B N 1
ATOM 4803 C CA . TRP B 1 185 ? -9.133 -12.781 -27.797 1 95.5 185 TRP B CA 1
ATOM 4804 C C . TRP B 1 185 ? -8.5 -13.906 -28.594 1 95.5 185 TRP B C 1
ATOM 4806 O O . TRP B 1 185 ? -7.48 -14.469 -28.203 1 95.5 185 TRP B O 1
ATOM 4816 N N . PRO B 1 186 ? -8.977 -14.094 -29.797 1 92.62 186 PRO B N 1
ATOM 4817 C CA . PRO B 1 186 ? -8.531 -15.234 -30.609 1 92.62 186 PRO B CA 1
ATOM 4818 C C . PRO B 1 186 ? -7.059 -15.141 -31.016 1 92.62 186 PRO B C 1
ATOM 4820 O O . PRO B 1 186 ? -6.434 -16.156 -31.328 1 92.62 186 PRO B O 1
ATOM 4823 N N . ASP B 1 187 ? -6.516 -13.945 -30.969 1 93.06 187 ASP B N 1
ATOM 4824 C CA . ASP B 1 187 ? -5.121 -13.758 -31.375 1 93.06 187 ASP B CA 1
ATOM 4825 C C . ASP B 1 187 ? -4.18 -13.992 -30.188 1 93.06 187 ASP B C 1
ATOM 4827 O O . ASP B 1 187 ? -2.959 -13.992 -30.359 1 93.06 187 ASP B O 1
ATOM 4831 N N . HIS B 1 188 ? -4.773 -14.172 -29.031 1 93.12 188 HIS B N 1
ATOM 4832 C CA . HIS B 1 188 ? -3.957 -14.477 -27.859 1 93.12 188 HIS B CA 1
ATOM 4833 C C . HIS B 1 188 ? -3.252 -15.82 -28.016 1 93.12 188 HIS B C 1
ATOM 4835 O O . HIS B 1 188 ? -3.895 -16.828 -28.297 1 93.12 188 HIS B O 1
ATOM 4841 N N . ARG B 1 189 ? -1.906 -15.828 -27.859 1 91.81 189 ARG B N 1
ATOM 4842 C CA . ARG B 1 189 ? -1.131 -17.062 -28 1 91.81 189 ARG B CA 1
ATOM 4843 C C . ARG B 1 189 ? -0.233 -17.297 -26.797 1 91.81 189 ARG B C 1
ATOM 4845 O O . ARG B 1 189 ? 0.483 -16.391 -26.359 1 91.81 189 ARG B O 1
ATOM 4852 N N . VAL B 1 190 ? -0.348 -18.516 -26.266 1 92 190 VAL B N 1
ATOM 4853 C CA . VAL B 1 190 ? 0.591 -18.984 -25.25 1 92 190 VAL B CA 1
ATOM 4854 C C . VAL B 1 190 ? 1.809 -19.609 -25.922 1 92 190 VAL B C 1
ATOM 4856 O O . VAL B 1 190 ? 1.669 -20.406 -26.859 1 92 190 VAL B O 1
ATOM 4859 N N . SER B 1 191 ? 3.002 -19.172 -25.531 1 89.88 191 SER B N 1
ATOM 4860 C CA . SER B 1 191 ? 4.227 -19.688 -26.125 1 89.88 191 SER B CA 1
ATOM 4861 C C . SER B 1 191 ? 5.27 -20.016 -25.062 1 89.88 191 SER B C 1
ATOM 4863 O O . SER B 1 191 ? 5.211 -19.484 -23.953 1 89.88 191 SER B O 1
ATOM 4865 N N . PHE B 1 192 ? 6.145 -20.953 -25.438 1 89.44 192 PHE B N 1
ATOM 4866 C CA . PHE B 1 192 ? 7.285 -21.312 -24.594 1 89.44 192 PHE B CA 1
ATOM 4867 C C . PHE B 1 192 ? 8.258 -20.141 -24.484 1 89.44 192 PHE B C 1
ATOM 4869 O O . PHE B 1 192 ? 8.672 -19.562 -25.484 1 89.44 192 PHE B O 1
ATOM 4876 N N . GLU B 1 193 ? 8.688 -19.812 -23.25 1 85.38 193 GLU B N 1
ATOM 4877 C CA . GLU B 1 193 ? 9.508 -18.641 -22.984 1 85.38 193 GLU B CA 1
ATOM 4878 C C . GLU B 1 193 ? 10.992 -18.969 -23.141 1 85.38 193 GLU B C 1
ATOM 4880 O O . GLU B 1 193 ? 11.844 -18.094 -22.953 1 85.38 193 GLU B O 1
ATOM 4885 N N . GLY B 1 194 ? 11.281 -20.203 -23.422 1 88.56 194 GLY B N 1
ATOM 4886 C CA . GLY B 1 194 ? 12.672 -20.562 -23.672 1 88.56 194 GLY B CA 1
ATOM 4887 C C . GLY B 1 194 ? 13.367 -21.125 -22.453 1 88.56 194 GLY B C 1
ATOM 4888 O O . GLY B 1 194 ? 14.57 -21.406 -22.484 1 88.56 194 GLY B O 1
ATOM 4889 N N . ALA B 1 195 ? 12.633 -21.281 -21.422 1 92.38 195 ALA B N 1
ATOM 4890 C CA . ALA B 1 195 ? 13.234 -21.781 -20.188 1 92.38 195 ALA B CA 1
ATOM 4891 C C . ALA B 1 195 ? 12.367 -22.859 -19.547 1 92.38 195 ALA B C 1
ATOM 4893 O O . ALA B 1 195 ? 11.156 -22.922 -19.797 1 92.38 195 ALA B O 1
ATOM 4894 N N . VAL B 1 196 ? 13.047 -23.75 -18.812 1 94.94 196 VAL B N 1
ATOM 4895 C CA . VAL B 1 196 ? 12.367 -24.812 -18.078 1 94.94 196 VAL B CA 1
ATOM 4896 C C . VAL B 1 196 ? 12.688 -24.719 -16.594 1 94.94 196 VAL B C 1
ATOM 4898 O O . VAL B 1 196 ? 13.836 -24.453 -16.219 1 94.94 196 VAL B O 1
ATOM 4901 N N . ALA B 1 197 ? 11.688 -24.828 -15.773 1 95.25 197 ALA B N 1
ATOM 4902 C CA . ALA B 1 197 ? 11.883 -25 -14.336 1 95.25 197 ALA B CA 1
ATOM 4903 C C . ALA B 1 197 ? 11.875 -26.469 -13.953 1 95.25 197 ALA B C 1
ATOM 4905 O O . ALA B 1 197 ? 10.906 -27.188 -14.219 1 95.25 197 ALA B O 1
ATOM 4906 N N . TYR B 1 198 ? 12.93 -26.906 -13.438 1 96.44 198 TYR B N 1
ATOM 4907 C CA . TYR B 1 198 ? 13.008 -28.234 -12.836 1 96.44 198 TYR B CA 1
ATOM 4908 C C . TYR B 1 198 ? 12.781 -28.172 -11.328 1 96.44 198 TYR B C 1
ATOM 4910 O O . TYR B 1 198 ? 13.469 -27.438 -10.625 1 96.44 198 TYR B O 1
ATOM 4918 N N . ARG B 1 199 ? 11.789 -28.953 -10.875 1 95.69 199 ARG B N 1
ATOM 4919 C CA . ARG B 1 199 ? 11.367 -28.781 -9.484 1 95.69 199 ARG B CA 1
ATOM 4920 C C . ARG B 1 199 ? 11.25 -30.125 -8.773 1 95.69 199 ARG B C 1
ATOM 4922 O O . ARG B 1 199 ? 10.922 -31.125 -9.398 1 95.69 199 ARG B O 1
ATOM 4929 N N . THR B 1 200 ? 11.523 -30.078 -7.488 1 95.38 200 THR B N 1
ATOM 4930 C CA . THR B 1 200 ? 11.234 -31.219 -6.629 1 95.38 200 THR B CA 1
ATOM 4931 C C . THR B 1 200 ? 11.039 -30.766 -5.184 1 95.38 200 THR B C 1
ATOM 4933 O O . THR B 1 200 ? 11.469 -29.688 -4.805 1 95.38 200 THR B O 1
ATOM 4936 N N . ILE B 1 201 ? 10.273 -31.531 -4.484 1 95.25 201 ILE B N 1
ATOM 4937 C CA . ILE B 1 201 ? 10.055 -31.391 -3.049 1 95.25 201 ILE B CA 1
ATOM 4938 C C . ILE B 1 201 ? 10.336 -32.719 -2.352 1 95.25 201 ILE B C 1
ATOM 4940 O O . ILE B 1 201 ? 9.977 -33.781 -2.861 1 95.25 201 ILE B O 1
ATOM 4944 N N . PHE B 1 202 ? 10.992 -32.656 -1.252 1 95.5 202 PHE B N 1
ATOM 4945 C CA . PHE B 1 202 ? 11.289 -33.844 -0.462 1 95.5 202 PHE B CA 1
ATOM 4946 C C . PHE B 1 202 ? 11.422 -33.5 1.016 1 95.5 202 PHE B C 1
ATOM 4948 O O . PHE B 1 202 ? 11.453 -32.312 1.38 1 95.5 202 PHE B O 1
ATOM 4955 N N . PRO B 1 203 ? 11.406 -34.469 1.932 1 96.5 203 PRO B N 1
ATOM 4956 C CA . PRO B 1 203 ? 11.516 -34.188 3.361 1 96.5 203 PRO B CA 1
ATOM 4957 C C . PRO B 1 203 ? 12.805 -33.438 3.713 1 96.5 203 PRO B C 1
ATOM 4959 O O . PRO B 1 203 ? 13.883 -33.812 3.256 1 96.5 203 PRO B O 1
ATOM 4962 N N . ALA B 1 204 ? 12.609 -32.438 4.535 1 96.62 204 ALA B N 1
ATOM 4963 C CA . ALA B 1 204 ? 13.734 -31.594 4.926 1 96.62 204 ALA B CA 1
ATOM 4964 C C . ALA B 1 204 ? 14.797 -32.406 5.668 1 96.62 204 ALA B C 1
ATOM 4966 O O . ALA B 1 204 ? 15.977 -32.031 5.672 1 96.62 204 ALA B O 1
ATOM 4967 N N . ALA B 1 205 ? 14.477 -33.469 6.227 1 96.69 205 ALA B N 1
ATOM 4968 C CA . ALA B 1 205 ? 15.398 -34.312 6.965 1 96.69 205 ALA B CA 1
ATOM 4969 C C . ALA B 1 205 ? 16.531 -34.812 6.07 1 96.69 205 ALA B C 1
ATOM 4971 O O . ALA B 1 205 ? 17.641 -35.062 6.551 1 96.69 205 ALA B O 1
ATOM 4972 N N . ARG B 1 206 ? 16.281 -34.844 4.762 1 96.94 206 ARG B N 1
ATOM 4973 C CA . ARG B 1 206 ? 17.266 -35.375 3.818 1 96.94 206 ARG B CA 1
ATOM 4974 C C . ARG B 1 206 ? 18.438 -34.406 3.664 1 96.94 206 ARG B C 1
ATOM 4976 O O . ARG B 1 206 ? 19.516 -34.781 3.209 1 96.94 206 ARG B O 1
ATOM 4983 N N . VAL B 1 207 ? 18.203 -33.156 4.012 1 97.25 207 VAL B N 1
ATOM 4984 C CA . VAL B 1 207 ? 19.281 -32.188 3.854 1 97.25 207 VAL B CA 1
ATOM 4985 C C . VAL B 1 207 ? 19.734 -31.688 5.227 1 97.25 207 VAL B C 1
ATOM 4987 O O . VAL B 1 207 ? 20.578 -30.797 5.32 1 97.25 207 VAL B O 1
ATOM 4990 N N . ALA B 1 208 ? 19.266 -32.156 6.34 1 94.62 208 ALA B N 1
ATOM 4991 C CA . ALA B 1 208 ? 19.547 -31.688 7.691 1 94.62 208 ALA B CA 1
ATOM 4992 C C . ALA B 1 208 ? 21.016 -31.891 8.039 1 94.62 208 ALA B C 1
ATOM 4994 O O . ALA B 1 208 ? 21.594 -31.125 8.82 1 94.62 208 ALA B O 1
ATOM 4995 N N . GLY B 1 209 ? 21.672 -32.812 7.43 1 93.31 209 GLY B N 1
ATOM 4996 C CA . GLY B 1 209 ? 23.062 -33.125 7.758 1 93.31 209 GLY B CA 1
ATOM 4997 C C . GLY B 1 209 ? 24.062 -32.375 6.883 1 93.31 209 GLY B C 1
ATOM 4998 O O . GLY B 1 209 ? 25.266 -32.5 7.098 1 93.31 209 GLY B O 1
ATOM 4999 N N . ILE B 1 210 ? 23.562 -31.578 5.996 1 96.25 210 ILE B N 1
ATOM 5000 C CA . ILE B 1 210 ? 24.469 -30.891 5.082 1 96.25 210 ILE B CA 1
ATOM 5001 C C . ILE B 1 210 ? 25.031 -29.656 5.762 1 96.25 210 ILE B C 1
ATOM 5003 O O . ILE B 1 210 ? 24.297 -28.703 6.047 1 96.25 210 ILE B O 1
ATOM 5007 N N . ALA B 1 211 ? 26.344 -29.641 6.012 1 93.56 211 ALA B N 1
ATOM 5008 C CA . ALA B 1 211 ? 27.016 -28.531 6.664 1 93.56 211 ALA B CA 1
ATOM 5009 C C . ALA B 1 211 ? 26.938 -27.266 5.805 1 93.56 211 ALA B C 1
ATOM 5011 O O . ALA B 1 211 ? 27.188 -27.312 4.598 1 93.56 211 ALA B O 1
ATOM 5012 N N . GLY B 1 212 ? 26.531 -26.266 6.441 1 91.88 212 GLY B N 1
ATOM 5013 C CA . GLY B 1 212 ? 26.547 -24.984 5.758 1 91.88 212 GLY B CA 1
ATOM 5014 C C . GLY B 1 212 ? 25.219 -24.625 5.117 1 91.88 212 GLY B C 1
ATOM 5015 O O . GLY B 1 212 ? 25.031 -23.516 4.645 1 91.88 212 GLY B O 1
ATOM 5016 N N . LEU B 1 213 ? 24.344 -25.594 5.074 1 93.75 213 LEU B N 1
ATOM 5017 C CA . LEU B 1 213 ? 23.047 -25.281 4.496 1 93.75 213 LEU B CA 1
ATOM 5018 C C . LEU B 1 213 ? 22.266 -24.297 5.371 1 93.75 213 LEU B C 1
ATOM 5020 O O . LEU B 1 213 ? 22.094 -24.547 6.57 1 93.75 213 LEU B O 1
ATOM 5024 N N . HIS B 1 214 ? 21.875 -23.219 4.793 1 88.94 214 HIS B N 1
ATOM 5025 C CA . HIS B 1 214 ? 21.219 -22.125 5.52 1 88.94 214 HIS B CA 1
ATOM 5026 C C . HIS B 1 214 ? 19.719 -22.406 5.691 1 88.94 214 HIS B C 1
ATOM 5028 O O . HIS B 1 214 ? 19.109 -23.047 4.84 1 88.94 214 HIS B O 1
ATOM 5034 N N . ASP B 1 215 ? 19.219 -21.969 6.84 1 91.5 215 ASP B N 1
ATOM 5035 C CA . ASP B 1 215 ? 17.766 -21.984 7.051 1 91.5 215 ASP B CA 1
ATOM 5036 C C . ASP B 1 215 ? 17.125 -20.734 6.457 1 91.5 215 ASP B C 1
ATOM 5038 O O . ASP B 1 215 ? 16.719 -19.828 7.191 1 91.5 215 ASP B O 1
ATOM 5042 N N . ASP B 1 216 ? 17.109 -20.672 5.219 1 93.19 216 ASP B N 1
ATOM 5043 C CA . ASP B 1 216 ? 16.578 -19.531 4.488 1 93.19 216 ASP B CA 1
ATOM 5044 C C . ASP B 1 216 ? 16.062 -19.938 3.109 1 93.19 216 ASP B C 1
ATOM 5046 O O . ASP B 1 216 ? 15.906 -21.141 2.836 1 93.19 216 ASP B O 1
ATOM 5050 N N . SER B 1 217 ? 15.602 -19.062 2.332 1 95.62 217 SER B N 1
ATOM 5051 C CA . SER B 1 217 ? 15.266 -19.203 0.921 1 95.62 217 SER B CA 1
ATOM 5052 C C . SER B 1 217 ? 16.297 -18.516 0.033 1 95.62 217 SER B C 1
ATOM 5054 O O . SER B 1 217 ? 16.266 -17.297 -0.116 1 95.62 217 SER B O 1
ATOM 5056 N N . SER B 1 218 ? 17.094 -19.344 -0.573 1 96.38 218 SER B N 1
ATOM 5057 C CA . SER B 1 218 ? 18.266 -18.812 -1.28 1 96.38 218 SER B CA 1
ATOM 5058 C C . SER B 1 218 ? 18.188 -19.109 -2.771 1 96.38 218 SER B C 1
ATOM 5060 O O . SER B 1 218 ? 17.812 -20.219 -3.164 1 96.38 218 SER B O 1
ATOM 5062 N N . ALA B 1 219 ? 18.547 -18.156 -3.557 1 96 219 ALA B N 1
ATOM 5063 C CA . ALA B 1 219 ? 18.672 -18.297 -5.004 1 96 219 ALA B CA 1
ATOM 5064 C C . ALA B 1 219 ? 20.094 -17.969 -5.473 1 96 219 ALA B C 1
ATOM 5066 O O . ALA B 1 219 ? 20.562 -16.844 -5.293 1 96 219 ALA B O 1
ATOM 5067 N N . TRP B 1 220 ? 20.797 -18.984 -5.965 1 95.81 220 TRP B N 1
ATOM 5068 C CA . TRP B 1 220 ? 22.062 -18.766 -6.66 1 95.81 220 TRP B CA 1
ATOM 5069 C C . TRP B 1 220 ? 21.828 -18.344 -8.109 1 95.81 220 TRP B C 1
ATOM 5071 O O . TRP B 1 220 ? 21.047 -19 -8.82 1 95.81 220 TRP B O 1
ATOM 5081 N N . ARG B 1 221 ? 22.5 -17.281 -8.539 1 91.62 221 ARG B N 1
ATOM 5082 C CA . ARG B 1 221 ? 22.172 -16.734 -9.852 1 91.62 221 ARG B CA 1
ATOM 5083 C C . ARG B 1 221 ? 23.422 -16.578 -10.703 1 91.62 221 ARG B C 1
ATOM 5085 O O . ARG B 1 221 ? 24.484 -16.188 -10.211 1 91.62 221 ARG B O 1
ATOM 5092 N N . ARG B 1 222 ? 23.281 -17 -11.969 1 86.44 222 ARG B N 1
ATOM 5093 C CA . ARG B 1 222 ? 24.281 -16.766 -13.008 1 86.44 222 ARG B CA 1
ATOM 5094 C C . ARG B 1 222 ? 23.609 -16.547 -14.359 1 86.44 222 ARG B C 1
ATOM 5096 O O . ARG B 1 222 ? 22.938 -17.438 -14.875 1 86.44 222 ARG B O 1
ATOM 5103 N N . ASP B 1 223 ? 23.844 -15.461 -15.078 1 75.75 223 ASP B N 1
ATOM 5104 C CA . ASP B 1 223 ? 23.484 -15.227 -16.469 1 75.75 223 ASP B CA 1
ATOM 5105 C C . ASP B 1 223 ? 22.047 -15.672 -16.75 1 75.75 223 ASP B C 1
ATOM 5107 O O . ASP B 1 223 ? 21.797 -16.438 -17.688 1 75.75 223 ASP B O 1
ATOM 5111 N N . GLY B 1 224 ? 21.156 -15.422 -15.852 1 77.75 224 GLY B N 1
ATOM 5112 C CA . GLY B 1 224 ? 19.75 -15.727 -16.094 1 77.75 224 GLY B CA 1
ATOM 5113 C C . GLY B 1 224 ? 19.328 -17.047 -15.484 1 77.75 224 GLY B C 1
ATOM 5114 O O . GLY B 1 224 ? 18.125 -17.344 -15.406 1 77.75 224 GLY B O 1
ATOM 5115 N N . GLU B 1 225 ? 20.25 -17.938 -15.172 1 89.31 225 GLU B N 1
ATOM 5116 C CA . GLU B 1 225 ? 19.938 -19.203 -14.523 1 89.31 225 GLU B CA 1
ATOM 5117 C C . GLU B 1 225 ? 19.828 -19.031 -13.008 1 89.31 225 GLU B C 1
ATOM 5119 O O . GLU B 1 225 ? 20.516 -18.188 -12.422 1 89.31 225 GLU B O 1
ATOM 5124 N N . VAL B 1 226 ? 18.984 -19.875 -12.477 1 93.94 226 VAL B N 1
ATOM 5125 C CA . VAL B 1 226 ? 18.75 -19.766 -11.047 1 93.94 226 VAL B CA 1
ATOM 5126 C C . VAL B 1 226 ? 18.672 -21.172 -10.43 1 93.94 226 VAL B C 1
ATOM 5128 O O . VAL B 1 226 ? 18.062 -22.078 -11.008 1 93.94 226 VAL B O 1
ATOM 5131 N N . VAL B 1 227 ? 19.359 -21.391 -9.352 1 97.25 227 VAL B N 1
ATOM 5132 C CA . VAL B 1 227 ? 19.109 -22.516 -8.453 1 97.25 227 VAL B CA 1
ATOM 5133 C C . VAL B 1 227 ? 18.516 -22 -7.145 1 97.25 227 VAL B C 1
ATOM 5135 O O . VAL B 1 227 ? 19.156 -21.25 -6.41 1 97.25 227 VAL B O 1
ATOM 5138 N N . PHE B 1 228 ? 17.328 -22.422 -6.898 1 96.88 228 PHE B N 1
ATOM 5139 C CA . PHE B 1 228 ? 16.578 -21.953 -5.742 1 96.88 228 PHE B CA 1
ATOM 5140 C C . PHE B 1 228 ? 16.375 -23.062 -4.73 1 96.88 228 PHE B C 1
ATOM 5142 O O . PHE B 1 228 ? 15.852 -24.125 -5.066 1 96.88 228 PHE B O 1
ATOM 5149 N N . LEU B 1 229 ? 16.875 -22.891 -3.521 1 97.31 229 LEU B N 1
ATOM 5150 C CA . LEU B 1 229 ? 16.734 -23.828 -2.404 1 97.31 229 LEU B CA 1
ATOM 5151 C C . LEU B 1 229 ? 15.961 -23.172 -1.256 1 97.31 229 LEU B C 1
ATOM 5153 O O . LEU B 1 229 ? 16.234 -22.031 -0.88 1 97.31 229 LEU B O 1
ATOM 5157 N N . SER B 1 230 ? 15.008 -23.922 -0.726 1 96.94 230 SER B N 1
ATOM 5158 C CA . SER B 1 230 ? 14.266 -23.344 0.389 1 96.94 230 SER B CA 1
ATOM 5159 C C . SER B 1 230 ? 13.625 -24.438 1.246 1 96.94 230 SER B C 1
ATOM 5161 O O . SER B 1 230 ? 13.109 -25.422 0.722 1 96.94 230 SER B O 1
ATOM 5163 N N . ALA B 1 231 ? 13.703 -24.141 2.562 1 96.25 231 ALA B N 1
ATOM 5164 C CA . ALA B 1 231 ? 12.773 -24.859 3.43 1 96.25 231 ALA B CA 1
ATOM 5165 C C . ALA B 1 231 ? 11.328 -24.5 3.113 1 96.25 231 ALA B C 1
ATOM 5167 O O . ALA B 1 231 ? 11.047 -23.391 2.656 1 96.25 231 ALA B O 1
ATOM 5168 N N . LEU B 1 232 ? 10.445 -25.469 3.277 1 96.69 232 LEU B N 1
ATOM 5169 C CA . LEU B 1 232 ? 9.008 -25.281 3.09 1 96.69 232 LEU B CA 1
ATOM 5170 C C . LEU B 1 232 ? 8.242 -25.703 4.34 1 96.69 232 LEU B C 1
ATOM 5172 O O . LEU B 1 232 ? 8.828 -26.25 5.281 1 96.69 232 LEU B O 1
ATOM 5176 N N . GLY B 1 233 ? 6.992 -25.328 4.352 1 96.75 233 GLY B N 1
ATOM 5177 C CA . GLY B 1 233 ? 6.16 -25.797 5.449 1 96.75 233 GLY B CA 1
ATOM 5178 C C . GLY B 1 233 ? 6.059 -27.312 5.527 1 96.75 233 GLY B C 1
ATOM 5179 O O . GLY B 1 233 ? 6.426 -28.016 4.582 1 96.75 233 GLY B O 1
ATOM 5180 N N . LEU B 1 234 ? 5.641 -27.719 6.742 1 96.75 234 LEU B N 1
ATOM 5181 C CA . LEU B 1 234 ? 5.332 -29.109 7.004 1 96.75 234 LEU B CA 1
ATOM 5182 C C . LEU B 1 234 ? 6.582 -29.984 6.895 1 96.75 234 LEU B C 1
ATOM 5184 O O . LEU B 1 234 ? 6.512 -31.125 6.461 1 96.75 234 LEU B O 1
ATOM 5188 N N . GLY B 1 235 ? 7.738 -29.406 7.094 1 95.94 235 GLY B N 1
ATOM 5189 C CA . GLY B 1 235 ? 8.984 -30.156 7.164 1 95.94 235 GLY B CA 1
ATOM 5190 C C . GLY B 1 235 ? 9.5 -30.578 5.801 1 95.94 235 GLY B C 1
ATOM 5191 O O . GLY B 1 235 ? 10.203 -31.578 5.68 1 95.94 235 GLY B O 1
ATOM 5192 N N . MET B 1 236 ? 9.109 -29.828 4.801 1 95.94 236 MET B N 1
ATOM 5193 C CA . MET B 1 236 ? 9.547 -30.172 3.449 1 95.94 236 MET B CA 1
ATOM 5194 C C . MET B 1 236 ? 10.656 -29.219 2.984 1 95.94 236 MET B C 1
ATOM 5196 O O . MET B 1 236 ? 10.914 -28.203 3.625 1 95.94 236 MET B O 1
ATOM 5200 N N . TYR B 1 237 ? 11.367 -29.641 1.964 1 96.69 237 TYR B N 1
ATOM 5201 C CA . TYR B 1 237 ? 12.422 -28.859 1.333 1 96.69 237 TYR B CA 1
ATOM 5202 C C . TYR B 1 237 ? 12.258 -28.828 -0.181 1 96.69 237 TYR B C 1
ATOM 5204 O O . TYR B 1 237 ? 11.875 -29.844 -0.787 1 96.69 237 TYR B O 1
ATOM 5212 N N . GLY B 1 238 ? 12.477 -27.625 -0.774 1 96.25 238 GLY B N 1
ATOM 5213 C CA . GLY B 1 238 ? 12.266 -27.5 -2.207 1 96.25 238 GLY B CA 1
ATOM 5214 C C . GLY B 1 238 ? 13.531 -27.125 -2.965 1 96.25 238 GLY B C 1
ATOM 5215 O O . GLY B 1 238 ? 14.367 -26.375 -2.459 1 96.25 238 GLY B O 1
ATOM 5216 N N . VAL B 1 239 ? 13.648 -27.703 -4.184 1 96.94 239 VAL B N 1
ATOM 5217 C CA . VAL B 1 239 ? 14.695 -27.344 -5.141 1 96.94 239 VAL B CA 1
ATOM 5218 C C . VAL B 1 239 ? 14.055 -26.938 -6.469 1 96.94 239 VAL B C 1
ATOM 5220 O O . VAL B 1 239 ? 13.211 -27.656 -7.004 1 96.94 239 VAL B O 1
ATOM 5223 N N . VAL B 1 240 ? 14.422 -25.797 -6.949 1 96.62 240 VAL B N 1
ATOM 5224 C CA . VAL B 1 240 ? 14.016 -25.344 -8.273 1 96.62 240 VAL B CA 1
ATOM 5225 C C . VAL B 1 240 ? 15.25 -24.906 -9.07 1 96.62 240 VAL B C 1
ATOM 5227 O O . VAL B 1 240 ? 16.094 -24.172 -8.57 1 96.62 240 VAL B O 1
ATOM 5230 N N . ILE B 1 241 ? 15.391 -25.438 -10.219 1 96.88 241 ILE B N 1
ATOM 5231 C CA . ILE B 1 241 ? 16.391 -25 -11.172 1 96.88 241 ILE B CA 1
ATOM 5232 C C . ILE B 1 241 ? 15.719 -24.422 -12.414 1 96.88 241 ILE B C 1
ATOM 5234 O O . ILE B 1 241 ? 14.938 -25.109 -13.078 1 96.88 241 ILE B O 1
ATOM 5238 N N . ILE B 1 242 ? 15.953 -23.203 -12.672 1 94.69 242 ILE B N 1
ATOM 5239 C CA . ILE B 1 242 ? 15.438 -22.578 -13.883 1 94.69 242 ILE B CA 1
ATOM 5240 C C . ILE B 1 242 ? 16.594 -22.312 -14.859 1 94.69 242 ILE B C 1
ATOM 5242 O O . ILE B 1 242 ? 17.547 -21.625 -14.508 1 94.69 242 ILE B O 1
ATOM 5246 N N . ARG B 1 243 ? 16.438 -22.812 -15.961 1 93.56 243 ARG B N 1
ATOM 5247 C CA . ARG B 1 243 ? 17.484 -22.625 -16.953 1 93.56 243 ARG B CA 1
ATOM 5248 C C . ARG B 1 243 ? 16.906 -22.562 -18.359 1 93.56 243 ARG B C 1
ATOM 5250 O O . ARG B 1 243 ? 15.828 -23.125 -18.625 1 93.56 243 ARG B O 1
ATOM 5257 N N . ASP B 1 244 ? 17.672 -21.922 -19.25 1 91.75 244 ASP B N 1
ATOM 5258 C CA . ASP B 1 244 ? 17.328 -21.906 -20.672 1 91.75 244 ASP B CA 1
ATOM 5259 C C . ASP B 1 244 ? 17.531 -23.266 -21.312 1 91.75 244 ASP B C 1
ATOM 5261 O O . ASP B 1 244 ? 18.516 -23.953 -21.031 1 91.75 244 ASP B O 1
ATOM 5265 N N . GLU B 1 245 ? 16.516 -23.703 -21.953 1 93.81 245 GLU B N 1
ATOM 5266 C CA . GLU B 1 245 ? 16.625 -24.922 -22.75 1 93.81 245 GLU B CA 1
ATOM 5267 C C . GLU B 1 245 ? 16.391 -24.656 -24.234 1 93.81 245 GLU B C 1
ATOM 5269 O O . GLU B 1 245 ? 15.516 -23.875 -24.594 1 93.81 245 GLU B O 1
ATOM 5274 N N . THR B 1 246 ? 17.141 -25.266 -25.109 1 89.38 246 THR B N 1
ATOM 5275 C CA . THR B 1 246 ? 17.031 -25.062 -26.547 1 89.38 246 THR B CA 1
ATOM 5276 C C . THR B 1 246 ? 15.82 -25.781 -27.109 1 89.38 246 THR B C 1
ATOM 5278 O O . THR B 1 246 ? 15.375 -26.781 -26.547 1 89.38 246 THR B O 1
ATOM 5281 N N . PRO B 1 247 ? 15.375 -25.234 -28.203 1 87.56 247 PRO B N 1
ATOM 5282 C CA . PRO B 1 247 ? 14.297 -25.953 -28.891 1 87.56 247 PRO B CA 1
ATOM 5283 C C . PRO B 1 247 ? 14.68 -27.391 -29.25 1 87.56 247 PRO B C 1
ATOM 5285 O O . PRO B 1 247 ? 13.844 -28.297 -29.172 1 87.56 247 PRO B O 1
ATOM 5288 N N . GLU B 1 248 ? 15.859 -27.625 -29.594 1 90.69 248 GLU B N 1
ATOM 5289 C CA . GLU B 1 248 ? 16.344 -28.953 -29.938 1 90.69 248 GLU B CA 1
ATOM 5290 C C . GLU B 1 248 ? 16.234 -29.906 -28.734 1 90.69 248 GLU B C 1
ATOM 5292 O O . GLU B 1 248 ? 15.812 -31.062 -28.891 1 90.69 248 GLU B O 1
ATOM 5297 N N . TYR B 1 249 ? 16.594 -29.359 -27.609 1 92.25 249 TYR B N 1
ATOM 5298 C CA . TYR B 1 249 ? 16.5 -30.188 -26.406 1 92.25 249 TYR B CA 1
ATOM 5299 C C . TYR B 1 249 ? 15.055 -30.516 -26.078 1 92.25 249 TYR B C 1
ATOM 5301 O O . TYR B 1 249 ? 14.734 -31.641 -25.703 1 92.25 249 TYR B O 1
ATOM 5309 N N . MET B 1 250 ? 14.266 -29.578 -26.203 1 91.75 250 MET B N 1
ATOM 5310 C CA . MET B 1 250 ? 12.844 -29.766 -25.938 1 91.75 250 MET B CA 1
ATOM 5311 C C . MET B 1 250 ? 12.242 -30.812 -26.859 1 91.75 250 MET B C 1
ATOM 5313 O O . MET B 1 250 ? 11.484 -31.688 -26.422 1 91.75 250 MET B O 1
ATOM 5317 N N . ASP B 1 251 ? 12.586 -30.719 -28.094 1 91.12 251 ASP B N 1
ATOM 5318 C CA . ASP B 1 251 ? 12.07 -31.672 -29.094 1 91.12 251 ASP B CA 1
ATOM 5319 C C . ASP B 1 251 ? 12.57 -33.094 -28.797 1 91.12 251 ASP B C 1
ATOM 5321 O O . ASP B 1 251 ? 11.805 -34.031 -28.906 1 91.12 251 ASP B O 1
ATOM 5325 N N . ARG B 1 252 ? 13.75 -33.156 -28.5 1 92.06 252 ARG B N 1
ATOM 5326 C CA . ARG B 1 252 ? 14.375 -34.438 -28.266 1 92.06 252 ARG B CA 1
ATOM 5327 C C . ARG B 1 252 ? 13.805 -35.125 -27.016 1 92.06 252 ARG B C 1
ATOM 5329 O O . ARG B 1 252 ? 13.594 -36.344 -27 1 92.06 252 ARG B O 1
ATOM 5336 N N . THR B 1 253 ? 13.555 -34.344 -25.969 1 92.25 253 THR B N 1
ATOM 5337 C CA . THR B 1 253 ? 13.164 -34.906 -24.688 1 92.25 253 THR B CA 1
ATOM 5338 C C . THR B 1 253 ? 11.641 -34.938 -24.547 1 92.25 253 THR B C 1
ATOM 5340 O O . THR B 1 253 ? 11.102 -35.656 -23.719 1 92.25 253 THR B O 1
ATOM 5343 N N . GLY B 1 254 ? 10.977 -34.031 -25.297 1 92.38 254 GLY B N 1
ATOM 5344 C CA . GLY B 1 254 ? 9.531 -33.938 -25.219 1 92.38 254 GLY B CA 1
ATOM 5345 C C . GLY B 1 254 ? 9.039 -33.469 -23.875 1 92.38 254 GLY B C 1
ATOM 5346 O O . GLY B 1 254 ? 7.992 -33.906 -23.391 1 92.38 254 GLY B O 1
ATOM 5347 N N . LEU B 1 255 ? 9.797 -32.625 -23.281 1 91.12 255 LEU B N 1
ATOM 5348 C CA . LEU B 1 255 ? 9.43 -32.125 -21.953 1 91.12 255 LEU B CA 1
ATOM 5349 C C . LEU B 1 255 ? 8.094 -31.391 -22 1 91.12 255 LEU B C 1
ATOM 5351 O O . LEU B 1 255 ? 7.84 -30.609 -22.906 1 91.12 255 LEU B O 1
ATOM 5355 N N . ARG B 1 256 ? 7.254 -31.703 -21.062 1 88.81 256 ARG B N 1
ATOM 5356 C CA . ARG B 1 256 ? 5.949 -31.078 -20.875 1 88.81 256 ARG B CA 1
ATOM 5357 C C . ARG B 1 256 ? 5.699 -30.781 -19.391 1 88.81 256 ARG B C 1
ATOM 5359 O O . ARG B 1 256 ? 6.547 -31.047 -18.547 1 88.81 256 ARG B O 1
ATOM 5366 N N . TRP B 1 257 ? 4.598 -30.156 -19.141 1 86.56 257 TRP B N 1
ATOM 5367 C CA . TRP B 1 257 ? 4.258 -29.766 -17.781 1 86.56 257 TRP B CA 1
ATOM 5368 C C . TRP B 1 257 ? 4.211 -30.984 -16.859 1 86.56 257 TRP B C 1
ATOM 5370 O O . TRP B 1 257 ? 3.516 -31.969 -17.156 1 86.56 257 TRP B O 1
ATOM 5380 N N . GLU B 1 258 ? 4.926 -30.875 -15.727 1 85.56 258 GLU B N 1
ATOM 5381 C CA . GLU B 1 258 ? 5.016 -31.922 -14.711 1 85.56 258 GLU B CA 1
ATOM 5382 C C . GLU B 1 258 ? 5.621 -33.188 -15.289 1 85.56 258 GLU B C 1
ATOM 5384 O O . GLU B 1 258 ? 5.211 -34.312 -14.93 1 85.56 258 GLU B O 1
ATOM 5389 N N . HIS B 1 259 ? 6.562 -33.062 -16.125 1 90.56 259 HIS B N 1
ATOM 5390 C CA . HIS B 1 259 ? 7.207 -34.219 -16.766 1 90.56 259 HIS B CA 1
ATOM 5391 C C . HIS B 1 259 ? 8.375 -34.719 -15.938 1 90.56 259 HIS B C 1
ATOM 5393 O O . HIS B 1 259 ? 9.352 -34 -15.727 1 90.56 259 HIS B O 1
ATOM 5399 N N . PRO B 1 260 ? 8.328 -35.938 -15.469 1 93.88 260 PRO B N 1
ATOM 5400 C CA . PRO B 1 260 ? 9.508 -36.5 -14.789 1 93.88 260 PRO B CA 1
ATOM 5401 C C . PRO B 1 260 ? 10.719 -36.625 -15.711 1 93.88 260 PRO B C 1
ATOM 5403 O O . PRO B 1 260 ? 10.602 -37.125 -16.828 1 93.88 260 PRO B O 1
ATOM 5406 N N . ILE B 1 261 ? 11.797 -36.156 -15.312 1 95.19 261 ILE B N 1
ATOM 5407 C CA . ILE B 1 261 ? 12.961 -36.125 -16.203 1 95.19 261 ILE B CA 1
ATOM 5408 C C . ILE B 1 261 ? 13.781 -37.406 -15.977 1 95.19 261 ILE B C 1
ATOM 5410 O O . ILE B 1 261 ? 14.758 -37.656 -16.703 1 95.19 261 ILE B O 1
ATOM 5414 N N . GLY B 1 262 ? 13.477 -38.219 -14.984 1 93.88 262 GLY B N 1
ATOM 5415 C CA . GLY B 1 262 ? 14.133 -39.469 -14.727 1 93.88 262 GLY B CA 1
ATOM 5416 C C . GLY B 1 262 ? 15.547 -39.312 -14.195 1 93.88 262 GLY B C 1
ATOM 5417 O O . GLY B 1 262 ? 16.016 -38.188 -14 1 93.88 262 GLY B O 1
ATOM 5418 N N . ALA B 1 263 ? 16.188 -40.469 -14.031 1 94.75 263 ALA B N 1
ATOM 5419 C CA . ALA B 1 263 ? 17.531 -40.5 -13.477 1 94.75 263 ALA B CA 1
ATOM 5420 C C . ALA B 1 263 ? 18.531 -39.781 -14.391 1 94.75 263 ALA B C 1
ATOM 5422 O O . ALA B 1 263 ? 19.438 -39.094 -13.922 1 94.75 263 ALA B O 1
ATOM 5423 N N . ALA B 1 264 ? 18.328 -39.969 -15.602 1 94.12 264 ALA B N 1
ATOM 5424 C CA . ALA B 1 264 ? 19.234 -39.375 -16.562 1 94.12 264 ALA B CA 1
ATOM 5425 C C . ALA B 1 264 ? 19.125 -37.844 -16.531 1 94.12 264 ALA B C 1
ATOM 5427 O O . ALA B 1 264 ? 20.141 -37.156 -16.656 1 94.12 264 ALA B O 1
ATOM 5428 N N . GLY B 1 265 ? 17.906 -37.406 -16.438 1 95.69 265 GLY B N 1
ATOM 5429 C CA . GLY B 1 265 ? 17.703 -35.969 -16.328 1 95.69 265 GLY B CA 1
ATOM 5430 C C . GLY B 1 265 ? 18.344 -35.375 -15.086 1 95.69 265 GLY B C 1
ATOM 5431 O O . GLY B 1 265 ? 18.969 -34.344 -15.141 1 95.69 265 GLY B O 1
ATOM 5432 N N . VAL B 1 266 ? 18.219 -36.062 -13.969 1 97 266 VAL B N 1
ATOM 5433 C CA . VAL B 1 266 ? 18.797 -35.625 -12.711 1 97 266 VAL B CA 1
ATOM 5434 C C . VAL B 1 266 ? 20.328 -35.625 -12.82 1 97 266 VAL B C 1
ATOM 5436 O O . VAL B 1 266 ? 20.984 -34.688 -12.375 1 97 266 VAL B O 1
ATOM 5439 N N . ALA B 1 267 ? 20.844 -36.625 -13.414 1 97 267 ALA B N 1
ATOM 5440 C CA . ALA B 1 267 ? 22.297 -36.719 -13.617 1 97 267 ALA B CA 1
ATOM 5441 C C . ALA B 1 267 ? 22.797 -35.594 -14.477 1 97 267 ALA B C 1
ATOM 5443 O O . ALA B 1 267 ? 23.875 -35.031 -14.227 1 97 267 ALA B O 1
ATOM 5444 N N . ARG B 1 268 ? 22.016 -35.281 -15.5 1 96.81 268 ARG B N 1
ATOM 5445 C CA . ARG B 1 268 ? 22.375 -34.156 -16.359 1 96.81 268 ARG B CA 1
ATOM 5446 C C . ARG B 1 268 ? 22.469 -32.844 -15.555 1 96.81 268 ARG B C 1
ATOM 5448 O O . ARG B 1 268 ? 23.438 -32.094 -15.695 1 96.81 268 ARG B O 1
ATOM 5455 N N . LEU B 1 269 ? 21.5 -32.656 -14.719 1 97.56 269 LEU B N 1
ATOM 5456 C CA . LEU B 1 269 ? 21.484 -31.453 -13.914 1 97.56 269 LEU B CA 1
ATOM 5457 C C . LEU B 1 269 ? 22.641 -31.438 -12.93 1 97.56 269 LEU B C 1
ATOM 5459 O O . LEU B 1 269 ? 23.297 -30.406 -12.727 1 97.56 269 LEU B O 1
ATOM 5463 N N . ARG B 1 270 ? 22.953 -32.562 -12.312 1 97.88 270 ARG B N 1
ATOM 5464 C CA . ARG B 1 270 ? 24.109 -32.656 -11.422 1 97.88 270 ARG B CA 1
ATOM 5465 C C . ARG B 1 270 ? 25.391 -32.281 -12.148 1 97.88 270 ARG B C 1
ATOM 5467 O O . ARG B 1 270 ? 26.234 -31.578 -11.586 1 97.88 270 ARG B O 1
ATOM 5474 N N . GLY B 1 271 ? 25.5 -32.719 -13.359 1 97.62 271 GLY B N 1
ATOM 5475 C CA . GLY B 1 271 ? 26.672 -32.406 -14.164 1 97.62 271 GLY B CA 1
ATOM 5476 C C . GLY B 1 271 ? 26.75 -30.922 -14.516 1 97.62 271 GLY B C 1
ATOM 5477 O O . GLY B 1 271 ? 27.812 -30.312 -14.43 1 97.62 271 GLY B O 1
ATOM 5478 N N . LEU B 1 272 ? 25.641 -30.359 -14.922 1 96.25 272 LEU B N 1
ATOM 5479 C CA . LEU B 1 272 ? 25.578 -28.984 -15.375 1 96.25 272 LEU B CA 1
ATOM 5480 C C . LEU B 1 272 ? 25.906 -28.016 -14.234 1 96.25 272 LEU B C 1
ATOM 5482 O O . LEU B 1 272 ? 26.453 -26.938 -14.469 1 96.25 272 LEU B O 1
ATOM 5486 N N . TYR B 1 273 ? 25.641 -28.453 -12.977 1 97.44 273 TYR B N 1
ATOM 5487 C CA . TYR B 1 273 ? 25.781 -27.516 -11.859 1 97.44 273 TYR B CA 1
ATOM 5488 C C . TYR B 1 273 ? 26.891 -27.953 -10.922 1 97.44 273 TYR B C 1
ATOM 5490 O O . TYR B 1 273 ? 26.953 -27.516 -9.773 1 97.44 273 TYR B O 1
ATOM 5498 N N . ALA B 1 274 ? 27.766 -28.734 -11.43 1 97 274 ALA B N 1
ATOM 5499 C CA . ALA B 1 274 ? 28.891 -29.25 -10.656 1 97 274 ALA B CA 1
ATOM 5500 C C . ALA B 1 274 ? 29.875 -28.141 -10.312 1 97 274 ALA B C 1
ATOM 5502 O O . ALA B 1 274 ? 30.562 -28.203 -9.289 1 97 274 ALA B O 1
ATOM 5503 N N . ASP B 1 275 ? 29.906 -27.078 -11.188 1 95.88 275 ASP B N 1
ATOM 5504 C CA . ASP B 1 275 ? 30.891 -26.016 -10.969 1 95.88 275 ASP B CA 1
ATOM 5505 C C . ASP B 1 275 ? 30.266 -24.859 -10.188 1 95.88 275 ASP B C 1
ATOM 5507 O O . ASP B 1 275 ? 30.922 -23.844 -9.969 1 95.88 275 ASP B O 1
ATOM 5511 N N . TRP B 1 276 ? 29.109 -25.016 -9.828 1 97.19 276 TRP B N 1
ATOM 5512 C CA . TRP B 1 276 ? 28.469 -24 -8.992 1 97.19 276 TRP B CA 1
ATOM 5513 C C . TRP B 1 276 ? 28.859 -24.172 -7.531 1 97.19 276 TRP B C 1
ATOM 5515 O O . TRP B 1 276 ? 29.766 -24.953 -7.211 1 97.19 276 TRP B O 1
ATOM 5525 N N . ASP B 1 277 ? 28.328 -23.312 -6.574 1 96.81 277 ASP B N 1
ATOM 5526 C CA . ASP B 1 277 ? 28.516 -23.469 -5.137 1 96.81 277 ASP B CA 1
ATOM 5527 C C . ASP B 1 277 ? 28.422 -24.922 -4.715 1 96.81 277 ASP B C 1
ATOM 5529 O O . ASP B 1 277 ? 27.422 -25.594 -5.012 1 96.81 277 ASP B O 1
ATOM 5533 N N . PRO B 1 278 ? 29.422 -25.469 -4.008 1 96.88 278 PRO B N 1
ATOM 5534 C CA . PRO B 1 278 ? 29.438 -26.875 -3.613 1 96.88 278 PRO B CA 1
ATOM 5535 C C . PRO B 1 278 ? 28.188 -27.281 -2.826 1 96.88 278 PRO B C 1
ATOM 5537 O O . PRO B 1 278 ? 27.797 -28.453 -2.842 1 96.88 278 PRO B O 1
ATOM 5540 N N . LEU B 1 279 ? 27.609 -26.359 -2.186 1 97 279 LEU B N 1
ATOM 5541 C CA . LEU B 1 279 ? 26.375 -26.641 -1.453 1 97 279 LEU B CA 1
ATOM 5542 C C . LEU B 1 279 ? 25.297 -27.172 -2.385 1 97 279 LEU B C 1
ATOM 5544 O O . LEU B 1 279 ? 24.5 -28.031 -1.99 1 97 279 LEU B O 1
ATOM 5548 N N . ILE B 1 280 ? 25.25 -26.672 -3.572 1 97.81 280 ILE B N 1
ATOM 5549 C CA . ILE B 1 280 ? 24.266 -27.078 -4.559 1 97.81 280 ILE B CA 1
ATOM 5550 C C . ILE B 1 280 ? 24.469 -28.547 -4.914 1 97.81 280 ILE B C 1
ATOM 5552 O O . ILE B 1 280 ? 23.516 -29.328 -4.949 1 97.81 280 ILE B O 1
ATOM 5556 N N . GLY B 1 281 ? 25.703 -28.906 -5.109 1 97.38 281 GLY B N 1
ATOM 5557 C CA . GLY B 1 281 ? 26.016 -30.312 -5.395 1 97.38 281 GLY B CA 1
ATOM 5558 C C . GLY B 1 281 ? 25.609 -31.25 -4.27 1 97.38 281 GLY B C 1
ATOM 5559 O O . GLY B 1 281 ? 25.094 -32.344 -4.52 1 97.38 281 GLY B O 1
ATOM 5560 N N . ARG B 1 282 ? 25.828 -30.828 -3.057 1 97.62 282 ARG B N 1
ATOM 5561 C CA . ARG B 1 282 ? 25.484 -31.641 -1.897 1 97.62 282 ARG B CA 1
ATOM 5562 C C . ARG B 1 282 ? 23.969 -31.844 -1.817 1 97.62 282 ARG B C 1
ATOM 5564 O O . ARG B 1 282 ? 23.5 -32.938 -1.494 1 97.62 282 ARG B O 1
ATOM 5571 N N . VAL B 1 283 ? 23.234 -30.828 -2.1 1 98 283 VAL B N 1
ATOM 5572 C CA . VAL B 1 283 ? 21.781 -30.938 -2.053 1 98 283 VAL B CA 1
ATOM 5573 C C . VAL B 1 283 ? 21.281 -31.797 -3.207 1 98 283 VAL B C 1
ATOM 5575 O O . VAL B 1 283 ? 20.438 -32.688 -3.012 1 98 283 VAL B O 1
ATOM 5578 N N . LEU B 1 284 ? 21.844 -31.594 -4.43 1 97.69 284 LEU B N 1
ATOM 5579 C CA . LEU B 1 284 ? 21.406 -32.344 -5.598 1 97.69 284 LEU B CA 1
ATOM 5580 C C . LEU B 1 284 ? 21.734 -33.812 -5.441 1 97.69 284 LEU B C 1
ATOM 5582 O O . LEU B 1 284 ? 21.078 -34.688 -6.051 1 97.69 284 LEU B O 1
ATOM 5586 N N . ALA B 1 285 ? 22.688 -34.125 -4.605 1 96.56 285 ALA B N 1
ATOM 5587 C CA . ALA B 1 285 ? 23.094 -35.5 -4.398 1 96.56 285 ALA B CA 1
ATOM 5588 C C . ALA B 1 285 ? 22 -36.312 -3.699 1 96.56 285 ALA B C 1
ATOM 5590 O O . ALA B 1 285 ? 21.938 -37.531 -3.844 1 96.56 285 ALA B O 1
ATOM 5591 N N . VAL B 1 286 ? 21.141 -35.625 -2.977 1 95.5 286 VAL B N 1
ATOM 5592 C CA . VAL B 1 286 ? 20.125 -36.375 -2.23 1 95.5 286 VAL B CA 1
ATOM 5593 C C . VAL B 1 286 ? 18.797 -36.344 -2.992 1 95.5 286 VAL B C 1
ATOM 5595 O O . VAL B 1 286 ? 17.797 -36.875 -2.523 1 95.5 286 VAL B O 1
ATOM 5598 N N . VAL B 1 287 ? 18.781 -35.688 -4.16 1 95.75 287 VAL B N 1
ATOM 5599 C CA . VAL B 1 287 ? 17.594 -35.594 -4.98 1 95.75 287 VAL B CA 1
ATOM 5600 C C . VAL B 1 287 ? 17.438 -36.844 -5.832 1 95.75 287 VAL B C 1
ATOM 5602 O O . VAL B 1 287 ? 18.328 -37.188 -6.609 1 95.75 287 VAL B O 1
ATOM 5605 N N . ASP B 1 288 ? 16.234 -37.438 -5.691 1 92.81 288 ASP B N 1
ATOM 5606 C CA . ASP B 1 288 ? 16 -38.688 -6.41 1 92.81 288 ASP B CA 1
ATOM 5607 C C . ASP B 1 288 ? 15.258 -38.438 -7.715 1 92.81 288 ASP B C 1
ATOM 5609 O O . ASP B 1 288 ? 15.258 -39.281 -8.609 1 92.81 288 ASP B O 1
ATOM 5613 N N . GLY B 1 289 ? 14.602 -37.469 -7.836 1 94.81 289 GLY B N 1
ATOM 5614 C CA . GLY B 1 289 ? 13.789 -37.156 -9.008 1 94.81 289 GLY B CA 1
ATOM 5615 C C . GLY B 1 289 ? 13.359 -35.688 -9.07 1 94.81 289 GLY B C 1
ATOM 5616 O O . GLY B 1 289 ? 13.297 -35.031 -8.039 1 94.81 289 GLY B O 1
ATOM 5617 N N . MET B 1 290 ? 13.195 -35.281 -10.297 1 95.44 290 MET B N 1
ATOM 5618 C CA . MET B 1 290 ? 12.688 -33.938 -10.555 1 95.44 290 MET B CA 1
ATOM 5619 C C . MET B 1 290 ? 11.688 -33.938 -11.703 1 95.44 290 MET B C 1
ATOM 5621 O O . MET B 1 290 ? 11.734 -34.812 -12.57 1 95.44 290 MET B O 1
ATOM 5625 N N . ASP B 1 291 ? 10.789 -32.969 -11.633 1 95.06 291 ASP B N 1
ATOM 5626 C CA . ASP B 1 291 ? 9.836 -32.75 -12.719 1 95.06 291 ASP B CA 1
ATOM 5627 C C . ASP B 1 291 ? 10.156 -31.484 -13.492 1 95.06 291 ASP B C 1
ATOM 5629 O O . ASP B 1 291 ? 10.602 -30.5 -12.906 1 95.06 291 ASP B O 1
ATOM 5633 N N . ALA B 1 292 ? 9.938 -31.609 -14.805 1 95.06 292 ALA B N 1
ATOM 5634 C CA . ALA B 1 292 ? 10.141 -30.453 -15.672 1 95.06 292 ALA B CA 1
ATOM 5635 C C . ALA B 1 292 ? 8.852 -29.656 -15.836 1 95.06 292 ALA B C 1
ATOM 5637 O O . ALA B 1 292 ? 7.77 -30.234 -15.961 1 95.06 292 ALA B O 1
ATOM 5638 N N . TYR B 1 293 ? 8.977 -28.359 -15.781 1 93.38 293 TYR B N 1
ATOM 5639 C CA . TYR B 1 293 ? 7.895 -27.406 -16.031 1 93.38 293 TYR B CA 1
ATOM 5640 C C . TYR B 1 293 ? 8.32 -26.359 -17.062 1 93.38 293 TYR B C 1
ATOM 5642 O O . TYR B 1 293 ? 8.852 -25.312 -16.688 1 93.38 293 TYR B O 1
ATOM 5650 N N . PRO B 1 294 ? 8.117 -26.703 -18.375 1 93.5 294 PRO B N 1
ATOM 5651 C CA . PRO B 1 294 ? 8.383 -25.625 -19.344 1 93.5 294 PRO B CA 1
ATOM 5652 C C . PRO B 1 294 ? 7.625 -24.344 -19.031 1 93.5 294 PRO B C 1
ATOM 5654 O O . PRO B 1 294 ? 6.441 -24.391 -18.688 1 93.5 294 PRO B O 1
ATOM 5657 N N . LEU B 1 295 ? 8.312 -23.234 -19.062 1 91.88 295 LEU B N 1
ATOM 5658 C CA . LEU B 1 295 ? 7.699 -21.953 -18.734 1 91.88 295 LEU B CA 1
ATOM 5659 C C . LEU B 1 295 ? 7.02 -21.344 -19.953 1 91.88 295 LEU B C 1
ATOM 5661 O O . LEU B 1 295 ? 7.695 -20.812 -20.844 1 91.88 295 LEU B O 1
ATOM 5665 N N . ASP B 1 296 ? 5.699 -21.469 -19.953 1 90.5 296 ASP B N 1
ATOM 5666 C CA . ASP B 1 296 ? 4.855 -20.875 -20.984 1 90.5 296 ASP B CA 1
ATOM 5667 C C . ASP B 1 296 ? 4.215 -19.578 -20.484 1 90.5 296 ASP B C 1
ATOM 5669 O O . ASP B 1 296 ? 3.932 -19.438 -19.297 1 90.5 296 ASP B O 1
ATOM 5673 N N . SER B 1 297 ? 4.148 -18.688 -21.359 1 90.44 29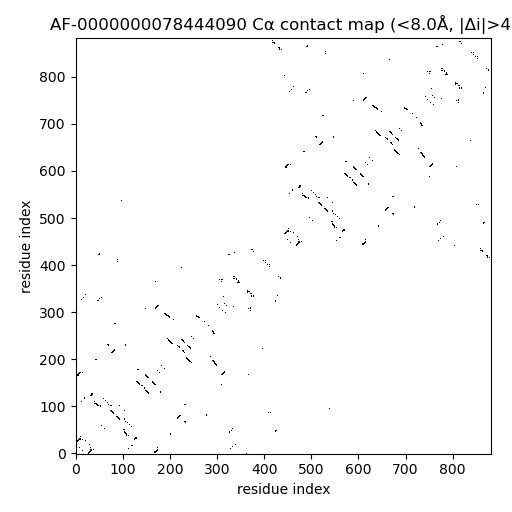7 SER B N 1
ATOM 5674 C CA . SER B 1 297 ? 3.459 -17.438 -21.016 1 90.44 297 SER B CA 1
ATOM 5675 C C . SER B 1 297 ? 2.783 -16.828 -22.25 1 90.44 297 SER B C 1
ATOM 5677 O O . SER B 1 297 ? 2.873 -17.375 -23.344 1 90.44 297 SER B O 1
ATOM 5679 N N . GLY B 1 298 ? 1.956 -15.859 -22.047 1 91.75 298 GLY B N 1
ATOM 5680 C CA . GLY B 1 298 ? 1.29 -15.062 -23.062 1 91.75 298 GLY B CA 1
ATOM 5681 C C . GLY B 1 298 ? 1.063 -13.625 -22.641 1 91.75 298 GLY B C 1
ATOM 5682 O O . GLY B 1 298 ? 1.363 -13.25 -21.5 1 91.75 298 GLY B O 1
ATOM 5683 N N . PRO B 1 299 ? 0.604 -12.859 -23.625 1 94.12 299 PRO B N 1
ATOM 5684 C CA . PRO B 1 299 ? 0.338 -11.461 -23.266 1 94.12 299 PRO B CA 1
ATOM 5685 C C . PRO B 1 299 ? -0.701 -11.312 -22.156 1 94.12 299 PRO B C 1
ATOM 5687 O O . PRO B 1 299 ? -1.66 -12.086 -22.109 1 94.12 299 PRO B O 1
ATOM 5690 N N . TRP B 1 300 ? -0.461 -10.406 -21.234 1 97.06 300 TRP B N 1
ATOM 5691 C CA . TRP B 1 300 ? -1.458 -10.133 -20.203 1 97.06 300 TRP B CA 1
ATOM 5692 C C . TRP B 1 300 ? -2.656 -9.391 -20.797 1 97.06 300 TRP B C 1
ATOM 5694 O O . TRP B 1 300 ? -2.508 -8.602 -21.719 1 97.06 300 TRP B O 1
ATOM 5704 N N . LEU B 1 301 ? -3.842 -9.672 -20.297 1 97.69 301 LEU B N 1
ATOM 5705 C CA . LEU B 1 301 ? -5.035 -8.977 -20.75 1 97.69 301 LEU B CA 1
ATOM 5706 C C . LEU B 1 301 ? -4.988 -7.5 -20.375 1 97.69 301 LEU B C 1
ATOM 5708 O O . LEU B 1 301 ? -4.609 -7.156 -19.25 1 97.69 301 LEU B O 1
ATOM 5712 N N . GLN B 1 302 ? -5.367 -6.641 -21.312 1 97 302 GLN B N 1
ATOM 5713 C CA . GLN B 1 302 ? -5.434 -5.203 -21.094 1 97 302 GLN B CA 1
ATOM 5714 C C . GLN B 1 302 ? -6.812 -4.785 -20.594 1 97 302 GLN B C 1
ATOM 5716 O O . GLN B 1 302 ? -7.039 -3.615 -20.281 1 97 302 GLN B O 1
ATOM 5721 N N . GLN B 1 303 ? -7.699 -5.707 -20.516 1 97.31 303 GLN B N 1
ATOM 5722 C CA . GLN B 1 303 ? -9.031 -5.613 -19.938 1 97.31 303 GLN B CA 1
ATOM 5723 C C . GLN B 1 303 ? -9.375 -6.875 -19.141 1 97.31 303 GLN B C 1
ATOM 5725 O O . GLN B 1 303 ? -9.203 -7.988 -19.641 1 97.31 303 GLN B O 1
ATOM 5730 N N . LEU B 1 304 ? -9.867 -6.734 -17.969 1 98.38 304 LEU B N 1
ATOM 5731 C CA . LEU B 1 304 ? -10.07 -7.895 -17.109 1 98.38 304 LEU B CA 1
ATOM 5732 C C . LEU B 1 304 ? -11.523 -8.359 -17.156 1 98.38 304 LEU B C 1
ATOM 5734 O O . LEU B 1 304 ? -11.867 -9.406 -16.609 1 98.38 304 LEU B O 1
ATOM 5738 N N . ALA B 1 305 ? -12.367 -7.523 -17.703 1 97.44 305 ALA B N 1
ATOM 5739 C CA . ALA B 1 305 ? -13.797 -7.836 -17.797 1 97.44 305 ALA B CA 1
ATOM 5740 C C . ALA B 1 305 ? -14.273 -7.785 -19.25 1 97.44 305 ALA B C 1
ATOM 5742 O O . ALA B 1 305 ? -13.695 -7.07 -20.078 1 97.44 305 ALA B O 1
ATOM 5743 N N . GLN B 1 306 ? -15.258 -8.609 -19.562 1 93.88 306 GLN B N 1
ATOM 5744 C CA . GLN B 1 306 ? -15.844 -8.648 -20.891 1 93.88 306 GLN B CA 1
ATOM 5745 C C . GLN B 1 306 ? -17.375 -8.641 -20.828 1 93.88 306 GLN B C 1
ATOM 5747 O O . GLN B 1 306 ? -17.953 -9.297 -19.969 1 93.88 306 GLN B O 1
ATOM 5752 N N . ALA B 1 307 ? -18.047 -7.859 -21.641 1 91.25 307 ALA B N 1
ATOM 5753 C CA . ALA B 1 307 ? -19.484 -7.852 -21.891 1 91.25 307 ALA B CA 1
ATOM 5754 C C . ALA B 1 307 ? -20.25 -7.465 -20.625 1 91.25 307 ALA B C 1
ATOM 5756 O O . ALA B 1 307 ? -21.438 -7.781 -20.5 1 91.25 307 ALA B O 1
ATOM 5757 N N . ASP B 1 308 ? -19.516 -6.938 -19.641 1 91.62 308 ASP B N 1
ATOM 5758 C CA . ASP B 1 308 ? -20.094 -6.527 -18.359 1 91.62 308 ASP B CA 1
ATOM 5759 C C . ASP B 1 308 ? -20.672 -7.727 -17.609 1 91.62 308 ASP B C 1
ATOM 5761 O O . ASP B 1 308 ? -21.609 -7.582 -16.828 1 91.62 308 ASP B O 1
ATOM 5765 N N . ARG B 1 309 ? -20.156 -8.953 -17.922 1 94.12 309 ARG B N 1
ATOM 5766 C CA . ARG B 1 309 ? -20.719 -10.133 -17.266 1 94.12 309 ARG B CA 1
ATOM 5767 C C . ARG B 1 309 ? -19.656 -11.195 -17.031 1 94.12 309 ARG B C 1
ATOM 5769 O O . ARG B 1 309 ? -19.922 -12.234 -16.422 1 94.12 309 ARG B O 1
ATOM 5776 N N . ILE B 1 310 ? -18.453 -10.969 -17.531 1 97.44 310 ILE B N 1
ATOM 5777 C CA . ILE B 1 310 ? -17.375 -11.945 -17.375 1 97.44 310 ILE B CA 1
ATOM 5778 C C . ILE B 1 310 ? -16.156 -11.273 -16.766 1 97.44 310 ILE B C 1
ATOM 5780 O O . ILE B 1 310 ? -15.75 -10.188 -17.188 1 97.44 310 ILE B O 1
ATOM 5784 N N . ALA B 1 311 ? -15.617 -11.836 -15.773 1 98.81 311 ALA B N 1
ATOM 5785 C CA . ALA B 1 311 ? -14.359 -11.398 -15.156 1 98.81 311 ALA B CA 1
ATOM 5786 C C . ALA B 1 311 ? -13.266 -12.438 -15.352 1 98.81 311 ALA B C 1
ATOM 5788 O O . ALA B 1 311 ? -13.508 -13.641 -15.234 1 98.81 311 ALA B O 1
ATOM 5789 N N . PHE B 1 312 ? -12.086 -12.016 -15.711 1 98.81 312 PHE B N 1
ATOM 5790 C CA . PHE B 1 312 ? -10.914 -12.875 -15.82 1 98.81 312 PHE B CA 1
ATOM 5791 C C . PHE B 1 312 ? -9.977 -12.672 -14.641 1 98.81 312 PHE B C 1
ATOM 5793 O O . PHE B 1 312 ? -9.641 -11.531 -14.297 1 98.81 312 PHE B O 1
ATOM 5800 N N . VAL B 1 313 ? -9.516 -13.82 -13.992 1 98.81 313 VAL B N 1
ATOM 5801 C CA . VAL B 1 313 ? -8.656 -13.734 -12.82 1 98.81 313 VAL B CA 1
ATOM 5802 C C . VAL B 1 313 ? -7.484 -14.711 -12.961 1 98.81 313 VAL B C 1
ATOM 5804 O O . VAL B 1 313 ? -7.602 -15.734 -13.641 1 98.81 313 VAL B O 1
ATOM 5807 N N . GLY B 1 314 ? -6.367 -14.422 -12.32 1 98.12 314 GLY B N 1
ATOM 5808 C CA . GLY B 1 314 ? -5.203 -15.289 -12.328 1 98.12 314 GLY B CA 1
ATOM 5809 C C . GLY B 1 314 ? -4.59 -15.453 -13.711 1 98.12 314 GLY B C 1
ATOM 5810 O O . GLY B 1 314 ? -4.547 -14.5 -14.492 1 98.12 314 GLY B O 1
ATOM 5811 N N . ASP B 1 315 ? -4.105 -16.625 -13.961 1 96.62 315 ASP B N 1
ATOM 5812 C CA . ASP B 1 315 ? -3.363 -16.891 -15.188 1 96.62 315 ASP B CA 1
ATOM 5813 C C . ASP B 1 315 ? -4.27 -16.781 -16.406 1 96.62 315 ASP B C 1
ATOM 5815 O O . ASP B 1 315 ? -3.789 -16.672 -17.547 1 96.62 315 ASP B O 1
ATOM 5819 N N . ALA B 1 316 ? -5.598 -16.812 -16.188 1 97.88 316 ALA B N 1
ATOM 5820 C CA . ALA B 1 316 ? -6.504 -16.547 -17.312 1 97.88 316 ALA B CA 1
ATOM 5821 C C . ALA B 1 316 ? -6.379 -15.094 -17.781 1 97.88 316 ALA B C 1
ATOM 5823 O O . ALA B 1 316 ? -6.652 -14.789 -18.938 1 97.88 316 ALA B O 1
ATOM 5824 N N . ALA B 1 317 ? -5.969 -14.227 -16.922 1 98.25 317 ALA B N 1
ATOM 5825 C CA . ALA B 1 317 ? -5.852 -12.805 -17.234 1 98.25 317 ALA B CA 1
ATOM 5826 C C . ALA B 1 317 ? -4.387 -12.398 -17.391 1 98.25 317 ALA B C 1
ATOM 5828 O O . ALA B 1 317 ? -4.047 -11.609 -18.266 1 98.25 317 ALA B O 1
ATOM 5829 N N . HIS B 1 318 ? -3.561 -12.875 -16.531 1 97.75 318 HIS B N 1
ATOM 5830 C CA . HIS B 1 318 ? -2.178 -12.414 -16.469 1 97.75 318 HIS B CA 1
ATOM 5831 C C . HIS B 1 318 ? -1.226 -13.57 -16.188 1 97.75 318 HIS B C 1
ATOM 5833 O O . HIS B 1 318 ? -0.71 -13.688 -15.062 1 97.75 318 HIS B O 1
ATOM 5839 N N . PRO B 1 319 ? -0.912 -14.352 -17.188 1 95.12 319 PRO B N 1
ATOM 5840 C CA . PRO B 1 319 ? -0.002 -15.484 -17 1 95.12 319 PRO B CA 1
ATOM 5841 C C . PRO B 1 319 ? 1.435 -15.055 -16.719 1 95.12 319 PRO B C 1
ATOM 5843 O O . PRO B 1 319 ? 2.088 -14.469 -17.594 1 95.12 319 PRO B O 1
ATOM 5846 N N . THR B 1 320 ? 2.018 -15.398 -15.57 1 89.06 320 THR B N 1
ATOM 5847 C CA . THR B 1 320 ? 3.283 -14.852 -15.086 1 89.06 320 THR B CA 1
ATOM 5848 C C . THR B 1 320 ? 4.438 -15.797 -15.414 1 89.06 320 THR B C 1
ATOM 5850 O O . THR B 1 320 ? 5.605 -15.414 -15.328 1 89.06 320 THR B O 1
ATOM 5853 N N . ALA B 1 321 ? 4.219 -17.047 -15.781 1 85.38 321 ALA B N 1
ATOM 5854 C CA . ALA B 1 321 ? 5.254 -18.047 -15.969 1 85.38 321 ALA B CA 1
ATOM 5855 C C . ALA B 1 321 ? 6.145 -18.172 -14.742 1 85.38 321 ALA B C 1
ATOM 5857 O O . ALA B 1 321 ? 7.363 -18.297 -14.859 1 85.38 321 ALA B O 1
ATOM 5858 N N . GLY B 1 322 ? 5.594 -17.906 -13.586 1 86.25 322 GLY B N 1
ATOM 5859 C CA . GLY B 1 322 ? 6.328 -18.078 -12.344 1 86.25 322 GLY B CA 1
ATOM 5860 C C . GLY B 1 322 ? 7.066 -16.828 -11.914 1 86.25 322 GLY B C 1
ATOM 5861 O O . GLY B 1 322 ? 7.707 -16.797 -10.859 1 86.25 322 GLY B O 1
ATOM 5862 N N . ALA B 1 323 ? 6.961 -15.742 -12.625 1 85.69 323 ALA B N 1
ATOM 5863 C CA . ALA B 1 323 ? 7.691 -14.516 -12.328 1 85.69 323 ALA B CA 1
ATOM 5864 C C . ALA B 1 323 ? 7.379 -14.023 -10.914 1 85.69 323 ALA B C 1
ATOM 5866 O O . ALA B 1 323 ? 6.223 -14.023 -10.492 1 85.69 323 ALA B O 1
ATOM 5867 N N . TYR B 1 324 ? 8.438 -13.734 -10.141 1 88.75 324 TYR B N 1
ATOM 5868 C CA . TYR B 1 324 ? 8.398 -13.125 -8.82 1 88.75 324 TYR B CA 1
ATOM 5869 C C . TYR B 1 324 ? 7.75 -14.055 -7.805 1 88.75 324 TYR B C 1
ATOM 5871 O O . TYR B 1 324 ? 7.559 -13.688 -6.645 1 88.75 324 TYR B O 1
ATOM 5879 N N . GLY B 1 325 ? 7.344 -15.25 -8.211 1 91.62 325 GLY B N 1
ATOM 5880 C CA . GLY B 1 325 ? 6.598 -16.094 -7.297 1 91.62 325 GLY B CA 1
ATOM 5881 C C . GLY B 1 325 ? 5.316 -15.461 -6.797 1 91.62 325 GLY B C 1
ATOM 5882 O O . GLY B 1 325 ? 4.895 -15.711 -5.664 1 91.62 325 GLY B O 1
ATOM 5883 N N . ALA B 1 326 ? 4.727 -14.633 -7.625 1 94.19 326 ALA B N 1
ATOM 5884 C CA . ALA B 1 326 ? 3.633 -13.797 -7.141 1 94.19 326 ALA B CA 1
ATOM 5885 C C . ALA B 1 326 ? 2.342 -14.086 -7.902 1 94.19 326 ALA B C 1
ATOM 5887 O O . ALA B 1 326 ? 1.318 -13.438 -7.672 1 94.19 326 ALA B O 1
ATOM 5888 N N . GLY B 1 327 ? 2.322 -15.078 -8.812 1 95.19 327 GLY B N 1
ATOM 5889 C CA . GLY B 1 327 ? 1.168 -15.328 -9.656 1 95.19 327 GLY B CA 1
ATOM 5890 C C . GLY B 1 327 ? -0.089 -15.656 -8.875 1 95.19 327 GLY B C 1
ATOM 5891 O O . GLY B 1 327 ? -1.137 -15.039 -9.086 1 95.19 327 GLY B O 1
ATOM 5892 N N . ALA B 1 328 ? 0.043 -16.609 -8.016 1 95.81 328 ALA B N 1
ATOM 5893 C CA . ALA B 1 328 ? -1.118 -17 -7.223 1 95.81 328 ALA B CA 1
ATOM 5894 C C . ALA B 1 328 ? -1.61 -15.852 -6.359 1 95.81 328 ALA B C 1
ATOM 5896 O O . ALA B 1 328 ? -2.816 -15.617 -6.246 1 95.81 328 ALA B O 1
ATOM 5897 N N . ALA B 1 329 ? -0.651 -15.156 -5.766 1 97.5 329 ALA B N 1
ATOM 5898 C CA . ALA B 1 329 ? -0.999 -14.016 -4.922 1 97.5 329 ALA B CA 1
ATOM 5899 C C . ALA B 1 329 ? -1.79 -12.977 -5.703 1 97.5 329 ALA B C 1
ATOM 5901 O O . ALA B 1 329 ? -2.781 -12.438 -5.207 1 97.5 329 ALA B O 1
ATOM 5902 N N . MET B 1 330 ? -1.351 -12.648 -6.898 1 98.19 330 MET B N 1
ATOM 5903 C CA . MET B 1 330 ? -2.08 -11.711 -7.746 1 98.19 330 MET B CA 1
ATOM 5904 C C . MET B 1 330 ? -3.471 -12.242 -8.078 1 98.19 330 MET B C 1
ATOM 5906 O O . MET B 1 330 ? -4.445 -11.492 -8.078 1 98.19 330 MET B O 1
ATOM 5910 N N . GLY B 1 331 ? -3.559 -13.508 -8.32 1 98.56 331 GLY B N 1
ATOM 5911 C CA . GLY B 1 331 ? -4.855 -14.125 -8.555 1 98.56 331 GLY B CA 1
ATOM 5912 C C . GLY B 1 331 ? -5.789 -14.016 -7.363 1 98.56 331 GLY B C 1
ATOM 5913 O O . GLY B 1 331 ? -6.973 -13.719 -7.523 1 98.56 331 GLY B O 1
ATOM 5914 N N . PHE B 1 332 ? -5.246 -14.344 -6.145 1 98.75 332 PHE B N 1
ATOM 5915 C CA . PHE B 1 332 ? -6.035 -14.164 -4.934 1 98.75 332 PHE B CA 1
ATOM 5916 C C . PHE B 1 332 ? -6.539 -12.727 -4.824 1 98.75 332 PHE B C 1
ATOM 5918 O O . PHE B 1 332 ? -7.691 -12.492 -4.453 1 98.75 332 PHE B O 1
ATOM 5925 N N . GLY B 1 333 ? -5.633 -11.797 -5.148 1 98.81 333 GLY B N 1
ATOM 5926 C CA . GLY B 1 333 ? -6.008 -10.391 -5.141 1 98.81 333 GLY B CA 1
ATOM 5927 C C . GLY B 1 333 ? -7.156 -10.07 -6.074 1 98.81 333 GLY B C 1
ATOM 5928 O O . GLY B 1 333 ? -8.039 -9.281 -5.738 1 98.81 333 GLY B O 1
ATOM 5929 N N . ASP B 1 334 ? -7.125 -10.688 -7.25 1 98.88 334 ASP B N 1
ATOM 5930 C CA . ASP B 1 334 ? -8.219 -10.508 -8.195 1 98.88 334 ASP B CA 1
ATOM 5931 C C . ASP B 1 334 ? -9.547 -10.953 -7.594 1 98.88 334 ASP B C 1
ATOM 5933 O O . ASP B 1 334 ? -10.555 -10.25 -7.695 1 98.88 334 ASP B O 1
ATOM 5937 N N . CYS B 1 335 ? -9.539 -12.062 -6.969 1 98.88 335 CYS B N 1
ATOM 5938 C CA . CYS B 1 335 ? -10.75 -12.633 -6.395 1 98.88 335 CYS B CA 1
ATOM 5939 C C . CYS B 1 335 ? -11.297 -11.75 -5.281 1 98.88 335 CYS B C 1
ATOM 5941 O O . CYS B 1 335 ? -12.508 -11.508 -5.207 1 98.88 335 CYS B O 1
ATOM 5943 N N . TRP B 1 336 ? -10.406 -11.273 -4.473 1 98.88 336 TRP B N 1
ATOM 5944 C CA . TRP B 1 336 ? -10.812 -10.391 -3.385 1 98.88 336 TRP B CA 1
ATOM 5945 C C . TRP B 1 336 ? -11.375 -9.078 -3.926 1 98.88 336 TRP B C 1
ATOM 5947 O O . TRP B 1 336 ? -12.414 -8.602 -3.457 1 98.88 336 TRP B O 1
ATOM 5957 N N . ALA B 1 337 ? -10.68 -8.508 -4.887 1 98.81 337 ALA B N 1
ATOM 5958 C CA . ALA B 1 337 ? -11.148 -7.258 -5.488 1 98.81 337 ALA B CA 1
ATOM 5959 C C . ALA B 1 337 ? -12.531 -7.43 -6.098 1 98.81 337 ALA B C 1
ATOM 5961 O O . ALA B 1 337 ? -13.391 -6.551 -5.969 1 98.81 337 ALA B O 1
ATOM 5962 N N . LEU B 1 338 ? -12.766 -8.547 -6.762 1 98.88 338 LEU B N 1
ATOM 5963 C CA . LEU B 1 338 ? -14.062 -8.812 -7.371 1 98.88 338 LEU B CA 1
ATOM 5964 C C . LEU B 1 338 ? -15.148 -8.922 -6.305 1 98.88 338 LEU B C 1
ATOM 5966 O O . LEU B 1 338 ? -16.234 -8.367 -6.461 1 98.88 338 LEU B O 1
ATOM 5970 N N . TYR B 1 339 ? -14.898 -9.664 -5.195 1 98.81 339 TYR B N 1
ATOM 5971 C CA . TYR B 1 339 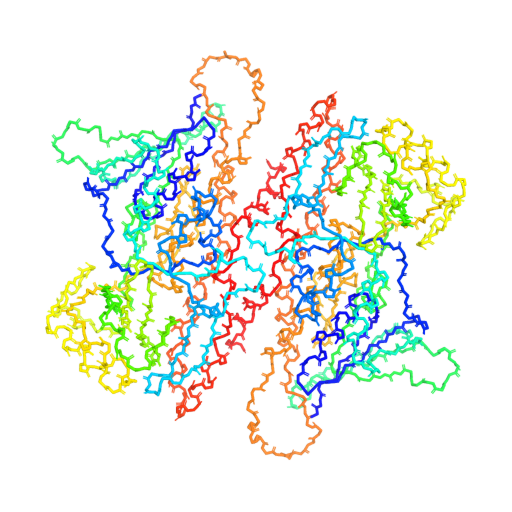? -15.828 -9.781 -4.078 1 98.81 339 TYR B CA 1
ATOM 5972 C C . TYR B 1 339 ? -16.203 -8.414 -3.525 1 98.81 339 TYR B C 1
ATOM 5974 O O . TYR B 1 339 ? -17.375 -8.102 -3.357 1 98.81 339 TYR B O 1
ATOM 5982 N N . ARG B 1 340 ? -15.18 -7.578 -3.318 1 97.88 340 ARG B N 1
ATOM 5983 C CA . ARG B 1 340 ? -15.391 -6.25 -2.752 1 97.88 340 ARG B CA 1
ATOM 5984 C C . ARG B 1 340 ? -16.188 -5.367 -3.707 1 97.88 340 ARG B C 1
ATOM 5986 O O . ARG B 1 340 ? -17.062 -4.609 -3.277 1 97.88 340 ARG B O 1
ATOM 5993 N N . ALA B 1 341 ? -15.852 -5.445 -4.98 1 97.94 341 ALA B N 1
ATOM 5994 C CA . ALA B 1 341 ? -16.547 -4.66 -6 1 97.94 341 ALA B CA 1
ATOM 5995 C C . ALA B 1 341 ? -18.016 -5.039 -6.074 1 97.94 341 ALA B C 1
ATOM 5997 O O . ALA B 1 341 ? -18.891 -4.168 -6.117 1 97.94 341 ALA B O 1
ATOM 5998 N N . LEU B 1 342 ? -18.328 -6.344 -6.09 1 97.88 342 LEU B N 1
ATOM 5999 C CA . LEU B 1 342 ? -19.703 -6.805 -6.109 1 97.88 342 LEU B CA 1
ATOM 6000 C C . LEU B 1 342 ? -20.438 -6.379 -4.844 1 97.88 342 LEU B C 1
ATOM 6002 O O . LEU B 1 342 ? -21.578 -5.918 -4.91 1 97.88 342 LEU B O 1
ATOM 6006 N N . SER B 1 343 ? -19.797 -6.52 -3.705 1 95.81 343 SER B N 1
ATOM 6007 C CA . SER B 1 343 ? -20.406 -6.109 -2.439 1 95.81 343 SER B CA 1
ATOM 6008 C C . SER B 1 343 ? -20.781 -4.633 -2.465 1 95.81 343 SER B C 1
ATOM 6010 O O . SER B 1 343 ? -21.859 -4.262 -1.999 1 95.81 343 SER B O 1
ATOM 6012 N N . ALA B 1 344 ? -19.969 -3.809 -3.025 1 93.31 344 ALA B N 1
ATOM 6013 C CA . ALA B 1 344 ? -20.188 -2.365 -3.062 1 93.31 344 ALA B CA 1
ATOM 6014 C C . ALA B 1 344 ? -21.281 -2.002 -4.055 1 93.31 344 ALA B C 1
ATOM 6016 O O . ALA B 1 344 ? -21.859 -0.913 -3.984 1 93.31 344 ALA B O 1
ATOM 6017 N N . SER B 1 345 ? -21.547 -2.85 -4.934 1 92.31 345 SER B N 1
ATOM 6018 C CA . SER B 1 345 ? -22.5 -2.553 -5.992 1 92.31 345 SER B CA 1
ATOM 6019 C C . SER B 1 345 ? -23.922 -2.943 -5.578 1 92.31 345 SER B C 1
ATOM 6021 O O . SER B 1 345 ? -24.875 -2.66 -6.293 1 92.31 345 SER B O 1
ATOM 6023 N N . ARG B 1 346 ? -24.031 -3.562 -4.426 1 90.81 346 ARG B N 1
ATOM 6024 C CA . ARG B 1 346 ? -25.328 -4.059 -3.973 1 90.81 346 ARG B CA 1
ATOM 6025 C C . ARG B 1 346 ? -26.203 -2.916 -3.471 1 90.81 346 ARG B C 1
ATOM 6027 O O . ARG B 1 346 ? -25.75 -2.064 -2.705 1 90.81 346 ARG B O 1
ATOM 6034 N N . SER B 1 347 ? -27.391 -2.818 -3.865 1 80.62 347 SER B N 1
ATOM 6035 C CA . SER B 1 347 ? -28.344 -1.812 -3.408 1 80.62 347 SER B CA 1
ATOM 6036 C C . SER B 1 347 ? -28.906 -2.172 -2.041 1 80.62 347 SER B C 1
ATOM 6038 O O . SER B 1 347 ? -29.109 -3.35 -1.733 1 80.62 347 SER B O 1
ATOM 6040 N N . ALA B 1 348 ? -28.922 -1.142 -0.997 1 64.31 348 ALA B N 1
ATOM 6041 C CA . ALA B 1 348 ? -29.469 -1.337 0.342 1 64.31 348 ALA B CA 1
ATOM 6042 C C . ALA B 1 348 ? -30.953 -1.68 0.278 1 64.31 348 ALA B C 1
ATOM 6044 O O . ALA B 1 348 ? -31.484 -2.369 1.156 1 64.31 348 ALA B O 1
ATOM 6045 N N . ALA B 1 349 ? -31.875 -0.565 -0.097 1 50.97 349 ALA B N 1
ATOM 6046 C CA . ALA B 1 349 ? -33.312 -0.46 0.168 1 50.97 349 ALA B CA 1
ATOM 6047 C C . ALA B 1 349 ? -34.031 -1.714 -0.294 1 50.97 349 ALA B C 1
ATOM 6049 O O . ALA B 1 349 ? -33.938 -2.115 -1.454 1 50.97 349 ALA B O 1
ATOM 6050 N N . ALA B 1 350 ? -34.312 -2.615 0.57 1 44.75 350 ALA B N 1
ATOM 6051 C CA . ALA B 1 350 ? -35.531 -3.355 0.323 1 44.75 350 ALA B CA 1
ATOM 6052 C C . ALA B 1 350 ? -36.625 -2.445 -0.26 1 44.75 350 ALA B C 1
ATOM 6054 O O . ALA B 1 350 ? -37.594 -2.111 0.419 1 44.75 350 ALA B O 1
ATOM 6055 N N . ASP B 1 351 ? -36.344 -1.16 -0.544 1 39.47 351 ASP B N 1
ATOM 6056 C CA . ASP B 1 351 ? -37.531 -0.403 -0.864 1 39.47 351 ASP B CA 1
ATOM 6057 C C . ASP B 1 351 ? -38.469 -1.207 -1.771 1 39.47 351 ASP B C 1
ATOM 6059 O O . ASP B 1 351 ? -38.031 -2.117 -2.473 1 39.47 351 ASP B O 1
ATOM 6063 N N . GLU B 1 352 ? -39.781 -0.676 -1.56 1 39.81 352 GLU B N 1
ATOM 6064 C CA . GLU B 1 352 ? -41.125 -0.988 -2.016 1 39.81 352 GLU B CA 1
ATOM 6065 C C . GLU B 1 352 ? -41.188 -1.174 -3.529 1 39.81 352 GLU B C 1
ATOM 6067 O O . GLU B 1 352 ? -41.719 -0.322 -4.25 1 39.81 352 GLU B O 1
ATOM 6072 N N . GLN B 1 353 ? -40.094 -1.092 -4.145 1 38.19 353 GLN B N 1
ATOM 6073 C CA . GLN B 1 353 ? -40.75 -1.234 -5.441 1 38.19 353 GLN B CA 1
ATOM 6074 C C . GLN B 1 353 ? -41.844 -2.295 -5.387 1 38.19 353 GLN B C 1
ATOM 6076 O O . GLN B 1 353 ? -41.656 -3.393 -4.871 1 38.19 353 GLN B O 1
ATOM 6081 N N . PRO B 1 354 ? -43.062 -1.812 -5.539 1 36.69 354 PRO B N 1
ATOM 6082 C CA . PRO B 1 354 ? -44.125 -2.789 -5.656 1 36.69 354 PRO B CA 1
ATOM 6083 C C . PRO B 1 354 ? -43.719 -4.059 -6.395 1 36.69 354 PRO B C 1
ATOM 6085 O O . PRO B 1 354 ? -42.844 -4 -7.281 1 36.69 354 PRO B O 1
ATOM 6088 N N . ALA B 1 355 ? -43.969 -5.141 -5.816 1 38.41 355 ALA B N 1
ATOM 6089 C CA . ALA B 1 355 ? -44.031 -6.453 -6.457 1 38.41 355 ALA B CA 1
ATOM 6090 C C . ALA B 1 355 ? -44.438 -6.332 -7.926 1 38.41 355 ALA B C 1
ATOM 6092 O O . ALA B 1 355 ? -45.125 -7.199 -8.453 1 38.41 355 ALA B O 1
ATOM 6093 N N . SER B 1 356 ? -44.469 -5.164 -8.477 1 37.53 356 SER B N 1
ATOM 6094 C CA . SER B 1 356 ? -45.125 -5.566 -9.727 1 37.53 356 SER B CA 1
ATOM 6095 C C . SER B 1 356 ? -44.562 -6.898 -10.227 1 37.53 356 SER B C 1
ATOM 6097 O O . SER B 1 356 ? -43.594 -7.426 -9.672 1 37.53 356 SER B O 1
ATOM 6099 N N . THR B 1 357 ? -44.594 -6.961 -11.672 1 38.31 357 THR B N 1
ATOM 6100 C CA . THR B 1 357 ? -44.844 -8.227 -12.352 1 38.31 357 THR B CA 1
ATOM 6101 C C . THR B 1 357 ? -43.719 -9.219 -12.039 1 38.31 357 THR B C 1
ATOM 6103 O O . THR B 1 357 ? -43.969 -10.344 -11.602 1 38.31 357 THR B O 1
ATOM 6106 N N . GLY B 1 358 ? -42.75 -9.414 -13.141 1 38.25 358 GLY B N 1
ATOM 6107 C CA . GLY B 1 358 ? -42 -10.617 -13.484 1 38.25 358 GLY B CA 1
ATOM 6108 C C . GLY B 1 358 ? -40.875 -10.922 -12.516 1 38.25 358 GLY B C 1
ATOM 6109 O O . GLY B 1 358 ? -40.719 -10.25 -11.492 1 38.25 358 GLY B O 1
ATOM 6110 N N . GLN B 1 359 ? -39.844 -11.922 -12.938 1 44.84 359 GLN B N 1
ATOM 6111 C CA . GLN B 1 359 ? -38.688 -12.609 -12.398 1 44.84 359 GLN B CA 1
ATOM 6112 C C . GLN B 1 359 ? -37.719 -11.633 -11.719 1 44.84 359 GLN B C 1
ATOM 6114 O O . GLN B 1 359 ? -37.219 -10.703 -12.352 1 44.84 359 GLN B O 1
ATOM 6119 N N . SER B 1 360 ? -37.812 -11.273 -10.531 1 54.34 360 SER B N 1
ATOM 6120 C CA . SER B 1 360 ? -37.156 -10.383 -9.586 1 54.34 360 SER B CA 1
ATOM 6121 C C . SER B 1 360 ? -35.656 -10.414 -9.758 1 54.34 360 SER B C 1
ATOM 6123 O O . SER B 1 360 ? -35.031 -11.477 -9.672 1 54.34 360 SER B O 1
ATOM 6125 N N . ALA B 1 361 ? -34.969 -9.406 -10.383 1 69.25 361 ALA B N 1
ATOM 6126 C CA . ALA B 1 361 ? -33.562 -9.156 -10.68 1 69.25 361 ALA B CA 1
ATOM 6127 C C . ALA B 1 361 ? -32.719 -9.039 -9.406 1 69.25 361 ALA B C 1
ATOM 6129 O O . ALA B 1 361 ? -33.25 -8.648 -8.359 1 69.25 361 ALA B O 1
ATOM 6130 N N . HIS B 1 362 ? -31.594 -9.82 -9.266 1 81.25 362 HIS B N 1
ATOM 6131 C CA . HIS B 1 362 ? -30.672 -9.688 -8.141 1 81.25 362 HIS B CA 1
ATOM 6132 C C . HIS B 1 362 ? -30.344 -8.219 -7.863 1 81.25 362 HIS B C 1
ATOM 6134 O O . HIS B 1 362 ? -30.656 -7.348 -8.68 1 81.25 362 HIS B O 1
ATOM 6140 N N . ARG B 1 363 ? -29.875 -7.914 -6.738 1 87.88 363 ARG B N 1
ATOM 6141 C CA . ARG B 1 363 ? -29.703 -6.551 -6.242 1 87.88 363 ARG B CA 1
ATOM 6142 C C . ARG B 1 363 ? -28.328 -6 -6.59 1 87.88 363 ARG B C 1
ATOM 6144 O O . ARG B 1 363 ? -27.969 -4.902 -6.16 1 87.88 363 ARG B O 1
ATOM 6151 N N . TYR B 1 364 ? -27.594 -6.738 -7.367 1 93.31 364 TYR B N 1
ATOM 6152 C CA . TYR B 1 364 ? -26.219 -6.344 -7.68 1 93.31 364 TYR B CA 1
ATOM 6153 C C . TYR B 1 364 ? -26.156 -5.637 -9.031 1 93.31 364 TYR B C 1
ATOM 6155 O O . TYR B 1 364 ? -26.781 -6.066 -9.992 1 93.31 364 TYR B O 1
ATOM 6163 N N . ASP B 1 365 ? -25.453 -4.535 -9.109 1 92.69 365 ASP B N 1
ATOM 6164 C CA . ASP B 1 365 ? -25.094 -3.893 -10.367 1 92.69 365 ASP B CA 1
ATOM 6165 C C . ASP B 1 365 ? -23.781 -4.457 -10.906 1 92.69 365 ASP B C 1
ATOM 6167 O O . ASP B 1 365 ? -22.703 -3.943 -10.594 1 92.69 365 ASP B O 1
ATOM 6171 N N . ILE B 1 366 ? -23.875 -5.465 -11.766 1 95.31 366 ILE B N 1
ATOM 6172 C CA . ILE B 1 366 ? -22.719 -6.23 -12.219 1 95.31 366 ILE B CA 1
ATOM 6173 C C . ILE B 1 366 ? -21.797 -5.332 -13.039 1 95.31 366 ILE B C 1
ATOM 6175 O O . ILE B 1 366 ? -20.578 -5.379 -12.891 1 95.31 366 ILE B O 1
ATOM 6179 N N . ALA B 1 367 ? -22.312 -4.543 -13.914 1 94.06 367 ALA B N 1
ATOM 6180 C CA . ALA B 1 367 ? -21.516 -3.66 -14.758 1 94.06 367 ALA B CA 1
ATOM 6181 C C . ALA B 1 367 ? -20.672 -2.709 -13.914 1 94.06 367 ALA B C 1
ATOM 6183 O O . ALA B 1 367 ? -19.469 -2.549 -14.156 1 94.06 367 ALA B O 1
ATOM 6184 N N . LYS B 1 368 ? -21.297 -2.117 -12.922 1 94.94 368 LYS B N 1
ATOM 6185 C CA . LYS B 1 368 ? -20.578 -1.229 -12.008 1 94.94 368 LYS B CA 1
ATOM 6186 C C . LYS B 1 368 ? -19.484 -1.981 -11.258 1 94.94 368 LYS B C 1
ATOM 6188 O O . LYS B 1 368 ? -18.359 -1.493 -11.133 1 94.94 368 LYS B O 1
ATOM 6193 N N . ALA B 1 369 ? -19.828 -3.158 -10.758 1 97.44 369 ALA B N 1
ATOM 6194 C CA . ALA B 1 369 ? -18.875 -3.975 -10.016 1 97.44 369 ALA B CA 1
ATOM 6195 C C . ALA B 1 369 ? -17.656 -4.297 -10.875 1 97.44 369 ALA B C 1
ATOM 6197 O O . ALA B 1 369 ? -16.516 -4.211 -10.406 1 97.44 369 ALA B O 1
ATOM 6198 N N . LEU B 1 370 ? -17.859 -4.621 -12.125 1 97.69 370 LEU B N 1
ATOM 6199 C CA . LEU B 1 370 ? -16.766 -5.004 -13.008 1 97.69 370 LEU B CA 1
ATOM 6200 C C . LEU B 1 370 ? -15.898 -3.797 -13.352 1 97.69 370 LEU B C 1
ATOM 6202 O O . LEU B 1 370 ? -14.68 -3.928 -13.523 1 97.69 370 LEU B O 1
ATOM 6206 N N . ARG B 1 371 ? -16.469 -2.623 -13.438 1 97.19 371 ARG B N 1
ATOM 6207 C CA . ARG B 1 371 ? -15.672 -1.41 -13.625 1 97.19 371 ARG B CA 1
ATOM 6208 C C . ARG B 1 371 ? -14.781 -1.144 -12.406 1 97.19 371 ARG B C 1
ATOM 6210 O O . ARG B 1 371 ? -13.602 -0.819 -12.555 1 97.19 371 ARG B O 1
ATOM 6217 N N . ILE B 1 372 ? -15.367 -1.283 -11.211 1 97.56 372 ILE B N 1
ATOM 6218 C CA . ILE B 1 372 ? -14.617 -1.102 -9.977 1 97.56 372 ILE B CA 1
ATOM 6219 C C . ILE B 1 372 ? -13.477 -2.115 -9.906 1 97.56 372 ILE B C 1
ATOM 6221 O O . ILE B 1 372 ? -12.336 -1.762 -9.594 1 97.56 372 ILE B O 1
ATOM 6225 N N . PHE B 1 373 ? -13.812 -3.355 -10.266 1 98.69 373 PHE B N 1
ATOM 6226 C CA . PHE B 1 373 ? -12.836 -4.441 -10.289 1 98.69 373 PHE B CA 1
ATOM 6227 C C . PHE B 1 373 ? -11.672 -4.098 -11.203 1 98.69 373 PHE B C 1
ATOM 6229 O O . PHE B 1 373 ? -10.508 -4.18 -10.797 1 98.69 373 PHE B O 1
ATOM 6236 N N . GLU B 1 374 ? -11.93 -3.688 -12.375 1 98.25 374 GLU B N 1
ATOM 6237 C CA . GLU B 1 374 ? -10.898 -3.359 -13.359 1 98.25 374 GLU B CA 1
ATOM 6238 C C . GLU B 1 374 ? -10.062 -2.166 -12.906 1 98.25 374 GLU B C 1
ATOM 6240 O O . GLU B 1 374 ? -8.836 -2.186 -13.016 1 98.25 374 GLU B O 1
ATOM 6245 N N . GLN B 1 375 ? -10.688 -1.225 -12.383 1 97.25 375 GLN B N 1
ATOM 6246 C CA . GLN B 1 375 ? -9.984 -0.03 -11.938 1 97.25 375 GLN B CA 1
ATOM 6247 C C . GLN B 1 375 ? -9.062 -0.344 -10.758 1 97.25 375 GLN B C 1
ATOM 6249 O O . GLN B 1 375 ? -8.008 0.267 -10.609 1 97.25 375 GLN B O 1
ATOM 6254 N N . ALA B 1 376 ? -9.469 -1.256 -9.938 1 98.12 376 ALA B N 1
ATOM 6255 C CA . ALA B 1 376 ? -8.695 -1.611 -8.742 1 98.12 376 ALA B CA 1
ATOM 6256 C C . ALA B 1 376 ? -7.473 -2.441 -9.109 1 98.12 376 ALA B C 1
ATOM 6258 O O . ALA B 1 376 ? -6.422 -2.322 -8.477 1 98.12 376 ALA B O 1
ATOM 6259 N N . ARG B 1 377 ? -7.551 -3.26 -10.133 1 98.75 377 ARG B N 1
ATOM 6260 C CA . ARG B 1 377 ? -6.527 -4.277 -10.344 1 98.75 377 ARG B CA 1
ATOM 6261 C C . ARG B 1 377 ? -5.629 -3.916 -11.523 1 98.75 377 ARG B C 1
ATOM 6263 O O . ARG B 1 377 ? -4.414 -4.121 -11.469 1 98.75 377 ARG B O 1
ATOM 6270 N N . LEU B 1 378 ? -6.168 -3.338 -12.562 1 98.44 378 LEU B N 1
ATOM 6271 C CA . LEU B 1 378 ? -5.512 -3.258 -13.859 1 98.44 378 LEU B CA 1
ATOM 6272 C C . LEU B 1 378 ? -4.254 -2.398 -13.781 1 98.44 378 LEU B C 1
ATOM 6274 O O . LEU B 1 378 ? -3.207 -2.773 -14.312 1 98.44 378 LEU B O 1
ATOM 6278 N N . PRO B 1 379 ? -4.285 -1.235 -13.094 1 97.12 379 PRO B N 1
ATOM 6279 C CA . PRO B 1 379 ? -3.078 -0.409 -13.078 1 97.12 379 PRO B CA 1
ATOM 6280 C C . PRO B 1 379 ? -1.869 -1.145 -12.5 1 97.12 379 PRO B C 1
ATOM 6282 O O . PRO B 1 379 ? -0.771 -1.062 -13.055 1 97.12 379 PRO B O 1
ATOM 6285 N N . PHE B 1 380 ? -2.064 -1.811 -11.422 1 97.88 380 PHE B N 1
ATOM 6286 C CA . PHE B 1 380 ? -0.976 -2.564 -10.812 1 97.88 380 PHE B CA 1
ATOM 6287 C C . PHE B 1 380 ? -0.488 -3.664 -11.742 1 97.88 380 PHE B C 1
ATOM 6289 O O . PHE B 1 380 ? 0.718 -3.84 -11.93 1 97.88 380 PHE B O 1
ATOM 6296 N N . LEU B 1 381 ? -1.388 -4.426 -12.336 1 98.25 381 LEU B N 1
ATOM 6297 C CA . LEU B 1 381 ? -1.034 -5.547 -13.203 1 98.25 381 LEU B CA 1
ATOM 6298 C C . LEU B 1 381 ? -0.26 -5.07 -14.422 1 98.25 381 LEU B C 1
ATOM 6300 O O . LEU B 1 381 ? 0.731 -5.688 -14.82 1 98.25 381 LEU B O 1
ATOM 6304 N N . LEU B 1 382 ? -0.686 -3.992 -14.984 1 97 382 LEU B N 1
ATOM 6305 C CA . LEU B 1 382 ? 0.018 -3.441 -16.141 1 97 382 LEU B CA 1
ATOM 6306 C C . LEU B 1 382 ? 1.429 -3.006 -15.75 1 97 382 LEU B C 1
ATOM 6308 O O . LEU B 1 382 ? 2.367 -3.172 -16.531 1 97 382 LEU B O 1
ATOM 6312 N N . ARG B 1 383 ? 1.564 -2.471 -14.594 1 96.31 383 ARG B N 1
ATOM 6313 C CA . ARG B 1 383 ? 2.889 -2.076 -14.117 1 96.31 383 ARG B CA 1
ATOM 6314 C C . ARG B 1 383 ? 3.787 -3.293 -13.93 1 96.31 383 ARG B C 1
ATOM 6316 O O . ARG B 1 383 ? 4.98 -3.244 -14.234 1 96.31 383 ARG B O 1
ATOM 6323 N N . VAL B 1 384 ? 3.275 -4.355 -13.383 1 96.25 384 VAL B N 1
ATOM 6324 C CA . VAL B 1 384 ? 4.043 -5.582 -13.195 1 96.25 384 VAL B CA 1
ATOM 6325 C C . VAL B 1 384 ? 4.469 -6.133 -14.555 1 96.25 384 VAL B C 1
ATOM 6327 O O . VAL B 1 384 ? 5.613 -6.562 -14.727 1 96.25 384 VAL B O 1
ATOM 6330 N N . GLU B 1 385 ? 3.531 -6.121 -15.5 1 95.12 385 GLU B N 1
ATOM 6331 C CA . GLU B 1 385 ? 3.873 -6.57 -16.844 1 95.12 385 GLU B CA 1
ATOM 6332 C C . GLU B 1 385 ? 5.043 -5.777 -17.406 1 95.12 385 GLU B C 1
ATOM 6334 O O . GLU B 1 385 ? 5.977 -6.352 -17.984 1 95.12 385 GLU B O 1
ATOM 6339 N N . GLU B 1 386 ? 4.949 -4.477 -17.25 1 93.06 386 GLU B N 1
ATOM 6340 C CA . GLU B 1 386 ? 6.043 -3.617 -17.688 1 93.06 386 GLU B CA 1
ATOM 6341 C C . GLU B 1 386 ? 7.355 -4.004 -17.016 1 93.06 386 GLU B C 1
ATOM 6343 O O . GLU B 1 386 ? 8.406 -4.051 -17.656 1 93.06 386 GLU B O 1
ATOM 6348 N N . GLN B 1 387 ? 7.281 -4.25 -15.742 1 91.81 387 GLN B N 1
ATOM 6349 C CA . GLN B 1 387 ? 8.477 -4.625 -14.992 1 91.81 387 GLN B CA 1
ATOM 6350 C C . GLN B 1 387 ? 9.055 -5.941 -15.5 1 91.81 387 GLN B C 1
ATOM 6352 O O . GLN B 1 387 ? 10.273 -6.102 -15.594 1 91.81 387 GLN B O 1
ATOM 6357 N N . MET B 1 388 ? 8.219 -6.887 -15.789 1 89.62 388 MET B N 1
ATOM 6358 C CA . MET B 1 388 ? 8.664 -8.172 -16.328 1 89.62 388 MET B CA 1
ATOM 6359 C C . MET B 1 388 ? 9.422 -7.977 -17.641 1 89.62 388 MET B C 1
ATOM 6361 O O . MET B 1 388 ? 10.445 -8.625 -17.859 1 89.62 388 MET B O 1
ATOM 6365 N N . GLU B 1 389 ? 8.953 -7.137 -18.469 1 86.25 389 GLU B N 1
ATOM 6366 C CA . GLU B 1 389 ? 9.625 -6.832 -19.734 1 86.25 389 GLU B CA 1
ATOM 6367 C C . GLU B 1 389 ? 11 -6.211 -19.484 1 86.25 389 GLU B C 1
ATOM 6369 O O . GLU B 1 389 ? 11.977 -6.582 -20.141 1 86.25 389 GLU B O 1
ATOM 6374 N N . LEU B 1 390 ? 11.016 -5.332 -18.531 1 83.75 390 LEU B N 1
ATOM 6375 C CA . LEU B 1 390 ? 12.281 -4.684 -18.188 1 83.75 390 LEU B CA 1
ATOM 6376 C C . LEU B 1 390 ? 13.281 -5.691 -17.625 1 83.75 390 LEU B C 1
ATOM 6378 O O . LEU B 1 390 ? 14.453 -5.676 -18 1 83.75 390 LEU B O 1
ATOM 6382 N N . ASP B 1 391 ? 12.82 -6.574 -16.797 1 82.75 391 ASP B N 1
ATOM 6383 C CA . ASP B 1 391 ? 13.68 -7.598 -16.203 1 82.75 391 ASP B CA 1
ATOM 6384 C C . ASP B 1 391 ? 14.219 -8.555 -17.266 1 82.75 391 ASP B C 1
ATOM 6386 O O . ASP B 1 391 ? 15.359 -9 -17.188 1 82.75 391 ASP B O 1
ATOM 6390 N N . GLY B 1 392 ? 13.391 -8.953 -18.172 1 76.19 392 GLY B N 1
ATOM 6391 C CA . GLY B 1 392 ? 13.82 -9.82 -19.266 1 76.19 392 GLY B CA 1
ATOM 6392 C C . GLY B 1 392 ? 14.93 -9.219 -20.094 1 76.19 392 GLY B C 1
ATOM 6393 O O . GLY B 1 392 ? 15.859 -9.922 -20.5 1 76.19 392 GLY B O 1
ATOM 6394 N N . ARG B 1 393 ? 14.93 -7.961 -20.266 1 69.94 393 ARG B N 1
ATOM 6395 C CA . ARG B 1 393 ? 15.945 -7.258 -21.047 1 69.94 393 ARG B CA 1
ATOM 6396 C C . ARG B 1 393 ? 17.234 -7.121 -20.25 1 69.94 393 ARG B C 1
ATOM 6398 O O . ARG B 1 393 ? 18.328 -7.312 -20.797 1 69.94 393 ARG B O 1
ATOM 6405 N N . ASP B 1 394 ? 17.188 -6.758 -18.969 1 66.5 394 ASP B N 1
ATOM 6406 C CA . ASP B 1 394 ? 18.328 -6.426 -18.125 1 66.5 394 ASP B CA 1
ATOM 6407 C C . ASP B 1 394 ? 19.156 -7.672 -17.797 1 66.5 394 ASP B C 1
ATOM 6409 O O . ASP B 1 394 ? 20.391 -7.621 -17.781 1 66.5 394 ASP B O 1
ATOM 6413 N N . GLY B 1 395 ? 18.516 -8.711 -17.312 1 59.53 395 GLY B N 1
ATOM 6414 C CA . GLY B 1 395 ? 19.25 -9.914 -16.969 1 59.53 395 GLY B CA 1
ATOM 6415 C C . GLY B 1 395 ? 20.266 -10.328 -18.016 1 59.53 395 GLY B C 1
ATOM 6416 O O . GLY B 1 395 ? 21.422 -10.602 -17.688 1 59.53 395 GLY B O 1
ATOM 6417 N N . ARG B 1 396 ? 19.969 -10.203 -19.109 1 56.56 396 ARG B N 1
ATOM 6418 C CA . ARG B 1 396 ? 20.859 -10.562 -20.219 1 56.56 396 ARG B CA 1
ATOM 6419 C C . ARG B 1 396 ? 21.953 -9.516 -20.391 1 56.56 396 ARG B C 1
ATOM 6421 O O . ARG B 1 396 ? 23.109 -9.852 -20.672 1 56.56 396 ARG B O 1
ATOM 6428 N N . TYR B 1 397 ? 21.594 -8.391 -19.984 1 55.75 397 TYR B N 1
ATOM 6429 C CA . TYR B 1 397 ? 22.5 -7.277 -20.25 1 55.75 397 TYR B CA 1
ATOM 6430 C C . TYR B 1 397 ? 23.594 -7.199 -19.188 1 55.75 397 TYR B C 1
ATOM 6432 O O . TYR B 1 397 ? 24.766 -6.98 -19.5 1 55.75 397 TYR B O 1
ATOM 6440 N N . VAL B 1 398 ? 23.188 -7.355 -17.969 1 61.59 398 VAL B N 1
ATOM 6441 C CA . VAL B 1 398 ? 24.156 -7.211 -16.906 1 61.59 398 VAL B CA 1
ATOM 6442 C C . VAL B 1 398 ? 25.297 -8.203 -17.094 1 61.59 398 VAL B C 1
ATOM 6444 O O . VAL B 1 398 ? 26.469 -7.848 -16.953 1 61.59 398 VAL B O 1
ATOM 6447 N N . SER B 1 399 ? 25.031 -9.328 -17.422 1 62 399 SER B N 1
ATOM 6448 C CA . SER B 1 399 ? 26.031 -10.375 -17.578 1 62 399 SER B CA 1
ATOM 6449 C C . SER B 1 399 ? 26.953 -10.086 -18.766 1 62 399 SER B C 1
ATOM 6451 O O . SER B 1 399 ? 28.172 -10.242 -18.656 1 62 399 SER B O 1
ATOM 6453 N N . ALA B 1 400 ? 26.359 -9.578 -19.719 1 64.69 400 ALA B N 1
ATOM 6454 C CA . ALA B 1 400 ? 27.125 -9.352 -20.953 1 64.69 400 ALA B CA 1
ATOM 6455 C C . ALA B 1 400 ? 28.062 -8.156 -20.797 1 64.69 400 ALA B C 1
ATOM 6457 O O . ALA B 1 400 ? 29.125 -8.125 -21.422 1 64.69 400 ALA B O 1
ATOM 6458 N N . ALA B 1 401 ? 27.672 -7.344 -19.953 1 68.31 401 ALA B N 1
ATOM 6459 C CA . ALA B 1 401 ? 28.391 -6.07 -19.922 1 68.31 401 ALA B CA 1
ATOM 6460 C C . ALA B 1 401 ? 29.469 -6.078 -18.844 1 68.31 401 ALA B C 1
ATOM 6462 O O . ALA B 1 401 ? 30.375 -5.234 -18.844 1 68.31 401 ALA B O 1
ATOM 6463 N N . ALA B 1 402 ? 29.406 -7.062 -18.016 1 75.69 402 ALA B N 1
ATOM 6464 C CA . ALA B 1 402 ? 30.344 -7.023 -16.891 1 75.69 402 ALA B CA 1
ATOM 6465 C C . ALA B 1 402 ? 31.703 -7.547 -17.297 1 75.69 402 ALA B C 1
ATOM 6467 O O . ALA B 1 402 ? 31.812 -8.586 -17.953 1 75.69 402 ALA B O 1
ATOM 6468 N N . ALA B 1 403 ? 32.656 -6.766 -17 1 76.06 403 ALA B N 1
ATOM 6469 C CA . ALA B 1 403 ? 34.031 -7.102 -17.344 1 76.06 403 ALA B CA 1
ATOM 6470 C C . ALA B 1 403 ? 34.562 -8.273 -16.516 1 76.06 403 ALA B C 1
ATOM 6472 O O . ALA B 1 403 ? 35.375 -9.055 -16.984 1 76.06 403 ALA B O 1
ATOM 6473 N N . ASP B 1 404 ? 34.156 -8.281 -15.344 1 80.88 404 ASP B N 1
ATOM 6474 C CA . ASP B 1 404 ? 34.562 -9.352 -14.445 1 80.88 404 ASP B CA 1
ATOM 6475 C C . ASP B 1 404 ? 33.469 -9.648 -13.414 1 80.88 404 ASP B C 1
ATOM 6477 O O . ASP B 1 404 ? 32.375 -9.078 -13.484 1 80.88 404 ASP B O 1
ATOM 6481 N N . GLU B 1 405 ? 33.844 -10.555 -12.602 1 81.19 405 GLU B N 1
ATOM 6482 C CA . GLU B 1 405 ? 32.875 -11.055 -11.641 1 81.19 405 GLU B CA 1
ATOM 6483 C C . GLU B 1 405 ? 32.5 -9.977 -10.617 1 81.19 405 GLU B C 1
ATOM 6485 O O . GLU B 1 405 ? 31.344 -9.883 -10.195 1 81.19 405 GLU B O 1
ATOM 6490 N N . GLN B 1 406 ? 33.438 -9.25 -10.289 1 82.19 406 GLN B N 1
ATOM 6491 C CA . GLN B 1 406 ? 33.219 -8.195 -9.312 1 82.19 406 GLN B CA 1
ATOM 6492 C C . GLN B 1 406 ? 32.281 -7.125 -9.883 1 82.19 406 GLN B C 1
ATOM 6494 O O . GLN B 1 406 ? 31.375 -6.641 -9.188 1 82.19 406 GLN B O 1
ATOM 6499 N N . GLU B 1 407 ? 32.531 -6.883 -11.078 1 83.56 407 GLU B N 1
ATOM 6500 C CA . GLU B 1 407 ? 31.656 -5.906 -11.734 1 83.56 407 GLU B CA 1
ATOM 6501 C C . GLU B 1 407 ? 30.25 -6.449 -11.922 1 83.56 407 GLU B C 1
ATOM 6503 O O . GLU B 1 407 ? 29.266 -5.711 -11.797 1 83.56 407 GLU B O 1
ATOM 6508 N N . TRP B 1 408 ? 30.188 -7.684 -12.188 1 82.38 408 TRP B N 1
ATOM 6509 C CA . TRP B 1 408 ? 28.875 -8.297 -12.328 1 82.38 408 TRP B CA 1
ATOM 6510 C C . TRP B 1 408 ? 28.078 -8.18 -11.031 1 82.38 408 TRP B C 1
ATOM 6512 O O . TRP B 1 408 ? 26.906 -7.789 -11.039 1 82.38 408 TRP B O 1
ATOM 6522 N N . MET B 1 409 ? 28.766 -8.469 -9.984 1 84.38 409 MET B N 1
ATOM 6523 C CA . MET B 1 409 ? 28.109 -8.43 -8.68 1 84.38 409 MET B CA 1
ATOM 6524 C C . MET B 1 409 ? 27.609 -7.023 -8.359 1 84.38 409 MET B C 1
ATOM 6526 O O . MET B 1 409 ? 26.484 -6.84 -7.906 1 84.38 409 MET B O 1
ATOM 6530 N N . ARG B 1 410 ? 28.469 -6.176 -8.641 1 83 410 ARG B N 1
ATOM 6531 C CA . ARG B 1 410 ? 28.125 -4.785 -8.375 1 83 410 ARG B CA 1
ATOM 6532 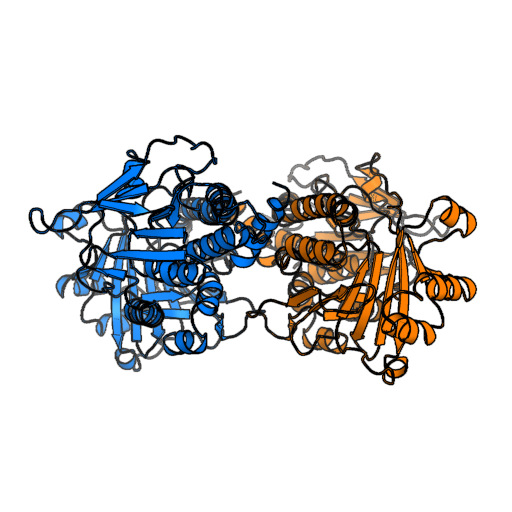C C . ARG B 1 410 ? 26.922 -4.352 -9.211 1 83 410 ARG B C 1
ATOM 6534 O O . ARG B 1 410 ? 25.969 -3.768 -8.68 1 83 410 ARG B O 1
ATOM 6541 N N . ARG B 1 411 ? 26.969 -4.641 -10.438 1 80.25 411 ARG B N 1
ATOM 6542 C CA . ARG B 1 411 ? 25.891 -4.266 -11.344 1 80.25 411 ARG B CA 1
ATOM 6543 C C . ARG B 1 411 ? 24.594 -4.957 -10.961 1 80.25 411 ARG B C 1
ATOM 6545 O O . ARG B 1 411 ? 23.516 -4.359 -11.062 1 80.25 411 ARG B O 1
ATOM 6552 N N . TYR B 1 412 ? 24.719 -6.137 -10.547 1 81.94 412 TYR B N 1
ATOM 6553 C CA . TYR B 1 412 ? 23.516 -6.875 -10.148 1 81.94 412 TYR B CA 1
ATOM 6554 C C . TYR B 1 412 ? 22.828 -6.207 -8.969 1 81.94 412 TYR B C 1
ATOM 6556 O O . TYR B 1 412 ? 21.609 -5.98 -8.992 1 81.94 412 TYR B O 1
ATOM 6564 N N . VAL B 1 413 ? 23.562 -5.918 -8.016 1 81.94 413 VAL B N 1
ATOM 6565 C CA . VAL B 1 413 ? 23.016 -5.309 -6.805 1 81.94 413 VAL B CA 1
ATOM 6566 C C . VAL B 1 413 ? 22.406 -3.949 -7.141 1 81.94 413 VAL B C 1
ATOM 6568 O O . VAL B 1 413 ? 21.312 -3.627 -6.684 1 81.94 413 VAL B O 1
ATOM 6571 N N . GLU B 1 414 ? 23.047 -3.234 -7.98 1 78.75 414 GLU B N 1
ATOM 6572 C CA . GLU B 1 414 ? 22.594 -1.896 -8.352 1 78.75 414 GLU B CA 1
ATOM 6573 C C . GLU B 1 414 ? 21.281 -1.949 -9.133 1 78.75 414 GLU B C 1
ATOM 6575 O O . GLU B 1 414 ? 20.469 -1.039 -9.039 1 78.75 414 GLU B O 1
ATOM 6580 N N . ARG B 1 415 ? 21.109 -3.033 -9.766 1 79.94 415 ARG B N 1
ATOM 6581 C CA . ARG B 1 415 ? 19.969 -3.107 -10.688 1 79.94 415 ARG B CA 1
ATOM 6582 C C . ARG B 1 415 ? 18.812 -3.881 -10.062 1 79.94 415 ARG B C 1
ATOM 6584 O O . ARG B 1 415 ? 17.766 -4.043 -10.688 1 79.94 415 ARG B O 1
ATOM 6591 N N . ASN B 1 416 ? 19.016 -4.312 -8.844 1 80.75 416 ASN B N 1
ATOM 6592 C CA . ASN B 1 416 ? 17.969 -5.105 -8.203 1 80.75 416 ASN B CA 1
ATOM 6593 C C . ASN B 1 416 ? 17.625 -4.566 -6.812 1 80.75 416 ASN B C 1
ATOM 6595 O O . ASN B 1 416 ? 17.719 -5.293 -5.82 1 80.75 416 ASN B O 1
ATOM 6599 N N . PRO B 1 417 ? 17.141 -3.377 -6.812 1 77.94 417 PRO B N 1
ATOM 6600 C CA . PRO B 1 417 ? 16.688 -2.861 -5.516 1 77.94 417 PRO B CA 1
ATOM 6601 C C . PRO B 1 417 ? 15.484 -3.617 -4.965 1 77.94 417 PRO B C 1
ATOM 6603 O O . PRO B 1 417 ? 14.914 -4.461 -5.66 1 77.94 417 PRO B O 1
ATOM 6606 N N . SER B 1 418 ? 15.203 -3.318 -3.688 1 81.62 418 SER B N 1
ATOM 6607 C CA . SER B 1 418 ? 14.039 -3.934 -3.049 1 81.62 418 SER B CA 1
ATOM 6608 C C . SER B 1 418 ? 12.773 -3.703 -3.863 1 81.62 418 SER B C 1
ATOM 6610 O O . SER B 1 418 ? 12.562 -2.611 -4.398 1 81.62 418 SER B O 1
ATOM 6612 N N . SER B 1 419 ? 12.008 -4.734 -4.043 1 85.19 419 SER B N 1
ATOM 6613 C CA . SER B 1 419 ? 10.82 -4.652 -4.883 1 85.19 419 SER B CA 1
ATOM 6614 C C . SER B 1 419 ? 9.57 -5.047 -4.102 1 85.19 419 SER B C 1
ATOM 6616 O O . SER B 1 419 ? 8.688 -5.727 -4.633 1 85.19 419 SER B O 1
ATOM 6618 N N . ASN B 1 420 ? 9.516 -4.605 -2.83 1 95.06 420 ASN B N 1
ATOM 6619 C CA . ASN B 1 420 ? 8.352 -4.898 -2.002 1 95.06 420 ASN B CA 1
ATOM 6620 C C . ASN B 1 420 ? 7.07 -4.328 -2.607 1 95.06 420 ASN B C 1
ATOM 6622 O O . ASN B 1 420 ? 5.969 -4.773 -2.279 1 95.06 420 ASN B O 1
ATOM 6626 N N . TRP B 1 421 ? 7.223 -3.328 -3.504 1 95.44 421 TRP B N 1
ATOM 6627 C CA . TRP B 1 421 ? 6.043 -2.746 -4.133 1 95.44 421 TRP B CA 1
ATOM 6628 C C . TRP B 1 421 ? 5.227 -3.812 -4.855 1 95.44 421 TRP B C 1
ATOM 6630 O O . TRP B 1 421 ? 4.004 -3.709 -4.953 1 95.44 421 TRP B O 1
ATOM 6640 N N . LEU B 1 422 ? 5.934 -4.863 -5.301 1 95.38 422 LEU B N 1
ATOM 6641 C CA . LEU B 1 422 ? 5.297 -5.938 -6.055 1 95.38 422 LEU B CA 1
ATOM 6642 C C . LEU B 1 422 ? 4.773 -7.02 -5.121 1 95.38 422 LEU B C 1
ATOM 6644 O O . LEU B 1 422 ? 3.654 -7.508 -5.293 1 95.38 422 LEU B O 1
ATOM 6648 N N . THR B 1 423 ? 5.496 -7.32 -4.035 1 96.44 423 THR B N 1
ATOM 6649 C CA . THR B 1 423 ? 5.18 -8.477 -3.201 1 96.44 423 THR B CA 1
ATOM 6650 C C . THR B 1 423 ? 4.34 -8.055 -1.996 1 96.44 423 THR B C 1
ATOM 6652 O O . THR B 1 423 ? 3.801 -8.906 -1.285 1 96.44 423 THR B O 1
ATOM 6655 N N . GLU B 1 424 ? 4.211 -6.758 -1.748 1 97.75 424 GLU B N 1
ATOM 6656 C CA . GLU B 1 424 ? 3.455 -6.301 -0.586 1 97.75 424 GLU B CA 1
ATOM 6657 C C . GLU B 1 424 ? 2.328 -5.355 -0.997 1 97.75 424 GLU B C 1
ATOM 6659 O O . GLU B 1 424 ? 1.831 -4.582 -0.177 1 97.75 424 GLU B O 1
ATOM 6664 N N . HIS B 1 425 ? 1.984 -5.438 -2.264 1 97.19 425 HIS B N 1
ATOM 6665 C CA . HIS B 1 425 ? 0.871 -4.66 -2.793 1 97.19 425 HIS B CA 1
ATOM 6666 C C . HIS B 1 425 ? -0.404 -4.906 -1.994 1 97.19 425 HIS B C 1
ATOM 6668 O O . HIS B 1 425 ? -0.715 -6.051 -1.651 1 97.19 425 HIS B O 1
ATOM 6674 N N . ASP B 1 426 ? -1.125 -3.838 -1.65 1 97.5 426 ASP B N 1
ATOM 6675 C CA . ASP B 1 426 ? -2.334 -3.963 -0.842 1 97.5 426 ASP B CA 1
ATOM 6676 C C . ASP B 1 426 ? -3.588 -3.838 -1.704 1 97.5 426 ASP B C 1
ATOM 6678 O O . ASP B 1 426 ? -4.051 -2.727 -1.974 1 97.5 426 ASP B O 1
ATOM 6682 N N . VAL B 1 427 ? -4.184 -4.922 -2.016 1 98.25 427 VAL B N 1
ATOM 6683 C CA . VAL B 1 427 ? -5.328 -4.977 -2.92 1 98.25 427 VAL B CA 1
ATOM 6684 C C . VAL B 1 427 ? -6.539 -4.328 -2.256 1 98.25 427 VAL B C 1
ATOM 6686 O O . VAL B 1 427 ? -7.324 -3.646 -2.918 1 98.25 427 VAL B O 1
ATOM 6689 N N . GLU B 1 428 ? -6.719 -4.531 -0.965 1 97.75 428 GLU B N 1
ATOM 6690 C CA . GLU B 1 428 ? -7.848 -3.939 -0.254 1 97.75 428 GLU B CA 1
ATOM 6691 C C . GLU B 1 428 ? -7.824 -2.418 -0.351 1 97.75 428 GLU B C 1
ATOM 6693 O O . GLU B 1 428 ? -8.859 -1.789 -0.585 1 97.75 428 GLU B O 1
ATOM 6698 N N . LEU B 1 429 ? -6.645 -1.802 -0.178 1 96.75 429 LEU B N 1
ATOM 6699 C CA . LEU B 1 429 ? -6.539 -0.35 -0.271 1 96.75 429 LEU B CA 1
ATOM 6700 C C . LEU B 1 429 ? -6.895 0.132 -1.674 1 96.75 429 LEU B C 1
ATOM 6702 O O . LEU B 1 429 ? -7.57 1.15 -1.832 1 96.75 429 LEU B O 1
ATOM 6706 N N . GLU B 1 430 ? -6.426 -0.64 -2.688 1 97.19 430 GLU B N 1
ATOM 6707 C CA . GLU B 1 430 ? -6.727 -0.264 -4.066 1 97.19 430 GLU B CA 1
ATOM 6708 C C . GLU B 1 430 ? -8.227 -0.341 -4.348 1 97.19 430 GLU B C 1
ATOM 6710 O O . GLU B 1 430 ? -8.773 0.51 -5.051 1 97.19 430 GLU B O 1
ATOM 6715 N N . VAL B 1 431 ? -8.828 -1.354 -3.859 1 97.06 431 VAL B N 1
ATOM 6716 C CA . VAL B 1 431 ? -10.258 -1.508 -4.141 1 97.06 431 VAL B CA 1
ATOM 6717 C C . VAL B 1 431 ? -11.047 -0.454 -3.373 1 97.06 431 VAL B C 1
ATOM 6719 O O . VAL B 1 431 ? -12.047 0.068 -3.875 1 97.06 431 VAL B O 1
ATOM 6722 N N . GLN B 1 432 ? -10.695 -0.103 -2.098 1 95.44 432 GLN B N 1
ATOM 6723 C CA . GLN B 1 432 ? -11.32 0.999 -1.375 1 95.44 432 GLN B CA 1
ATOM 6724 C C . GLN B 1 432 ? -11.273 2.287 -2.191 1 95.44 432 GLN B C 1
ATOM 6726 O O . GLN B 1 432 ? -12.281 2.99 -2.307 1 95.44 432 GLN B O 1
ATOM 6731 N N . ASN B 1 433 ? -10.133 2.566 -2.701 1 94.94 433 ASN B N 1
ATOM 6732 C CA . ASN B 1 433 ? -9.953 3.758 -3.525 1 94.94 433 ASN B CA 1
ATOM 6733 C C . ASN B 1 433 ? -10.867 3.738 -4.746 1 94.94 433 ASN B C 1
ATOM 6735 O O . ASN B 1 433 ? -11.523 4.738 -5.055 1 94.94 433 ASN B O 1
ATOM 6739 N N . ALA B 1 434 ? -10.93 2.611 -5.422 1 95.75 434 ALA B N 1
ATOM 6740 C CA . ALA B 1 434 ? -11.766 2.475 -6.609 1 95.75 434 ALA B CA 1
ATOM 6741 C C . ALA B 1 434 ? -13.25 2.635 -6.262 1 95.75 434 ALA B C 1
ATOM 6743 O O . ALA B 1 434 ? -13.992 3.285 -6.992 1 95.75 434 ALA B O 1
ATOM 6744 N N . ILE B 1 435 ? -13.695 2.012 -5.152 1 94.31 435 ILE B N 1
ATOM 6745 C CA . ILE B 1 435 ? -15.078 2.113 -4.711 1 94.31 435 ILE B CA 1
ATOM 6746 C C . ILE B 1 435 ? -15.43 3.576 -4.457 1 94.31 435 ILE B C 1
ATOM 6748 O O . ILE B 1 435 ? -16.484 4.047 -4.883 1 94.31 435 ILE B O 1
ATOM 6752 N N . MET B 1 436 ? -14.547 4.309 -3.777 1 90.25 436 MET B N 1
ATOM 6753 C CA . MET B 1 436 ? -14.789 5.707 -3.443 1 90.25 436 MET B CA 1
ATOM 6754 C C . MET B 1 436 ? -14.977 6.543 -4.707 1 90.25 436 MET B C 1
ATOM 6756 O O . MET B 1 436 ? -15.758 7.492 -4.719 1 90.25 436 MET B O 1
ATOM 6760 N N . ARG B 1 437 ? -14.336 6.168 -5.711 1 88.25 437 ARG B N 1
ATOM 6761 C CA . ARG B 1 437 ? -14.414 6.906 -6.969 1 88.25 437 ARG B CA 1
ATOM 6762 C C . ARG B 1 437 ? -15.773 6.699 -7.637 1 88.25 437 ARG B C 1
ATOM 6764 O O . ARG B 1 437 ? -16.172 7.488 -8.5 1 88.25 437 ARG B O 1
ATOM 6771 N N . HIS B 1 438 ? -16.453 5.664 -7.273 1 85.94 438 HIS B N 1
ATOM 6772 C CA . HIS B 1 438 ? -17.688 5.312 -7.969 1 85.94 438 HIS B CA 1
ATOM 6773 C C . HIS B 1 438 ? -18.906 5.547 -7.082 1 85.94 438 HIS B C 1
ATOM 6775 O O . HIS B 1 438 ? -20.016 5.121 -7.418 1 85.94 438 HIS B O 1
ATOM 6781 N N . LEU B 1 439 ? -18.75 6.164 -5.945 1 73.69 439 LEU B N 1
ATOM 6782 C CA . LEU B 1 439 ? -19.891 6.379 -5.062 1 73.69 439 LEU B CA 1
ATOM 6783 C C . LEU B 1 439 ? -20.938 7.258 -5.73 1 73.69 439 LEU B C 1
ATOM 6785 O O . LEU B 1 439 ? -22.141 7.098 -5.488 1 73.69 439 LEU B O 1
ATOM 6789 N N . ASP B 1 440 ? -20.5 8.359 -6.59 1 60.97 440 ASP B N 1
ATOM 6790 C CA . ASP B 1 440 ? -21.5 9.266 -7.152 1 60.97 440 ASP B CA 1
ATOM 6791 C C . ASP B 1 440 ? -22.031 8.734 -8.484 1 60.97 440 ASP B C 1
ATOM 6793 O O . ASP B 1 440 ? -22.844 9.391 -9.133 1 60.97 440 ASP B O 1
ATOM 6797 N N . SER B 1 441 ? -21.422 7.629 -8.977 1 53.22 441 SER B N 1
ATOM 6798 C CA . SER B 1 441 ? -21.906 7.207 -10.289 1 53.22 441 SER B CA 1
ATOM 6799 C C . SER B 1 441 ? -23.094 6.242 -10.156 1 53.22 441 SER B C 1
ATOM 6801 O O . SER B 1 441 ? -23.188 5.508 -9.172 1 53.22 441 SER B O 1
#

Secondary structure (DSSP, 8-state):
-PEEEEEE--SHHHHHHHHHHTTSTTEEEEEE-SSSS------EEEE-HHHHHHHHHHS-HHHHHTT-B--TTSEEEEEEETTT--EEEEEE--TTB-GGGS-EEEEHHHHHHHHHHTSPTTSEESS--EEEEEE------TT-PPPPEEEEE---SSS-S-SEEEESEEEE---TT-HHHHHH-TT---EEEEEEEEEEEEEGGGGTT-TT--SSEEEEEETTEEEEEEEEGGGEEEEEEEEE--HHHHHHHT--TTEE-HHHHHHHHHHHTTTS-HHHHHHHTT----EEEEEEE-PPPS-SEETTTEEE-GGGT---TTGGG-HHHHHHHHHHHHHHHHHHTB----------SS----SB-HHHHHHHHHHHHHHHHHHHHHHHHHHHHHHHHHHHH-SSHHHHHHHHHHH----HHHHS--HHHHHHHHHHHTTT-/-PEEEEEE--SHHHHHHHHHHTTSTTEEEEEE-SSSS----S-EEEE-HHHHHHHHHHS-HHHHHTT-B--TTSEEEEEEETTT--EEEEEE--TTB-GGGS-EEEEHHHHHHHHHHTSPTTSEESS--EEEEEE------TT-PPPPEEEEE---SSS-S-SEEEESEEEE---TT-HHHHHH-TT---EEEEEEEEEEEEEGGGGTT-TT--SSEEEEEETTEEEEEEEEGGGEEEEEEEEE--HHHHHHHT--TTEE-HHHHHHHHHHHTTTS-HHHHHHHTT----EEEEEEE-PPPS-SEETTTEEE-GGGT---TTGGG-HHHHHHHHHHHHHHHHHHTB----------SSS---SB-HHHHHHHHHHHHHHHHHHHHHHHHHHHHHHHHHHHH-SSHHHHHHHHHHH----HHHHS--HHHHHHHHHHHTTT-

InterPro domains:
  IPR036188 FAD/NAD(P)-binding domain superfamily [G3DSA:3.50.50.60] (4-416)
  IPR036188 FAD/NAD(P)-binding domain superfamily [SSF51905] (3-393)
  IPR050493 FAD-dependent Monooxygenases in Biosynthesis and Metabolism [PTHR13789] (2-434)

Solvent-accessible surface area (backbone atoms only — not comparable to full-atom values): 46298 Å² total; per-residue (Å²): 81,58,40,35,37,36,30,36,21,61,48,66,45,20,41,42,31,52,48,43,48,59,66,44,79,65,49,45,59,39,26,28,19,52,50,77,55,95,75,59,93,68,48,73,41,51,40,30,30,30,23,38,64,46,47,48,75,77,40,65,54,66,66,56,54,66,44,38,25,62,38,88,82,41,41,55,39,31,35,21,37,36,51,79,52,46,78,68,46,75,39,59,53,67,83,58,48,30,77,89,39,46,39,29,22,23,46,43,43,64,51,42,52,54,53,57,72,68,40,62,88,80,29,63,41,54,55,38,39,66,62,36,72,45,74,45,70,69,53,54,39,98,84,64,47,68,46,40,38,30,40,28,40,59,64,80,81,78,74,80,62,79,52,53,52,77,18,57,31,36,38,38,28,48,28,75,77,24,50,56,50,38,71,79,36,71,81,66,57,76,40,76,70,47,33,32,36,35,33,38,72,45,62,33,74,76,55,66,80,46,84,84,67,71,86,37,34,37,31,29,42,53,81,77,27,36,43,35,41,26,64,26,18,80,57,26,27,37,42,36,37,36,38,78,50,52,70,66,55,40,64,73,66,60,72,37,77,73,26,71,48,44,64,66,42,49,50,49,50,50,61,74,40,58,77,34,23,65,66,55,44,60,57,54,68,69,55,82,57,38,27,31,32,60,30,47,32,40,80,57,56,94,60,47,56,46,92,58,35,35,39,42,29,28,34,36,26,47,34,52,54,63,50,91,44,39,46,65,23,52,10,36,37,42,29,47,34,41,34,54,22,44,61,70,31,41,65,80,75,80,62,73,64,71,78,61,90,77,89,55,71,43,61,56,41,54,51,61,13,47,52,31,27,38,63,32,46,46,65,59,52,54,51,51,53,52,48,52,55,51,48,64,57,44,47,60,42,50,55,71,67,33,88,44,68,69,48,30,52,51,52,49,50,71,73,54,63,73,58,56,41,72,42,53,39,58,53,68,36,37,33,37,49,31,49,64,72,44,67,90,104,80,57,39,35,39,36,30,37,21,60,49,66,44,19,42,44,32,52,49,43,48,59,67,45,80,66,50,44,60,41,26,27,18,53,49,77,56,95,77,58,78,76,40,72,42,52,40,29,29,31,22,37,65,47,46,48,76,76,40,64,54,68,66,54,54,65,44,38,25,64,37,87,83,41,40,55,38,32,35,21,36,34,52,77,53,46,78,67,45,73,41,61,53,68,83,58,47,32,77,88,39,46,38,29,22,22,45,40,44,64,51,43,52,54,52,56,72,68,40,63,88,78,29,63,40,55,54,37,38,66,62,36,70,45,73,44,70,69,55,54,38,99,83,64,46,67,45,40,38,31,40,29,40,60,63,81,82,77,75,80,64,79,54,55,50,75,18,56,32,37,38,38,29,48,26,75,76,24,47,55,52,38,71,79,36,70,82,67,57,76,41,77,70,49,32,33,36,35,36,35,67,45,59,33,74,76,55,67,79,48,85,83,67,71,86,38,33,36,33,29,43,53,83,76,27,37,43,35,42,27,65,25,18,82,57,24,26,39,43,37,36,36,37,77,50,52,72,66,54,41,66,74,68,59,72,38,79,75,27,71,49,44,66,65,43,48,51,49,52,52,61,74,41,56,76,33,23,66,68,55,45,60,56,54,68,68,55,82,58,38,26,30,32,59,30,46,32,38,79,58,58,94,59,46,58,46,95,59,35,32,38,44,28,27,36,36,27,47,35,50,55,64,51,89,46,38,46,64,24,54,11,37,36,41,29,47,33,42,34,52,22,42,60,68,32,41,66,81,74,80,61,73,66,70,75,61,87,75,88,56,72,43,61,55,40,55,49,60,12,48,52,29,26,38,64,33,45,46,64,60,52,54,50,50,54,52,48,52,56,52,48,64,57,43,46,60,42,51,56,70,66,33,87,43,70,67,48,31,52,52,52,47,51,71,71,54,62,74,58,56,41,72,42,51,39,59,52,68,35,36,32,36,51,32,47,64,70,45,67,90,104

pLDDT: mean 89.79, std 13.49, range [36.69, 98.88]

Radius of gyration: 30.22 Å; Cα contacts (8 Å, |Δi|>4): 1721; chains: 2; bounding box: 87×87×67 Å

Foldseek 3Di:
DAAEEEEEAQALLSLLLLQLQVPDPRHAAAYEAQAQDDDDLKFKFKCFLLLLLLVVVRAPLVLVVQFWDADPVQQAEWEAAFFARHTLDTFGDDPVDDPSSRMTMGMRVSSSVRSVVSRDPRRYDYNWAWQEKDFDPQPCPPVRQGFWIKTATDPPPDPDDDRIDTGQAYEYPNAQPGNHLCVVVVVWDKDFPQKKKKKDKDALVLCVPPPPDDQHWYWHDDLHWIWTWHQTGPRMIMTITMDGDDPVVCVVQVAAAFAKSAPVNLVVVLVVSVSTYVSVNSVSVSDHIIHMHGQMAIDAALAQDDPLRYGYAFSSHGNCSCPPSCRSSLSSLLSNLLSLLQNLQFDDDPDCPPPPDDDDDHRTDSSRSRQLSCQLRNVLRVVVVVVVVVVVVVSNVLNVPAPDDVSSSVVVSVVDDHDSCNRNPHSVVSSVVSSVVSPVD/DAAEEEEEAQALLSLLLLQLQVPDPRHAAAYEAQAQDDDDQWFKFKCFLLLLLLVVVRAPLVLVVQFWDAFPVQQAEWEAAWFARHTLDTFGDDPVDDPSSRMTMGTRVSSSVRSVVSRDPRRYDYNWAWQEKDFDPQPCPPVRQGFWIKTATDPPPDPDDDRIDTGQAYEYPNAQPGNHLCVVVVVWDKDFPQKKKKKDKDALVLCVPPPPDDQHWYWHDDLHWIWTWHDTGPRMIMTITMDGDDPVRCVVQVAAAFAKSAPVNLVVVLVVSVSTYVSVNSVSVSDHIIHMHGQMAIDAALAQDDPLRYGYAFSSHGNCSCPPSCRSSLSSLLSNLLSLLQNLQFDDDPDCPDPPDDDDDHRTDSSRSRQLSCQLRNVLRVVVVVVVVVVVVVSNVLNVPAPDDVSSSVVVSVVDDHDSCNRNPHSVVSSVVSSVVPPVD

Sequence (882 aa):
MPLRIGIVGAGLVGSAAVLALSRLPDAEVVAFEKAPSAREAGAWISLTVTGLKVLTKLIPPAEISAIAYRPPDRAVYVTRHWRTGAVLLRNYSSDHLKDDYVQARTHREPLLKLLLSHVPTGAIQYGQPVVGVELAPNDIDKDGARGPVRLLFANPDGGTTPTSRDFDIVVAADGLYSPIRRQFWPDHRVSFEGAVAYRTIFPAARVAGIAGLHDDSSAWRRDGEVVFLSALGLGMYGVVIIRDETPEYMDRTGLRWEHPIGAAGVARLRGLYADWDPLIGRVLAVVDGMDAYPLDSGPWLQQLAQADRIAFVGDAAHPTAGAYGAGAAMGFGDCWALYRALSASRSAAADEQPASTGQSAHRYDIAKALRIFEQARLPFLLRVEEQMELDGRDGRYVSAAAADEQEWMRRYVERNPSSNWLTEHDVELEVQNAIMRHLDSMPLRIGIVGAGLVGSAAVLALSRLPDAEVVAFEKAPSAREAGAWISLTVTGLKVLTKLIPPAEISAIAYRPPDRAVYVTRHWRTGAVLLRNYSSDHLKDDYVQARTHREPLLKLLLSHVPTGAIQYGQPVVGVELAPNDIDKDGARGPVRLLFANPDGGTTPTSRDFDIVVAADGLYSPIRRQFWPDHRVSFEGAVAYRTIFPAARVAGIAGLHDDSSAWRRDGEVVFLSALGLGMYGVVIIRDETPEYMDRTGLRWEHPIGAAGVARLRGLYADWDPLIGRVLAVVDGMDAYPLDSGPWLQQLAQADRIAFVGDAAHPTAGAYGAGAAMGFGDCWALYRALSASRSAAADEQPASTGQSAHRYDIAKALRIFEQARLPFLLRVEEQMELDGRDGRYVSAAAADEQEWMRRYVERNPSSNWLTEHDVELEVQNAIMRHLDS

Organism: NCBI:txid1398154